Protein AF-A0A662FPP2-F1 (afdb_monomer_lite)

Foldseek 3Di:
DPCPQPDPLSVVLVVLVVVLVVDDDPVVNVVSVVVNVVSVVVCVVCVLVSVLCCLVPPPVNCVVCVVVVNNVCSNLVSLLSNCLVPQLLVLQVCQVVDCPVVVNDRSSVVSLVVNLCVLVQPDLVNDDPVLSVLVCVFCPPVLSVVLNPVPDPPPPPPDQAGEREHEGEDCVRQPDVSVVVNLVSVLVSLCVSVVSLVSCVVNVPPVCVVVCSVSSHDYAYFYWYDDDPDIDTDGSPDDDDDDQLVVLVCCCCVFVVLPLLLLVQLLVLVLLLQALLQLLVPDDDAWEWEWEWADDPLKIKIKIWTLGQWDAPVRCVQQVLDFQDDPLLVCCVVPVPSSLSSLGDDNGSCSNSSLQSQQDDPRDRHWKKWKWADGPPHAIWIWIDRDNPDDIDTDHDDDHHTMMIMRMHRDVVVVVLLVVLVVVCVVVVAADDSSPPPLAAWDDFFQDDVSSNGHYWYWYYYNNDTNDTGGDDPDAADWPDKDADPVRFKIKTKHFHDPPDDDDAEWEQRLRTTAQEPDPLSVVQSQQQQWDWPPTGMHMYMYGSGSPFDQPGPSSHYTYDDLQRSLRRLVRVQVVCVVVVTAIEGHADDLAECVSCVSSPNNSSQQRRYWFQFLVGDTDHQVRLVVLVAAEEEEQFLLCSVCVVLCPVVCVVRSYTYGYAHPQANRYPPVGHYPCNQKDFPPVDPPFLQPPPAEGEIEGNDVSVLVSCCVPVLFFQWGWGQGNNRIHIYGYCSRLLNVLLRVCVVVPPPLSNVLSVVLVVLVVVPPSDGDGNVNSVVVCVVPVSSVVVSVVSVVPSDD

Radius of gyration: 39.9 Å; chains: 1; bounding box: 87×66×119 Å

Sequence (799 aa):
MSPKIDYELNRRANEILKRLEEEMDSNKRDELSKELDKLRDEIRENHNTISKWFVENNDELKETFEEKNFEDYIEVLGFIVETHRFDPIDIFKCDDKAFFEDLNVRPSLIAFMLELADDMDIGYWRVDTKRFEVLARYLGSENIKHIFLNKKVKLVEKRNVVVYKVRIPSVEEIGEKNFAELMGLLLKWWEKIETRIDRAKLYGGNALGKWKEILSPKVEFDVSYFSGSSIAKVNMSKRFEVDKSLLADLLSGEVYGNNWEFAFRELISNAFDAIKRRWAEGDRFSPKIFVDVEFEDDWTIITIEDNGIGMSPRDVEDYLLRVGRSFYRELREKDRDFAGKICPIGYYGIGFLSCFMLLKNNGDFEGSIEVESKKKGYDAVKILIFNPNLPVIWMKTDRDVGTTVRVKYRREDIRMFFKRVLEYVMDRNTKVFPFSYLSLGYGIVSSIFEKLNLRIPIEVKINGVIVWDGVIEPYFGEVVEEVETRDGRYKLKIFLIGEDNIIVGPRAVVNGIRCDIVNRQFELFKLFNSLAIDGERVYCILNVEAENARFVDLAKKKVELPKEIVGELFRKMKDKLKRKRVYLDMIDPTIITDMDFEEVRAMEFVKSCLRFKSIYGEFKSLEEIEKEGKKPIVVNIDFFEKFKNEFKNFWEKKKLYPLESSPKGDHFLTTCQKVNDLFEKCEVCENCIFSGEIGWVWKIKDEDLKEFLLENFRNVVAIENTIRNIFIKMFLMDNPFVKQICEEWRIGNKEIKKLVEKIEDIAWRKIGVAVEIEDIEELVKDDEELEKLYEKIKSKMGD

Structure (mmCIF, N/CA/C/O backbone):
data_AF-A0A662FPP2-F1
#
_entry.id   AF-A0A662FPP2-F1
#
loop_
_atom_site.group_PDB
_atom_site.id
_atom_site.type_symbol
_atom_site.label_atom_id
_atom_site.label_alt_id
_atom_site.label_comp_id
_atom_site.label_asym_id
_atom_site.label_entity_id
_atom_site.label_seq_id
_atom_site.pdbx_PDB_ins_code
_atom_site.Cartn_x
_atom_site.Cartn_y
_atom_site.Cartn_z
_atom_site.occupancy
_atom_site.B_iso_or_equiv
_atom_site.auth_seq_id
_atom_site.auth_comp_id
_atom_site.auth_asym_id
_atom_site.auth_atom_id
_atom_site.pdbx_PDB_model_num
ATOM 1 N N . MET A 1 1 ? -3.587 -21.462 40.505 1.00 36.88 1 MET A N 1
ATOM 2 C CA . MET A 1 1 ? -4.692 -22.397 40.215 1.00 36.88 1 MET A CA 1
ATOM 3 C C . MET A 1 1 ? -4.853 -23.279 41.433 1.00 36.88 1 MET A C 1
ATOM 5 O O . MET A 1 1 ? -3.859 -23.844 41.871 1.00 36.88 1 MET A O 1
ATOM 9 N N . SER A 1 2 ? -6.043 -23.323 42.027 1.00 34.22 2 SER A N 1
ATOM 10 C CA . SER A 1 2 ? -6.326 -24.309 43.071 1.00 34.22 2 SER A CA 1
ATOM 11 C C . SER A 1 2 ? -6.597 -25.654 42.382 1.00 34.22 2 SER A C 1
ATOM 13 O O . SER A 1 2 ? -7.466 -25.694 41.511 1.00 34.22 2 SER A O 1
ATOM 15 N N . PRO A 1 3 ? -5.896 -26.746 42.737 1.00 39.97 3 PRO A N 1
ATOM 16 C CA . PRO A 1 3 ? -6.122 -28.081 42.169 1.00 39.97 3 PRO A CA 1
ATOM 17 C C . PRO A 1 3 ? -7.525 -28.658 42.424 1.00 39.97 3 PRO A C 1
ATOM 19 O O . PRO A 1 3 ? -7.837 -29.727 41.914 1.00 39.97 3 PRO A O 1
ATOM 22 N N . LYS A 1 4 ? -8.351 -27.984 43.238 1.00 42.47 4 LYS A N 1
ATOM 23 C CA . LYS A 1 4 ? -9.657 -28.465 43.710 1.00 42.47 4 LYS A CA 1
ATOM 24 C C . LYS A 1 4 ? -10.867 -27.847 42.995 1.00 42.47 4 LYS A C 1
ATOM 26 O O . LYS A 1 4 ? -11.990 -28.091 43.414 1.00 42.47 4 LYS A O 1
ATOM 31 N N . ILE A 1 5 ? -10.666 -27.026 41.964 1.00 50.31 5 ILE A N 1
ATOM 32 C CA . ILE A 1 5 ? -11.781 -26.420 41.220 1.00 50.31 5 ILE A CA 1
ATOM 33 C C . ILE A 1 5 ? -12.143 -27.356 40.063 1.00 50.31 5 ILE A C 1
ATOM 35 O O . ILE A 1 5 ? -11.397 -27.423 39.082 1.00 50.31 5 ILE A O 1
ATOM 39 N N . ASP A 1 6 ? -13.252 -28.089 40.206 1.00 51.25 6 ASP A N 1
ATOM 40 C CA . ASP A 1 6 ? -13.760 -29.067 39.231 1.00 51.25 6 ASP A CA 1
ATOM 41 C C . ASP A 1 6 ? -14.365 -28.364 38.005 1.00 51.25 6 ASP A C 1
ATOM 43 O O . ASP A 1 6 ? -15.572 -28.226 37.840 1.00 51.25 6 ASP A O 1
ATOM 47 N N . TYR A 1 7 ? -13.475 -27.834 37.167 1.00 61.97 7 TYR A N 1
ATOM 48 C CA . TYR A 1 7 ? -13.790 -27.229 35.881 1.00 61.97 7 TYR A CA 1
ATOM 49 C C . TYR A 1 7 ? -12.980 -27.957 34.807 1.00 61.97 7 TYR A C 1
ATOM 51 O O . TYR A 1 7 ? -11.760 -28.102 34.939 1.00 61.97 7 TYR A O 1
ATOM 59 N N . GLU A 1 8 ? -13.642 -28.420 33.746 1.00 67.56 8 GLU A N 1
ATOM 60 C CA . GLU A 1 8 ? -13.082 -29.314 32.717 1.00 67.56 8 GLU A CA 1
ATOM 61 C C . GLU A 1 8 ? -11.744 -28.812 32.135 1.00 67.56 8 GLU A C 1
ATOM 63 O O . GLU A 1 8 ? -10.813 -29.598 31.943 1.00 67.56 8 GLU A O 1
ATOM 68 N N . LEU A 1 9 ? -11.586 -27.489 31.973 1.00 68.06 9 LEU A N 1
ATOM 69 C CA . LEU A 1 9 ? -10.330 -26.878 31.515 1.00 68.06 9 LEU A CA 1
ATOM 70 C C . LEU A 1 9 ? -9.173 -27.025 32.521 1.00 68.06 9 LEU A C 1
ATOM 72 O O . LEU A 1 9 ? -8.050 -27.317 32.116 1.00 68.06 9 LEU A O 1
ATOM 76 N N . ASN A 1 10 ? -9.416 -26.874 33.830 1.00 67.75 10 ASN A N 1
ATOM 77 C CA . ASN A 1 10 ? -8.376 -27.065 34.855 1.00 67.75 10 ASN A CA 1
ATOM 78 C C . ASN A 1 10 ? -7.950 -28.533 34.944 1.00 67.75 10 ASN A C 1
ATOM 80 O O . ASN A 1 10 ? -6.763 -28.827 35.093 1.00 67.75 10 ASN A O 1
ATOM 84 N N . ARG A 1 11 ? -8.907 -29.460 34.823 1.00 71.56 11 ARG A N 1
ATOM 85 C CA . ARG A 1 11 ? -8.625 -30.898 34.782 1.00 71.56 11 ARG A CA 1
ATOM 86 C C . ARG A 1 11 ? -7.740 -31.241 33.587 1.00 71.56 11 ARG A C 1
ATOM 88 O O . ARG A 1 11 ? -6.693 -31.858 33.765 1.00 71.56 11 ARG A O 1
ATOM 95 N N . ARG A 1 12 ? -8.101 -30.749 32.400 1.00 77.44 12 ARG A N 1
ATOM 96 C CA . ARG A 1 12 ? -7.332 -30.952 31.170 1.00 77.44 12 ARG A CA 1
ATOM 97 C C . ARG A 1 12 ? -5.936 -30.326 31.242 1.00 77.44 12 ARG A C 1
ATOM 99 O O . ARG A 1 12 ? -4.964 -30.967 30.855 1.00 77.44 12 ARG A O 1
ATOM 106 N N . ALA A 1 13 ? -5.803 -29.121 31.799 1.00 77.81 13 ALA A N 1
ATOM 107 C CA . ALA A 1 13 ? -4.502 -28.483 32.008 1.00 77.81 13 ALA A CA 1
ATOM 108 C C . ALA A 1 13 ? -3.599 -29.297 32.955 1.00 77.81 13 ALA A C 1
ATOM 110 O O . ALA A 1 13 ? -2.411 -29.461 32.680 1.00 77.81 13 ALA A O 1
ATOM 111 N N . ASN A 1 14 ? -4.157 -29.850 34.038 1.00 78.44 14 ASN A N 1
ATOM 112 C CA . ASN A 1 14 ? -3.426 -30.719 34.965 1.00 78.44 14 ASN A CA 1
ATOM 113 C C . ASN A 1 14 ? -3.033 -32.063 34.326 1.00 78.44 14 ASN A C 1
ATOM 115 O O . ASN A 1 14 ? -1.930 -32.552 34.563 1.00 78.44 14 ASN A O 1
ATOM 119 N N . GLU A 1 15 ? -3.894 -32.647 33.489 1.00 83.31 15 GLU A N 1
ATOM 120 C CA . GLU A 1 15 ? -3.583 -33.866 32.728 1.00 83.31 15 GLU A CA 1
ATOM 121 C C . GLU A 1 15 ? -2.436 -33.640 31.731 1.00 83.31 15 GLU A C 1
ATOM 123 O O . GLU A 1 15 ? -1.535 -34.475 31.631 1.00 83.31 15 GLU A O 1
ATOM 128 N N . ILE A 1 16 ? -2.418 -32.494 31.041 1.00 84.94 16 ILE A N 1
ATOM 129 C CA . ILE A 1 16 ? -1.323 -32.116 30.134 1.00 84.94 16 ILE A CA 1
ATOM 130 C C . ILE A 1 16 ? -0.031 -31.843 30.910 1.00 84.94 16 ILE A C 1
ATOM 132 O O . ILE A 1 16 ? 1.026 -32.304 30.490 1.00 84.94 16 ILE A O 1
ATOM 136 N N . LEU A 1 17 ? -0.098 -31.150 32.053 1.00 82.12 17 LEU A N 1
ATOM 137 C CA . LEU A 1 17 ? 1.054 -30.932 32.941 1.00 82.12 17 LEU A CA 1
ATOM 138 C C . LEU A 1 17 ? 1.691 -32.253 33.372 1.00 82.12 17 LEU A C 1
ATOM 140 O O . LEU A 1 17 ? 2.903 -32.415 33.260 1.00 82.12 17 LEU A O 1
ATOM 144 N N . LYS A 1 18 ? 0.868 -33.219 33.785 1.00 84.38 18 LYS A N 1
ATOM 145 C CA . LYS A 1 18 ? 1.340 -34.546 34.181 1.00 84.38 18 LYS A CA 1
ATOM 146 C C . LYS A 1 18 ? 1.972 -35.305 33.007 1.00 84.38 18 LYS A C 1
ATOM 148 O O . LYS A 1 18 ? 3.034 -35.896 33.155 1.00 84.38 18 LYS A O 1
ATOM 153 N N . ARG A 1 19 ? 1.379 -35.218 31.810 1.00 84.75 19 ARG A N 1
ATOM 154 C CA . ARG A 1 19 ? 1.973 -35.773 30.579 1.00 84.75 19 ARG A CA 1
ATOM 155 C C . ARG A 1 19 ? 3.301 -35.109 30.213 1.00 84.75 19 ARG A C 1
ATOM 157 O O . ARG A 1 19 ? 4.214 -35.796 29.779 1.00 84.75 19 ARG A O 1
ATOM 164 N N . LEU A 1 20 ? 3.433 -33.797 30.406 1.00 85.31 20 LEU A N 1
ATOM 165 C CA . LEU A 1 20 ? 4.674 -33.043 30.180 1.00 85.31 20 LEU A CA 1
ATOM 166 C C . LEU A 1 20 ? 5.809 -33.476 31.114 1.00 85.31 20 LEU A C 1
ATOM 168 O O . LEU A 1 20 ? 6.974 -33.437 30.718 1.00 85.31 20 LEU A O 1
ATOM 172 N N . GLU A 1 21 ? 5.485 -33.863 32.348 1.00 83.12 21 GLU A N 1
ATOM 173 C CA . GLU A 1 21 ? 6.455 -34.404 33.306 1.00 83.12 21 GLU A CA 1
ATOM 174 C C . GLU A 1 21 ? 6.952 -35.797 32.891 1.00 83.12 21 GLU A C 1
ATOM 176 O O . GLU A 1 21 ? 8.130 -36.101 33.080 1.00 83.12 21 GLU A O 1
ATOM 181 N N . GLU A 1 22 ? 6.088 -36.605 32.273 1.00 86.06 22 GLU A N 1
ATOM 182 C CA . GLU A 1 22 ? 6.362 -37.993 31.877 1.00 86.06 22 GLU A CA 1
ATOM 183 C C . GLU A 1 22 ? 6.936 -38.138 30.442 1.00 86.06 22 GLU A C 1
ATOM 185 O O . GLU A 1 22 ? 7.570 -39.147 30.136 1.00 86.06 22 GLU A O 1
ATOM 190 N N . GLU A 1 23 ? 6.756 -37.147 29.557 1.00 86.50 23 GLU A N 1
ATOM 191 C CA . GLU A 1 23 ? 7.140 -37.216 28.133 1.00 86.50 23 GLU A CA 1
ATOM 192 C C . GLU A 1 23 ? 8.626 -36.879 27.884 1.00 86.50 23 GLU A C 1
ATOM 194 O O . GLU A 1 23 ? 9.142 -35.847 28.330 1.00 86.50 23 GLU A O 1
ATOM 199 N N . MET A 1 24 ? 9.318 -37.736 27.123 1.00 78.00 24 MET A N 1
ATOM 200 C CA . MET A 1 24 ? 10.763 -37.639 26.851 1.00 78.00 24 MET A CA 1
ATOM 201 C C . MET A 1 24 ? 11.097 -37.124 25.440 1.00 78.00 24 MET A C 1
ATOM 203 O O . MET A 1 24 ? 12.222 -36.679 25.211 1.00 78.00 24 MET A O 1
ATOM 207 N N . ASP A 1 25 ? 10.152 -37.163 24.496 1.00 86.50 25 ASP A N 1
ATOM 208 C CA . ASP A 1 25 ? 10.338 -36.659 23.127 1.00 86.50 25 ASP A CA 1
ATOM 209 C C . ASP A 1 25 ? 10.227 -35.122 23.077 1.00 86.50 25 ASP A C 1
ATOM 211 O O . ASP A 1 25 ? 9.231 -34.542 23.519 1.00 86.50 25 ASP A O 1
ATOM 215 N N . SER A 1 26 ? 11.242 -34.436 22.530 1.00 76.56 26 SER A N 1
ATOM 216 C CA . SER A 1 26 ? 11.275 -32.966 22.537 1.00 76.56 26 SER A CA 1
ATOM 217 C C . SER A 1 26 ? 10.215 -32.322 21.644 1.00 76.56 26 SER A C 1
ATOM 219 O O . SER A 1 26 ? 9.729 -31.248 21.985 1.00 76.56 26 SER A O 1
ATOM 221 N N . ASN A 1 27 ? 9.847 -32.947 20.521 1.00 75.81 27 ASN A N 1
ATOM 222 C CA . ASN A 1 27 ? 8.826 -32.410 19.620 1.00 75.81 27 ASN A CA 1
ATOM 223 C C . ASN A 1 27 ? 7.437 -32.549 20.248 1.00 75.81 27 ASN A C 1
ATOM 225 O O . ASN A 1 27 ? 6.657 -31.600 20.222 1.00 75.81 27 ASN A O 1
ATOM 229 N N . LYS A 1 28 ? 7.152 -33.686 20.896 1.00 78.38 28 LYS A N 1
ATOM 230 C CA . LYS A 1 28 ? 5.893 -33.874 21.636 1.00 78.38 28 LYS A CA 1
ATOM 231 C C . LYS A 1 28 ? 5.799 -32.994 22.877 1.00 78.38 28 LYS A C 1
ATOM 233 O O . LYS A 1 28 ? 4.722 -32.480 23.165 1.00 78.38 28 LYS A O 1
ATOM 238 N N . ARG A 1 29 ? 6.905 -32.772 23.599 1.00 82.38 29 ARG A N 1
ATOM 239 C CA . ARG A 1 29 ? 6.936 -31.783 24.692 1.00 82.38 29 ARG A CA 1
ATOM 240 C C . ARG A 1 29 ? 6.622 -30.379 24.186 1.00 82.38 29 ARG A C 1
ATOM 242 O O . ARG A 1 29 ? 5.891 -29.667 24.865 1.00 82.38 29 ARG A O 1
ATOM 249 N N . ASP A 1 30 ? 7.141 -29.984 23.024 1.00 76.38 30 ASP A N 1
ATOM 250 C CA . ASP A 1 30 ? 6.858 -28.667 22.438 1.00 76.38 30 ASP A CA 1
ATOM 251 C C . ASP A 1 30 ? 5.380 -28.533 22.020 1.00 76.38 30 ASP A C 1
ATOM 253 O O . ASP A 1 30 ? 4.745 -27.519 22.307 1.00 76.38 30 ASP A O 1
ATOM 257 N N . GLU A 1 31 ? 4.789 -29.580 21.431 1.00 80.19 31 GLU A N 1
ATOM 258 C CA . GLU A 1 31 ? 3.348 -29.635 21.129 1.00 80.19 31 GLU A CA 1
ATOM 259 C C . GLU A 1 31 ? 2.476 -29.558 22.392 1.00 80.19 31 GLU A C 1
ATOM 261 O O . GLU A 1 31 ? 1.568 -28.729 22.458 1.00 80.19 31 GLU A O 1
ATOM 266 N N . LEU A 1 32 ? 2.778 -30.359 23.421 1.00 81.81 32 LEU A N 1
ATOM 267 C CA . LEU A 1 32 ? 2.057 -30.340 24.700 1.00 81.81 32 LEU A CA 1
ATOM 268 C C . LEU A 1 32 ? 2.225 -29.005 25.435 1.00 81.81 32 LEU A C 1
ATOM 270 O O . LEU A 1 32 ? 1.281 -28.535 26.067 1.00 81.81 32 LEU A O 1
ATOM 274 N N . SER A 1 33 ? 3.399 -28.371 25.349 1.00 73.69 33 SER A N 1
ATOM 275 C CA . SER A 1 33 ? 3.634 -27.042 25.924 1.00 73.69 33 SER A CA 1
ATOM 276 C C . SER A 1 33 ? 2.778 -25.984 25.234 1.00 73.69 33 SER A C 1
ATOM 278 O O . SER A 1 33 ? 2.160 -25.170 25.914 1.00 73.69 33 SER A O 1
ATOM 280 N N . LYS A 1 34 ? 2.682 -26.021 23.899 1.00 77.69 34 LYS A N 1
ATOM 281 C CA . LYS A 1 34 ? 1.804 -25.127 23.129 1.00 77.69 34 LYS A CA 1
ATOM 282 C C . LYS A 1 34 ? 0.329 -25.358 23.449 1.00 77.69 34 LYS A C 1
ATOM 284 O O . LYS A 1 34 ? -0.416 -24.390 23.590 1.00 77.69 34 LYS A O 1
ATOM 289 N N . GLU A 1 35 ? -0.099 -26.615 23.588 1.00 82.25 35 GLU A N 1
ATOM 290 C CA . GLU A 1 35 ? -1.468 -26.941 24.007 1.00 82.25 35 GLU A CA 1
ATOM 291 C C . GLU A 1 35 ? -1.751 -26.419 25.423 1.00 82.25 35 GLU A C 1
ATOM 293 O O . GLU A 1 35 ? -2.790 -25.799 25.650 1.00 82.25 35 GLU A O 1
ATOM 298 N N . LEU A 1 36 ? -0.814 -26.600 26.360 1.00 77.75 36 LEU A N 1
ATOM 299 C CA . LEU A 1 36 ? -0.933 -26.108 27.732 1.00 77.75 36 LEU A CA 1
ATOM 300 C C . LEU A 1 36 ? -0.995 -24.581 27.796 1.00 77.75 36 LEU A C 1
ATOM 302 O O . LEU A 1 36 ? -1.796 -24.043 28.557 1.00 77.75 36 LEU A O 1
ATOM 306 N N . ASP A 1 37 ? -0.165 -23.880 27.024 1.00 69.06 37 ASP A N 1
ATOM 307 C CA . ASP A 1 37 ? -0.174 -22.418 26.973 1.00 69.06 37 ASP A CA 1
ATOM 308 C C . ASP A 1 37 ? -1.498 -21.896 26.405 1.00 69.06 37 ASP A C 1
ATOM 310 O O . ASP A 1 37 ? -2.107 -21.009 27.001 1.00 69.06 37 ASP A O 1
ATOM 314 N N . LYS A 1 38 ? -2.024 -22.532 25.351 1.00 72.94 38 LYS A N 1
ATOM 315 C CA . LYS A 1 38 ? -3.353 -22.215 24.816 1.00 72.94 38 LYS A CA 1
ATOM 316 C C . LYS A 1 38 ? -4.460 -22.426 25.856 1.00 72.94 38 LYS A C 1
ATOM 318 O O . LYS A 1 38 ? -5.303 -21.555 26.039 1.00 72.94 38 LYS A O 1
ATOM 323 N N . LEU A 1 39 ? -4.432 -23.546 26.580 1.00 74.31 39 LEU A N 1
ATOM 324 C CA . LEU A 1 39 ? -5.387 -23.839 27.657 1.00 74.31 39 LEU A CA 1
ATOM 325 C C . LEU A 1 39 ? -5.271 -22.853 28.822 1.00 74.31 39 LEU A C 1
ATOM 327 O O . LEU A 1 39 ? -6.275 -22.456 29.407 1.00 74.31 39 LEU A O 1
ATOM 331 N N . ARG A 1 40 ? -4.053 -22.434 29.172 1.00 67.25 40 ARG A N 1
ATOM 332 C CA . ARG A 1 40 ? -3.819 -21.403 30.190 1.00 67.25 40 ARG A CA 1
ATOM 333 C C . ARG A 1 40 ? -4.403 -20.065 29.772 1.00 67.25 40 ARG A C 1
ATOM 335 O O . ARG A 1 40 ? -4.936 -19.366 30.632 1.00 67.25 40 ARG A O 1
ATOM 342 N N . ASP A 1 41 ? -4.309 -19.720 28.497 1.00 65.94 41 ASP A N 1
ATOM 343 C CA . ASP A 1 41 ? -4.903 -18.501 27.968 1.00 65.94 41 ASP A CA 1
ATOM 344 C C . ASP A 1 41 ? -6.437 -18.596 27.941 1.00 65.94 41 ASP A C 1
ATOM 346 O O . ASP A 1 41 ? -7.090 -17.688 28.450 1.00 65.94 41 ASP A O 1
ATOM 350 N N . GLU A 1 42 ? -7.018 -19.734 27.545 1.00 69.31 42 GLU A N 1
ATOM 351 C CA . GLU A 1 42 ? -8.469 -19.983 27.658 1.00 69.31 42 GLU A CA 1
ATOM 352 C C . GLU A 1 42 ? -8.965 -19.899 29.118 1.00 69.31 42 GLU A C 1
ATOM 354 O O . GLU A 1 42 ? -10.005 -19.299 29.401 1.00 69.31 42 GLU A O 1
ATOM 359 N N . ILE A 1 43 ? -8.215 -20.445 30.083 1.00 66.94 43 ILE A N 1
ATOM 360 C CA . ILE A 1 43 ? -8.538 -20.333 31.517 1.00 66.94 43 ILE A CA 1
ATOM 361 C C . ILE A 1 43 ? -8.431 -18.880 31.987 1.00 66.94 43 ILE A C 1
ATOM 363 O O . ILE A 1 43 ? -9.266 -18.435 32.769 1.00 66.94 43 ILE A O 1
ATOM 367 N N . ARG A 1 44 ? -7.417 -18.129 31.541 1.00 64.69 44 ARG A N 1
ATOM 368 C CA . ARG A 1 44 ? -7.253 -16.706 31.885 1.00 64.69 44 ARG A CA 1
ATOM 369 C C . ARG A 1 44 ? -8.401 -15.862 31.350 1.00 64.69 44 ARG A C 1
ATOM 371 O O . ARG A 1 44 ? -8.886 -14.998 32.078 1.00 64.69 44 ARG A O 1
ATOM 378 N N . GLU A 1 45 ? -8.842 -16.118 30.124 1.00 64.38 45 GLU A N 1
ATOM 379 C CA . GLU A 1 45 ? -9.981 -15.427 29.516 1.00 64.38 45 GLU A CA 1
ATOM 380 C C . GLU A 1 45 ? -11.278 -15.690 30.287 1.00 64.38 45 GLU A C 1
ATOM 382 O O . GLU A 1 45 ? -12.054 -14.766 30.512 1.00 64.38 45 GLU A O 1
ATOM 387 N N . ASN A 1 46 ? -11.465 -16.915 30.786 1.00 69.62 46 ASN A N 1
ATOM 388 C CA . ASN A 1 46 ? -12.677 -17.319 31.502 1.00 69.62 46 ASN A CA 1
ATOM 389 C C . ASN A 1 46 ? -12.559 -17.256 33.036 1.00 69.62 46 ASN A C 1
ATOM 391 O O . ASN A 1 46 ? -13.491 -17.653 33.737 1.00 69.62 46 ASN A O 1
ATOM 395 N N . HIS A 1 47 ? -11.440 -16.774 33.595 1.00 77.00 47 HIS A N 1
ATOM 396 C CA . HIS A 1 47 ? -11.169 -16.911 35.035 1.00 77.00 47 HIS A CA 1
ATOM 397 C C . HIS A 1 47 ? -12.220 -16.225 35.913 1.00 77.00 47 HIS A C 1
ATOM 399 O O . HIS A 1 47 ? -12.518 -16.707 37.003 1.00 77.00 47 HIS A O 1
ATOM 405 N N . ASN A 1 48 ? -12.795 -15.129 35.427 1.00 76.38 48 ASN A N 1
ATOM 406 C CA . ASN A 1 48 ? -13.871 -14.396 36.079 1.00 76.38 48 ASN A CA 1
ATOM 407 C C . ASN A 1 48 ? -15.115 -15.271 36.269 1.00 76.38 48 ASN A C 1
ATOM 409 O O . ASN A 1 48 ? -15.608 -15.432 37.383 1.00 76.38 48 ASN A O 1
ATOM 413 N N . THR A 1 49 ? -15.573 -15.895 35.184 1.00 77.12 49 THR A N 1
ATOM 414 C CA . THR A 1 49 ? -16.736 -16.787 35.173 1.00 77.12 49 THR A CA 1
ATOM 415 C C . THR A 1 49 ? -16.473 -18.046 35.995 1.00 77.12 49 THR A C 1
ATOM 417 O O . THR A 1 49 ? -17.332 -18.479 36.758 1.00 77.12 49 THR A O 1
ATOM 420 N N . ILE A 1 50 ? -15.257 -18.597 35.915 1.00 77.31 50 ILE A N 1
ATOM 421 C CA . ILE A 1 50 ? -14.833 -19.738 36.742 1.00 77.31 50 ILE A CA 1
ATOM 422 C C . ILE A 1 50 ? -14.853 -19.365 38.232 1.00 77.31 50 ILE A C 1
ATOM 424 O O . ILE A 1 50 ? -15.294 -20.157 39.062 1.00 77.31 50 ILE A O 1
ATOM 428 N N . SER A 1 51 ? -14.395 -18.160 38.582 1.00 81.19 51 SER A N 1
ATOM 429 C CA . SER A 1 51 ? -14.372 -17.678 39.969 1.00 81.19 51 SER A CA 1
ATOM 430 C C . SER A 1 51 ? -15.780 -17.475 40.520 1.00 81.19 51 SER A C 1
ATOM 432 O O . SER A 1 51 ? -16.037 -17.853 41.659 1.00 81.19 51 SER A O 1
ATOM 434 N N . LYS A 1 52 ? -16.704 -16.950 39.707 1.00 84.38 52 LYS A N 1
ATOM 435 C CA . LYS A 1 52 ? -18.122 -16.849 40.071 1.00 84.38 52 LYS A CA 1
ATOM 436 C C . LYS A 1 52 ? -18.744 -18.214 40.305 1.00 84.38 52 LYS A C 1
ATOM 438 O O . LYS A 1 52 ? -19.302 -18.443 41.372 1.00 84.38 52 LYS A O 1
ATOM 443 N N . TRP A 1 53 ? -18.563 -19.136 39.360 1.00 83.75 53 TRP A N 1
ATOM 444 C CA . TRP A 1 53 ? -19.056 -20.501 39.508 1.00 83.75 53 TRP A CA 1
ATOM 445 C C . TRP A 1 53 ? -18.527 -21.150 40.791 1.00 83.75 53 TRP A C 1
ATOM 447 O O . TRP A 1 53 ? -19.295 -21.763 41.524 1.00 83.75 53 TRP A O 1
ATOM 457 N N . PHE A 1 54 ? -17.240 -20.967 41.104 1.00 83.38 54 PHE A N 1
ATOM 458 C CA . PHE A 1 54 ? -16.653 -21.469 42.344 1.00 83.38 54 PHE A CA 1
ATOM 459 C C . PHE A 1 54 ? -17.338 -20.881 43.584 1.00 83.38 54 PHE A C 1
ATOM 461 O O . PHE A 1 54 ? -17.701 -21.635 44.479 1.00 83.38 54 PHE A O 1
ATOM 468 N N . VAL A 1 55 ? -17.543 -19.563 43.636 1.00 84.69 55 VAL A N 1
ATOM 469 C CA . VAL A 1 55 ? -18.229 -18.911 44.764 1.00 84.69 55 VAL A CA 1
ATOM 470 C C . VAL A 1 55 ? -19.660 -19.435 44.927 1.00 84.69 55 VAL A C 1
ATOM 472 O O . VAL A 1 55 ? -20.083 -19.721 46.041 1.00 84.69 55 VAL A O 1
ATOM 475 N N . GLU A 1 56 ? -20.386 -19.625 43.828 1.00 83.19 56 GLU A N 1
ATOM 476 C CA . GLU A 1 56 ? -21.794 -20.044 43.841 1.00 83.19 56 GLU A CA 1
ATOM 477 C C . GLU A 1 56 ? -22.000 -21.547 44.095 1.00 83.19 56 GLU A C 1
ATOM 479 O O . GLU A 1 56 ? -23.098 -21.964 44.468 1.00 83.19 56 GLU A O 1
ATOM 484 N N . 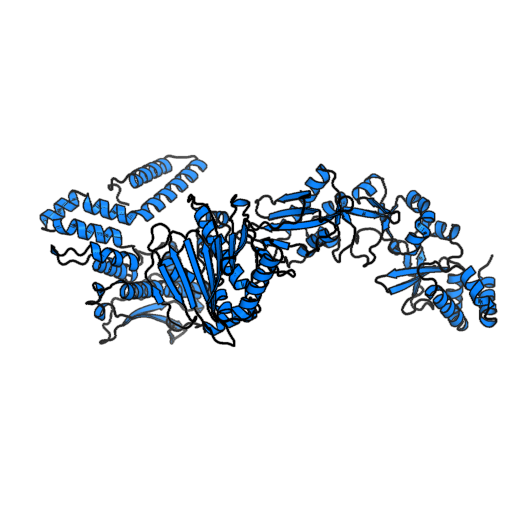ASN A 1 57 ? -20.975 -22.382 43.891 1.00 82.38 57 ASN A N 1
ATOM 485 C CA . ASN A 1 57 ? -21.103 -23.847 43.912 1.00 82.38 57 ASN A CA 1
ATOM 486 C C . ASN A 1 57 ? -20.171 -24.547 44.912 1.00 82.38 57 ASN A C 1
ATOM 488 O O . ASN A 1 57 ? -20.151 -25.772 44.956 1.00 82.38 57 ASN A O 1
ATOM 492 N N . ASN A 1 58 ? -19.398 -23.814 45.714 1.00 84.56 58 ASN A N 1
ATOM 493 C CA . ASN A 1 58 ? -18.531 -24.416 46.723 1.00 84.56 58 ASN A CA 1
ATOM 494 C C . ASN A 1 58 ? -19.276 -24.641 48.050 1.00 84.56 58 ASN A C 1
ATOM 496 O O . ASN A 1 58 ? -19.636 -23.680 48.729 1.00 84.56 58 ASN A O 1
ATOM 500 N N . ASP A 1 59 ? -19.466 -25.907 48.426 1.00 82.62 59 ASP A N 1
ATOM 501 C CA . ASP A 1 59 ? -20.211 -26.290 49.634 1.00 82.62 59 ASP A CA 1
ATOM 502 C C . ASP A 1 59 ? -19.537 -25.809 50.933 1.00 82.62 59 ASP A C 1
ATOM 504 O O . ASP A 1 59 ? -20.212 -25.294 51.814 1.00 82.62 59 ASP A O 1
ATOM 508 N N . GLU A 1 60 ? -18.203 -25.862 51.024 1.00 83.81 60 GLU A N 1
ATOM 509 C CA . GLU A 1 60 ? -17.444 -25.392 52.201 1.00 83.81 60 GLU A CA 1
ATOM 510 C C . GLU A 1 60 ? -17.594 -23.870 52.406 1.00 83.81 60 GLU A C 1
ATOM 512 O O . GLU A 1 60 ? -17.725 -23.377 53.531 1.00 83.81 60 GLU A O 1
ATOM 517 N N . LEU A 1 61 ? -17.615 -23.105 51.308 1.00 81.19 61 LEU A N 1
ATOM 518 C CA . LEU A 1 61 ? -17.873 -21.668 51.326 1.00 81.19 61 LEU A CA 1
ATOM 519 C C . LEU A 1 61 ? -19.318 -21.379 51.749 1.00 81.19 61 LEU A C 1
ATOM 521 O O . LEU A 1 61 ? -19.527 -20.475 52.554 1.00 81.19 61 LEU A O 1
ATOM 525 N N . LYS A 1 62 ? -20.293 -22.147 51.244 1.00 83.94 62 LYS A N 1
ATOM 526 C CA . LYS A 1 62 ? -21.708 -22.023 51.626 1.00 83.94 62 LYS A CA 1
ATOM 527 C C . LYS A 1 62 ? -21.912 -22.283 53.111 1.00 83.94 62 LYS A C 1
ATOM 529 O O . LYS A 1 62 ? -22.438 -21.408 53.785 1.00 83.94 62 LYS A O 1
ATOM 534 N N . GLU A 1 63 ? -21.397 -23.397 53.628 1.00 85.25 63 GLU A N 1
ATOM 535 C CA . GLU A 1 63 ? -21.447 -23.730 55.058 1.00 85.25 63 GLU A CA 1
ATOM 536 C C . GLU A 1 63 ? -20.833 -22.607 55.910 1.00 85.25 63 GLU A C 1
ATOM 538 O O . GLU A 1 63 ? -21.436 -22.145 56.876 1.00 85.25 63 GLU A O 1
ATOM 543 N N . THR A 1 64 ? -19.672 -22.077 55.505 1.00 85.69 64 THR A N 1
ATOM 544 C CA . THR A 1 64 ? -19.011 -20.966 56.215 1.00 85.69 64 THR A CA 1
ATOM 545 C C . THR A 1 64 ? -19.836 -19.671 56.201 1.00 85.69 64 THR A C 1
ATOM 547 O O . THR A 1 64 ? -19.776 -18.882 57.149 1.00 85.69 64 THR A O 1
ATOM 550 N N . PHE A 1 65 ? -20.543 -19.392 55.104 1.00 85.25 65 PHE A N 1
ATOM 551 C CA . PHE A 1 65 ? -21.381 -18.201 54.969 1.00 85.25 65 PHE A CA 1
ATOM 552 C C . PHE A 1 65 ? -22.676 -18.352 55.772 1.00 85.25 65 PHE A C 1
ATOM 554 O O . PHE A 1 65 ? -23.030 -17.412 56.480 1.00 85.25 65 PHE A O 1
ATOM 561 N N . GLU A 1 66 ? -23.301 -19.530 55.753 1.00 85.31 66 GLU A N 1
ATOM 562 C CA . GLU A 1 66 ? -24.465 -19.878 56.579 1.00 85.31 66 GLU A CA 1
ATOM 563 C C . GLU A 1 66 ? -24.146 -19.780 58.079 1.00 85.31 66 GLU A C 1
ATOM 565 O O . GLU A 1 66 ? -24.878 -19.141 58.832 1.00 85.31 66 GLU A O 1
ATOM 570 N N . GLU A 1 67 ? -22.996 -20.297 58.532 1.00 87.12 67 GLU A N 1
ATOM 571 C CA . GLU A 1 67 ? -22.543 -20.158 59.930 1.00 87.12 67 GLU A CA 1
ATOM 572 C C . GLU A 1 67 ? -22.429 -18.693 60.389 1.00 87.12 67 GLU A C 1
ATOM 574 O O . GLU A 1 67 ? -22.478 -18.395 61.588 1.00 87.12 67 GLU A O 1
ATOM 579 N N . LYS A 1 68 ? -22.248 -17.765 59.443 1.00 85.75 68 LYS A N 1
ATOM 580 C CA . LYS A 1 68 ? -22.084 -16.330 59.690 1.00 85.75 68 LYS A CA 1
ATOM 581 C C . LYS A 1 68 ? -23.309 -15.490 59.325 1.00 85.75 68 LYS A C 1
ATOM 583 O O . LYS A 1 68 ? -23.226 -14.271 59.479 1.00 85.75 68 LYS A O 1
ATOM 588 N N . ASN A 1 69 ? -24.419 -16.103 58.907 1.00 83.00 69 ASN A N 1
ATOM 589 C CA . ASN A 1 69 ? -25.609 -15.430 58.372 1.00 83.00 69 ASN A CA 1
ATOM 590 C C . ASN A 1 69 ? -25.292 -14.513 57.163 1.00 83.00 69 ASN A C 1
ATOM 592 O O . ASN A 1 69 ? -25.697 -13.347 57.132 1.00 83.00 69 ASN A O 1
ATOM 596 N N . PHE A 1 70 ? -24.483 -14.992 56.212 1.00 83.31 70 PHE A N 1
ATOM 597 C CA . PHE A 1 70 ? -24.094 -14.281 54.984 1.00 83.31 70 PHE A CA 1
ATOM 598 C C . PHE A 1 70 ? -24.521 -14.993 53.693 1.00 83.31 70 PHE A C 1
ATOM 600 O O . PHE A 1 70 ? -24.113 -14.574 52.612 1.00 83.31 70 PHE A O 1
ATOM 607 N N . GLU A 1 71 ? -25.328 -16.044 53.768 1.00 81.62 71 GLU A N 1
ATOM 608 C CA . GLU A 1 71 ? -25.803 -16.849 52.639 1.00 81.62 71 GLU A CA 1
ATOM 609 C C . GLU A 1 71 ? -26.377 -16.002 51.487 1.00 81.62 71 GLU A C 1
ATOM 611 O O . GLU A 1 71 ? -26.025 -16.226 50.327 1.00 81.62 71 GLU A O 1
ATOM 616 N N . ASP A 1 72 ? -27.127 -14.940 51.801 1.00 78.88 72 ASP A N 1
ATOM 617 C CA . ASP A 1 72 ? -27.706 -14.016 50.814 1.00 78.88 72 ASP A CA 1
ATOM 618 C C . ASP A 1 72 ? -26.644 -13.205 50.033 1.00 78.88 72 ASP A C 1
ATOM 620 O O . ASP A 1 72 ? -26.910 -12.674 48.955 1.00 78.88 72 ASP A O 1
ATOM 624 N N . TYR A 1 73 ? -25.405 -13.117 50.535 1.00 83.38 73 TYR A N 1
ATOM 625 C CA . TYR A 1 73 ? -24.298 -12.391 49.898 1.00 83.38 73 TYR A CA 1
ATOM 626 C C . TYR A 1 73 ? -23.475 -13.247 48.928 1.00 83.38 73 TYR A C 1
ATOM 628 O O . TYR A 1 73 ? -22.559 -12.719 48.291 1.00 83.38 73 TYR A O 1
ATOM 636 N N . ILE A 1 74 ? -23.758 -14.546 48.785 1.00 84.88 74 ILE A N 1
ATOM 637 C CA . ILE A 1 74 ? -23.013 -15.421 47.863 1.00 84.88 74 ILE A CA 1
ATOM 638 C C . ILE A 1 74 ? -23.171 -14.948 46.416 1.00 84.88 74 ILE A C 1
ATOM 640 O O . ILE A 1 74 ? -22.180 -14.856 45.691 1.00 84.88 74 ILE A O 1
ATOM 644 N N . GLU A 1 75 ? -24.382 -14.563 46.013 1.00 80.69 75 GLU A N 1
ATOM 645 C CA . GLU A 1 75 ? -24.653 -14.043 44.667 1.00 80.69 75 GLU A CA 1
ATOM 646 C C . GLU A 1 75 ? -23.969 -12.682 44.438 1.00 80.69 75 GLU A C 1
ATOM 648 O O . GLU A 1 75 ? -23.352 -12.443 43.396 1.00 80.69 75 GLU A O 1
ATOM 653 N N . VAL A 1 76 ? -23.973 -11.816 45.461 1.00 83.00 76 VAL A N 1
ATOM 654 C CA . VAL A 1 76 ? -23.237 -10.539 45.468 1.00 83.00 76 VAL A CA 1
ATOM 655 C C . VAL A 1 76 ? -21.739 -10.774 45.271 1.00 83.00 76 VAL A C 1
ATOM 657 O O . VAL A 1 76 ? -21.102 -10.108 44.451 1.00 83.00 76 VAL A O 1
ATOM 660 N N . LEU A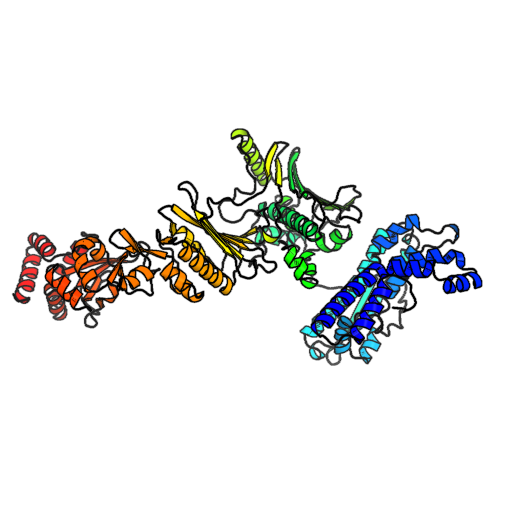 1 77 ? -21.158 -11.720 46.013 1.00 85.25 77 LEU A N 1
ATOM 661 C CA . LEU A 1 77 ? -19.743 -12.058 45.917 1.00 85.25 77 LEU A CA 1
ATOM 662 C C . LEU A 1 77 ? -19.414 -12.670 44.553 1.00 85.25 77 LEU A C 1
ATOM 664 O O . LEU A 1 77 ? -18.408 -12.283 43.960 1.00 85.25 77 LEU A O 1
ATOM 668 N N . GLY A 1 78 ? -20.276 -13.554 44.042 1.00 84.62 78 GLY A N 1
ATOM 669 C CA . GLY A 1 78 ? -20.198 -14.145 42.706 1.00 84.62 78 GLY A CA 1
ATOM 670 C C . GLY A 1 78 ? -20.130 -13.078 41.616 1.00 84.62 78 GLY A C 1
ATOM 671 O O . GLY A 1 78 ? -19.238 -13.105 40.766 1.00 84.62 78 GLY A O 1
ATOM 672 N N . PHE A 1 79 ? -20.998 -12.069 41.694 1.00 82.31 79 PHE A N 1
ATOM 673 C CA . PHE A 1 79 ? -20.971 -10.924 40.787 1.00 82.31 79 PHE A CA 1
ATOM 674 C C . PHE A 1 79 ? -19.667 -10.123 40.894 1.00 82.31 79 PHE A C 1
ATOM 676 O O . PHE A 1 79 ? -19.070 -9.765 39.876 1.00 82.31 79 PHE A O 1
ATOM 683 N N . ILE A 1 80 ? -19.202 -9.830 42.113 1.00 84.25 80 ILE A N 1
ATOM 684 C CA . ILE A 1 80 ? -17.960 -9.071 42.323 1.00 84.25 80 ILE A CA 1
ATOM 685 C C . ILE A 1 80 ? -16.780 -9.814 41.689 1.00 84.25 80 ILE A C 1
ATOM 687 O O . ILE A 1 80 ? -16.021 -9.209 40.937 1.00 84.25 80 ILE A O 1
ATOM 691 N N . VAL A 1 81 ? -16.633 -11.122 41.926 1.00 84.75 81 VAL A N 1
ATOM 692 C CA . VAL A 1 81 ? -15.521 -11.904 41.353 1.00 84.75 81 VAL A CA 1
ATOM 693 C C . VAL A 1 81 ? -15.655 -12.129 39.847 1.00 84.75 81 VAL A C 1
ATOM 695 O O . VAL A 1 81 ? -14.645 -12.274 39.165 1.00 84.75 81 VAL A O 1
ATOM 698 N N . GLU A 1 82 ? -16.858 -12.097 39.283 1.00 83.75 82 GLU A N 1
ATOM 699 C CA . GLU A 1 82 ? -17.034 -12.102 37.827 1.00 83.75 82 GLU A CA 1
ATOM 700 C C . GLU A 1 82 ? -16.580 -10.782 37.197 1.00 83.75 82 GLU A C 1
ATOM 702 O O . GLU A 1 82 ? -15.977 -10.753 36.127 1.00 83.75 82 GLU A O 1
ATOM 707 N N . THR A 1 83 ? -16.847 -9.667 37.869 1.00 77.25 83 THR A N 1
ATOM 708 C CA . THR A 1 83 ? -16.682 -8.336 37.279 1.00 77.25 83 THR A CA 1
ATOM 709 C C . THR A 1 83 ? -15.371 -7.646 37.663 1.00 77.25 83 THR A C 1
ATOM 711 O O . THR A 1 83 ? -15.012 -6.658 37.035 1.00 77.25 83 THR A O 1
ATOM 714 N N . HIS A 1 84 ? -14.584 -8.183 38.605 1.00 75.12 84 HIS A N 1
ATOM 715 C CA . HIS A 1 84 ? -13.348 -7.572 39.142 1.00 75.12 84 HIS A CA 1
ATOM 716 C C . HIS A 1 84 ? -12.155 -7.415 38.169 1.00 75.12 84 HIS A C 1
ATOM 718 O O . HIS A 1 84 ? -11.046 -7.084 38.596 1.00 75.12 84 HIS A O 1
ATOM 724 N N . ARG A 1 85 ? -12.326 -7.724 36.882 1.00 72.06 85 ARG A N 1
ATOM 725 C CA . ARG A 1 85 ? -11.340 -7.422 35.824 1.00 72.06 85 ARG A CA 1
ATOM 726 C C . ARG A 1 85 ? -11.964 -6.701 34.634 1.00 72.06 85 ARG A C 1
ATOM 728 O O . ARG A 1 85 ? -11.298 -6.522 33.609 1.00 72.06 85 ARG A O 1
ATOM 735 N N . PHE A 1 86 ? -13.246 -6.368 34.726 1.00 76.81 86 PHE A N 1
ATOM 736 C CA . PHE A 1 86 ? -13.972 -5.749 33.635 1.00 76.81 86 PHE A CA 1
ATOM 737 C C . PHE A 1 86 ? -13.543 -4.286 33.475 1.00 76.81 86 PHE A C 1
ATOM 739 O O . PHE A 1 86 ? -12.935 -3.655 34.344 1.00 76.81 86 PHE A O 1
ATOM 746 N N . ASP A 1 87 ? -13.799 -3.738 32.292 1.00 76.38 87 ASP A N 1
ATOM 747 C CA . ASP A 1 87 ? -13.684 -2.298 32.122 1.00 76.38 87 ASP A CA 1
ATOM 748 C C . ASP A 1 87 ? -14.781 -1.616 32.961 1.00 76.38 87 ASP A C 1
ATOM 750 O O . ASP A 1 87 ? -15.884 -2.164 33.035 1.00 76.38 87 ASP A O 1
ATOM 754 N N . PRO A 1 88 ? -14.551 -0.434 33.571 1.00 78.44 88 PRO A N 1
ATOM 755 C CA . PRO A 1 88 ? -15.601 0.264 34.313 1.00 78.44 88 PRO A CA 1
ATOM 756 C C . PRO A 1 88 ? -16.900 0.427 33.519 1.00 78.44 88 PRO A C 1
ATOM 758 O O . PRO A 1 88 ? -17.976 0.376 34.106 1.00 78.44 88 PRO A O 1
ATOM 761 N N . ILE A 1 89 ? -16.810 0.571 32.191 1.00 75.62 89 ILE A N 1
ATOM 762 C CA . ILE A 1 89 ? -17.973 0.584 31.295 1.00 75.62 89 ILE A CA 1
ATOM 763 C C . ILE A 1 89 ? -18.859 -0.644 31.524 1.00 75.62 89 ILE A C 1
ATOM 765 O O . ILE A 1 89 ? -20.069 -0.512 31.694 1.00 75.62 89 ILE A O 1
ATOM 769 N N . ASP A 1 90 ? -18.261 -1.831 31.526 1.00 77.50 90 ASP A N 1
ATOM 770 C CA . ASP A 1 90 ? -18.973 -3.103 31.603 1.00 77.50 90 ASP A CA 1
ATOM 771 C C . ASP A 1 90 ? -19.452 -3.381 33.037 1.00 77.50 90 ASP A C 1
ATOM 773 O O . ASP A 1 90 ? -20.572 -3.849 33.231 1.00 77.50 90 ASP A O 1
ATOM 777 N N . ILE A 1 91 ? -18.658 -2.999 34.047 1.00 77.81 91 ILE A N 1
ATOM 778 C CA . ILE A 1 91 ? -19.029 -3.104 35.470 1.00 77.81 91 ILE A CA 1
ATOM 779 C C . ILE A 1 91 ? -20.314 -2.319 35.758 1.00 77.81 91 ILE A C 1
ATOM 781 O O . ILE A 1 91 ? -21.231 -2.844 36.391 1.00 77.81 91 ILE A O 1
ATOM 785 N N . PHE A 1 92 ? -20.396 -1.071 35.284 1.00 75.56 92 PHE A N 1
ATOM 786 C CA . PHE A 1 92 ? -21.541 -0.198 35.556 1.00 75.56 92 PHE A CA 1
ATOM 787 C C . PHE A 1 92 ? -22.729 -0.421 34.609 1.00 75.56 92 PHE A C 1
ATOM 789 O O . PHE A 1 92 ? -23.855 -0.118 34.987 1.00 75.56 92 PHE A O 1
ATOM 796 N N . LYS A 1 93 ? -22.540 -1.018 33.424 1.00 68.62 93 LYS A N 1
ATOM 797 C CA . LYS A 1 93 ? -23.665 -1.478 32.582 1.00 68.62 93 LYS A CA 1
ATOM 798 C C . LYS A 1 93 ? -24.475 -2.599 33.228 1.00 68.62 93 LYS A C 1
ATOM 800 O O . LYS A 1 93 ? -25.677 -2.697 32.997 1.00 68.62 93 LYS A O 1
ATOM 805 N N . CYS A 1 94 ? -23.830 -3.439 34.028 1.00 63.38 94 CYS A N 1
ATOM 806 C CA . CYS A 1 94 ? -24.497 -4.510 34.761 1.00 63.38 94 CYS A CA 1
ATOM 807 C C . CYS A 1 94 ? -25.283 -4.007 35.991 1.00 63.38 94 CYS A C 1
ATOM 809 O O . CYS A 1 94 ? -26.038 -4.779 36.578 1.00 63.38 94 CYS A O 1
ATOM 811 N N . ASP A 1 95 ? -25.136 -2.732 36.371 1.00 59.22 95 ASP A N 1
ATOM 812 C CA . ASP A 1 95 ? -25.670 -2.176 37.621 1.00 59.22 95 ASP A CA 1
ATOM 813 C C . ASP A 1 95 ? -27.208 -2.120 37.658 1.00 59.22 95 ASP A C 1
ATOM 815 O O . ASP A 1 95 ? -27.807 -2.430 38.685 1.00 59.22 95 ASP A O 1
ATOM 819 N N . ASP A 1 96 ? -27.864 -1.857 36.520 1.00 51.56 96 ASP A N 1
ATOM 820 C CA . ASP A 1 96 ? -29.336 -1.852 36.414 1.00 51.56 96 ASP A CA 1
ATOM 821 C C . ASP A 1 96 ? -29.967 -3.252 36.604 1.00 51.56 96 ASP A C 1
ATOM 823 O O . ASP A 1 96 ? -31.182 -3.367 36.753 1.00 51.56 96 ASP A O 1
ATOM 827 N N . LYS A 1 97 ? -29.165 -4.329 36.603 1.00 50.44 97 LYS A N 1
ATOM 828 C CA . LYS A 1 97 ? -29.617 -5.719 36.812 1.00 50.44 97 LYS A CA 1
ATOM 829 C C . LYS A 1 97 ? -29.150 -6.337 38.136 1.00 50.44 97 LYS A C 1
ATOM 831 O O . LYS A 1 97 ? -29.532 -7.467 38.415 1.00 50.44 97 LYS A O 1
ATOM 836 N N . ALA A 1 98 ? -28.320 -5.639 38.915 1.00 51.91 98 ALA A N 1
ATOM 837 C CA . ALA A 1 98 ? -27.596 -6.208 40.059 1.00 51.91 98 ALA A CA 1
ATOM 838 C C . ALA A 1 98 ? -27.646 -5.334 41.326 1.00 51.91 98 ALA A C 1
ATOM 840 O O . ALA A 1 98 ? -26.831 -5.512 42.234 1.00 51.91 98 ALA A O 1
ATOM 841 N N . PHE A 1 99 ? -28.577 -4.377 41.417 1.00 57.72 99 PHE A N 1
ATOM 842 C CA . PHE A 1 99 ? -28.881 -3.761 42.705 1.00 57.72 99 PHE A CA 1
ATOM 843 C C . PHE A 1 99 ? -29.673 -4.761 43.549 1.00 57.72 99 PHE A C 1
ATOM 845 O O . PHE A 1 99 ? -30.845 -5.019 43.287 1.00 57.72 99 PHE A O 1
ATOM 852 N N . PHE A 1 100 ? -29.017 -5.329 44.558 1.00 63.59 100 PHE A N 1
ATOM 853 C CA . PHE A 1 100 ? -29.670 -6.190 45.538 1.00 63.59 100 PHE A CA 1
ATOM 854 C C . PHE A 1 100 ? -30.434 -5.288 46.512 1.00 63.59 100 PHE A C 1
ATOM 856 O O . PHE A 1 100 ? -29.896 -4.904 47.554 1.00 63.59 100 PHE A O 1
ATOM 863 N N . GLU A 1 101 ? -31.653 -4.886 46.125 1.00 59.53 101 GLU A N 1
ATOM 864 C CA . GLU A 1 101 ? -32.529 -3.985 46.895 1.00 59.53 101 GLU A CA 1
ATOM 865 C C . GLU A 1 101 ? -32.688 -4.456 48.344 1.00 59.53 101 GLU A C 1
ATOM 867 O O . GLU A 1 101 ? -32.550 -3.651 49.267 1.00 59.53 101 GLU A O 1
ATOM 872 N N . ASP A 1 102 ? -32.858 -5.765 48.531 1.00 62.59 102 ASP A N 1
ATOM 873 C CA . ASP A 1 102 ? -33.067 -6.403 49.834 1.00 62.59 102 ASP A CA 1
ATOM 874 C C . ASP A 1 102 ? -31.839 -6.318 50.758 1.00 62.59 102 ASP A C 1
ATOM 876 O O . ASP A 1 102 ? -31.978 -6.237 51.978 1.00 62.59 102 ASP A O 1
ATOM 880 N N . LEU A 1 103 ? -30.630 -6.265 50.187 1.00 68.44 103 LEU A N 1
ATOM 881 C CA . LEU A 1 103 ? -29.365 -6.184 50.933 1.00 68.44 103 LEU A CA 1
ATOM 882 C C . LEU A 1 103 ? -28.787 -4.763 50.978 1.00 68.44 103 LEU A C 1
ATOM 884 O O . LEU A 1 103 ? -27.816 -4.510 51.695 1.00 68.44 103 LEU A O 1
ATOM 888 N N . ASN A 1 104 ? -29.357 -3.829 50.209 1.00 73.62 104 ASN A N 1
ATOM 889 C CA . ASN A 1 104 ? -28.857 -2.466 50.024 1.00 73.62 104 ASN A CA 1
ATOM 890 C C . ASN A 1 104 ? -27.365 -2.421 49.614 1.00 73.62 104 ASN A C 1
ATOM 892 O O . ASN A 1 104 ? -26.598 -1.559 50.058 1.00 73.62 104 ASN A O 1
ATOM 896 N N . VAL A 1 105 ? -26.940 -3.356 48.757 1.00 75.69 105 VAL A N 1
ATOM 897 C CA . VAL A 1 105 ? -25.563 -3.451 48.246 1.00 75.69 105 VAL A CA 1
ATOM 898 C C . VAL A 1 105 ? -25.510 -3.085 46.768 1.00 75.69 105 VAL A C 1
ATOM 900 O O . VAL A 1 105 ? -26.387 -3.445 45.989 1.00 75.69 105 VAL A O 1
ATOM 903 N N . ARG A 1 106 ? -24.437 -2.385 46.375 1.00 77.12 106 ARG A N 1
ATOM 904 C CA . ARG A 1 106 ? -24.080 -2.105 44.974 1.00 77.12 106 ARG A CA 1
ATOM 905 C C . ARG A 1 106 ? -22.807 -2.874 44.600 1.00 77.12 106 ARG A C 1
ATOM 907 O O . ARG A 1 106 ? -21.711 -2.354 44.828 1.00 77.12 106 ARG A O 1
ATOM 914 N N . PRO A 1 107 ? -22.921 -4.098 44.059 1.00 78.94 107 PRO A N 1
ATOM 915 C CA . PRO A 1 107 ? -21.776 -4.947 43.730 1.00 78.94 107 PRO A CA 1
ATOM 916 C C . PRO A 1 107 ? -20.824 -4.301 42.717 1.00 78.94 107 PRO A C 1
ATOM 918 O O . PRO A 1 107 ? -19.612 -4.397 42.874 1.00 78.94 107 PRO A O 1
ATOM 921 N N . SER A 1 108 ? -21.365 -3.577 41.730 1.00 77.50 108 SER A N 1
ATOM 922 C CA . SER A 1 108 ? -20.607 -2.838 40.708 1.00 77.50 108 SER A CA 1
ATOM 923 C C . SER A 1 108 ? -19.628 -1.826 41.319 1.00 77.50 108 SER A C 1
ATOM 925 O O . SER A 1 108 ? -18.458 -1.765 40.946 1.00 77.50 108 SER A O 1
ATOM 927 N N . LEU A 1 109 ? -20.079 -1.068 42.324 1.00 78.25 109 LEU A N 1
ATOM 928 C CA . LEU A 1 109 ? -19.267 -0.085 43.030 1.00 78.25 109 LEU A CA 1
ATOM 929 C C . LEU A 1 109 ? -18.167 -0.767 43.844 1.00 78.25 109 LEU A C 1
ATOM 931 O O . LEU A 1 109 ? -17.034 -0.294 43.840 1.00 78.25 109 LEU A O 1
ATOM 935 N N . ILE A 1 110 ? -18.485 -1.873 44.521 1.00 81.06 110 ILE A N 1
ATOM 936 C CA . ILE A 1 110 ? -17.504 -2.637 45.301 1.00 81.06 110 ILE A CA 1
ATOM 937 C C . ILE A 1 110 ? -16.452 -3.249 44.373 1.00 81.06 110 ILE A C 1
ATOM 939 O O . ILE A 1 110 ? -15.262 -3.096 44.639 1.00 81.06 110 ILE A O 1
ATOM 943 N N . ALA A 1 111 ? -16.867 -3.871 43.267 1.00 82.06 111 ALA A N 1
ATOM 944 C CA . ALA A 1 111 ? -15.968 -4.417 42.255 1.00 82.06 111 ALA A CA 1
ATOM 945 C C . ALA A 1 111 ? -15.034 -3.329 41.708 1.00 82.06 111 ALA A C 1
ATOM 947 O O . ALA A 1 111 ? -13.815 -3.487 41.750 1.00 82.06 111 ALA A O 1
ATOM 948 N N . PHE A 1 112 ? -15.587 -2.177 41.317 1.00 82.00 112 PHE A N 1
ATOM 949 C CA . PHE A 1 112 ? -14.802 -1.027 40.874 1.00 82.00 112 PHE A CA 1
ATOM 950 C C . PHE A 1 112 ? -13.837 -0.512 41.951 1.00 82.00 112 PHE A C 1
ATOM 952 O O . PHE A 1 112 ? -12.689 -0.204 41.645 1.00 82.00 112 PHE A O 1
ATOM 959 N N . MET A 1 113 ? -14.262 -0.410 43.214 1.00 79.00 113 MET A N 1
ATOM 960 C CA . MET A 1 113 ? -13.395 0.044 44.307 1.00 79.00 113 MET A CA 1
ATOM 961 C C . MET A 1 113 ? -12.258 -0.939 44.586 1.00 79.00 113 MET A C 1
ATOM 963 O O . MET A 1 113 ? -11.140 -0.499 44.837 1.00 79.00 113 MET A O 1
ATOM 967 N N . LEU A 1 114 ? -12.522 -2.246 44.536 1.00 78.00 114 LEU A N 1
ATOM 968 C CA . LEU A 1 114 ? -11.509 -3.287 44.705 1.00 78.00 114 LEU A CA 1
ATOM 969 C C . LEU A 1 114 ? -10.510 -3.294 43.549 1.00 78.00 114 LEU A C 1
ATOM 971 O O . LEU A 1 114 ? -9.318 -3.460 43.779 1.00 78.00 114 LEU A O 1
ATOM 975 N N . GLU A 1 115 ? -10.971 -3.066 42.324 1.00 78.75 115 GLU A N 1
ATOM 976 C CA . GLU A 1 115 ? -10.102 -2.911 41.159 1.00 78.75 115 GLU A CA 1
ATOM 977 C C . GLU A 1 115 ? -9.291 -1.625 41.183 1.00 78.75 115 GLU A C 1
ATOM 979 O O . GLU A 1 115 ? -8.112 -1.629 40.852 1.00 78.75 115 GLU A O 1
ATOM 984 N N . LEU A 1 116 ? -9.917 -0.505 41.541 1.00 77.12 116 LEU A N 1
ATOM 985 C CA . LEU A 1 116 ? -9.209 0.755 41.678 1.00 77.12 116 LEU A CA 1
ATOM 986 C C . LEU A 1 116 ? -8.170 0.623 42.790 1.00 77.12 116 LEU A C 1
ATOM 988 O O . LEU A 1 116 ? -7.045 1.070 42.611 1.00 77.12 116 LEU A O 1
ATOM 992 N N . ALA A 1 117 ? -8.510 -0.056 43.888 1.00 74.62 117 ALA A N 1
ATOM 993 C CA . ALA A 1 117 ? -7.552 -0.437 44.911 1.00 74.62 117 ALA A CA 1
ATOM 994 C C . ALA A 1 117 ? -6.462 -1.368 44.358 1.00 74.62 117 ALA A C 1
ATOM 996 O O . ALA A 1 117 ? -5.315 -1.126 44.683 1.00 74.62 117 ALA A O 1
ATOM 997 N N . ASP A 1 118 ? -6.757 -2.354 43.501 1.00 72.31 118 ASP A N 1
ATOM 998 C CA . ASP A 1 118 ? -5.749 -3.205 42.827 1.00 72.31 118 ASP A CA 1
ATOM 999 C C . ASP A 1 118 ? -4.798 -2.375 41.950 1.00 72.31 118 ASP A C 1
ATOM 1001 O O . ASP A 1 118 ? -3.582 -2.539 42.008 1.00 72.31 118 ASP A O 1
ATOM 1005 N N . ASP A 1 119 ? -5.335 -1.434 41.174 1.00 72.81 119 ASP A N 1
ATOM 1006 C CA . ASP A 1 119 ? -4.556 -0.545 40.310 1.00 72.81 119 ASP A CA 1
ATOM 1007 C C . ASP A 1 119 ? -3.746 0.490 41.111 1.00 72.81 119 ASP A C 1
ATOM 1009 O O . ASP A 1 119 ? -2.678 0.920 40.667 1.00 72.81 119 ASP A O 1
ATOM 1013 N N . MET A 1 120 ? -4.238 0.875 42.291 1.00 68.94 120 MET A N 1
ATOM 1014 C CA . MET A 1 120 ? -3.598 1.806 43.224 1.00 68.94 120 MET A CA 1
ATOM 1015 C C . MET A 1 120 ? -2.652 1.119 44.228 1.00 68.94 120 MET A C 1
ATOM 1017 O O . MET A 1 120 ? -1.786 1.805 44.786 1.00 68.94 120 MET A O 1
ATOM 1021 N N . ASP A 1 121 ? -2.793 -0.193 44.452 1.00 65.62 121 ASP A N 1
ATOM 1022 C CA . ASP A 1 121 ? -1.976 -1.057 45.320 1.00 65.62 121 ASP A CA 1
ATOM 1023 C C . ASP A 1 121 ? -0.712 -1.489 44.572 1.00 65.62 121 ASP A C 1
ATOM 1025 O O . ASP A 1 121 ? -0.541 -2.609 44.086 1.00 65.62 121 ASP A O 1
ATOM 1029 N N . ILE A 1 122 ? 0.196 -0.526 44.445 1.00 55.53 122 ILE A N 1
ATOM 1030 C CA . ILE A 1 122 ? 1.482 -0.702 43.781 1.00 55.53 122 ILE A CA 1
ATOM 1031 C C . ILE A 1 122 ? 2.369 -1.582 44.685 1.00 55.53 122 ILE A C 1
ATOM 1033 O O . ILE A 1 122 ? 3.008 -1.081 45.609 1.00 55.53 122 ILE A O 1
ATOM 1037 N N . GLY A 1 123 ? 2.390 -2.897 44.421 1.00 50.94 123 GLY A N 1
ATOM 1038 C CA . GLY A 1 123 ? 3.116 -3.932 45.178 1.00 50.94 123 GLY A CA 1
ATOM 1039 C C . GLY A 1 123 ? 3.950 -4.877 44.294 1.00 50.94 123 GLY A C 1
ATOM 1040 O O . GLY A 1 123 ? 3.542 -5.228 43.188 1.00 50.94 123 GLY A O 1
ATOM 1041 N N . TYR A 1 124 ? 5.125 -5.329 44.768 1.00 43.94 124 TYR A N 1
ATOM 1042 C CA . TYR A 1 124 ? 6.024 -6.216 43.995 1.00 43.94 124 TYR A CA 1
ATOM 1043 C C . TYR A 1 124 ? 5.434 -7.607 43.714 1.00 43.94 124 TYR A C 1
ATOM 1045 O O . TYR A 1 124 ? 5.888 -8.313 42.820 1.00 43.94 124 TYR A O 1
ATOM 1053 N N . TRP A 1 125 ? 4.417 -8.001 44.479 1.00 49.62 125 TRP A N 1
ATOM 1054 C CA . TRP A 1 125 ? 3.761 -9.306 44.408 1.00 49.62 125 TRP A CA 1
ATOM 1055 C C . TRP A 1 125 ? 2.632 -9.389 43.363 1.00 49.62 125 TRP A C 1
ATOM 1057 O O . TRP A 1 125 ? 2.071 -10.468 43.196 1.00 49.62 125 TRP A O 1
ATOM 1067 N N . ARG A 1 126 ? 2.277 -8.292 42.662 1.00 45.84 126 ARG A N 1
ATOM 1068 C CA . ARG A 1 126 ? 1.136 -8.254 41.711 1.00 45.84 126 ARG A CA 1
ATOM 1069 C C . ARG A 1 126 ? 1.480 -7.945 40.249 1.00 45.84 126 ARG A C 1
ATOM 1071 O O . ARG A 1 126 ? 0.595 -7.985 39.398 1.00 45.84 126 ARG A O 1
ATOM 1078 N N . VAL A 1 127 ? 2.730 -7.623 3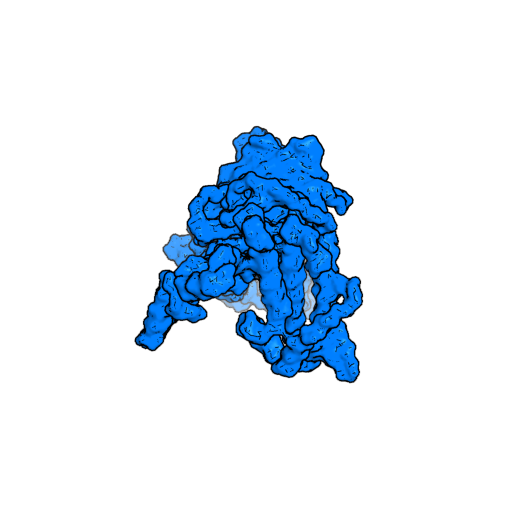9.922 1.00 45.47 127 VAL A N 1
ATOM 1079 C CA . VAL A 1 127 ? 3.096 -7.162 38.571 1.00 45.47 127 VAL A CA 1
ATOM 1080 C C . VAL A 1 127 ? 3.533 -8.340 37.693 1.00 45.47 127 VAL A C 1
ATOM 1082 O O . VAL A 1 127 ? 4.292 -9.196 38.136 1.00 45.47 127 VAL A O 1
ATOM 1085 N N . ASP A 1 128 ? 3.082 -8.352 36.432 1.00 47.94 128 ASP A N 1
ATOM 1086 C CA . ASP A 1 128 ? 3.626 -9.196 35.356 1.00 47.94 128 ASP A CA 1
ATOM 1087 C C . ASP A 1 128 ? 5.164 -9.199 35.413 1.00 47.94 128 ASP A C 1
ATOM 1089 O O . ASP A 1 128 ? 5.800 -8.139 35.325 1.00 47.94 128 ASP A O 1
ATOM 1093 N N . THR A 1 129 ? 5.751 -10.386 35.582 1.00 49.16 129 THR A N 1
ATOM 1094 C CA . THR A 1 129 ? 7.178 -10.598 35.857 1.00 49.16 129 THR A CA 1
ATOM 1095 C C . THR A 1 129 ? 8.068 -9.854 34.869 1.00 49.16 129 THR A C 1
ATOM 1097 O O . THR A 1 129 ? 9.047 -9.238 35.283 1.00 49.16 129 THR A O 1
ATOM 1100 N N . LYS A 1 130 ? 7.688 -9.779 33.586 1.00 48.06 130 LYS A N 1
ATOM 1101 C CA . LYS A 1 130 ? 8.482 -9.077 32.564 1.00 48.06 130 LYS A CA 1
ATOM 1102 C C . LYS A 1 130 ? 8.565 -7.566 32.781 1.00 48.06 130 LYS A C 1
ATOM 1104 O O . LYS A 1 130 ? 9.624 -6.984 32.569 1.00 48.06 130 LYS A O 1
ATOM 1109 N N . ARG A 1 131 ? 7.474 -6.909 33.191 1.00 49.75 131 ARG A N 1
ATOM 1110 C CA . ARG A 1 131 ? 7.469 -5.454 33.455 1.00 49.75 131 ARG A CA 1
ATOM 1111 C C . ARG A 1 131 ? 8.120 -5.138 34.793 1.00 49.75 131 ARG A C 1
ATOM 1113 O O . ARG A 1 131 ? 8.834 -4.145 34.908 1.00 49.75 131 ARG A O 1
ATOM 1120 N N . PHE A 1 132 ? 7.894 -5.996 35.785 1.00 54.75 132 PHE A N 1
ATOM 1121 C CA . PHE A 1 132 ? 8.490 -5.848 37.103 1.00 54.75 132 PHE A CA 1
ATOM 1122 C C . PHE A 1 132 ? 10.007 -6.003 37.068 1.00 54.75 132 PHE A C 1
ATOM 1124 O O . PHE A 1 132 ? 10.695 -5.211 37.693 1.00 54.75 132 PHE A O 1
ATOM 1131 N N . GLU A 1 133 ? 10.544 -6.958 36.307 1.00 54.78 133 GLU A N 1
ATOM 1132 C CA . GLU A 1 133 ? 11.990 -7.152 36.174 1.00 54.78 133 GLU A CA 1
ATOM 1133 C C . GLU A 1 133 ? 12.716 -5.906 35.663 1.00 54.78 133 GLU A C 1
ATOM 1135 O O . GLU A 1 133 ? 13.798 -5.595 36.151 1.00 54.78 133 GLU A O 1
ATOM 1140 N N . VAL A 1 134 ? 12.130 -5.182 34.707 1.00 56.69 134 VAL A N 1
ATOM 1141 C CA . VAL A 1 134 ? 12.699 -3.934 34.176 1.00 56.69 134 VAL A CA 1
ATOM 1142 C C . VAL A 1 134 ? 12.739 -2.870 35.275 1.00 56.69 134 VAL A C 1
ATOM 1144 O O . VAL A 1 134 ? 13.803 -2.351 35.595 1.00 56.69 134 VAL A O 1
ATOM 1147 N N . LEU A 1 135 ? 11.608 -2.604 35.933 1.00 55.56 135 LEU A N 1
ATOM 1148 C CA . LEU A 1 135 ? 11.538 -1.669 37.065 1.00 55.56 135 LEU A CA 1
ATOM 1149 C C . LEU A 1 135 ? 12.468 -2.074 38.220 1.00 55.56 135 LEU A C 1
ATOM 1151 O O . LEU A 1 135 ? 13.149 -1.226 38.794 1.00 55.56 135 LEU A O 1
ATOM 1155 N N . ALA A 1 136 ? 12.530 -3.366 38.541 1.00 56.56 136 ALA A N 1
ATOM 1156 C CA . ALA A 1 136 ? 13.322 -3.903 39.636 1.00 56.56 136 ALA A CA 1
ATOM 1157 C C . ALA A 1 136 ? 14.829 -3.837 39.374 1.00 56.56 136 ALA A C 1
ATOM 1159 O O . ALA A 1 136 ? 15.590 -3.577 40.308 1.00 56.56 136 ALA A O 1
ATOM 1160 N N . ARG A 1 137 ? 15.256 -4.005 38.114 1.00 59.81 137 ARG A N 1
ATOM 1161 C CA . ARG A 1 137 ? 16.653 -3.834 37.688 1.00 59.81 137 ARG A CA 1
ATOM 1162 C C . ARG A 1 137 ? 17.162 -2.410 37.904 1.00 59.81 137 ARG A C 1
ATOM 1164 O O . ARG A 1 137 ? 18.324 -2.258 38.262 1.00 59.81 137 ARG A O 1
ATOM 1171 N N . TYR A 1 138 ? 16.323 -1.392 37.698 1.00 59.25 138 TYR A N 1
ATOM 1172 C CA . TYR A 1 138 ? 16.763 0.011 37.720 1.00 59.25 138 TYR A CA 1
ATOM 1173 C C . TYR A 1 138 ? 16.506 0.731 39.042 1.00 59.25 138 TYR A C 1
ATOM 1175 O O . TYR A 1 138 ? 17.275 1.605 39.425 1.00 59.25 138 TYR A O 1
ATOM 1183 N N . LEU A 1 139 ? 15.437 0.382 39.756 1.00 54.62 139 LEU A N 1
ATOM 1184 C CA . LEU A 1 139 ? 15.087 1.050 41.008 1.00 54.62 139 LEU A CA 1
ATOM 1185 C C . LEU A 1 139 ? 15.804 0.430 42.220 1.00 54.62 139 LEU A C 1
ATOM 1187 O O . LEU A 1 139 ? 16.003 1.110 43.221 1.00 54.62 139 LEU A O 1
ATOM 1191 N N . GLY A 1 140 ? 16.244 -0.829 42.157 1.00 51.72 140 GLY A N 1
ATOM 1192 C CA . GLY A 1 140 ? 16.821 -1.528 43.311 1.00 51.72 140 GLY A CA 1
ATOM 1193 C C . GLY A 1 140 ? 15.792 -1.785 44.426 1.00 51.72 140 GLY A C 1
ATOM 1194 O O . GLY A 1 140 ? 14.779 -1.098 44.552 1.00 51.72 140 GLY A O 1
ATOM 1195 N N . SER A 1 141 ? 16.025 -2.795 45.267 1.00 46.38 141 SER A N 1
ATOM 1196 C CA . SER A 1 141 ? 15.050 -3.233 46.286 1.00 46.38 141 SER A CA 1
ATOM 1197 C C . SER A 1 141 ? 14.714 -2.155 47.333 1.00 46.38 141 SER A C 1
ATOM 1199 O O . SER A 1 141 ? 13.607 -2.148 47.873 1.00 46.38 141 SER A O 1
ATOM 1201 N N . GLU A 1 142 ? 15.623 -1.210 47.591 1.00 41.44 142 GLU A N 1
ATOM 1202 C CA . GLU A 1 142 ? 15.430 -0.087 48.521 1.00 41.44 142 GLU A CA 1
ATOM 1203 C C . GLU A 1 142 ? 14.717 1.134 47.913 1.00 41.44 142 GLU A C 1
ATOM 1205 O O . GLU A 1 142 ? 13.864 1.708 48.596 1.00 41.44 142 GLU A O 1
ATOM 1210 N N . ASN A 1 143 ? 14.941 1.510 46.641 1.00 45.00 143 ASN A N 1
ATOM 1211 C CA . ASN A 1 143 ? 14.123 2.578 46.031 1.00 45.00 143 ASN A CA 1
ATOM 1212 C C . ASN A 1 143 ? 12.752 2.065 45.578 1.00 45.00 143 ASN A C 1
ATOM 1214 O O . ASN A 1 143 ? 11.783 2.822 45.617 1.00 45.00 143 ASN A O 1
ATOM 1218 N N . ILE A 1 144 ? 12.633 0.766 45.273 1.00 48.12 144 ILE A N 1
ATOM 1219 C CA . ILE A 1 144 ? 11.344 0.065 45.227 1.00 48.12 144 ILE A CA 1
ATOM 1220 C C . ILE A 1 144 ? 10.651 0.224 46.578 1.00 48.12 144 ILE A C 1
ATOM 1222 O O . ILE A 1 144 ? 9.548 0.733 46.624 1.00 48.12 144 ILE A O 1
ATOM 1226 N N . LYS A 1 145 ? 11.290 -0.024 47.725 1.00 42.72 145 LYS A N 1
ATOM 1227 C CA . LYS A 1 145 ? 10.633 0.297 49.008 1.00 42.72 145 LYS A CA 1
ATOM 1228 C C . LYS A 1 145 ? 10.189 1.763 49.106 1.00 42.72 145 LYS A C 1
ATOM 1230 O O . LYS A 1 145 ? 9.142 1.989 49.682 1.00 42.72 145 LYS A O 1
ATOM 1235 N N . HIS A 1 146 ? 10.889 2.743 48.525 1.00 40.25 146 HIS A N 1
ATOM 1236 C CA . HIS A 1 146 ? 10.490 4.161 48.566 1.00 40.25 146 HIS A CA 1
ATOM 1237 C C . HIS A 1 146 ? 9.336 4.560 47.629 1.00 40.25 146 HIS A C 1
ATOM 1239 O O . HIS A 1 146 ? 8.488 5.344 48.051 1.00 40.25 146 HIS A O 1
ATOM 1245 N N . ILE A 1 147 ? 9.261 4.016 46.408 1.00 45.56 147 ILE A N 1
ATOM 1246 C CA . ILE A 1 147 ? 8.079 4.152 45.530 1.00 45.56 147 ILE A CA 1
ATOM 1247 C C . ILE A 1 147 ? 6.862 3.455 46.174 1.00 45.56 147 ILE A C 1
ATOM 1249 O O . ILE A 1 147 ? 5.725 3.906 46.037 1.00 45.56 147 ILE A O 1
ATOM 1253 N N . PHE A 1 148 ? 7.126 2.399 46.947 1.00 46.28 148 PHE A N 1
ATOM 1254 C CA . PHE A 1 148 ? 6.147 1.501 47.551 1.00 46.28 148 PHE A CA 1
ATOM 1255 C C . PHE A 1 148 ? 5.911 1.807 49.058 1.00 46.28 148 PHE A C 1
ATOM 1257 O O . PHE A 1 148 ? 5.143 1.120 49.727 1.00 46.28 148 PHE A O 1
ATOM 1264 N N . LEU A 1 149 ? 6.518 2.874 49.611 1.00 39.94 149 LEU A N 1
ATOM 1265 C CA . LEU A 1 149 ? 6.322 3.392 50.982 1.00 39.94 149 LEU A CA 1
ATOM 1266 C C . LEU A 1 149 ? 5.428 4.641 50.974 1.00 39.94 149 LEU A C 1
ATOM 1268 O O . LEU A 1 149 ? 5.593 5.546 51.798 1.00 39.94 149 LEU A O 1
ATOM 1272 N N . ASN A 1 150 ? 4.403 4.676 50.119 1.00 41.62 150 ASN A N 1
ATOM 1273 C CA . ASN A 1 150 ? 3.277 5.602 50.285 1.00 41.62 150 ASN A CA 1
ATOM 1274 C C . ASN A 1 150 ? 2.398 5.207 51.495 1.00 41.62 150 ASN A C 1
ATOM 1276 O O . ASN A 1 150 ? 1.177 5.190 51.435 1.00 41.62 150 ASN A O 1
ATOM 1280 N N . LYS A 1 151 ? 3.018 4.990 52.666 1.00 38.84 151 LYS A N 1
ATOM 1281 C CA . LYS A 1 151 ? 2.352 4.993 53.982 1.00 38.84 151 LYS A CA 1
ATOM 1282 C C . LYS A 1 151 ? 1.943 6.399 54.435 1.00 38.84 151 LYS A C 1
ATOM 1284 O O . LYS A 1 151 ? 1.461 6.580 55.548 1.00 38.84 151 LYS A O 1
ATOM 1289 N N . LYS A 1 152 ? 2.139 7.413 53.592 1.00 39.47 152 LYS A N 1
ATOM 1290 C CA . LYS A 1 152 ? 1.612 8.756 53.806 1.00 39.47 152 LYS A CA 1
ATOM 1291 C C . LYS A 1 152 ? 0.801 9.184 52.589 1.00 39.47 152 LYS A C 1
ATOM 1293 O O . LYS A 1 152 ? 1.195 10.114 51.890 1.00 39.47 152 LYS A O 1
ATOM 1298 N N . VAL A 1 153 ? -0.388 8.593 52.433 1.00 39.91 153 VAL A N 1
ATOM 1299 C CA . VAL A 1 153 ? -1.559 9.392 52.044 1.00 39.91 153 VAL A CA 1
ATOM 1300 C C . VAL A 1 153 ? -1.670 10.476 53.113 1.00 39.91 153 VAL A C 1
ATOM 1302 O O . VAL A 1 153 ? -2.334 10.320 54.134 1.00 39.91 153 VAL A O 1
ATOM 1305 N N . LYS A 1 154 ? -0.912 11.564 52.967 1.00 37.41 154 LYS A N 1
ATOM 1306 C CA . LYS A 1 154 ? -1.289 12.777 53.666 1.00 37.41 154 LYS A CA 1
ATOM 1307 C C . LYS A 1 154 ? -2.584 13.166 52.973 1.00 37.41 154 LYS A C 1
ATOM 1309 O O . LYS A 1 154 ? -2.546 13.526 51.801 1.00 37.41 154 LYS A O 1
ATOM 1314 N N . LEU A 1 155 ? -3.707 13.080 53.683 1.00 37.97 155 LEU A N 1
ATOM 1315 C CA . LEU A 1 155 ? -4.819 13.992 53.449 1.00 37.97 155 LEU A CA 1
ATOM 1316 C C . LEU A 1 155 ? -4.232 15.402 53.600 1.00 37.97 155 LEU A C 1
ATOM 1318 O O . LEU A 1 155 ? -4.235 15.988 54.679 1.00 37.97 155 LEU A O 1
ATOM 1322 N N . VAL A 1 156 ? -3.578 15.897 52.549 1.00 39.34 156 VAL A N 1
ATOM 1323 C CA . VAL A 1 156 ? -3.129 17.277 52.471 1.00 39.34 156 VAL A CA 1
ATOM 1324 C C . VAL A 1 156 ? -4.405 18.045 52.189 1.00 39.34 156 VAL A C 1
ATOM 1326 O O . VAL A 1 156 ? -4.856 18.097 51.052 1.00 39.34 156 VAL A O 1
ATOM 1329 N N . GLU A 1 157 ? -5.028 18.504 53.273 1.00 39.41 157 GLU A N 1
ATOM 1330 C CA . GLU A 1 157 ? -6.018 19.579 53.324 1.00 39.41 157 GLU A CA 1
ATOM 1331 C C . GLU A 1 157 ? -6.928 19.687 52.098 1.00 39.41 157 GLU A C 1
ATOM 1333 O O . GLU A 1 157 ? -6.577 20.379 51.150 1.00 39.41 157 GLU A O 1
ATOM 1338 N N . LYS A 1 158 ? -8.126 19.083 52.136 1.00 43.88 158 LYS A N 1
ATOM 1339 C CA . LYS A 1 158 ? -9.265 19.465 51.267 1.00 43.88 158 LYS A CA 1
ATOM 1340 C C . LYS A 1 158 ? -8.914 19.721 49.782 1.00 43.88 158 LYS A C 1
ATOM 1342 O O . LYS A 1 158 ? -9.525 20.564 49.129 1.00 43.88 158 LYS A O 1
ATOM 1347 N N . ARG A 1 159 ? -7.929 19.017 49.227 1.00 49.44 159 ARG A N 1
ATOM 1348 C CA . ARG A 1 159 ? -7.606 19.054 47.803 1.00 49.44 159 ARG A CA 1
ATOM 1349 C C . ARG A 1 159 ? -7.961 17.689 47.253 1.00 49.44 159 ARG A C 1
ATOM 1351 O O . ARG A 1 159 ? -7.445 16.681 47.717 1.00 49.44 159 ARG A O 1
ATOM 1358 N N . ASN A 1 160 ? -8.874 17.682 46.293 1.00 63.34 160 ASN A N 1
ATOM 1359 C CA . ASN A 1 160 ? -9.354 16.527 45.541 1.00 63.34 160 ASN A CA 1
ATOM 1360 C C . ASN A 1 160 ? -8.222 15.899 44.685 1.00 63.34 160 ASN A C 1
ATOM 1362 O O . ASN A 1 160 ? -8.331 15.843 43.464 1.00 63.34 160 ASN A O 1
ATOM 1366 N N . VAL A 1 161 ? -7.089 15.503 45.284 1.00 66.12 161 VAL A N 1
ATOM 1367 C CA . VAL A 1 161 ? -5.897 14.987 44.587 1.00 66.12 161 VAL A CA 1
ATOM 1368 C C . VAL A 1 161 ? -5.191 13.910 45.427 1.00 66.12 161 VAL A C 1
ATOM 1370 O O . VAL A 1 161 ? -4.892 14.137 46.598 1.00 66.12 161 VAL A O 1
ATOM 1373 N N . VAL A 1 162 ? -4.870 12.759 44.828 1.00 69.56 162 VAL A N 1
ATOM 1374 C CA . VAL A 1 162 ? -4.016 11.706 45.412 1.00 69.56 162 VAL A CA 1
ATOM 1375 C C . VAL A 1 162 ? -2.629 11.795 44.784 1.00 69.56 162 VAL A C 1
ATOM 1377 O O . VAL A 1 162 ? -2.483 11.610 43.580 1.00 69.56 162 VAL A O 1
ATOM 1380 N N . VAL A 1 163 ? -1.605 12.067 45.598 1.00 69.62 163 VAL A N 1
ATOM 1381 C CA . VAL A 1 163 ? -0.226 12.248 45.117 1.00 69.62 163 VAL A CA 1
ATOM 1382 C C . VAL A 1 163 ? 0.634 11.025 45.442 1.00 69.62 163 VAL A C 1
ATOM 1384 O O . VAL A 1 163 ? 0.906 10.748 46.611 1.00 69.62 163 VAL A O 1
ATOM 1387 N N . TYR A 1 164 ? 1.122 10.342 44.409 1.00 69.75 164 TYR A N 1
ATOM 1388 C CA . TYR A 1 164 ? 2.138 9.298 44.490 1.00 69.75 164 TYR A CA 1
ATOM 1389 C C . TYR A 1 164 ? 3.525 9.926 44.423 1.00 69.75 164 TYR A C 1
ATOM 1391 O O . TYR A 1 164 ? 3.933 10.443 43.385 1.00 69.75 164 TYR A O 1
ATOM 1399 N N . LYS A 1 165 ? 4.280 9.870 45.524 1.00 69.56 165 LYS A N 1
ATOM 1400 C CA . LYS A 1 165 ? 5.685 10.297 45.520 1.00 69.56 165 LYS A CA 1
ATOM 1401 C C . LYS A 1 165 ? 6.569 9.172 45.013 1.00 69.56 165 LYS A C 1
ATOM 1403 O O . LYS A 1 165 ? 6.624 8.112 45.632 1.00 69.56 165 LYS A O 1
ATOM 1408 N N . VAL A 1 166 ? 7.271 9.415 43.912 1.00 70.44 166 VAL A N 1
ATOM 1409 C CA . VAL A 1 166 ? 8.088 8.406 43.232 1.00 70.44 166 VAL A CA 1
ATOM 1410 C C . VAL A 1 166 ? 9.518 8.922 43.145 1.00 70.44 166 VAL A C 1
ATOM 1412 O O . VAL A 1 166 ? 9.769 9.985 42.581 1.00 70.44 166 VAL A O 1
ATOM 1415 N N . ARG A 1 167 ? 10.468 8.182 43.721 1.00 70.75 167 ARG A N 1
ATOM 1416 C CA . ARG A 1 167 ? 11.897 8.488 43.591 1.00 70.75 167 ARG A CA 1
ATOM 1417 C C . ARG A 1 167 ? 12.533 7.526 42.595 1.00 70.75 167 ARG A C 1
ATOM 1419 O O . ARG A 1 167 ? 12.426 6.319 42.787 1.00 70.75 167 ARG A O 1
ATOM 1426 N N . ILE A 1 168 ? 13.174 8.062 41.563 1.00 69.19 168 ILE A N 1
ATOM 1427 C CA . ILE A 1 168 ? 13.809 7.296 40.482 1.00 69.19 168 ILE A CA 1
ATOM 1428 C C . ILE A 1 168 ? 15.325 7.567 40.436 1.00 69.19 168 ILE A C 1
ATOM 1430 O O . ILE A 1 168 ? 15.756 8.592 40.975 1.00 69.19 168 ILE A O 1
ATOM 1434 N N . PRO A 1 169 ? 16.133 6.670 39.837 1.00 68.25 169 PRO A N 1
ATOM 1435 C CA . PRO A 1 169 ? 17.540 6.931 39.542 1.00 68.25 169 PRO A CA 1
ATOM 1436 C C . PRO A 1 169 ? 17.700 8.058 38.519 1.00 68.25 169 PRO A C 1
ATOM 1438 O O . PRO A 1 169 ? 16.775 8.358 37.758 1.00 68.25 169 PRO A O 1
ATOM 1441 N N . SER A 1 170 ? 18.875 8.679 38.496 1.00 70.38 170 SER A N 1
ATOM 1442 C CA . SER A 1 170 ? 19.189 9.745 37.542 1.00 70.38 170 SER A CA 1
ATOM 1443 C C . SER A 1 170 ? 19.453 9.203 36.129 1.00 70.38 170 SER A C 1
ATOM 1445 O O . SER A 1 170 ? 19.697 8.010 35.931 1.00 70.38 170 SER A O 1
ATOM 1447 N N . VAL A 1 171 ? 19.418 10.080 35.119 1.00 67.62 171 VAL A N 1
ATOM 1448 C CA . VAL A 1 171 ? 19.757 9.699 33.734 1.00 67.62 171 VAL A CA 1
ATOM 1449 C C . VAL A 1 171 ? 21.208 9.213 33.650 1.00 67.62 171 VAL A C 1
ATOM 1451 O O . VAL A 1 171 ? 21.497 8.268 32.922 1.00 67.62 171 VAL A O 1
ATOM 1454 N N . GLU A 1 172 ? 22.109 9.809 34.430 1.00 71.06 172 GLU A N 1
ATOM 1455 C CA . GLU A 1 172 ? 23.520 9.427 34.512 1.00 71.06 172 GLU A CA 1
ATOM 1456 C C . GLU A 1 172 ? 23.714 8.032 35.124 1.00 71.06 172 GLU A C 1
ATOM 1458 O O . GLU A 1 172 ? 24.638 7.319 34.741 1.00 71.06 172 GLU A O 1
ATOM 1463 N N . GLU A 1 173 ? 22.838 7.628 36.048 1.00 68.75 173 GLU A N 1
ATOM 1464 C CA . GLU A 1 173 ? 22.925 6.339 36.742 1.00 68.75 173 GLU A CA 1
ATOM 1465 C C . GLU A 1 173 ? 22.494 5.158 35.864 1.00 68.75 173 GLU A C 1
ATOM 1467 O O . GLU A 1 173 ? 23.096 4.087 35.939 1.00 68.75 173 GLU A O 1
ATOM 1472 N N . ILE A 1 174 ? 21.454 5.328 35.038 1.00 67.00 174 ILE A N 1
ATOM 1473 C CA . ILE A 1 174 ? 20.864 4.215 34.268 1.00 67.00 174 ILE A CA 1
ATOM 1474 C C . ILE A 1 174 ? 20.936 4.381 32.747 1.00 67.00 174 ILE A C 1
ATOM 1476 O O . ILE A 1 174 ? 20.638 3.430 32.022 1.00 67.00 174 ILE A O 1
ATOM 1480 N N . GLY A 1 175 ? 21.364 5.539 32.250 1.00 61.28 175 GLY A N 1
ATOM 1481 C CA . GLY A 1 175 ? 21.436 5.869 30.828 1.00 61.28 175 GLY A CA 1
ATOM 1482 C C . GLY A 1 175 ? 20.086 6.262 30.215 1.00 61.28 175 GLY A C 1
ATOM 1483 O O . GLY A 1 175 ? 19.020 5.811 30.640 1.00 61.28 175 GLY A O 1
ATOM 1484 N N . GLU A 1 176 ? 20.134 7.076 29.155 1.00 62.94 176 GLU A N 1
ATOM 1485 C CA . GLU A 1 176 ? 18.961 7.695 28.511 1.00 62.94 176 GLU A CA 1
ATOM 1486 C C . GLU A 1 176 ? 17.882 6.691 28.091 1.00 62.94 176 GLU A C 1
ATOM 1488 O O . GLU A 1 176 ? 16.699 6.891 28.363 1.00 62.94 176 GLU A O 1
ATOM 1493 N N . LYS A 1 177 ? 18.286 5.579 27.463 1.00 63.03 177 LYS A N 1
ATOM 1494 C CA . LYS A 1 177 ? 17.356 4.548 26.982 1.00 63.03 177 LYS A CA 1
ATOM 1495 C C . LYS A 1 177 ? 16.535 3.940 28.123 1.00 63.03 177 LYS A C 1
ATOM 1497 O O . LYS A 1 177 ? 15.320 3.807 28.001 1.00 63.03 177 LYS A O 1
ATOM 1502 N N . ASN A 1 178 ? 17.195 3.582 29.222 1.00 60.03 178 ASN A N 1
ATOM 1503 C CA . ASN A 1 178 ? 16.544 2.925 30.355 1.00 60.03 178 ASN A CA 1
ATOM 1504 C C . ASN A 1 178 ? 15.715 3.926 31.168 1.00 60.03 178 ASN A C 1
ATOM 1506 O O . ASN A 1 178 ? 14.639 3.585 31.654 1.00 60.03 178 ASN A O 1
ATOM 1510 N N . PHE A 1 179 ? 16.177 5.176 31.273 1.00 68.12 179 PHE A N 1
ATOM 1511 C CA . PHE A 1 179 ? 15.403 6.254 31.883 1.00 68.12 179 PHE A CA 1
ATOM 1512 C C . PHE A 1 179 ? 14.111 6.523 31.098 1.00 68.12 179 PHE A C 1
ATOM 1514 O O . PHE A 1 179 ? 13.038 6.612 31.691 1.00 68.12 179 PHE A O 1
ATOM 1521 N N . ALA A 1 180 ? 14.179 6.565 29.763 1.00 65.81 180 ALA A N 1
ATOM 1522 C CA . ALA A 1 180 ? 13.001 6.698 28.905 1.00 65.81 180 ALA A CA 1
ATOM 1523 C C . ALA A 1 180 ? 12.021 5.521 29.067 1.00 65.81 180 ALA A C 1
ATOM 1525 O O . ALA A 1 180 ? 10.811 5.738 29.155 1.00 65.81 180 ALA A O 1
ATOM 1526 N N . GLU A 1 181 ? 12.523 4.285 29.158 1.00 63.72 181 GLU A N 1
ATOM 1527 C CA . GLU A 1 181 ? 11.699 3.093 29.404 1.00 63.72 181 GLU A CA 1
ATOM 1528 C C . GLU A 1 181 ? 11.001 3.147 30.773 1.00 63.72 181 GLU A C 1
ATOM 1530 O O . GLU A 1 181 ? 9.787 2.944 30.858 1.00 63.72 181 GLU A O 1
ATOM 1535 N N . LEU A 1 182 ? 11.736 3.503 31.834 1.00 67.94 182 LEU A N 1
ATOM 1536 C CA . LEU A 1 182 ? 11.190 3.708 33.177 1.00 67.94 182 LEU A CA 1
ATOM 1537 C C . LEU A 1 182 ? 10.093 4.780 33.179 1.00 67.94 182 LEU A C 1
ATOM 1539 O O . LEU A 1 182 ? 9.024 4.568 33.757 1.00 67.94 182 LEU A O 1
ATOM 1543 N N . MET A 1 183 ? 10.322 5.906 32.494 1.00 73.44 183 MET A N 1
ATOM 1544 C CA . MET A 1 183 ? 9.316 6.957 32.392 1.00 73.44 183 MET A CA 1
ATOM 1545 C C . MET A 1 183 ? 8.073 6.499 31.636 1.00 73.44 183 MET A C 1
ATOM 1547 O O . MET A 1 183 ? 6.957 6.760 32.086 1.00 73.44 183 MET A O 1
ATOM 1551 N N . GLY A 1 184 ? 8.248 5.770 30.533 1.00 71.88 184 GLY A N 1
ATOM 1552 C CA . GLY A 1 184 ? 7.143 5.182 29.780 1.00 71.88 184 GLY A CA 1
ATOM 1553 C C . GLY A 1 184 ? 6.280 4.248 30.633 1.00 71.88 184 GLY A C 1
ATOM 1554 O O . GLY A 1 184 ? 5.053 4.295 30.549 1.00 71.88 184 GLY A O 1
ATOM 1555 N N . LEU A 1 185 ? 6.895 3.440 31.502 1.00 70.12 185 LEU A N 1
ATOM 1556 C CA . LEU A 1 185 ? 6.178 2.556 32.426 1.00 70.12 185 LEU A CA 1
ATOM 1557 C C . LEU A 1 185 ? 5.380 3.336 33.478 1.00 70.12 185 LEU A C 1
ATOM 1559 O O . LEU A 1 185 ? 4.201 3.040 33.683 1.00 70.12 185 LEU A O 1
ATOM 1563 N N . LEU A 1 186 ? 5.985 4.354 34.101 1.00 74.50 186 LEU A N 1
ATOM 1564 C CA . LEU A 1 186 ? 5.304 5.213 35.078 1.00 74.50 186 LEU A CA 1
ATOM 1565 C C . LEU A 1 186 ? 4.120 5.962 34.453 1.00 74.50 186 LEU A C 1
ATOM 1567 O O . LEU A 1 186 ? 3.042 6.000 35.044 1.00 74.50 186 LEU A O 1
ATOM 1571 N N . LEU A 1 187 ? 4.297 6.512 33.247 1.00 76.38 187 LEU A N 1
ATOM 1572 C CA . LEU A 1 187 ? 3.229 7.184 32.499 1.00 76.38 187 LEU A CA 1
ATOM 1573 C C . LEU A 1 187 ? 2.078 6.222 32.195 1.00 76.38 187 LEU A C 1
ATOM 1575 O O . LEU A 1 187 ? 0.926 6.547 32.466 1.00 76.38 187 LEU A O 1
ATOM 1579 N N . LYS A 1 188 ? 2.388 5.021 31.697 1.00 74.19 188 LYS A N 1
ATOM 1580 C CA . LYS A 1 188 ? 1.389 3.995 31.372 1.00 74.19 188 LYS A CA 1
ATOM 1581 C C . LYS A 1 188 ? 0.571 3.569 32.590 1.00 74.19 188 LYS A C 1
ATOM 1583 O O . LYS A 1 188 ? -0.616 3.278 32.464 1.00 74.19 188 LYS A O 1
ATOM 1588 N N . TRP A 1 189 ? 1.194 3.499 33.762 1.00 76.06 189 TRP A N 1
ATOM 1589 C CA . TRP A 1 189 ? 0.487 3.205 35.006 1.00 76.06 189 TRP A CA 1
ATOM 1590 C C . TRP A 1 189 ? -0.389 4.355 35.472 1.00 76.06 189 TRP A C 1
ATOM 1592 O O . TRP A 1 189 ? -1.552 4.124 35.793 1.00 76.06 189 TRP A O 1
ATOM 1602 N N . TRP A 1 190 ? 0.137 5.579 35.466 1.00 77.81 190 TRP A N 1
ATOM 1603 C CA . TRP A 1 190 ? -0.646 6.763 35.804 1.00 77.81 190 TRP A CA 1
ATOM 1604 C C . TRP A 1 190 ? -1.898 6.877 34.923 1.00 77.81 190 TRP A C 1
ATOM 1606 O O . TRP A 1 190 ? -3.008 6.980 35.442 1.00 77.81 190 TRP A O 1
ATOM 1616 N N . GLU A 1 191 ? -1.735 6.729 33.606 1.00 78.50 191 GLU A N 1
ATOM 1617 C CA . GLU A 1 191 ? -2.838 6.752 32.640 1.00 78.50 191 GLU A CA 1
ATOM 1618 C C . GLU A 1 191 ? -3.861 5.642 32.874 1.00 78.50 191 GLU A C 1
ATOM 1620 O O . GLU A 1 191 ? -5.053 5.874 32.687 1.00 78.50 191 GLU A O 1
ATOM 1625 N N . LYS A 1 192 ? -3.426 4.444 33.292 1.00 77.94 192 LYS A N 1
ATOM 1626 C CA . LYS A 1 192 ? -4.334 3.334 33.618 1.00 77.94 192 LYS A CA 1
ATOM 1627 C C . LYS A 1 192 ? -5.289 3.728 34.747 1.00 77.94 192 LYS A C 1
ATOM 1629 O O . LYS A 1 192 ? -6.494 3.528 34.609 1.00 77.94 192 LYS A O 1
ATOM 1634 N N . ILE A 1 193 ? -4.756 4.304 35.827 1.00 78.12 193 ILE A N 1
ATOM 1635 C CA . ILE A 1 193 ? -5.538 4.716 36.999 1.00 78.12 193 ILE A CA 1
ATOM 1636 C C . ILE A 1 193 ? -6.476 5.872 36.630 1.00 78.12 193 ILE A C 1
ATOM 1638 O O . ILE A 1 193 ? -7.676 5.786 36.891 1.00 78.12 193 ILE A O 1
ATOM 1642 N N . GLU A 1 194 ? -5.962 6.927 35.986 1.00 79.88 194 GLU A N 1
ATOM 1643 C CA . GLU A 1 194 ? -6.785 8.080 35.592 1.00 79.88 194 GLU A CA 1
ATOM 1644 C C . GLU A 1 194 ? -7.894 7.687 34.616 1.00 79.88 194 GLU A C 1
ATOM 1646 O O . GLU A 1 194 ? -9.057 8.004 34.859 1.00 79.88 194 GLU A O 1
ATOM 1651 N N . THR A 1 195 ? -7.572 6.919 33.569 1.00 79.75 195 THR A N 1
ATOM 1652 C CA . THR A 1 195 ? -8.568 6.450 32.592 1.00 79.75 195 THR A CA 1
ATOM 1653 C C . THR A 1 195 ? -9.658 5.629 33.276 1.00 79.75 195 THR A C 1
ATOM 1655 O O . THR A 1 195 ? -10.834 5.789 32.958 1.00 79.75 195 THR A O 1
ATOM 1658 N N . ARG A 1 196 ? -9.295 4.764 34.234 1.00 81.38 196 ARG A N 1
ATOM 1659 C CA . ARG A 1 196 ? -10.262 3.950 34.980 1.00 81.38 196 ARG A CA 1
ATOM 1660 C C . ARG A 1 196 ? -11.204 4.827 35.815 1.00 81.38 196 ARG A C 1
ATOM 1662 O O . ARG A 1 196 ? -12.418 4.632 35.767 1.00 81.38 196 ARG A O 1
ATOM 1669 N N . ILE A 1 197 ? -10.662 5.811 36.534 1.00 79.94 197 ILE A N 1
ATOM 1670 C CA . ILE A 1 197 ? -11.447 6.780 37.314 1.00 79.94 197 ILE A CA 1
ATOM 1671 C C . ILE A 1 197 ? -12.377 7.590 36.399 1.00 79.94 197 ILE A C 1
ATOM 1673 O O . ILE A 1 197 ? -13.557 7.757 36.711 1.00 79.94 197 ILE A O 1
ATOM 1677 N N . ASP A 1 198 ? -11.876 8.087 35.270 1.00 78.38 198 ASP A N 1
ATOM 1678 C CA . ASP A 1 198 ? -12.654 8.929 34.360 1.00 78.38 198 ASP A CA 1
ATOM 1679 C C . ASP A 1 198 ? -13.756 8.149 33.640 1.00 78.38 198 ASP A C 1
ATOM 1681 O O . ASP A 1 198 ? -14.884 8.639 33.545 1.00 78.38 198 ASP A O 1
ATOM 1685 N N . ARG A 1 199 ? -13.492 6.900 33.231 1.00 78.25 199 ARG A N 1
ATOM 1686 C CA . ARG A 1 199 ? -14.533 5.997 32.718 1.00 78.25 199 ARG A CA 1
ATOM 1687 C C . ARG A 1 199 ? -15.608 5.748 33.769 1.00 78.25 199 ARG A C 1
ATOM 1689 O O . ARG A 1 199 ? -16.787 5.903 33.473 1.00 78.25 199 ARG A O 1
ATOM 1696 N N . ALA A 1 200 ? -15.237 5.453 35.012 1.00 77.81 200 ALA A N 1
ATOM 1697 C CA . ALA A 1 200 ? -16.223 5.285 36.075 1.00 77.81 200 ALA A CA 1
ATOM 1698 C C . ALA A 1 200 ? -17.099 6.536 36.249 1.00 77.81 200 ALA A C 1
ATOM 1700 O O . ALA A 1 200 ? -18.321 6.427 36.264 1.00 77.81 200 ALA A O 1
ATOM 1701 N N . LYS A 1 201 ? -16.514 7.743 36.277 1.00 75.12 201 LYS A N 1
ATOM 1702 C CA . LYS A 1 201 ? -17.287 9.000 36.346 1.00 75.12 201 LYS A CA 1
ATOM 1703 C C . LYS A 1 201 ? -18.284 9.152 35.194 1.00 75.12 201 LYS A C 1
ATOM 1705 O O . LYS A 1 201 ? -19.361 9.708 35.413 1.00 75.12 201 LYS A O 1
ATOM 1710 N N . LEU A 1 202 ? -17.916 8.700 33.995 1.00 73.25 202 LEU A N 1
ATOM 1711 C CA . LEU A 1 202 ? -18.736 8.817 32.792 1.00 73.25 202 LEU A CA 1
ATOM 1712 C C . LEU A 1 202 ? -19.882 7.794 32.767 1.00 73.25 202 LEU A C 1
ATOM 1714 O O . LEU A 1 202 ? -21.021 8.162 32.488 1.00 73.25 202 LEU A O 1
ATOM 1718 N N . TYR A 1 203 ? -19.593 6.532 33.090 1.00 73.44 203 TYR A N 1
ATOM 1719 C CA . TYR A 1 203 ? -20.528 5.408 32.936 1.00 73.44 203 TYR A CA 1
ATOM 1720 C C . TYR A 1 203 ? -21.268 5.026 3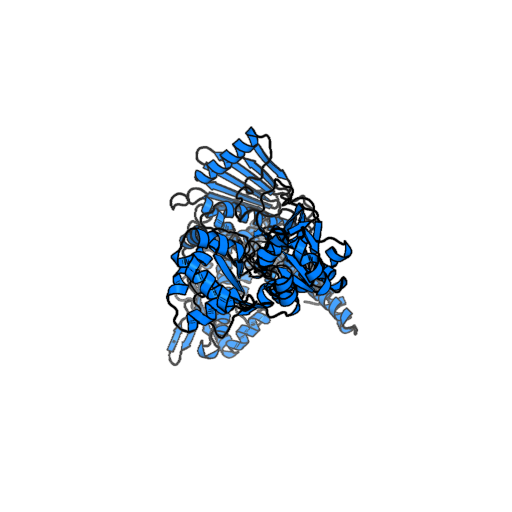4.227 1.00 73.44 203 TYR A C 1
ATOM 1722 O O . TYR A 1 203 ? -22.248 4.294 34.191 1.00 73.44 203 TYR A O 1
ATOM 1730 N N . GLY A 1 204 ? -20.850 5.568 35.367 1.00 69.00 204 GLY A N 1
ATOM 1731 C CA . GLY A 1 204 ? -21.342 5.223 36.696 1.00 69.00 204 GLY A CA 1
ATOM 1732 C C . GLY A 1 204 ? -22.752 5.654 37.084 1.00 69.00 204 GLY A C 1
ATOM 1733 O O . GLY A 1 204 ? -23.193 5.338 38.188 1.00 69.00 204 GLY A O 1
ATOM 1734 N N . GLY A 1 205 ? -23.433 6.444 36.252 1.00 68.44 205 GLY A N 1
ATOM 1735 C CA . GLY A 1 205 ? -24.817 6.879 36.471 1.00 68.44 205 GLY A CA 1
ATOM 1736 C C . GLY A 1 205 ? -25.147 7.343 37.905 1.00 68.44 205 GLY A C 1
ATOM 1737 O O . GLY A 1 205 ? -24.394 8.083 38.550 1.00 68.44 205 GLY A O 1
ATOM 1738 N N . ASN A 1 206 ? -26.299 6.891 38.416 1.00 61.34 206 ASN A N 1
ATOM 1739 C CA . ASN A 1 206 ? -26.756 7.140 39.792 1.00 61.34 206 ASN A CA 1
ATOM 1740 C C . ASN A 1 206 ? -25.976 6.331 40.846 1.00 61.34 206 ASN A C 1
ATOM 1742 O O . ASN A 1 206 ? -25.976 6.702 42.028 1.00 61.34 206 ASN A O 1
ATOM 1746 N N . ALA A 1 207 ? -25.306 5.246 40.438 1.00 61.19 207 ALA A N 1
ATOM 1747 C CA . ALA A 1 207 ? -24.441 4.424 41.286 1.00 61.19 207 ALA A CA 1
ATOM 1748 C C . ALA A 1 207 ? -23.373 5.293 41.958 1.00 61.19 207 ALA A C 1
ATOM 1750 O O . ALA A 1 207 ? -23.182 5.275 43.177 1.00 61.19 207 ALA A O 1
ATOM 1751 N N . LEU A 1 208 ? -22.762 6.134 41.123 1.00 65.31 208 LEU A N 1
ATOM 1752 C CA . LEU A 1 208 ? -21.651 7.010 41.447 1.00 65.31 208 LEU A CA 1
ATOM 1753 C C . LEU A 1 208 ? -22.067 8.432 41.825 1.00 65.31 208 LEU A C 1
ATOM 1755 O O . LEU A 1 208 ? -21.274 9.149 42.428 1.00 65.31 208 LEU A O 1
ATOM 1759 N N . GLY A 1 209 ? -23.314 8.836 41.563 1.00 60.44 209 GLY A N 1
ATOM 1760 C CA . GLY A 1 209 ? -23.832 10.172 41.888 1.00 60.44 209 GLY A CA 1
ATOM 1761 C C . GLY A 1 209 ? -23.634 10.593 43.352 1.00 60.44 209 GLY A C 1
ATOM 1762 O O . GLY A 1 209 ? -23.244 11.730 43.599 1.00 60.44 209 GLY A O 1
ATOM 1763 N N . LYS A 1 210 ? -23.807 9.667 44.310 1.00 57.97 210 LYS A N 1
ATOM 1764 C CA . LYS A 1 210 ? -23.568 9.905 45.753 1.00 57.97 210 LYS A CA 1
ATOM 1765 C C . LYS A 1 210 ? -22.084 9.887 46.156 1.00 57.97 210 LYS A C 1
ATOM 1767 O O . LYS A 1 210 ? -21.745 10.334 47.243 1.00 57.97 210 LYS A O 1
ATOM 1772 N N . TRP A 1 211 ? -21.213 9.374 45.290 1.00 60.72 211 TRP A N 1
ATOM 1773 C CA . TRP A 1 211 ? -19.783 9.158 45.541 1.00 60.72 211 TRP A CA 1
ATOM 1774 C C . TRP A 1 211 ? -18.882 10.058 44.683 1.00 60.72 211 TRP A C 1
ATOM 1776 O O . TRP A 1 211 ? -17.661 9.988 44.811 1.00 60.72 211 TRP A O 1
ATOM 1786 N N . LYS A 1 212 ? -19.451 10.939 43.845 1.00 56.75 212 LYS A N 1
ATOM 1787 C CA . LYS A 1 212 ? -18.706 11.902 43.010 1.00 56.75 212 LYS A CA 1
ATOM 1788 C C . LYS A 1 212 ? -17.738 12.763 43.826 1.00 56.75 212 LYS A C 1
ATOM 1790 O O . LYS A 1 212 ? -16.651 13.067 43.344 1.00 56.75 212 LYS A O 1
ATOM 1795 N N . GLU A 1 213 ? -18.091 13.106 45.063 1.00 53.88 213 GLU A N 1
ATOM 1796 C CA . GLU A 1 213 ? -17.219 13.866 45.970 1.00 53.88 213 GLU A CA 1
ATOM 1797 C C . GLU A 1 213 ? -16.036 13.036 46.500 1.00 53.88 213 GLU A C 1
ATOM 1799 O O . GLU A 1 213 ? -14.951 13.574 46.700 1.00 53.88 213 GLU A O 1
ATOM 1804 N N . ILE A 1 214 ? -16.211 11.720 46.661 1.00 54.69 214 ILE A N 1
ATOM 1805 C CA . ILE A 1 214 ? -15.184 10.788 47.161 1.00 54.69 214 ILE A CA 1
ATOM 1806 C C . ILE A 1 214 ? -14.246 10.344 46.028 1.00 54.69 214 ILE A C 1
ATOM 1808 O O . ILE A 1 214 ? -13.042 10.217 46.231 1.00 54.69 214 ILE A O 1
ATOM 1812 N N . LEU A 1 215 ? -14.778 10.169 44.815 1.00 59.31 215 LEU A N 1
ATOM 1813 C CA . LEU A 1 215 ? -14.045 9.769 43.603 1.00 59.31 215 LEU A CA 1
ATOM 1814 C C . LEU A 1 215 ? -13.515 10.951 42.790 1.00 59.31 215 LEU A C 1
ATOM 1816 O O . LEU A 1 215 ? -13.142 10.817 41.622 1.00 59.31 215 LEU A O 1
ATOM 1820 N N . SER A 1 216 ? -13.416 12.109 43.434 1.00 57.09 216 SER A N 1
ATOM 1821 C CA . SER A 1 216 ? -12.784 13.286 42.861 1.00 57.09 216 SER A CA 1
ATOM 1822 C C . SER A 1 216 ? -11.247 13.342 42.937 1.00 57.09 216 SER A C 1
ATOM 1824 O O . SER A 1 216 ? -10.746 14.400 42.563 1.00 57.09 216 SER A O 1
ATOM 1826 N N . PRO A 1 217 ? -10.429 12.340 43.348 1.00 62.28 217 PRO A N 1
ATOM 1827 C CA . PRO A 1 217 ? -9.000 12.578 43.359 1.00 62.28 217 PRO A CA 1
ATOM 1828 C C . PRO A 1 217 ? -8.464 12.580 41.929 1.00 62.28 217 PRO A C 1
ATOM 1830 O O . PRO A 1 217 ? -8.430 11.555 41.252 1.00 62.28 217 PRO A O 1
ATOM 1833 N N . LYS A 1 218 ? -7.989 13.739 41.480 1.00 69.00 218 LYS A N 1
ATOM 1834 C CA . LYS A 1 218 ? -6.964 13.776 40.440 1.00 69.00 218 LYS A CA 1
ATOM 1835 C C . LYS A 1 218 ? -5.772 12.970 40.959 1.00 69.00 218 LYS A C 1
ATOM 1837 O O . LYS A 1 218 ? -5.347 13.185 42.091 1.00 69.00 218 LYS A O 1
ATOM 1842 N N . VAL A 1 219 ? -5.251 12.024 40.191 1.00 73.81 219 VAL A N 1
ATOM 1843 C CA . VAL A 1 219 ? -4.067 11.270 40.619 1.00 73.81 219 VAL A CA 1
ATOM 1844 C C . VAL A 1 219 ? -2.845 11.989 40.070 1.00 73.81 219 VAL A C 1
ATOM 1846 O O . VAL A 1 219 ? -2.814 12.345 38.901 1.00 73.81 219 VAL A O 1
ATOM 1849 N N . GLU A 1 220 ? -1.836 12.241 40.895 1.00 74.62 220 GLU A N 1
ATOM 1850 C CA . GLU A 1 220 ? -0.609 12.917 40.472 1.00 74.62 220 GLU A CA 1
ATOM 1851 C C . GLU A 1 220 ? 0.609 12.095 40.880 1.00 74.62 220 GLU A C 1
ATOM 1853 O O . GLU A 1 220 ? 0.727 11.665 42.023 1.00 74.62 220 GLU A O 1
ATOM 1858 N N . PHE A 1 221 ? 1.535 11.887 39.949 1.00 75.25 221 PHE A N 1
ATOM 1859 C CA . PHE A 1 221 ? 2.825 11.264 40.229 1.00 75.25 221 PHE A CA 1
ATOM 1860 C C . PHE A 1 221 ? 3.869 12.379 40.419 1.00 75.25 221 PHE A C 1
ATOM 1862 O O . PHE A 1 221 ? 4.337 12.969 39.446 1.00 75.25 221 PHE A O 1
ATOM 1869 N N . ASP A 1 222 ? 4.225 12.678 41.674 1.00 74.25 222 ASP A N 1
ATOM 1870 C CA . ASP A 1 222 ? 5.319 13.594 42.049 1.00 74.25 222 ASP A CA 1
ATOM 1871 C C . ASP A 1 222 ? 6.637 12.818 41.949 1.00 74.25 222 ASP A C 1
ATOM 1873 O O . ASP A 1 222 ? 7.110 12.200 42.912 1.00 74.25 222 ASP A O 1
ATOM 1877 N N . VAL A 1 223 ? 7.173 12.772 40.729 1.00 76.44 223 VAL A N 1
ATOM 1878 C CA . VAL A 1 223 ? 8.377 12.016 40.380 1.00 76.44 223 VAL A CA 1
ATOM 1879 C C . VAL A 1 223 ? 9.615 12.892 40.591 1.00 76.44 223 VAL A C 1
ATOM 1881 O O . VAL A 1 223 ? 9.658 14.046 40.166 1.00 76.44 223 VAL A O 1
ATOM 1884 N N . SER A 1 224 ? 10.647 12.355 41.241 1.00 77.00 224 SER A N 1
ATOM 1885 C CA . SER A 1 224 ? 11.900 13.076 41.502 1.00 77.00 224 SER A CA 1
ATOM 1886 C C . SER A 1 224 ? 13.130 12.169 41.480 1.00 77.00 224 SER A C 1
ATOM 1888 O O . SER A 1 224 ? 13.028 10.975 41.754 1.00 77.00 224 SER A O 1
ATOM 1890 N N . TYR A 1 225 ? 14.298 12.742 41.193 1.00 71.44 225 TYR A N 1
ATOM 1891 C CA . TYR A 1 225 ? 15.594 12.058 41.244 1.00 71.44 225 TYR A CA 1
ATOM 1892 C C . TYR A 1 225 ? 16.695 12.991 41.754 1.00 71.44 225 TYR A C 1
ATOM 1894 O O . TYR A 1 225 ? 16.515 14.211 41.804 1.00 71.44 225 TYR A O 1
ATOM 1902 N N . PHE A 1 226 ? 17.828 12.425 42.169 1.00 68.31 226 PHE A N 1
ATOM 1903 C CA . PHE A 1 226 ? 18.994 13.210 42.567 1.00 68.31 226 PHE A CA 1
ATOM 1904 C C . PHE A 1 226 ? 19.842 13.562 41.347 1.00 68.31 226 PHE A C 1
ATOM 1906 O O . PHE A 1 226 ? 20.220 12.696 40.571 1.00 68.31 226 PHE A O 1
ATOM 1913 N N . SER A 1 227 ? 20.150 14.844 41.197 1.00 63.53 227 SER A N 1
ATOM 1914 C CA . SER A 1 227 ? 21.068 15.375 40.194 1.00 63.53 227 SER A CA 1
ATOM 1915 C C . SER A 1 227 ? 22.223 16.036 40.941 1.00 63.53 227 SER A C 1
ATOM 1917 O O . SER A 1 227 ? 22.132 17.197 41.355 1.00 63.53 227 SER A O 1
ATOM 1919 N N . GLY A 1 228 ? 23.285 15.270 41.202 1.00 68.75 228 GLY A N 1
ATOM 1920 C CA . GLY A 1 228 ? 24.359 15.682 42.109 1.00 68.75 228 GLY A CA 1
ATOM 1921 C C . GLY A 1 228 ? 23.835 15.900 43.534 1.00 68.75 228 GLY A C 1
ATOM 1922 O O . GLY A 1 228 ? 23.295 14.985 44.148 1.00 68.75 228 GLY A O 1
ATOM 1923 N N . SER A 1 229 ? 23.971 17.119 44.065 1.00 69.44 229 SER A N 1
ATOM 1924 C CA . SER A 1 229 ? 23.475 17.498 45.401 1.00 69.44 229 SER A CA 1
ATOM 1925 C C . SER A 1 229 ? 22.032 18.028 45.420 1.00 69.44 229 SER A C 1
ATOM 1927 O O . SER A 1 229 ? 21.513 18.346 46.490 1.00 69.44 229 SER A O 1
ATOM 1929 N N . SER A 1 230 ? 21.378 18.145 44.261 1.00 63.62 230 SER A N 1
ATOM 1930 C CA . SER A 1 230 ? 20.036 18.729 44.123 1.00 63.62 230 SER A CA 1
ATOM 1931 C C . SER A 1 230 ? 18.980 17.677 43.784 1.00 63.62 230 SER A C 1
ATOM 1933 O O . SER A 1 230 ? 19.284 16.649 43.185 1.00 63.62 230 SER A O 1
ATOM 1935 N N . ILE A 1 231 ? 17.720 17.937 44.143 1.00 71.75 231 ILE A N 1
ATOM 1936 C CA . ILE A 1 231 ? 16.579 17.098 43.746 1.00 71.75 231 ILE A CA 1
ATOM 1937 C C . ILE A 1 231 ? 15.948 17.704 42.492 1.00 71.75 231 ILE A C 1
ATOM 1939 O O . ILE A 1 231 ? 15.398 18.804 42.544 1.00 71.75 231 ILE A O 1
ATOM 1943 N N . ALA A 1 232 ? 15.997 16.971 41.386 1.00 71.38 232 ALA A N 1
ATOM 1944 C CA . ALA A 1 232 ? 15.266 17.292 40.171 1.00 71.38 232 ALA A CA 1
ATOM 1945 C C . ALA A 1 232 ? 13.842 16.726 40.255 1.00 71.38 232 ALA A C 1
ATOM 1947 O O . ALA A 1 232 ? 13.629 15.611 40.740 1.00 71.38 232 ALA A O 1
ATOM 1948 N N . LYS A 1 233 ? 12.857 17.498 39.786 1.00 77.19 233 LYS A N 1
ATOM 1949 C CA . LYS A 1 233 ? 11.457 17.068 39.683 1.00 77.19 233 LYS A CA 1
ATOM 1950 C C . LYS A 1 233 ? 11.090 16.796 38.234 1.00 77.19 233 LYS A C 1
ATOM 1952 O O . LYS A 1 233 ? 11.409 17.594 37.357 1.00 77.19 233 LYS A O 1
ATOM 1957 N N . VAL A 1 234 ? 10.352 15.718 38.010 1.00 71.88 234 VAL A N 1
ATOM 1958 C CA . VAL A 1 234 ? 9.761 15.374 36.719 1.00 71.88 234 VAL A CA 1
ATOM 1959 C C . VAL A 1 234 ? 8.275 15.707 36.783 1.00 71.88 234 VAL A C 1
ATOM 1961 O O . VAL A 1 234 ? 7.532 15.152 37.591 1.00 71.88 234 VAL A O 1
ATOM 1964 N N . ASN A 1 235 ? 7.834 16.637 35.937 1.00 73.00 235 ASN A N 1
ATOM 1965 C CA . ASN A 1 235 ? 6.424 16.991 35.849 1.00 73.00 235 ASN A CA 1
ATOM 1966 C C . ASN A 1 235 ? 5.701 16.043 34.885 1.00 73.00 235 ASN A C 1
ATOM 1968 O O . ASN A 1 235 ? 5.678 16.271 33.680 1.00 73.00 235 ASN A O 1
ATOM 1972 N N . MET A 1 236 ? 5.069 15.007 35.433 1.00 73.06 236 MET A N 1
ATOM 1973 C CA . MET A 1 236 ? 4.347 13.986 34.660 1.00 73.06 236 MET A CA 1
ATOM 1974 C C . MET A 1 236 ? 3.135 14.528 33.888 1.00 73.06 236 MET A C 1
ATOM 1976 O O . MET A 1 236 ? 2.718 13.934 32.891 1.00 73.06 236 MET A O 1
ATOM 1980 N N . SER A 1 237 ? 2.589 15.666 34.333 1.00 66.69 237 SER A N 1
ATOM 1981 C CA . SER A 1 237 ? 1.432 16.325 33.715 1.00 66.69 237 SER A CA 1
ATOM 1982 C C . SER A 1 237 ? 1.793 17.242 32.545 1.00 66.69 237 SER A C 1
ATOM 1984 O O . SER A 1 237 ? 0.902 17.678 31.822 1.00 66.69 237 SER A O 1
ATOM 1986 N N . LYS A 1 238 ? 3.079 17.563 32.356 1.00 69.56 238 LYS A N 1
ATOM 1987 C CA . LYS A 1 238 ? 3.556 18.423 31.269 1.00 69.56 238 LYS A CA 1
ATOM 1988 C C . LYS A 1 238 ? 4.278 17.576 30.240 1.00 69.56 238 LYS A C 1
ATOM 1990 O O . LYS A 1 238 ? 5.323 16.997 30.515 1.00 69.56 238 LYS A O 1
ATOM 1995 N N . ARG A 1 239 ? 3.694 17.502 29.050 1.00 70.12 239 ARG A N 1
ATOM 1996 C CA . ARG A 1 239 ? 4.187 16.696 27.936 1.00 70.12 239 ARG A CA 1
ATOM 1997 C C . ARG A 1 239 ? 4.238 17.556 26.685 1.00 70.12 239 ARG A C 1
ATOM 1999 O O . ARG A 1 239 ? 3.703 18.661 26.664 1.00 70.12 239 ARG A O 1
ATOM 2006 N N . PHE A 1 240 ? 4.887 17.041 25.651 1.00 67.31 240 PHE A N 1
ATOM 2007 C CA . PHE A 1 240 ? 4.760 17.632 24.329 1.00 67.31 240 PHE A CA 1
ATOM 2008 C C . PHE A 1 240 ? 3.290 17.533 23.895 1.00 67.31 240 PHE A C 1
ATOM 2010 O O . PHE A 1 240 ? 2.757 16.434 23.739 1.00 67.31 240 PHE A O 1
ATOM 2017 N N . GLU A 1 241 ? 2.628 18.679 23.784 1.00 66.88 241 GLU A N 1
ATOM 2018 C CA . GLU A 1 241 ? 1.238 18.799 23.351 1.00 66.88 241 GLU A CA 1
ATOM 2019 C C . GLU A 1 241 ? 1.218 19.193 21.873 1.00 66.88 241 GLU A C 1
ATOM 2021 O O . GLU A 1 241 ? 2.026 20.005 21.424 1.00 66.88 241 GLU A O 1
ATOM 2026 N N . VAL A 1 242 ? 0.305 18.597 21.108 1.00 67.69 242 VAL A N 1
ATOM 2027 C CA . VAL A 1 242 ? 0.150 18.869 19.676 1.00 67.69 242 VAL A CA 1
ATOM 2028 C C . VAL A 1 242 ? -1.183 19.565 19.451 1.00 67.69 242 VAL A C 1
ATOM 2030 O O . VAL A 1 242 ? -2.221 19.083 19.909 1.00 67.69 242 VAL A O 1
ATOM 2033 N N . ASP A 1 243 ? -1.154 20.671 18.710 1.00 71.94 243 ASP A N 1
ATOM 2034 C CA . ASP A 1 243 ? -2.359 21.296 18.177 1.00 71.94 243 ASP A CA 1
ATOM 2035 C C . ASP A 1 243 ? -3.005 20.343 17.155 1.00 71.94 243 ASP A C 1
ATOM 2037 O O . ASP A 1 243 ? -2.438 20.042 16.100 1.00 71.94 243 ASP A O 1
ATOM 2041 N N . LYS A 1 244 ? -4.192 19.824 17.490 1.00 72.31 244 LYS A N 1
ATOM 2042 C CA . LYS A 1 244 ? -4.889 18.819 16.677 1.00 72.31 244 LYS A CA 1
ATOM 2043 C C . LYS A 1 244 ? -5.377 19.391 15.345 1.00 72.31 244 LYS A C 1
ATOM 2045 O O . LYS A 1 244 ? -5.391 18.653 14.362 1.00 72.31 244 LYS A O 1
ATOM 2050 N N . SER A 1 245 ? -5.746 20.674 15.295 1.00 68.19 245 SER A N 1
ATOM 2051 C CA . SER A 1 245 ? -6.081 21.360 14.039 1.00 68.19 245 SER A CA 1
ATOM 2052 C C . SER A 1 245 ? -4.860 21.496 13.143 1.00 68.19 245 SER A C 1
ATOM 2054 O O . SER A 1 245 ? -4.933 21.121 11.977 1.00 68.19 245 SER A O 1
ATOM 2056 N N . LEU A 1 246 ? -3.718 21.921 13.691 1.00 71.06 246 LEU A N 1
ATOM 2057 C CA . LEU A 1 246 ? -2.474 22.003 12.924 1.00 71.06 246 LEU A CA 1
ATOM 2058 C C . LEU A 1 246 ? -2.039 20.623 12.413 1.00 71.06 246 LEU A C 1
ATOM 2060 O O . LEU A 1 246 ? -1.558 20.498 11.291 1.00 71.06 246 LEU A O 1
ATOM 2064 N N . LEU A 1 247 ? -2.235 19.569 13.207 1.00 71.81 247 LEU A N 1
ATOM 2065 C CA . LEU A 1 247 ? -1.952 18.202 12.777 1.00 71.81 247 LEU A CA 1
ATOM 2066 C C . LEU A 1 247 ? -2.870 17.762 11.631 1.00 71.81 247 LEU A C 1
ATOM 2068 O O . LEU A 1 247 ? -2.387 17.185 10.660 1.00 71.81 247 LEU A O 1
ATOM 2072 N N . ALA A 1 248 ? -4.173 18.043 11.717 1.00 68.12 248 ALA A N 1
ATOM 2073 C CA . ALA A 1 248 ? -5.109 17.780 10.624 1.00 68.12 248 ALA A CA 1
ATOM 2074 C C . ALA A 1 248 ? -4.725 18.564 9.354 1.00 68.12 248 ALA A C 1
ATOM 2076 O O . ALA A 1 248 ? -4.771 18.014 8.253 1.00 68.12 248 ALA A O 1
ATOM 2077 N N . ASP A 1 249 ? -4.263 19.804 9.510 1.00 68.50 249 ASP A N 1
ATOM 2078 C CA . ASP A 1 249 ? -3.814 20.666 8.418 1.00 68.50 249 ASP A CA 1
ATOM 2079 C C . ASP A 1 249 ? -2.538 20.161 7.747 1.00 68.50 249 ASP A C 1
ATOM 2081 O O . ASP A 1 249 ? -2.487 20.082 6.520 1.00 68.50 249 ASP A O 1
ATOM 2085 N N . LEU A 1 250 ? -1.538 19.754 8.532 1.00 68.62 250 LEU A N 1
ATOM 2086 C CA . LEU A 1 250 ? -0.302 19.147 8.032 1.00 68.62 250 LEU A CA 1
ATOM 2087 C C . LEU A 1 250 ? -0.581 17.818 7.324 1.00 68.62 250 LEU A C 1
ATOM 2089 O O . LEU A 1 250 ? -0.012 17.543 6.270 1.00 68.62 250 LEU A O 1
ATOM 2093 N N . LEU A 1 251 ? -1.489 16.999 7.859 1.00 68.88 251 LEU A N 1
ATOM 2094 C CA . LEU A 1 251 ? -1.905 15.765 7.195 1.00 68.88 251 LEU A CA 1
ATOM 2095 C C . LEU A 1 251 ? -2.601 16.064 5.859 1.00 68.88 251 LEU A C 1
ATOM 2097 O O . LEU A 1 251 ? -2.273 15.445 4.849 1.00 68.88 251 LEU A O 1
ATOM 2101 N N . SER A 1 252 ? -3.516 17.035 5.828 1.00 65.06 252 SER A N 1
ATOM 2102 C CA . SER A 1 252 ? -4.214 17.439 4.603 1.00 65.06 252 SER A CA 1
ATOM 2103 C C . SER A 1 252 ? -3.257 17.990 3.546 1.00 65.06 252 SER A C 1
ATOM 2105 O O . SER A 1 252 ? -3.274 17.526 2.406 1.00 65.06 252 SER A O 1
ATOM 2107 N N . GLY A 1 253 ? -2.427 18.967 3.913 1.00 63.75 253 GLY A N 1
ATOM 2108 C CA . GLY A 1 253 ? -1.569 19.712 2.992 1.00 63.75 253 GLY A CA 1
ATOM 2109 C C . GLY A 1 253 ? -0.280 18.981 2.629 1.00 63.75 253 GLY A C 1
ATOM 2110 O O . GLY A 1 253 ? -0.030 18.740 1.454 1.00 63.75 253 GLY A O 1
ATOM 2111 N N . GLU A 1 254 ? 0.513 18.584 3.623 1.00 66.06 254 GLU A N 1
ATOM 2112 C CA . GLU A 1 254 ? 1.875 18.067 3.413 1.00 66.06 254 GLU A CA 1
ATOM 2113 C C . GLU A 1 254 ? 1.897 16.561 3.117 1.00 66.06 254 GLU A C 1
ATOM 2115 O O . GLU A 1 254 ? 2.684 16.094 2.295 1.00 66.06 254 GLU A O 1
ATOM 2120 N N . VAL A 1 255 ? 1.021 15.775 3.755 1.00 66.50 255 VAL A N 1
ATOM 2121 C CA . VAL A 1 255 ? 0.980 14.316 3.539 1.00 66.50 255 VAL A CA 1
ATOM 2122 C C . VAL A 1 255 ? 0.126 13.968 2.321 1.00 66.50 255 VAL A C 1
ATOM 2124 O O . VAL A 1 255 ? 0.580 13.272 1.408 1.00 66.50 255 VAL A O 1
ATOM 2127 N N . TYR A 1 256 ? -1.109 14.466 2.274 1.00 67.50 256 TYR A N 1
ATOM 2128 C CA . TYR A 1 256 ? -2.062 14.120 1.219 1.00 67.50 256 TYR A CA 1
ATOM 2129 C C . TYR A 1 256 ? -2.081 15.107 0.039 1.00 67.50 256 TYR A C 1
ATOM 2131 O O . TYR A 1 256 ? -2.670 14.790 -0.996 1.00 67.50 256 TYR A O 1
ATOM 2139 N N . GLY A 1 257 ? -1.395 16.254 0.119 1.00 67.00 257 GLY A N 1
ATOM 2140 C CA . GLY A 1 257 ? -1.307 17.218 -0.988 1.00 67.00 257 GLY A CA 1
ATOM 2141 C C . GLY A 1 257 ? -2.637 17.903 -1.313 1.00 67.00 257 GLY A C 1
ATOM 2142 O O . GLY A 1 257 ? -2.891 18.205 -2.475 1.00 67.00 257 GLY A O 1
ATOM 2143 N N . ASN A 1 258 ? -3.526 18.053 -0.326 1.00 68.25 258 ASN A N 1
ATOM 2144 C CA . ASN A 1 258 ? -4.924 18.486 -0.463 1.00 68.25 258 ASN A CA 1
ATOM 2145 C C . ASN A 1 258 ? -5.770 17.642 -1.436 1.00 68.25 258 ASN A C 1
ATOM 2147 O O . ASN A 1 258 ? -6.870 18.045 -1.822 1.00 68.25 258 ASN A O 1
ATOM 2151 N N . ASN A 1 259 ? -5.301 16.446 -1.804 1.00 79.69 259 ASN A N 1
ATOM 2152 C CA . ASN A 1 259 ? -6.063 15.532 -2.639 1.00 79.69 259 ASN A CA 1
ATOM 2153 C C . ASN A 1 259 ? -7.091 14.783 -1.778 1.00 79.69 259 ASN A C 1
ATOM 2155 O O . ASN A 1 259 ? -6.776 13.846 -1.044 1.00 79.69 259 ASN A O 1
ATOM 2159 N N . TRP A 1 260 ? -8.337 15.234 -1.877 1.00 83.12 260 TRP A N 1
ATOM 2160 C CA . TRP A 1 260 ? -9.478 14.726 -1.125 1.00 83.12 260 TRP A CA 1
ATOM 2161 C C . TRP A 1 260 ? -9.792 13.254 -1.405 1.00 83.12 260 TRP A C 1
ATOM 2163 O O . TRP A 1 260 ? -10.386 12.589 -0.559 1.00 83.12 260 TRP A O 1
ATOM 2173 N N . GLU A 1 261 ? -9.357 12.710 -2.543 1.00 81.94 261 GLU A N 1
ATOM 2174 C CA . GLU A 1 261 ? -9.576 11.306 -2.901 1.00 81.94 261 GLU A CA 1
ATOM 2175 C C . GLU A 1 261 ? -8.879 10.345 -1.931 1.00 81.94 261 GLU A C 1
ATOM 2177 O O . GLU A 1 261 ? -9.327 9.212 -1.734 1.00 81.94 261 GLU A O 1
ATOM 2182 N N . PHE A 1 262 ? -7.829 10.805 -1.237 1.00 80.50 262 PHE A N 1
ATOM 2183 C CA . PHE A 1 262 ? -7.204 10.020 -0.176 1.00 80.50 262 PHE A CA 1
ATOM 2184 C C . PHE A 1 262 ? -8.150 9.742 0.991 1.00 80.50 262 PHE A C 1
ATOM 2186 O O . PHE A 1 262 ? -8.026 8.678 1.594 1.00 80.50 262 PHE A O 1
ATOM 2193 N N . ALA A 1 263 ? -9.129 10.612 1.261 1.00 85.75 263 ALA A N 1
ATOM 2194 C CA . ALA A 1 263 ? -10.139 10.348 2.282 1.00 85.75 263 ALA A CA 1
ATOM 2195 C C . ALA A 1 263 ? -10.962 9.100 1.950 1.00 85.75 263 ALA A C 1
ATOM 2197 O O . ALA A 1 263 ? -11.111 8.198 2.775 1.00 85.75 263 ALA A O 1
ATOM 2198 N N . PHE A 1 264 ? -11.401 8.991 0.698 1.00 87.31 264 PHE A N 1
ATOM 2199 C CA . PHE A 1 264 ? -12.128 7.826 0.202 1.00 87.31 264 PHE A CA 1
ATOM 2200 C C . PHE A 1 264 ? -11.262 6.579 0.216 1.00 87.31 264 PHE A C 1
ATOM 2202 O O . PHE A 1 264 ? -11.701 5.528 0.677 1.00 87.31 264 PHE A O 1
ATOM 2209 N N . ARG A 1 265 ? -10.007 6.694 -0.228 1.00 84.69 265 ARG A N 1
ATOM 2210 C CA . ARG A 1 265 ? -9.067 5.576 -0.193 1.00 84.69 265 ARG A CA 1
ATOM 2211 C C . ARG A 1 265 ? -8.869 5.055 1.228 1.00 84.69 265 ARG A C 1
ATOM 2213 O O . ARG A 1 265 ? -8.894 3.842 1.415 1.00 84.69 265 ARG A O 1
ATOM 2220 N N . GLU A 1 266 ? -8.648 5.924 2.213 1.00 87.75 266 GLU A N 1
ATOM 2221 C CA . GLU A 1 266 ? -8.440 5.509 3.606 1.00 87.75 266 GLU A CA 1
ATOM 2222 C C . GLU A 1 266 ? -9.712 4.900 4.211 1.00 87.75 266 GLU A C 1
ATOM 2224 O O . GLU A 1 266 ? -9.625 3.856 4.853 1.00 87.75 266 GLU A O 1
ATOM 2229 N N . LEU A 1 267 ? -10.890 5.479 3.957 1.00 90.94 267 LEU A N 1
ATOM 2230 C CA . LEU A 1 267 ? -12.165 4.929 4.432 1.00 90.94 267 LEU A CA 1
ATOM 2231 C C . LEU A 1 267 ? -12.476 3.557 3.820 1.00 90.94 267 LEU A C 1
ATOM 2233 O O . LEU A 1 267 ? -12.759 2.612 4.554 1.00 90.94 267 LEU A O 1
ATOM 2237 N N . ILE A 1 268 ? -12.334 3.409 2.501 1.00 90.44 268 ILE A N 1
ATOM 2238 C CA . ILE A 1 268 ? -12.525 2.128 1.804 1.00 90.44 268 ILE A CA 1
ATOM 2239 C C . ILE A 1 268 ? -11.463 1.104 2.246 1.00 90.44 268 ILE A C 1
ATOM 2241 O O . ILE A 1 268 ? -11.774 -0.068 2.446 1.00 90.44 268 ILE A O 1
ATOM 2245 N N . SER A 1 269 ? -10.212 1.525 2.462 1.00 87.75 269 SER A N 1
ATOM 2246 C CA . SER A 1 269 ? -9.157 0.637 2.981 1.00 87.75 269 SER A CA 1
ATOM 2247 C C . SER A 1 269 ? -9.470 0.137 4.392 1.00 87.75 269 SER A C 1
ATOM 2249 O O . SER A 1 269 ? -9.261 -1.040 4.680 1.00 87.75 269 SER A O 1
ATOM 2251 N N . ASN A 1 270 ? -10.001 1.001 5.261 1.00 91.81 270 ASN A N 1
ATOM 2252 C CA . ASN A 1 270 ? -10.423 0.615 6.608 1.00 91.81 270 ASN A CA 1
ATOM 2253 C C . ASN A 1 270 ? -11.590 -0.382 6.567 1.00 91.81 270 ASN A C 1
ATOM 2255 O O . ASN A 1 270 ? -11.574 -1.352 7.325 1.00 91.81 270 ASN A O 1
ATOM 2259 N N . ALA A 1 271 ? -12.547 -0.187 5.655 1.00 94.19 271 ALA A N 1
ATOM 2260 C CA . ALA A 1 271 ? -13.631 -1.134 5.403 1.00 94.19 271 ALA A CA 1
ATOM 2261 C C . ALA A 1 271 ? -13.095 -2.508 4.959 1.00 94.19 271 ALA A C 1
ATOM 2263 O O . ALA A 1 271 ? -13.464 -3.538 5.528 1.00 94.19 271 ALA A O 1
ATOM 2264 N N . PHE A 1 272 ? -12.149 -2.545 4.011 1.00 92.56 272 PHE A N 1
ATOM 2265 C CA . PHE A 1 272 ? -11.484 -3.792 3.623 1.00 92.56 272 PHE A CA 1
ATOM 2266 C C . PHE A 1 272 ? -10.753 -4.451 4.791 1.00 92.56 272 PHE A C 1
ATOM 2268 O O . PHE A 1 272 ? -10.877 -5.658 4.976 1.00 92.56 272 PHE A O 1
ATOM 2275 N N . ASP A 1 273 ? -10.006 -3.695 5.594 1.00 93.25 273 ASP A N 1
ATOM 2276 C CA . ASP A 1 273 ? -9.302 -4.237 6.758 1.00 93.25 273 ASP A CA 1
ATOM 2277 C C . ASP A 1 273 ? -10.277 -4.831 7.786 1.00 93.25 273 ASP A C 1
ATOM 2279 O O . ASP A 1 273 ? -10.048 -5.939 8.277 1.00 93.25 273 ASP A O 1
ATOM 2283 N N . ALA A 1 274 ? -11.398 -4.154 8.060 1.00 95.69 274 ALA A N 1
ATOM 2284 C CA . ALA A 1 274 ? -12.445 -4.648 8.952 1.00 95.69 274 ALA A CA 1
ATOM 2285 C C . ALA A 1 274 ? -13.077 -5.955 8.442 1.00 95.69 274 ALA A C 1
ATOM 2287 O O . ALA A 1 274 ? -13.310 -6.877 9.231 1.00 95.69 274 ALA A O 1
ATOM 2288 N N . ILE A 1 275 ? -13.323 -6.061 7.134 1.00 96.56 275 ILE A N 1
ATOM 2289 C CA . ILE A 1 275 ? -13.845 -7.273 6.489 1.00 96.56 275 ILE A CA 1
ATOM 2290 C C . ILE A 1 275 ? -12.810 -8.401 6.515 1.00 96.56 275 ILE A C 1
ATOM 2292 O O . ILE A 1 275 ? -13.138 -9.510 6.934 1.00 96.56 275 ILE A O 1
ATOM 2296 N N . LYS A 1 276 ? -11.555 -8.134 6.129 1.00 93.75 276 LYS A N 1
ATOM 2297 C CA . LYS A 1 276 ? -10.459 -9.119 6.161 1.00 93.75 276 LYS A CA 1
ATOM 2298 C C . LYS A 1 276 ? -10.245 -9.667 7.564 1.00 93.75 276 LYS A C 1
ATOM 2300 O O . LYS A 1 276 ? -10.038 -10.866 7.722 1.00 93.75 276 LYS A O 1
ATOM 2305 N N . ARG A 1 277 ? -10.333 -8.813 8.588 1.00 94.75 277 ARG A N 1
ATOM 2306 C CA . ARG A 1 277 ? -10.258 -9.240 9.987 1.00 94.75 277 ARG A CA 1
ATOM 2307 C C . ARG A 1 277 ? -11.402 -10.179 10.347 1.00 94.75 277 ARG A C 1
ATOM 2309 O O . ARG A 1 277 ? -11.137 -11.283 10.810 1.00 94.75 277 ARG A O 1
ATOM 2316 N N . ARG A 1 278 ? -12.651 -9.782 10.087 1.00 95.44 278 ARG A N 1
ATOM 2317 C CA . ARG A 1 278 ? -13.826 -10.626 10.356 1.00 95.44 278 ARG A CA 1
ATOM 2318 C C . ARG A 1 278 ? -13.737 -11.976 9.636 1.00 95.44 278 ARG A C 1
ATOM 2320 O O . ARG A 1 278 ? -14.023 -13.014 10.222 1.00 95.44 278 ARG A O 1
ATOM 2327 N N . TRP A 1 279 ? -13.278 -11.964 8.386 1.00 93.94 279 TRP A N 1
ATOM 2328 C CA . TRP A 1 279 ? -13.030 -13.168 7.594 1.00 93.94 279 TRP A CA 1
ATOM 2329 C C . TRP A 1 279 ? -11.942 -14.056 8.212 1.00 93.94 279 TRP A C 1
ATOM 2331 O O . TRP A 1 279 ? -12.124 -15.263 8.354 1.00 93.94 279 TRP A O 1
ATOM 2341 N N . ALA A 1 280 ? -10.821 -13.469 8.639 1.00 91.69 280 ALA A N 1
ATOM 2342 C CA . ALA A 1 280 ? -9.720 -14.195 9.267 1.00 91.69 280 ALA A CA 1
ATOM 2343 C C . ALA A 1 280 ? -10.095 -14.808 10.629 1.00 91.69 280 ALA A C 1
ATOM 2345 O O . ALA A 1 280 ? -9.549 -15.865 10.965 1.00 91.69 280 ALA A O 1
ATOM 2346 N N . GLU A 1 281 ? -11.023 -14.182 11.365 1.00 91.62 281 GLU A N 1
ATOM 2347 C CA . GLU A 1 281 ? -11.632 -14.686 12.610 1.00 91.62 281 GLU A CA 1
ATOM 2348 C C . GLU A 1 281 ? -12.619 -15.853 12.367 1.00 91.62 281 GLU A C 1
ATOM 2350 O O . GLU A 1 281 ? -13.025 -16.519 13.315 1.00 91.62 281 GLU A O 1
ATOM 2355 N N . GLY A 1 282 ? -12.955 -16.171 11.107 1.00 89.56 282 GLY A N 1
ATOM 2356 C CA . GLY A 1 282 ? -13.760 -17.345 10.739 1.00 89.56 282 GLY A CA 1
ATOM 2357 C C . GLY A 1 282 ? -15.276 -17.123 10.751 1.00 89.56 282 GLY A C 1
ATOM 2358 O O . GLY A 1 282 ? -16.043 -18.088 10.693 1.00 89.56 282 GLY A O 1
ATOM 2359 N N . ASP A 1 283 ? -15.722 -15.868 10.814 1.00 89.44 283 ASP A N 1
ATOM 2360 C CA . ASP A 1 283 ? -17.138 -15.507 10.761 1.00 89.44 283 ASP A CA 1
ATOM 2361 C C . ASP A 1 283 ? -17.735 -15.826 9.373 1.00 89.44 283 ASP A C 1
ATOM 2363 O O . ASP A 1 283 ? -17.136 -15.538 8.335 1.00 89.44 283 ASP A O 1
ATOM 2367 N N . ARG A 1 284 ? -18.949 -16.393 9.331 1.00 89.75 284 ARG A N 1
ATOM 2368 C CA . ARG A 1 284 ? -19.683 -16.638 8.075 1.00 89.75 284 ARG A CA 1
ATOM 2369 C C . ARG A 1 284 ? -20.565 -15.438 7.744 1.00 89.75 284 ARG A C 1
ATOM 2371 O O . ARG A 1 284 ? -21.566 -15.205 8.417 1.00 89.75 284 ARG A O 1
ATOM 2378 N N . PHE A 1 285 ? -20.206 -14.694 6.707 1.00 94.62 285 PHE A N 1
ATOM 2379 C CA . PHE A 1 285 ? -20.968 -13.554 6.199 1.00 94.62 285 PHE A CA 1
ATOM 2380 C C . PHE A 1 285 ? -20.685 -13.363 4.705 1.00 94.62 285 PHE A C 1
ATOM 2382 O O . PHE A 1 285 ? -19.734 -13.939 4.181 1.00 94.62 285 PHE A O 1
ATOM 2389 N N . SER A 1 286 ? -21.510 -12.569 4.021 1.00 95.56 286 SER A N 1
ATOM 2390 C CA . SER A 1 286 ? -21.277 -12.158 2.631 1.00 95.56 286 SER A CA 1
ATOM 2391 C C . SER A 1 286 ? -20.598 -10.789 2.628 1.00 95.56 286 SER A C 1
ATOM 2393 O O . SER A 1 286 ? -21.290 -9.803 2.888 1.00 95.56 286 SER A O 1
ATOM 2395 N N . PRO A 1 287 ? -19.279 -10.697 2.387 1.00 96.25 287 PRO A N 1
ATOM 2396 C CA . PRO A 1 287 ? -18.558 -9.429 2.406 1.00 96.25 287 PRO A CA 1
ATOM 2397 C C . PRO A 1 287 ? -19.166 -8.429 1.429 1.00 96.25 287 PRO A C 1
ATOM 2399 O O . PRO A 1 287 ? -19.466 -8.796 0.295 1.00 96.25 287 PRO A O 1
ATOM 2402 N N . LYS A 1 288 ? -19.338 -7.176 1.847 1.00 96.25 288 LYS A N 1
ATOM 2403 C CA . LYS A 1 288 ? -19.753 -6.087 0.959 1.00 96.25 288 LYS A CA 1
ATOM 2404 C C . LYS A 1 288 ? -19.336 -4.736 1.521 1.00 96.25 288 LYS A C 1
ATOM 2406 O O . LYS A 1 288 ? -19.297 -4.551 2.738 1.00 96.25 288 LYS A O 1
ATOM 2411 N N . ILE A 1 289 ? -19.077 -3.801 0.618 1.00 96.69 289 ILE A N 1
ATOM 2412 C CA . ILE A 1 289 ? -18.932 -2.381 0.928 1.00 96.69 289 ILE A CA 1
ATOM 2413 C C . ILE A 1 289 ? -19.985 -1.625 0.124 1.00 96.69 289 ILE A C 1
ATOM 2415 O O . ILE A 1 289 ? -20.183 -1.895 -1.061 1.00 96.69 289 ILE A O 1
ATOM 2419 N N . PHE A 1 290 ? -20.653 -0.682 0.768 1.00 97.38 290 PHE A N 1
ATOM 2420 C CA . PHE A 1 290 ? -21.603 0.220 0.141 1.00 97.38 290 PHE A CA 1
ATOM 2421 C C . PHE A 1 290 ? -21.087 1.652 0.268 1.00 97.38 290 PHE A C 1
ATOM 2423 O O . PHE A 1 290 ? -20.660 2.073 1.342 1.00 97.38 290 PHE A O 1
ATOM 2430 N N . VAL A 1 291 ? -21.083 2.383 -0.840 1.00 96.38 291 VAL A N 1
ATOM 2431 C CA . VAL A 1 291 ? -20.739 3.801 -0.897 1.00 96.38 291 VAL A CA 1
ATOM 2432 C C . VAL A 1 291 ? -21.925 4.536 -1.493 1.00 96.38 291 VAL A C 1
ATOM 2434 O O . VAL A 1 291 ? -22.364 4.203 -2.588 1.00 96.38 291 VAL A O 1
ATOM 2437 N N . ASP A 1 292 ? -22.425 5.546 -0.804 1.00 97.69 292 ASP A N 1
ATOM 2438 C CA . ASP A 1 292 ? -23.554 6.346 -1.262 1.00 97.69 292 ASP A CA 1
ATOM 2439 C C . ASP A 1 292 ? -23.228 7.826 -1.162 1.00 97.69 292 ASP A C 1
ATOM 2441 O O . ASP A 1 292 ? -22.626 8.272 -0.184 1.00 97.69 292 ASP A O 1
ATOM 2445 N N . VAL A 1 293 ? -23.580 8.570 -2.203 1.00 97.31 293 VAL A N 1
ATOM 2446 C CA . VAL A 1 293 ? -23.347 10.009 -2.306 1.00 97.31 293 VAL A CA 1
ATOM 2447 C C . VAL A 1 293 ? -24.676 10.689 -2.576 1.00 97.31 293 VAL A C 1
ATOM 2449 O O . VAL A 1 293 ? -25.236 10.545 -3.660 1.00 97.31 293 VAL A O 1
ATOM 2452 N N . GLU A 1 294 ? -25.156 11.473 -1.623 1.00 97.00 294 GLU A N 1
ATOM 2453 C CA . GLU A 1 294 ? -26.429 12.184 -1.704 1.00 97.00 294 GLU A CA 1
ATOM 2454 C C . GLU A 1 294 ? -26.200 13.695 -1.766 1.00 97.00 294 GLU A C 1
ATOM 2456 O O . GLU A 1 294 ? -25.307 14.255 -1.117 1.00 97.00 294 GLU A O 1
ATOM 2461 N N . PHE A 1 295 ? -27.025 14.374 -2.561 1.00 95.88 295 PHE A N 1
ATOM 2462 C CA . PHE A 1 295 ? -27.015 15.826 -2.678 1.00 95.88 295 PHE A CA 1
ATOM 2463 C C . PHE A 1 295 ? -28.248 16.397 -1.971 1.00 95.88 295 PHE A C 1
ATOM 2465 O O . PHE A 1 295 ? -29.353 16.330 -2.501 1.00 95.88 295 PHE A O 1
ATOM 2472 N N . GLU A 1 296 ? -28.050 16.994 -0.796 1.00 91.81 296 GLU A N 1
ATOM 2473 C CA . GLU A 1 296 ? -29.107 17.642 -0.008 1.00 91.81 296 GLU A CA 1
ATOM 2474 C C . GLU A 1 296 ? -28.883 19.155 0.015 1.00 91.81 296 GLU A C 1
ATOM 2476 O O . GLU A 1 296 ? -27.948 19.621 0.661 1.00 91.81 296 GLU A O 1
ATOM 2481 N N . ASP A 1 297 ? -29.720 19.941 -0.663 1.00 88.88 297 ASP A N 1
ATOM 2482 C CA . ASP A 1 297 ? -29.545 21.398 -0.767 1.00 88.88 297 ASP A CA 1
ATOM 2483 C C . ASP A 1 297 ? -28.115 21.778 -1.213 1.00 88.88 297 ASP A C 1
ATOM 2485 O O . ASP A 1 297 ? -27.678 21.381 -2.297 1.00 88.88 297 ASP A O 1
ATOM 2489 N N . ASP A 1 298 ? -27.368 22.522 -0.390 1.00 87.69 298 ASP A N 1
ATOM 2490 C CA . ASP A 1 298 ? -25.957 22.873 -0.590 1.00 87.69 298 ASP A CA 1
ATOM 2491 C C . ASP A 1 298 ? -24.969 21.881 0.056 1.00 87.69 298 ASP A C 1
ATOM 2493 O O . ASP A 1 298 ? -23.755 22.005 -0.103 1.00 87.69 298 ASP A O 1
ATOM 2497 N N . TRP A 1 299 ? -25.474 20.860 0.746 1.00 92.31 299 TRP A N 1
ATOM 2498 C CA . TRP A 1 299 ? -24.689 19.804 1.365 1.00 92.31 299 TRP A CA 1
ATOM 2499 C C . TRP A 1 299 ? -24.497 18.612 0.436 1.00 92.31 299 TRP A C 1
ATOM 2501 O O . TRP A 1 299 ? -25.361 18.235 -0.360 1.00 92.31 299 TRP A O 1
ATOM 2511 N N . THR A 1 300 ? -23.345 17.973 0.586 1.00 95.12 300 THR A N 1
ATOM 2512 C CA . THR A 1 300 ? -23.091 16.636 0.054 1.00 95.12 300 THR A CA 1
ATOM 2513 C C . THR A 1 300 ? -22.896 15.693 1.231 1.00 95.12 300 THR A C 1
ATOM 2515 O O . THR A 1 300 ? -22.151 16.015 2.161 1.00 95.12 300 THR A O 1
ATOM 2518 N N . ILE A 1 301 ? -23.595 14.562 1.211 1.00 96.12 301 ILE A N 1
ATOM 2519 C CA . ILE A 1 301 ? -23.488 13.513 2.222 1.00 96.12 301 ILE A CA 1
ATOM 2520 C C . ILE A 1 301 ? -22.875 12.294 1.568 1.00 96.12 301 ILE A C 1
ATOM 2522 O O . ILE A 1 301 ? -23.315 11.862 0.508 1.00 96.12 301 ILE A O 1
ATOM 2526 N N . ILE A 1 302 ? -21.848 11.752 2.206 1.00 96.06 302 ILE A N 1
ATOM 2527 C CA . ILE A 1 302 ? -21.172 10.550 1.743 1.00 96.06 302 ILE A CA 1
ATOM 2528 C C . ILE A 1 302 ? -21.229 9.513 2.833 1.00 96.06 302 ILE A C 1
ATOM 2530 O O . ILE A 1 302 ? -20.703 9.733 3.921 1.00 96.06 302 ILE A O 1
ATOM 2534 N N . THR A 1 303 ? -21.828 8.379 2.514 1.00 97.38 303 THR A N 1
ATOM 2535 C CA . THR A 1 303 ? -21.951 7.227 3.393 1.00 97.38 303 THR A CA 1
ATOM 2536 C C . THR A 1 303 ? -21.038 6.127 2.880 1.00 97.38 303 THR A C 1
ATOM 2538 O O . THR A 1 303 ? -21.153 5.716 1.732 1.00 97.38 303 THR A O 1
ATOM 2541 N N . ILE A 1 304 ? -20.131 5.638 3.722 1.00 96.88 304 ILE A N 1
ATOM 2542 C CA . ILE A 1 304 ? -19.356 4.422 3.466 1.00 96.88 304 ILE A CA 1
ATOM 2543 C C . ILE A 1 304 ? -19.727 3.413 4.539 1.00 96.88 304 ILE A C 1
ATOM 2545 O O . ILE A 1 304 ? -19.502 3.653 5.724 1.00 96.88 304 ILE A O 1
ATOM 2549 N N . GLU A 1 305 ? -20.295 2.293 4.120 1.00 98.06 305 GLU A N 1
ATOM 2550 C CA . GLU A 1 305 ? -20.732 1.207 4.982 1.00 98.06 305 GLU A CA 1
ATOM 2551 C C . GLU A 1 305 ? -19.992 -0.083 4.637 1.00 98.06 305 GLU A C 1
ATOM 2553 O O . GLU A 1 305 ? -19.865 -0.466 3.475 1.00 98.06 305 GLU A O 1
ATOM 2558 N N . ASP A 1 306 ? -19.545 -0.783 5.671 1.00 97.94 306 ASP A N 1
ATOM 2559 C CA . ASP A 1 306 ? -19.001 -2.126 5.594 1.00 97.94 306 ASP A CA 1
ATOM 2560 C C . ASP A 1 306 ? -19.710 -3.049 6.583 1.00 97.94 306 ASP A C 1
ATOM 2562 O O . ASP A 1 306 ? -20.169 -2.635 7.651 1.00 97.94 306 ASP A O 1
ATOM 2566 N N . ASN A 1 307 ? -19.754 -4.334 6.242 1.00 97.75 307 ASN A N 1
ATOM 2567 C CA . ASN A 1 307 ? -20.184 -5.389 7.153 1.00 97.75 307 ASN A CA 1
ATOM 2568 C C . ASN A 1 307 ? -18.998 -6.176 7.732 1.00 97.75 307 ASN A C 1
ATOM 2570 O O . ASN A 1 307 ? -19.086 -7.386 7.963 1.00 97.75 307 ASN A O 1
ATOM 2574 N N . GLY A 1 308 ? -17.871 -5.498 7.948 1.00 97.56 308 GLY A N 1
ATOM 2575 C CA . GLY A 1 308 ? -16.689 -6.036 8.600 1.00 97.56 308 GLY A CA 1
ATOM 2576 C C . GLY A 1 308 ? -16.885 -6.235 10.101 1.00 97.56 308 GLY A C 1
ATOM 2577 O O . GLY A 1 308 ? -18.003 -6.330 10.602 1.00 97.56 308 GLY A O 1
ATOM 2578 N N . ILE A 1 309 ? -15.780 -6.356 10.836 1.00 96.94 309 ILE A N 1
ATOM 2579 C CA . ILE A 1 309 ? -15.804 -6.725 12.262 1.00 96.94 309 ILE A CA 1
ATOM 2580 C C . ILE A 1 309 ? -16.489 -5.684 13.163 1.00 96.94 309 ILE A C 1
ATOM 2582 O O . ILE A 1 309 ? -16.970 -6.038 14.237 1.00 96.94 309 ILE A O 1
ATOM 2586 N N . GLY A 1 310 ? -16.533 -4.422 12.726 1.00 96.50 310 GLY A N 1
ATOM 2587 C CA . GLY A 1 310 ? -17.022 -3.291 13.511 1.00 96.50 310 GLY A CA 1
ATOM 2588 C C . GLY A 1 310 ? -16.165 -2.958 14.738 1.00 96.50 310 GLY A C 1
ATOM 2589 O O . GLY A 1 310 ? -15.116 -3.552 14.995 1.00 96.50 310 GLY A O 1
ATOM 2590 N N . MET A 1 311 ? -16.615 -1.970 15.502 1.00 95.81 311 MET A N 1
ATOM 2591 C CA . MET A 1 311 ? -15.958 -1.446 16.696 1.00 95.81 311 MET A CA 1
ATOM 2592 C C . MET A 1 311 ? -16.908 -1.520 17.889 1.00 95.81 311 MET A C 1
ATOM 2594 O O . MET A 1 311 ? -18.109 -1.281 17.767 1.00 95.81 311 MET A O 1
ATOM 2598 N N . SER A 1 312 ? -16.360 -1.848 19.056 1.00 91.31 312 SER A N 1
ATOM 2599 C CA . SER A 1 312 ? -17.016 -1.604 20.344 1.00 91.31 312 SER A CA 1
ATOM 2600 C C . SER A 1 312 ? -16.846 -0.131 20.766 1.00 91.31 312 SER A C 1
ATOM 2602 O O . SER A 1 312 ? -15.952 0.548 20.248 1.00 91.31 312 SER A O 1
ATOM 2604 N N . PRO A 1 313 ? -17.617 0.379 21.751 1.00 82.62 313 PRO A N 1
ATOM 2605 C CA . PRO A 1 313 ? -17.374 1.704 22.334 1.00 82.62 313 PRO A CA 1
ATOM 2606 C C . PRO A 1 313 ? -15.917 1.897 22.782 1.00 82.62 313 PRO A C 1
ATOM 2608 O O . PRO A 1 313 ? -15.317 2.948 22.569 1.00 82.62 313 PRO A O 1
ATOM 2611 N N . ARG A 1 314 ? -15.311 0.833 23.319 1.00 81.31 314 ARG A N 1
ATOM 2612 C CA . ARG A 1 314 ? -13.908 0.824 23.725 1.00 81.31 314 ARG A CA 1
ATOM 2613 C C . ARG A 1 314 ? -12.953 0.935 22.541 1.00 81.31 314 ARG A C 1
ATOM 2615 O O . ARG A 1 314 ? -12.000 1.699 22.627 1.00 81.31 314 ARG A O 1
ATOM 2622 N N . ASP A 1 315 ? -13.204 0.225 21.440 1.00 90.44 315 ASP A N 1
ATOM 2623 C CA . ASP A 1 315 ? -12.372 0.327 20.231 1.00 90.44 315 ASP A CA 1
ATOM 2624 C C . ASP A 1 315 ? -12.405 1.756 19.650 1.00 90.44 315 ASP A C 1
ATOM 2626 O O . ASP A 1 315 ? -11.378 2.266 19.195 1.00 90.44 315 ASP A O 1
ATOM 2630 N N . VAL A 1 316 ? -13.560 2.430 19.724 1.00 89.56 316 VAL A N 1
ATOM 2631 C CA . VAL A 1 316 ? -13.705 3.842 19.332 1.00 89.56 316 VAL A CA 1
ATOM 2632 C C . VAL A 1 316 ? -12.824 4.748 20.199 1.00 89.56 316 VAL A C 1
ATOM 2634 O O . VAL A 1 316 ? -12.050 5.541 19.663 1.00 89.56 316 VAL A O 1
ATOM 2637 N N . GLU A 1 317 ? -12.884 4.612 21.524 1.00 84.44 317 GLU A N 1
ATOM 2638 C CA . GLU A 1 317 ? -12.042 5.394 22.441 1.00 84.44 317 GLU A CA 1
ATOM 2639 C C . GLU A 1 317 ? -10.544 5.086 22.279 1.00 84.44 317 GLU A C 1
ATOM 2641 O O . GLU A 1 317 ? -9.708 5.990 22.307 1.00 84.44 317 GLU A O 1
ATOM 2646 N N . ASP A 1 318 ? -10.190 3.808 22.140 1.00 83.00 318 ASP A N 1
ATOM 2647 C CA . ASP A 1 318 ? -8.805 3.348 22.175 1.00 83.00 318 ASP A CA 1
ATOM 2648 C C . ASP A 1 318 ? -8.066 3.540 20.846 1.00 83.00 318 ASP A C 1
ATOM 2650 O O . ASP A 1 318 ? -6.839 3.694 20.885 1.00 83.00 318 ASP A O 1
ATOM 2654 N N . TYR A 1 319 ? -8.774 3.549 19.710 1.00 89.88 319 TYR A N 1
ATOM 2655 C CA . TYR A 1 319 ? -8.171 3.587 18.373 1.00 89.88 319 TYR A CA 1
ATOM 2656 C C . TYR A 1 319 ? -8.738 4.686 17.467 1.00 89.88 319 TYR A C 1
ATOM 2658 O O . TYR A 1 319 ? -7.956 5.432 16.889 1.00 89.88 319 TYR A O 1
ATOM 2666 N N . LEU A 1 320 ? -10.064 4.833 17.341 1.00 90.19 320 LEU A N 1
ATOM 2667 C CA . LEU A 1 320 ? -10.644 5.814 16.406 1.00 90.19 320 LEU A CA 1
ATOM 2668 C C . LEU A 1 320 ? -10.368 7.263 16.842 1.00 90.19 320 LEU A C 1
ATOM 2670 O O . LEU A 1 320 ? -9.987 8.098 16.025 1.00 90.19 320 LEU A O 1
ATOM 2674 N N . LEU A 1 321 ? -10.535 7.554 18.136 1.00 86.12 321 LEU A N 1
ATOM 2675 C CA . LEU A 1 321 ? -10.369 8.897 18.707 1.00 86.12 321 LEU A CA 1
ATOM 2676 C C . LEU A 1 321 ? -8.925 9.217 19.128 1.00 86.12 321 LEU A C 1
ATOM 2678 O O . LEU A 1 321 ? -8.646 10.326 19.592 1.00 86.12 321 LEU A O 1
ATOM 2682 N N . ARG A 1 322 ? -7.992 8.268 18.974 1.00 83.06 322 ARG A N 1
ATOM 2683 C CA . ARG A 1 322 ? -6.582 8.420 19.361 1.00 83.06 322 ARG A CA 1
ATOM 2684 C C . ARG A 1 322 ? -5.675 8.446 18.139 1.00 83.06 322 ARG A C 1
ATOM 2686 O O . ARG A 1 322 ? -5.348 7.417 17.555 1.00 83.06 322 ARG A O 1
ATOM 2693 N N . VAL A 1 323 ? -5.207 9.644 17.804 1.00 82.31 323 VAL A N 1
ATOM 2694 C CA . VAL A 1 323 ? -4.299 9.859 16.675 1.00 82.31 323 VAL A CA 1
ATOM 2695 C C . VAL A 1 323 ? -3.005 9.060 16.837 1.00 82.31 323 VAL A C 1
ATOM 2697 O O . VAL A 1 323 ? -2.366 9.101 17.887 1.00 82.31 323 VAL A O 1
ATOM 2700 N N . GLY A 1 324 ? -2.600 8.354 15.779 1.00 78.06 324 GLY A N 1
ATOM 2701 C CA . GLY A 1 324 ? -1.329 7.627 15.730 1.00 78.06 324 GLY A CA 1
ATOM 2702 C C . GLY A 1 324 ? -1.353 6.256 16.413 1.00 78.06 324 GLY A C 1
ATOM 2703 O O . GLY A 1 324 ? -0.319 5.585 16.476 1.00 78.06 324 GLY A O 1
ATOM 2704 N N . ARG A 1 325 ? -2.516 5.811 16.908 1.00 84.50 325 ARG A N 1
ATOM 2705 C CA . ARG A 1 325 ? -2.701 4.485 17.503 1.00 84.50 325 ARG A CA 1
ATOM 2706 C C . ARG A 1 325 ? -3.536 3.605 16.574 1.00 84.50 325 ARG A C 1
ATOM 2708 O O . ARG A 1 325 ? -4.631 3.973 16.175 1.00 84.50 325 ARG A O 1
ATOM 2715 N N . SER A 1 326 ? -3.019 2.430 16.214 1.00 87.94 326 SER A N 1
ATOM 2716 C CA . SER A 1 326 ? -3.706 1.472 15.333 1.00 87.94 326 SER A CA 1
ATOM 2717 C C . SER A 1 326 ? -3.856 0.122 16.020 1.00 87.94 326 SER A C 1
ATOM 2719 O O . SER A 1 326 ? -2.873 -0.435 16.514 1.00 87.94 326 SER A O 1
ATOM 2721 N N . PHE A 1 327 ? -5.070 -0.433 15.975 1.00 90.69 327 PHE A N 1
ATOM 2722 C CA . PHE A 1 327 ? -5.343 -1.797 16.423 1.00 90.69 327 PHE A CA 1
ATOM 2723 C C . PHE A 1 327 ? -4.447 -2.808 15.698 1.00 90.69 327 PHE A C 1
ATOM 2725 O O . PHE A 1 327 ? -3.835 -3.659 16.335 1.00 90.69 327 PHE A O 1
ATOM 2732 N N . TYR A 1 328 ? -4.303 -2.686 14.375 1.00 90.44 328 TYR A N 1
ATOM 2733 C CA . TYR A 1 328 ? -3.508 -3.620 13.574 1.00 90.44 328 TYR A CA 1
ATOM 2734 C C . TYR A 1 328 ? -2.013 -3.554 13.892 1.00 90.44 328 TYR A C 1
ATOM 2736 O O . TYR A 1 328 ? -1.317 -4.563 13.793 1.00 90.44 328 TYR A O 1
ATOM 2744 N N . ARG A 1 329 ? -1.508 -2.387 14.316 1.00 87.50 329 ARG A N 1
ATOM 2745 C CA . ARG A 1 329 ? -0.128 -2.257 14.801 1.00 87.50 329 ARG A CA 1
ATOM 2746 C C . ARG A 1 329 ? 0.073 -3.005 16.114 1.00 87.50 329 ARG A C 1
ATOM 2748 O O . ARG A 1 329 ? 1.013 -3.784 16.214 1.00 87.50 329 ARG A O 1
ATOM 2755 N N . GLU A 1 330 ? -0.819 -2.811 17.081 1.00 88.94 330 GLU A N 1
ATOM 2756 C CA . GLU A 1 330 ? -0.755 -3.554 18.345 1.00 88.94 330 GLU A CA 1
ATOM 2757 C C . GLU A 1 330 ? -0.959 -5.057 18.135 1.00 88.94 330 GLU A C 1
ATOM 2759 O O . GLU A 1 330 ? -0.309 -5.863 18.798 1.00 88.94 330 GLU A O 1
ATOM 2764 N N . LEU A 1 331 ? -1.835 -5.443 17.202 1.00 87.69 331 LEU A N 1
ATOM 2765 C CA . LEU A 1 331 ? -2.053 -6.839 16.848 1.00 87.69 331 LEU A CA 1
ATOM 2766 C C . LEU A 1 331 ? -0.774 -7.465 16.296 1.00 87.69 331 LEU A C 1
ATOM 2768 O O . LEU A 1 331 ? -0.365 -8.498 16.798 1.00 87.69 331 LEU A O 1
ATOM 2772 N N . ARG A 1 332 ? -0.093 -6.809 15.350 1.00 85.69 332 ARG A N 1
ATOM 2773 C CA . ARG A 1 332 ? 1.205 -7.262 14.825 1.00 85.69 332 ARG A CA 1
ATOM 2774 C C . ARG A 1 332 ? 2.248 -7.457 15.926 1.00 85.69 332 ARG A C 1
ATOM 2776 O O . ARG A 1 332 ? 3.076 -8.358 15.844 1.00 85.69 332 ARG A O 1
ATOM 2783 N N . GLU A 1 333 ? 2.277 -6.578 16.922 1.00 84.38 333 GLU A N 1
ATOM 2784 C CA . GLU A 1 333 ? 3.239 -6.680 18.025 1.00 84.38 333 GLU A CA 1
ATOM 2785 C C . GLU A 1 333 ? 2.943 -7.872 18.948 1.00 84.38 333 GLU A C 1
ATOM 2787 O O . GLU A 1 333 ? 3.880 -8.456 19.494 1.00 84.38 333 GLU A O 1
ATOM 2792 N N . LYS A 1 334 ? 1.667 -8.244 19.102 1.00 85.81 334 LYS A N 1
ATOM 2793 C CA . LYS A 1 334 ? 1.211 -9.344 19.967 1.00 85.81 334 LYS A CA 1
ATOM 2794 C C . LYS A 1 334 ? 1.174 -10.700 19.259 1.00 85.81 334 LYS A C 1
ATOM 2796 O O . LYS A 1 334 ? 1.603 -11.689 19.837 1.00 85.81 334 LYS A O 1
ATOM 2801 N N . ASP A 1 335 ? 0.666 -10.729 18.032 1.00 86.12 335 ASP A N 1
ATOM 2802 C CA . ASP A 1 335 ? 0.415 -11.917 17.220 1.00 86.12 335 ASP A CA 1
ATOM 2803 C C . ASP A 1 335 ? 0.688 -11.608 15.737 1.00 86.12 335 ASP A C 1
ATOM 2805 O O . ASP A 1 335 ? -0.175 -11.148 14.978 1.00 86.12 335 ASP A O 1
ATOM 2809 N N . ARG A 1 336 ? 1.939 -11.841 15.328 1.00 85.94 336 ARG A N 1
ATOM 2810 C CA . ARG A 1 336 ? 2.388 -11.620 13.946 1.00 85.94 336 ARG A CA 1
ATOM 2811 C C . ARG A 1 336 ? 1.737 -12.577 12.959 1.00 85.94 336 ARG A C 1
ATOM 2813 O O . ARG A 1 336 ? 1.478 -12.183 11.828 1.00 85.94 336 ARG A O 1
ATOM 2820 N N . ASP A 1 337 ? 1.473 -13.815 13.358 1.00 86.06 337 ASP A N 1
ATOM 2821 C CA . ASP A 1 337 ? 0.949 -14.817 12.433 1.00 86.06 337 ASP A CA 1
ATOM 2822 C C . ASP A 1 337 ? -0.500 -14.489 12.065 1.00 86.06 337 ASP A C 1
ATOM 2824 O O . ASP A 1 337 ? -0.868 -14.490 10.884 1.00 86.06 337 ASP A O 1
ATOM 2828 N N . PHE A 1 338 ? -1.308 -14.090 13.049 1.00 87.81 338 PHE A N 1
ATOM 2829 C CA . PHE A 1 338 ? -2.675 -13.653 12.800 1.00 87.81 338 PHE A CA 1
ATOM 2830 C C . PHE A 1 338 ? -2.741 -12.314 12.054 1.00 87.81 338 PHE A C 1
ATOM 2832 O O . PHE A 1 338 ? -3.514 -12.172 11.101 1.00 87.81 338 PHE A O 1
ATOM 2839 N N . ALA A 1 339 ? -1.887 -11.344 12.398 1.00 86.94 339 ALA A N 1
ATOM 2840 C CA . ALA A 1 339 ? -1.777 -10.097 11.637 1.00 86.94 339 ALA A CA 1
ATOM 2841 C C . ALA A 1 339 ? -1.356 -10.351 10.174 1.00 86.94 339 ALA A C 1
ATOM 2843 O O . ALA A 1 339 ? -1.923 -9.765 9.246 1.00 86.94 339 ALA A O 1
ATOM 2844 N N . GLY A 1 340 ? -0.432 -11.288 9.952 1.00 83.69 340 GLY A N 1
ATOM 2845 C CA . GLY A 1 340 ? -0.003 -11.754 8.637 1.00 83.69 340 GLY A CA 1
ATOM 2846 C C . GLY A 1 340 ? -1.098 -12.470 7.839 1.00 83.69 340 GLY A C 1
ATOM 2847 O O . GLY A 1 340 ? -1.104 -12.367 6.606 1.00 83.69 340 GLY A O 1
ATOM 2848 N N . LYS A 1 341 ? -2.033 -13.155 8.515 1.00 86.00 341 LYS A N 1
ATOM 2849 C CA . LYS A 1 341 ? -3.240 -13.746 7.911 1.00 86.00 341 LYS A CA 1
ATOM 2850 C C . LYS A 1 341 ? -4.200 -12.662 7.423 1.00 86.00 341 LYS A C 1
ATOM 2852 O O . LYS A 1 341 ? -4.676 -12.759 6.302 1.00 86.00 341 LYS A O 1
ATOM 2857 N N . ILE A 1 342 ? -4.444 -11.622 8.223 1.00 88.56 342 ILE A N 1
ATOM 2858 C CA . ILE A 1 342 ? -5.330 -10.500 7.855 1.00 88.56 342 ILE A CA 1
ATOM 2859 C C . ILE A 1 342 ? -4.726 -9.655 6.728 1.00 88.56 342 ILE A C 1
ATOM 2861 O O . ILE A 1 342 ? -5.454 -9.171 5.863 1.00 88.56 342 ILE A O 1
ATOM 2865 N N . CYS A 1 343 ? -3.404 -9.458 6.752 1.00 85.81 343 CYS A N 1
ATOM 2866 C CA . CYS A 1 343 ? -2.679 -8.579 5.836 1.00 85.81 343 CYS A CA 1
ATOM 2867 C C . CYS A 1 343 ? -3.304 -7.163 5.747 1.00 85.81 343 CYS A C 1
ATOM 2869 O O . CYS A 1 343 ? -3.741 -6.733 4.671 1.00 85.81 343 CYS A O 1
ATOM 2871 N N . PRO A 1 344 ? -3.438 -6.440 6.878 1.00 86.94 344 PRO A N 1
ATOM 2872 C CA . PRO A 1 344 ? -4.109 -5.152 6.886 1.00 86.94 344 PRO A CA 1
ATOM 2873 C C . PRO A 1 344 ? -3.302 -4.079 6.142 1.00 86.94 344 PRO A C 1
ATOM 2875 O O . PRO A 1 344 ? -2.086 -4.164 5.956 1.00 86.94 344 PRO A O 1
ATOM 2878 N N . ILE A 1 345 ? -4.014 -3.059 5.688 1.00 83.75 345 ILE A N 1
ATOM 2879 C CA . ILE A 1 345 ? -3.501 -1.908 4.954 1.00 83.75 345 ILE A CA 1
ATOM 2880 C C . ILE A 1 345 ? -3.066 -0.811 5.939 1.00 83.75 345 ILE A C 1
ATOM 2882 O O . ILE A 1 345 ? -2.039 -0.153 5.750 1.00 83.75 345 ILE A O 1
ATOM 2886 N N . GLY A 1 346 ? -3.850 -0.578 6.996 1.00 80.75 346 GLY A N 1
ATOM 2887 C CA . GLY A 1 346 ? -3.713 0.559 7.908 1.00 80.75 346 GLY A CA 1
ATOM 2888 C C . GLY A 1 346 ? -2.956 0.276 9.213 1.00 80.75 346 GLY A C 1
ATOM 2889 O O . GLY A 1 346 ? -3.557 -0.069 10.228 1.00 80.75 346 GLY A O 1
ATOM 2890 N N . TYR A 1 347 ? -1.648 0.557 9.257 1.00 82.50 347 TYR A N 1
ATOM 2891 C CA . TYR A 1 347 ? -0.844 0.432 10.492 1.00 82.50 347 TYR A CA 1
ATOM 2892 C C . TYR A 1 347 ? -0.568 1.750 11.236 1.00 82.50 347 TYR A C 1
ATOM 2894 O O . TYR A 1 347 ? -0.166 1.721 12.397 1.00 82.50 347 TYR A O 1
ATOM 2902 N N . TYR A 1 348 ? -0.790 2.905 10.602 1.00 80.75 348 TYR A N 1
ATOM 2903 C CA . TYR A 1 348 ? -0.368 4.203 11.151 1.00 80.75 348 TYR A CA 1
ATOM 2904 C C . TYR A 1 348 ? -1.358 4.837 12.140 1.00 80.75 348 TYR A C 1
ATOM 2906 O O . TYR A 1 348 ? -0.940 5.616 12.987 1.00 80.75 348 TYR A O 1
ATOM 2914 N N . GLY A 1 349 ? -2.659 4.534 12.050 1.00 81.25 349 GLY A N 1
ATOM 2915 C CA . GLY A 1 349 ? -3.669 5.147 12.933 1.00 81.25 349 GLY A CA 1
ATOM 2916 C C . GLY A 1 349 ? -3.953 6.628 12.635 1.00 81.25 349 GLY A C 1
ATOM 2917 O O . GLY A 1 349 ? -4.313 7.381 13.534 1.00 81.25 349 GLY A O 1
ATOM 2918 N N . ILE A 1 350 ? -3.751 7.060 11.385 1.00 81.62 350 ILE A N 1
ATOM 2919 C CA . ILE A 1 350 ? -4.028 8.437 10.922 1.00 81.62 350 ILE A CA 1
ATOM 2920 C C . ILE A 1 350 ? -5.047 8.493 9.776 1.00 81.62 350 ILE A C 1
ATOM 2922 O O . ILE A 1 350 ? -5.476 9.576 9.395 1.00 81.62 350 ILE A O 1
ATOM 2926 N N . GLY A 1 351 ? -5.447 7.341 9.222 1.00 80.06 351 GLY A N 1
ATOM 2927 C CA . GLY A 1 351 ? -6.301 7.270 8.032 1.00 80.06 351 GLY A CA 1
ATOM 2928 C C . GLY A 1 351 ? -7.650 7.961 8.230 1.00 80.06 351 GLY A C 1
ATOM 2929 O O . GLY A 1 351 ? -8.065 8.724 7.370 1.00 80.06 351 GLY A O 1
ATOM 2930 N N . PHE A 1 352 ? -8.285 7.801 9.396 1.00 85.56 352 PHE A N 1
ATOM 2931 C CA . PHE A 1 352 ? -9.562 8.460 9.708 1.00 85.56 352 PHE A CA 1
ATOM 2932 C C . PHE A 1 352 ? -9.476 9.997 9.716 1.00 85.56 352 PHE A C 1
ATOM 2934 O O . PHE A 1 352 ? -10.456 10.670 9.413 1.00 85.56 352 PHE A O 1
ATOM 2941 N N . LEU A 1 353 ? -8.301 10.576 9.991 1.00 83.75 353 LEU A N 1
ATOM 2942 C CA . LEU A 1 353 ? -8.134 12.033 9.987 1.00 83.75 353 LEU A CA 1
ATOM 2943 C C . LEU A 1 353 ? -8.280 12.642 8.589 1.00 83.75 353 LEU A C 1
ATOM 2945 O O . LEU A 1 353 ? -8.593 13.823 8.472 1.00 83.75 353 LEU A O 1
ATOM 2949 N N . SER A 1 354 ? -8.111 11.844 7.531 1.00 83.06 354 SER A N 1
ATOM 2950 C CA . SER A 1 354 ? -8.348 12.299 6.158 1.00 83.06 354 SER A CA 1
ATOM 2951 C C . SER A 1 354 ? -9.805 12.725 5.912 1.00 83.06 354 SER A C 1
ATOM 2953 O O . SER A 1 354 ? -10.046 13.560 5.047 1.00 83.06 354 SER A O 1
ATOM 2955 N N . CYS A 1 355 ? -10.773 12.271 6.720 1.00 87.81 355 CYS A N 1
ATOM 2956 C CA . CYS A 1 355 ? -12.165 12.736 6.656 1.00 87.81 355 CYS A CA 1
ATOM 2957 C C . CYS A 1 355 ? -12.294 14.247 6.891 1.00 87.81 355 CYS A C 1
ATOM 2959 O O . CYS A 1 355 ? -13.134 14.900 6.277 1.00 87.81 355 CYS A O 1
ATOM 2961 N N . PHE A 1 356 ? -11.439 14.826 7.740 1.00 86.12 356 PHE A N 1
ATOM 2962 C CA . PHE A 1 356 ? -11.443 16.267 7.997 1.00 86.12 356 PHE A CA 1
ATOM 2963 C C . PHE A 1 356 ? -11.033 17.084 6.762 1.00 86.12 356 PHE A C 1
ATOM 2965 O O . PHE A 1 356 ? -11.416 18.245 6.655 1.00 86.12 356 PHE A O 1
ATOM 2972 N N . MET A 1 357 ? -10.339 16.480 5.787 1.00 83.50 357 MET A N 1
ATOM 2973 C CA . MET A 1 357 ? -10.040 17.124 4.501 1.00 83.50 357 MET A CA 1
ATOM 2974 C C . MET A 1 357 ? -11.306 17.399 3.681 1.00 83.50 357 MET A C 1
ATOM 2976 O O . MET A 1 357 ? -11.332 18.344 2.895 1.00 83.50 357 MET A O 1
ATOM 2980 N N . LEU A 1 358 ? -12.347 16.573 3.843 1.00 87.31 358 LEU A N 1
ATOM 2981 C CA . LEU A 1 358 ? -13.635 16.755 3.167 1.00 87.31 358 LEU A CA 1
ATOM 2982 C C . LEU A 1 358 ? -14.423 17.913 3.785 1.00 87.31 358 LEU A C 1
ATOM 2984 O O . LEU A 1 358 ? -15.060 18.673 3.063 1.00 87.31 358 LEU A O 1
ATOM 2988 N N . LEU A 1 359 ? -14.332 18.064 5.111 1.00 86.88 359 LEU A N 1
ATOM 2989 C CA . LEU A 1 359 ? -14.960 19.155 5.860 1.00 86.88 359 LEU A CA 1
ATOM 2990 C C . LEU A 1 359 ? -14.265 20.505 5.651 1.00 86.88 359 LEU A C 1
ATOM 2992 O O . LEU A 1 359 ? -14.885 21.540 5.870 1.00 86.88 359 LEU A O 1
ATOM 2996 N N . LYS A 1 360 ? -12.980 20.511 5.280 1.00 80.56 360 LYS A N 1
ATOM 2997 C CA . LYS A 1 360 ? -12.198 21.743 5.170 1.00 80.56 360 LYS A CA 1
ATOM 2998 C C . LYS A 1 360 ? -12.634 22.566 3.955 1.00 80.56 360 LYS A C 1
ATOM 3000 O O . LYS A 1 360 ? -12.365 22.182 2.817 1.00 80.56 360 LYS A O 1
ATOM 3005 N N . ASN A 1 361 ? -13.246 23.718 4.205 1.00 77.38 361 ASN A N 1
ATOM 3006 C CA . ASN A 1 361 ? -13.675 24.686 3.201 1.00 77.38 361 ASN A CA 1
ATOM 3007 C C . ASN A 1 361 ? -13.137 26.074 3.580 1.00 77.38 361 ASN A C 1
ATOM 3009 O O . ASN A 1 361 ? -13.405 26.567 4.668 1.00 77.38 361 ASN A O 1
ATOM 3013 N N . ASN A 1 362 ? -12.311 26.685 2.724 1.00 72.06 362 ASN A N 1
ATOM 3014 C CA . ASN A 1 362 ? -11.683 28.000 2.963 1.00 72.06 362 ASN A CA 1
ATOM 3015 C C . ASN A 1 362 ? -10.931 28.174 4.305 1.00 72.06 362 ASN A C 1
ATOM 3017 O O . ASN A 1 362 ? -10.717 29.298 4.748 1.00 72.06 362 ASN A O 1
ATOM 3021 N N . GLY A 1 363 ? -10.472 27.082 4.924 1.00 67.94 363 GLY A N 1
ATOM 3022 C CA . GLY A 1 363 ? -9.722 27.107 6.187 1.00 67.94 363 GLY A CA 1
ATOM 3023 C C . GLY A 1 363 ? -10.532 26.685 7.413 1.00 67.94 363 GLY A C 1
ATOM 3024 O O . GLY A 1 363 ? -9.923 26.295 8.405 1.00 67.94 363 GLY A O 1
ATOM 3025 N N . ASP A 1 364 ? -11.860 26.648 7.313 1.00 72.06 364 ASP A N 1
ATOM 3026 C CA . ASP A 1 364 ? -12.757 26.211 8.382 1.00 72.06 364 ASP A CA 1
ATOM 3027 C C . ASP A 1 364 ? -13.280 24.787 8.144 1.00 72.06 364 ASP A C 1
ATOM 3029 O O . ASP A 1 364 ? -13.323 24.293 7.015 1.00 72.06 364 ASP A O 1
ATOM 3033 N N . PHE A 1 365 ? -13.671 24.103 9.224 1.00 79.38 365 PHE A N 1
ATOM 3034 C CA . PHE A 1 365 ? -14.344 22.803 9.148 1.00 79.38 365 PHE A CA 1
ATOM 3035 C C . PHE A 1 365 ? -15.859 23.015 9.071 1.00 79.38 365 PHE A C 1
ATOM 3037 O O . PHE A 1 365 ? -16.495 23.356 10.068 1.00 79.38 365 PHE A O 1
ATOM 3044 N N . GLU A 1 366 ? -16.439 22.791 7.894 1.00 83.25 366 GLU A N 1
ATOM 3045 C CA . GLU A 1 366 ? -17.865 22.959 7.626 1.00 83.25 366 GLU A CA 1
ATOM 3046 C C . GLU A 1 366 ? -18.555 21.604 7.443 1.00 83.25 366 GLU A C 1
ATOM 3048 O O . GLU A 1 366 ? -18.475 20.975 6.384 1.00 83.25 366 GLU A O 1
ATOM 3053 N N . GLY A 1 367 ? -19.274 21.166 8.481 1.00 87.06 367 GLY A N 1
ATOM 3054 C CA . GLY A 1 367 ? -20.106 19.967 8.440 1.00 87.06 367 GLY A CA 1
ATOM 3055 C C . GLY A 1 367 ? -19.871 19.012 9.597 1.00 87.06 367 GLY A C 1
ATOM 3056 O O . GLY A 1 367 ? -19.557 19.437 10.707 1.00 87.06 367 GLY A O 1
ATOM 3057 N N . SER A 1 368 ? -20.068 17.719 9.354 1.00 89.19 368 SER A N 1
ATOM 3058 C CA . SER A 1 368 ? -19.932 16.694 10.382 1.00 89.19 368 SER A CA 1
ATOM 3059 C C . SER A 1 368 ? -19.487 15.340 9.835 1.00 89.19 368 SER A C 1
ATOM 3061 O O . SER A 1 368 ? -19.717 14.990 8.678 1.00 89.19 368 SER A O 1
ATOM 3063 N N . ILE A 1 369 ? -18.853 14.564 10.709 1.00 93.56 369 ILE A N 1
ATOM 3064 C CA . ILE A 1 369 ? -18.550 13.150 10.522 1.00 93.56 369 ILE A CA 1
ATOM 3065 C C . ILE A 1 369 ? -19.342 12.379 11.571 1.00 93.56 369 ILE A C 1
ATOM 3067 O O . ILE A 1 369 ? -19.157 12.566 12.774 1.00 93.56 369 ILE A O 1
ATOM 3071 N N . GLU A 1 370 ? -20.217 11.503 11.116 1.00 94.56 370 GLU A N 1
ATOM 3072 C CA . GLU A 1 370 ? -20.933 10.551 11.944 1.00 94.56 370 GLU A CA 1
ATOM 3073 C C . GLU A 1 370 ? -20.307 9.167 11.760 1.00 94.56 370 GLU A C 1
ATOM 3075 O O . GLU A 1 370 ? -20.067 8.732 10.634 1.00 94.56 370 GLU A O 1
ATOM 3080 N N . VAL A 1 371 ? -20.031 8.470 12.859 1.00 96.50 371 VAL A N 1
ATOM 3081 C CA . VAL A 1 371 ? -19.557 7.083 12.819 1.00 96.50 371 VAL A CA 1
ATOM 3082 C C . VAL A 1 371 ? -20.498 6.229 13.635 1.00 96.50 371 VAL A C 1
ATOM 3084 O O . VAL A 1 371 ? -20.674 6.449 14.831 1.00 96.50 371 VAL A O 1
ATOM 3087 N N . GLU A 1 372 ? -21.068 5.229 12.986 1.00 97.00 372 GLU A N 1
ATOM 3088 C CA . GLU A 1 372 ? -21.919 4.231 13.602 1.00 97.00 372 GLU A CA 1
ATOM 3089 C C . GLU A 1 372 ? -21.274 2.858 13.441 1.00 97.00 372 GLU A C 1
ATOM 3091 O O . GLU A 1 372 ? -20.954 2.460 12.325 1.00 97.00 372 GLU A O 1
ATOM 3096 N N . SER A 1 373 ? -21.054 2.110 14.516 1.00 97.44 373 SER A N 1
ATOM 3097 C CA . SER A 1 373 ? -20.345 0.829 14.446 1.00 97.44 373 SER A CA 1
ATOM 3098 C C . SER A 1 373 ? -20.853 -0.169 15.478 1.00 97.44 373 SER A C 1
ATOM 3100 O O . SER A 1 373 ? -21.338 0.212 16.541 1.00 97.44 373 SER A O 1
ATOM 3102 N N . LYS A 1 374 ? -20.769 -1.460 15.158 1.00 94.50 374 LYS A N 1
ATOM 3103 C CA . LYS A 1 374 ? -21.078 -2.543 16.094 1.00 94.50 374 LYS A CA 1
ATOM 3104 C C . LYS A 1 374 ? -20.157 -3.716 15.863 1.00 94.50 374 LYS A C 1
ATOM 3106 O O . LYS A 1 374 ? -20.104 -4.272 14.767 1.00 94.50 374 LYS A O 1
ATOM 3111 N N . LYS A 1 375 ? -19.497 -4.134 16.935 1.00 93.94 375 LYS A N 1
ATOM 3112 C CA . LYS A 1 375 ? -18.752 -5.386 16.994 1.00 93.94 375 LYS A CA 1
ATOM 3113 C C . LYS A 1 375 ? -19.632 -6.499 17.548 1.00 93.94 375 LYS A C 1
ATOM 3115 O O . LYS A 1 375 ? -20.385 -6.289 18.497 1.00 93.94 375 LYS A O 1
ATOM 3120 N N . LYS A 1 376 ? -19.540 -7.697 16.969 1.00 89.75 376 LYS A N 1
ATOM 3121 C CA . LYS A 1 376 ? -20.293 -8.876 17.429 1.00 89.75 376 LYS A CA 1
ATOM 3122 C C . LYS A 1 376 ? -20.046 -9.118 18.926 1.00 89.75 376 LYS A C 1
ATOM 3124 O O . LYS A 1 376 ? -18.896 -9.176 19.349 1.00 89.75 376 LYS A O 1
ATOM 3129 N N . GLY A 1 377 ? -21.123 -9.252 19.702 1.00 85.69 377 GLY A N 1
ATOM 3130 C CA . GLY A 1 377 ? -21.061 -9.443 21.158 1.00 85.69 377 GLY A CA 1
ATOM 3131 C C . GLY A 1 377 ? -20.918 -8.159 21.985 1.00 85.69 377 GLY A C 1
ATOM 3132 O O . GLY A 1 377 ? -20.861 -8.250 23.204 1.00 85.69 377 GLY A O 1
ATOM 3133 N N . TYR A 1 378 ? -20.888 -6.982 21.354 1.00 85.62 378 TYR A N 1
ATOM 3134 C CA . TYR A 1 378 ? -20.807 -5.686 22.030 1.00 85.62 378 TYR A CA 1
ATOM 3135 C C . TYR A 1 378 ? -21.977 -4.779 21.635 1.00 85.62 378 TYR A C 1
ATOM 3137 O O . TYR A 1 378 ? -22.590 -4.951 20.576 1.00 85.62 378 TYR A O 1
ATOM 3145 N N . ASP A 1 379 ? -22.253 -3.784 22.479 1.00 80.12 379 ASP A N 1
ATOM 3146 C CA . ASP A 1 379 ? -23.227 -2.738 22.169 1.00 80.12 379 ASP A CA 1
ATOM 3147 C C . ASP A 1 379 ? -22.800 -1.927 20.944 1.00 80.12 379 ASP A C 1
ATOM 3149 O O . ASP A 1 379 ? -21.611 -1.666 20.726 1.00 80.12 379 ASP A O 1
ATOM 3153 N N . ALA A 1 380 ? -23.790 -1.494 20.166 1.00 84.69 380 ALA A N 1
ATOM 3154 C CA . ALA A 1 380 ? -23.560 -0.563 19.077 1.00 84.69 380 ALA A CA 1
ATOM 3155 C C . ALA A 1 380 ? -23.165 0.818 19.619 1.00 84.69 380 ALA A C 1
ATOM 3157 O O . ALA A 1 380 ? -23.636 1.266 20.667 1.00 84.69 380 ALA A O 1
ATOM 3158 N N . VAL A 1 381 ? -22.306 1.505 18.877 1.00 86.81 381 VAL A N 1
ATOM 3159 C CA . VAL A 1 381 ? -21.819 2.844 19.190 1.00 86.81 381 VAL A CA 1
ATOM 3160 C C . VAL A 1 381 ? -22.121 3.782 18.036 1.00 86.81 381 VAL A C 1
ATOM 3162 O O . VAL A 1 381 ? -21.895 3.445 16.874 1.00 86.81 381 VAL A O 1
ATOM 3165 N N . LYS A 1 382 ? -22.594 4.984 18.367 1.00 89.31 382 LYS A N 1
ATOM 3166 C CA . LYS A 1 382 ? -22.751 6.080 17.421 1.00 89.31 382 LYS A CA 1
ATOM 3167 C C . LYS A 1 382 ? -22.095 7.336 17.965 1.00 89.31 382 LYS A C 1
ATOM 3169 O O . LYS A 1 382 ? -22.356 7.723 19.104 1.00 89.31 382 LYS A O 1
ATOM 3174 N N . ILE A 1 383 ? -21.259 7.970 17.153 1.00 88.19 383 ILE A N 1
ATOM 3175 C CA . ILE A 1 383 ? -20.599 9.225 17.496 1.00 88.19 383 ILE A CA 1
ATOM 3176 C C . ILE A 1 383 ? -20.761 10.271 16.398 1.00 88.19 383 ILE A C 1
ATOM 3178 O O . ILE A 1 383 ? -20.844 9.935 15.218 1.00 88.19 383 ILE A O 1
ATOM 3182 N N . LEU A 1 384 ? -20.761 11.540 16.797 1.00 81.62 384 LEU A N 1
ATOM 3183 C CA . LEU A 1 384 ? -20.802 12.691 15.904 1.00 81.62 384 LEU A CA 1
ATOM 3184 C C . LEU A 1 384 ? -19.641 13.639 16.220 1.00 81.62 384 LEU A C 1
ATOM 3186 O O . LEU A 1 384 ? -19.413 14.011 17.375 1.00 81.62 384 LEU A O 1
ATOM 3190 N N . ILE A 1 385 ? -18.908 14.017 15.175 1.00 84.50 385 ILE A N 1
ATOM 3191 C CA . ILE A 1 385 ? -17.702 14.840 15.233 1.00 84.50 385 ILE A CA 1
ATOM 3192 C C . ILE A 1 385 ? -17.872 16.017 14.272 1.00 84.50 385 ILE A C 1
ATOM 3194 O O . ILE A 1 385 ? -18.121 15.818 13.089 1.00 84.50 385 ILE A O 1
ATOM 3198 N N . PHE A 1 386 ? -17.701 17.242 14.765 1.00 76.44 386 PHE A N 1
ATOM 3199 C CA . PHE A 1 386 ? -17.752 18.455 13.934 1.00 76.44 386 PHE A CA 1
ATOM 3200 C C . PHE A 1 386 ? -16.353 18.985 13.595 1.00 76.44 386 PHE A C 1
ATOM 3202 O O . PHE A 1 386 ? -16.096 19.424 12.481 1.00 76.44 386 PHE A O 1
ATOM 3209 N N . ASN A 1 387 ? -15.433 18.937 14.561 1.00 75.94 387 ASN A N 1
ATOM 3210 C CA . ASN A 1 387 ? -14.087 19.500 14.455 1.00 75.94 387 ASN A CA 1
ATOM 3211 C C . ASN A 1 387 ? -13.138 18.720 15.389 1.00 75.94 387 ASN A C 1
ATOM 3213 O O . ASN A 1 387 ? -13.574 18.327 16.475 1.00 75.94 387 ASN A O 1
ATOM 3217 N N . PRO A 1 388 ? -11.857 18.511 15.021 1.00 75.75 388 PRO A N 1
ATOM 3218 C CA . PRO A 1 388 ? -10.875 17.810 15.862 1.00 75.75 388 PRO A CA 1
ATOM 3219 C C . PRO A 1 388 ? -10.640 18.426 17.259 1.00 75.75 388 PRO A C 1
ATOM 3221 O O . PRO A 1 388 ? -10.172 17.732 18.166 1.00 75.75 388 PRO A O 1
ATOM 3224 N N . ASN A 1 389 ? -10.954 19.709 17.448 1.00 72.44 389 ASN A N 1
ATOM 3225 C CA . ASN A 1 389 ? -10.813 20.442 18.709 1.00 72.44 389 ASN A CA 1
ATOM 3226 C C . ASN A 1 389 ? -12.089 20.455 19.566 1.00 72.44 389 ASN A C 1
ATOM 3228 O O . ASN A 1 389 ? -12.035 20.887 20.717 1.00 72.44 389 ASN A O 1
ATOM 3232 N N . LEU A 1 390 ? -13.231 20.005 19.035 1.00 69.50 390 LEU A N 1
ATOM 3233 C CA . LEU A 1 390 ? -14.497 19.971 19.770 1.00 69.50 390 LEU A CA 1
ATOM 3234 C C . LEU A 1 390 ? -14.737 18.600 20.428 1.00 69.50 390 LEU A C 1
ATOM 3236 O O . LEU A 1 390 ? -14.207 17.588 19.963 1.00 69.50 390 LEU A O 1
ATOM 3240 N N . PRO A 1 391 ? -15.542 18.538 21.508 1.00 70.69 391 PRO A N 1
ATOM 3241 C CA . PRO A 1 391 ? -15.964 17.270 22.092 1.00 70.69 391 PRO A CA 1
ATOM 3242 C C . PRO A 1 391 ? -16.713 16.383 21.091 1.00 70.69 391 PRO A C 1
ATOM 3244 O O . PRO A 1 391 ? -17.502 16.865 20.279 1.00 70.69 391 PRO A O 1
ATOM 3247 N N . VAL A 1 392 ? -16.503 15.072 21.205 1.00 74.19 392 VAL A N 1
ATOM 3248 C CA . VAL A 1 392 ? -17.245 14.059 20.446 1.00 74.19 392 VAL A CA 1
ATOM 3249 C C . VAL A 1 392 ? -18.585 13.810 21.128 1.00 74.19 392 VAL A C 1
ATOM 3251 O O . VAL A 1 392 ? -18.634 13.566 22.335 1.00 74.19 392 VAL A O 1
ATOM 3254 N N . ILE A 1 393 ? -19.671 13.850 20.360 1.00 74.88 393 ILE A N 1
ATOM 3255 C CA . ILE A 1 393 ? -21.014 13.564 20.870 1.00 74.88 393 ILE A CA 1
ATOM 3256 C C . ILE A 1 393 ? -21.272 12.069 20.736 1.00 74.88 393 ILE A C 1
ATOM 3258 O O . ILE A 1 393 ? -21.109 11.516 19.653 1.00 74.88 393 ILE A O 1
ATOM 3262 N N . TRP A 1 394 ? -21.707 11.435 21.821 1.00 80.62 394 TRP A N 1
ATOM 3263 C CA . TRP A 1 394 ? -22.068 10.020 21.856 1.00 80.62 394 TRP A CA 1
ATOM 3264 C C . TRP A 1 394 ? -23.583 9.861 21.817 1.00 80.62 394 TRP A C 1
ATOM 3266 O O . TRP A 1 394 ? -24.312 10.562 22.519 1.00 80.62 394 TRP A O 1
ATOM 3276 N N . MET A 1 395 ? -24.059 8.931 20.998 1.00 74.38 395 MET A N 1
ATOM 3277 C CA . MET A 1 395 ? -25.476 8.671 20.775 1.00 74.38 395 MET A CA 1
ATOM 3278 C C . MET A 1 395 ? -25.759 7.175 20.900 1.00 74.38 395 MET A C 1
ATOM 3280 O O . MET A 1 395 ? -24.904 6.333 20.621 1.00 74.38 395 MET A O 1
ATOM 3284 N N . LYS A 1 396 ? -26.987 6.841 21.308 1.00 73.44 396 LYS A N 1
ATOM 3285 C CA . LYS A 1 396 ? -27.482 5.465 21.226 1.00 73.44 396 LYS A CA 1
ATOM 3286 C C . LYS A 1 396 ? -27.799 5.123 19.777 1.00 73.44 396 LYS A C 1
ATOM 3288 O O . LYS A 1 396 ? -28.244 5.987 19.023 1.00 73.44 396 LYS A O 1
ATOM 3293 N N . THR A 1 397 ? -27.607 3.862 19.425 1.00 83.00 397 THR A N 1
ATOM 3294 C CA . THR A 1 397 ? -28.015 3.335 18.131 1.00 83.00 397 THR A CA 1
ATOM 3295 C C . THR A 1 397 ? -28.292 1.844 18.215 1.00 83.00 397 THR A C 1
ATOM 3297 O O . THR A 1 397 ? -27.872 1.188 19.171 1.00 83.00 397 THR A O 1
ATOM 3300 N N . ASP A 1 398 ? -28.968 1.324 17.202 1.00 81.62 398 ASP A N 1
ATOM 3301 C CA . ASP A 1 398 ? -29.076 -0.102 16.953 1.00 81.62 398 ASP A CA 1
ATOM 3302 C C . ASP A 1 398 ? -28.766 -0.351 15.479 1.00 81.62 398 ASP A C 1
ATOM 3304 O O . ASP A 1 398 ? -29.402 0.212 14.590 1.00 81.62 398 ASP A O 1
ATOM 3308 N N . ARG A 1 399 ? -27.736 -1.155 15.235 1.00 91.19 399 ARG A N 1
ATOM 3309 C CA . ARG A 1 399 ? -27.303 -1.559 13.896 1.00 91.19 399 ARG A CA 1
ATOM 3310 C C . ARG A 1 399 ? -26.857 -3.003 13.910 1.00 91.19 399 ARG A C 1
ATOM 3312 O O . ARG A 1 399 ? -26.609 -3.581 14.969 1.00 91.19 399 ARG A O 1
ATOM 3319 N N . ASP A 1 400 ? -26.668 -3.568 12.731 1.00 93.38 400 ASP A N 1
ATOM 3320 C CA . ASP A 1 400 ? -25.983 -4.844 12.577 1.00 93.38 400 ASP A CA 1
ATOM 3321 C C . ASP A 1 400 ? -24.457 -4.691 12.630 1.00 93.38 400 ASP A C 1
ATOM 3323 O O . ASP A 1 400 ? -23.908 -3.586 12.591 1.00 93.38 400 ASP A O 1
ATOM 3327 N N . VAL A 1 401 ? -23.759 -5.824 12.749 1.00 96.25 401 VAL A N 1
ATOM 3328 C CA . VAL A 1 401 ? -22.290 -5.878 12.821 1.00 96.25 401 VAL A CA 1
ATOM 3329 C C . VAL A 1 401 ? -21.662 -5.230 11.584 1.00 96.25 401 VAL A C 1
ATOM 3331 O O . VAL A 1 401 ? -22.011 -5.582 10.456 1.00 96.25 401 VAL A O 1
ATOM 3334 N N . GLY A 1 402 ? -20.723 -4.313 11.808 1.00 97.44 402 GLY A N 1
ATOM 3335 C CA . GLY A 1 402 ? -20.065 -3.532 10.761 1.00 97.44 402 GLY A CA 1
ATOM 3336 C C . GLY A 1 402 ? -19.822 -2.086 11.180 1.00 97.44 402 GLY A C 1
ATOM 3337 O O . GLY A 1 402 ? -19.975 -1.740 12.356 1.00 97.44 402 GLY A O 1
ATOM 3338 N N . THR A 1 403 ? -19.466 -1.236 10.219 1.00 98.44 403 THR A N 1
ATOM 3339 C CA . THR A 1 403 ? -19.271 0.209 10.423 1.00 98.44 403 THR A CA 1
ATOM 3340 C C . THR A 1 403 ? -19.900 1.007 9.287 1.00 98.44 403 THR A C 1
ATOM 3342 O O . THR A 1 403 ? -19.927 0.564 8.149 1.00 98.44 403 THR A O 1
ATOM 3345 N N . THR A 1 404 ? -20.416 2.187 9.607 1.00 98.25 404 THR A N 1
ATOM 3346 C CA . THR A 1 404 ? -20.955 3.173 8.675 1.00 98.25 404 THR A CA 1
ATOM 3347 C C . THR A 1 404 ? -20.336 4.504 9.059 1.00 98.25 404 THR A C 1
ATOM 3349 O O . THR A 1 404 ? -20.461 4.945 10.202 1.00 98.25 404 THR A O 1
ATOM 3352 N N . VAL A 1 405 ? -19.645 5.136 8.119 1.00 97.94 405 VAL A N 1
ATOM 3353 C CA . VAL A 1 405 ? -19.096 6.483 8.267 1.00 97.94 405 VAL A CA 1
ATOM 3354 C C . VAL A 1 405 ? -19.871 7.395 7.333 1.00 97.94 405 VAL A C 1
ATOM 3356 O O . VAL A 1 405 ? -19.868 7.169 6.124 1.00 97.94 405 VAL A O 1
ATOM 3359 N N . ARG A 1 406 ? -20.526 8.419 7.882 1.00 96.81 406 ARG A N 1
ATOM 3360 C CA . ARG A 1 406 ? -21.228 9.447 7.110 1.00 96.81 406 ARG A CA 1
ATOM 3361 C C . ARG A 1 406 ? -20.515 10.776 7.243 1.00 96.81 406 ARG A C 1
ATOM 3363 O O . ARG A 1 406 ? -20.324 11.261 8.353 1.00 96.81 406 ARG A O 1
ATOM 3370 N N . VAL A 1 407 ? -20.130 11.376 6.126 1.00 96.19 407 VAL A N 1
ATOM 3371 C CA . VAL A 1 407 ? -19.481 12.688 6.088 1.00 96.19 407 VAL A CA 1
ATOM 3372 C C . VAL A 1 407 ? -20.400 13.660 5.366 1.00 96.19 407 VAL A C 1
ATOM 3374 O O . VAL A 1 407 ? -20.670 13.488 4.181 1.00 96.19 407 VAL A O 1
ATOM 3377 N N . LYS A 1 408 ? -20.879 14.676 6.083 1.00 93.94 408 LYS A N 1
ATOM 3378 C CA . LYS A 1 408 ? -21.705 15.766 5.554 1.00 93.94 408 LYS A CA 1
ATOM 3379 C C . LYS A 1 408 ? -20.844 17.018 5.444 1.00 93.94 408 LYS A C 1
ATOM 3381 O O . LYS A 1 408 ? -20.291 17.441 6.452 1.00 93.94 408 LYS A O 1
ATOM 3386 N N . TYR A 1 409 ? -20.718 17.597 4.252 1.00 92.38 409 TYR A N 1
ATOM 3387 C CA . TYR A 1 409 ? -19.817 18.730 3.991 1.00 92.38 409 TYR A CA 1
ATOM 3388 C C . TYR A 1 409 ? -20.339 19.663 2.876 1.00 92.38 409 TYR A C 1
ATOM 3390 O O . TYR A 1 409 ? -21.250 19.296 2.128 1.00 92.38 409 TYR A O 1
ATOM 3398 N N . ARG A 1 410 ? -19.748 20.863 2.746 1.00 89.06 410 ARG A N 1
ATOM 3399 C CA . ARG A 1 410 ? -20.074 21.890 1.726 1.00 89.06 410 ARG A CA 1
ATOM 3400 C C . ARG A 1 410 ? -18.877 22.236 0.827 1.00 89.06 410 ARG A C 1
ATOM 3402 O O . ARG A 1 410 ? -18.407 23.367 0.802 1.00 89.06 410 ARG A O 1
ATOM 3409 N N . ARG A 1 411 ? -18.354 21.257 0.084 1.00 88.75 411 ARG A N 1
ATOM 3410 C CA . ARG A 1 411 ? -17.213 21.444 -0.835 1.00 88.75 411 ARG A CA 1
ATOM 3411 C C . ARG A 1 411 ? -17.652 21.247 -2.277 1.00 88.75 411 ARG A C 1
ATOM 3413 O O . ARG A 1 411 ? -17.973 20.132 -2.694 1.00 88.75 411 ARG A O 1
ATOM 3420 N N . GLU A 1 412 ? -17.682 22.347 -3.022 1.00 89.62 412 GLU A N 1
ATOM 3421 C CA . GLU A 1 412 ? -18.253 22.375 -4.371 1.00 89.62 412 GLU A CA 1
ATOM 3422 C C . GLU A 1 412 ? -17.413 21.589 -5.384 1.00 89.62 412 GLU A C 1
ATOM 3424 O O . GLU A 1 412 ? -17.957 20.947 -6.276 1.00 89.62 412 GLU A O 1
ATOM 3429 N N . ASP A 1 413 ? -16.090 21.563 -5.231 1.00 89.31 413 ASP A N 1
ATOM 3430 C CA . ASP A 1 413 ? -15.189 20.822 -6.116 1.00 89.31 413 ASP A CA 1
ATOM 3431 C C . ASP A 1 413 ? -15.442 19.303 -6.075 1.00 89.31 413 ASP A C 1
ATOM 3433 O O . ASP A 1 413 ? -15.529 18.663 -7.126 1.00 89.31 413 ASP A O 1
ATOM 3437 N N . ILE A 1 414 ? -15.649 18.734 -4.882 1.00 90.69 414 ILE A N 1
ATOM 3438 C CA . ILE A 1 414 ? -15.997 17.313 -4.720 1.00 90.69 414 ILE A CA 1
ATOM 3439 C C . ILE A 1 414 ? -17.427 17.052 -5.208 1.00 90.69 414 ILE A C 1
ATOM 3441 O O . ILE A 1 414 ? -17.687 16.060 -5.891 1.00 90.69 414 ILE A O 1
ATOM 3445 N N . ARG A 1 415 ? -18.371 17.949 -4.892 1.00 93.00 415 ARG A N 1
ATOM 3446 C CA . ARG A 1 415 ? -19.761 17.842 -5.360 1.00 93.00 415 ARG A CA 1
ATOM 3447 C C . ARG A 1 415 ? -19.828 17.790 -6.888 1.00 93.00 415 ARG A C 1
ATOM 3449 O O . ARG A 1 415 ? -20.493 16.921 -7.451 1.00 93.00 415 ARG A O 1
ATOM 3456 N N . MET A 1 416 ? -19.103 18.681 -7.563 1.00 92.69 416 MET A N 1
ATOM 3457 C CA . MET A 1 416 ? -19.036 18.740 -9.023 1.00 92.69 416 MET A CA 1
ATOM 3458 C C . MET A 1 416 ? -18.360 17.515 -9.636 1.00 92.69 416 MET A C 1
ATOM 3460 O O . MET A 1 416 ? -18.771 17.081 -10.711 1.00 92.69 416 MET A O 1
ATOM 3464 N N . PHE A 1 417 ? -17.370 16.920 -8.967 1.00 92.25 417 PHE A N 1
ATOM 3465 C CA . PHE A 1 417 ? -16.793 15.649 -9.401 1.00 92.25 417 PHE A CA 1
ATOM 3466 C C . PHE A 1 417 ? -17.853 14.541 -9.474 1.00 92.25 417 PHE A C 1
ATOM 3468 O O . PHE A 1 417 ? -18.018 13.923 -10.525 1.00 92.25 417 PHE A O 1
ATOM 3475 N N . PHE A 1 418 ? -18.622 14.324 -8.403 1.00 93.19 418 PHE A N 1
ATOM 3476 C CA . PHE A 1 418 ? -19.642 13.270 -8.393 1.00 93.19 418 PHE A CA 1
ATOM 3477 C C . PHE A 1 418 ? -20.790 13.550 -9.361 1.00 93.19 418 PHE A C 1
ATOM 3479 O O . PHE A 1 418 ? -21.285 12.616 -9.989 1.00 93.19 418 PHE A O 1
ATOM 3486 N N . LYS A 1 419 ? -21.170 14.821 -9.554 1.00 94.06 419 LYS A N 1
ATOM 3487 C CA . LYS A 1 419 ? -22.125 15.203 -10.605 1.00 94.06 419 LYS A CA 1
ATOM 3488 C C . LYS A 1 419 ? -21.633 14.809 -11.996 1.00 94.06 419 LYS A C 1
ATOM 3490 O O . LYS A 1 419 ? -22.393 14.205 -12.739 1.00 94.06 419 LYS A O 1
ATOM 3495 N N . ARG A 1 420 ? -20.360 15.057 -12.320 1.00 92.81 420 ARG A N 1
ATOM 3496 C CA . ARG A 1 420 ? -19.771 14.651 -13.609 1.00 92.81 420 ARG A CA 1
ATOM 3497 C C . ARG A 1 420 ? -19.746 13.137 -13.791 1.00 92.81 420 ARG A C 1
ATOM 3499 O O . ARG A 1 420 ? -19.991 12.661 -14.894 1.00 92.81 420 ARG A O 1
ATOM 3506 N N . VAL A 1 421 ? -19.453 12.375 -12.733 1.00 91.06 421 VAL A N 1
ATOM 3507 C CA . VAL A 1 421 ? -19.529 10.905 -12.796 1.00 91.06 421 VAL A CA 1
ATOM 3508 C C . VAL A 1 421 ? -20.965 10.461 -13.064 1.00 91.06 421 VAL A C 1
ATOM 3510 O O . VAL A 1 421 ? -21.187 9.622 -13.933 1.00 91.06 421 VAL A O 1
ATOM 3513 N N . LEU A 1 422 ? -21.932 11.037 -12.348 1.00 93.25 422 LEU A N 1
ATOM 3514 C CA . LEU A 1 422 ? -23.348 10.735 -12.525 1.00 93.25 422 LEU A CA 1
ATOM 3515 C C . LEU A 1 422 ? -23.814 11.055 -13.955 1.00 93.25 422 LEU A C 1
ATOM 3517 O O . LEU A 1 422 ? -24.402 10.194 -14.600 1.00 93.25 422 LEU A O 1
ATOM 3521 N N . GLU A 1 423 ? -23.498 12.246 -14.468 1.00 92.38 423 GLU A N 1
ATOM 3522 C CA . GLU A 1 423 ? -23.765 12.655 -15.856 1.00 92.38 423 GLU A CA 1
ATOM 3523 C C . GLU A 1 423 ? -23.149 11.667 -16.856 1.00 92.38 423 GLU A C 1
ATOM 3525 O O . GLU A 1 423 ? -23.849 11.155 -17.724 1.00 92.38 423 GLU A O 1
ATOM 3530 N N . TYR A 1 424 ? -21.872 11.304 -16.686 1.00 90.25 424 TYR A N 1
ATOM 3531 C CA . TYR A 1 424 ? -21.187 10.351 -17.563 1.00 90.25 424 TYR A CA 1
ATOM 3532 C C . TYR A 1 424 ? -21.863 8.971 -17.590 1.00 90.25 424 TYR A C 1
ATOM 3534 O O . TYR A 1 424 ? -22.049 8.390 -18.661 1.00 90.25 424 TYR A O 1
ATOM 3542 N N . VAL A 1 425 ? -22.227 8.438 -16.419 1.00 90.81 425 VAL A N 1
ATOM 3543 C CA . VAL A 1 425 ? -22.892 7.132 -16.280 1.00 90.81 425 VAL A CA 1
ATOM 3544 C C . VAL A 1 425 ? -24.278 7.153 -16.921 1.00 90.81 425 VAL A C 1
ATOM 3546 O O . VAL A 1 425 ? -24.621 6.217 -17.647 1.00 90.81 425 VAL A O 1
ATOM 3549 N N . MET A 1 426 ? -25.052 8.220 -16.698 1.00 90.88 426 MET A N 1
ATOM 3550 C CA . MET A 1 426 ? -26.387 8.380 -17.280 1.00 90.88 426 MET A CA 1
ATOM 3551 C C . MET A 1 426 ? -26.333 8.535 -18.805 1.00 90.88 426 MET A C 1
ATOM 3553 O O . MET A 1 426 ? -27.094 7.869 -19.503 1.00 90.88 426 MET A O 1
ATOM 3557 N N . ASP A 1 427 ? -25.405 9.339 -19.330 1.00 91.12 427 ASP A N 1
ATOM 3558 C CA . ASP A 1 427 ? -25.285 9.607 -20.769 1.00 91.12 427 ASP A CA 1
ATOM 3559 C C . ASP A 1 427 ? -24.786 8.392 -21.563 1.00 91.12 427 ASP A C 1
ATOM 3561 O O . ASP A 1 427 ? -25.206 8.158 -22.698 1.00 91.12 427 ASP A O 1
ATOM 3565 N N . ARG A 1 428 ? -23.852 7.617 -20.996 1.00 88.31 428 ARG A N 1
ATOM 3566 C CA . ARG A 1 428 ? -23.192 6.493 -21.684 1.00 88.31 428 ARG A CA 1
ATOM 3567 C C . ARG A 1 428 ? -23.810 5.132 -21.373 1.00 88.31 428 ARG A C 1
ATOM 3569 O O . ARG A 1 428 ? -23.403 4.152 -21.994 1.00 88.31 428 ARG A O 1
ATOM 3576 N N . ASN A 1 429 ? -24.747 5.060 -20.425 1.00 88.12 429 ASN A N 1
ATOM 3577 C CA . ASN A 1 429 ? -25.327 3.816 -19.910 1.00 88.12 429 ASN A CA 1
ATOM 3578 C C . ASN A 1 429 ? -24.248 2.770 -19.559 1.00 88.12 429 ASN A C 1
ATOM 3580 O O . ASN A 1 429 ? -24.316 1.607 -19.958 1.00 88.12 429 ASN A O 1
ATOM 3584 N N . THR A 1 430 ? -23.207 3.214 -18.854 1.00 86.19 430 THR A N 1
ATOM 3585 C CA . THR A 1 430 ? -22.059 2.387 -18.468 1.00 86.19 430 THR A CA 1
ATOM 3586 C C . THR A 1 430 ? -21.757 2.556 -16.990 1.00 86.19 430 THR A C 1
ATOM 3588 O O . THR A 1 430 ? -21.972 3.629 -16.433 1.00 86.19 430 THR A O 1
ATOM 3591 N N . LYS A 1 431 ? -21.243 1.507 -16.349 1.00 86.62 431 LYS A N 1
ATOM 3592 C CA . LYS A 1 431 ? -20.853 1.547 -14.938 1.00 86.62 431 LYS A CA 1
ATOM 3593 C C . LYS A 1 431 ? -19.394 1.957 -14.822 1.00 86.62 431 LYS A C 1
ATOM 3595 O O . LYS A 1 431 ? -18.527 1.394 -15.487 1.00 86.62 431 LYS A O 1
ATOM 3600 N N . VAL A 1 432 ? -19.122 2.929 -13.962 1.00 84.12 432 VAL A N 1
ATOM 3601 C CA . VAL A 1 432 ? -17.782 3.447 -13.698 1.00 84.12 432 VAL A CA 1
ATOM 3602 C C . VAL A 1 432 ? -17.589 3.523 -12.202 1.00 84.12 432 VAL A C 1
ATOM 3604 O O . VAL A 1 432 ? -18.351 4.173 -11.491 1.00 84.12 432 VAL A O 1
ATOM 3607 N N . PHE A 1 433 ? -16.525 2.893 -11.725 1.00 85.56 433 PHE A N 1
ATOM 3608 C CA . PHE A 1 433 ? -16.084 3.107 -10.364 1.00 85.56 433 PHE A CA 1
ATOM 3609 C C . PHE A 1 433 ? -15.524 4.540 -10.247 1.00 85.56 433 PHE A C 1
ATOM 3611 O O . PHE A 1 433 ? -14.489 4.822 -10.850 1.00 85.56 433 PHE A O 1
ATOM 3618 N N . PRO A 1 434 ? -16.171 5.469 -9.511 1.00 80.69 434 PRO A N 1
ATOM 3619 C CA . PRO A 1 434 ? -15.854 6.904 -9.582 1.00 80.69 434 PRO A CA 1
ATOM 3620 C C . PRO A 1 434 ? -14.393 7.192 -9.263 1.00 80.69 434 PRO A C 1
ATOM 3622 O O . PRO A 1 434 ? -13.761 8.060 -9.850 1.00 80.69 434 PRO A O 1
ATOM 3625 N N . PHE A 1 435 ? -13.829 6.414 -8.353 1.00 75.81 435 PHE A N 1
ATOM 3626 C CA . PHE A 1 435 ? -12.526 6.682 -7.788 1.00 75.81 435 PHE A CA 1
ATOM 3627 C C . PHE A 1 435 ? -11.357 6.068 -8.599 1.00 75.81 435 PHE A C 1
ATOM 3629 O O . PHE A 1 435 ? -10.222 6.023 -8.126 1.00 75.81 435 PHE A O 1
ATOM 3636 N N . SER A 1 436 ? -11.605 5.564 -9.820 1.00 60.03 436 SER A N 1
ATOM 3637 C CA . SER A 1 436 ? -10.567 4.999 -10.702 1.00 60.03 436 SER A CA 1
ATOM 3638 C C . SER A 1 436 ? -9.929 6.006 -11.671 1.00 60.03 436 SER A C 1
ATOM 3640 O O . SER A 1 436 ? -8.907 5.685 -12.277 1.00 60.03 436 SER A O 1
ATOM 3642 N N . TYR A 1 437 ? -10.511 7.198 -11.853 1.00 49.62 437 TYR A N 1
ATOM 3643 C CA . TYR A 1 437 ? -10.234 8.071 -13.009 1.00 49.62 437 TYR A CA 1
ATOM 3644 C C . TYR A 1 437 ? -9.024 9.025 -12.872 1.00 49.62 437 TYR A C 1
ATOM 3646 O O . TYR A 1 437 ? -8.722 9.768 -13.806 1.00 49.62 437 TYR A O 1
ATOM 3654 N N . LEU A 1 438 ? -8.261 8.984 -11.770 1.00 40.94 438 LEU A N 1
ATOM 3655 C CA . LEU A 1 438 ? -6.968 9.682 -11.662 1.00 40.94 438 LEU A CA 1
ATOM 3656 C C . LEU A 1 438 ? -5.842 8.886 -12.349 1.00 40.94 438 LEU A C 1
ATOM 3658 O O . LEU A 1 438 ? -5.013 8.216 -11.722 1.00 40.94 438 LEU A O 1
ATOM 3662 N N . SER A 1 439 ? -5.799 8.985 -13.673 1.00 38.44 439 SER A N 1
ATOM 3663 C CA . SER A 1 439 ? -4.898 8.288 -14.601 1.00 38.44 439 SER A CA 1
ATOM 3664 C C . SER A 1 439 ? -3.401 8.655 -14.523 1.00 38.44 439 SER A C 1
ATOM 3666 O O . SER A 1 439 ? -2.648 8.305 -15.426 1.00 38.44 439 SER A O 1
ATOM 3668 N N . LEU A 1 440 ? -2.902 9.258 -13.433 1.00 40.16 440 LEU A N 1
ATOM 3669 C CA . LEU A 1 440 ? -1.477 9.613 -13.268 1.00 40.16 440 LEU A CA 1
ATOM 3670 C C . LEU A 1 440 ? -0.877 9.299 -11.878 1.00 40.16 440 LEU A C 1
ATOM 3672 O O . LEU A 1 440 ? 0.035 9.987 -11.434 1.00 40.16 440 LEU A O 1
ATOM 3676 N N . GLY A 1 441 ? -1.319 8.233 -11.195 1.00 45.09 441 GLY A N 1
ATOM 3677 C CA . GLY A 1 441 ? -0.432 7.571 -10.213 1.00 45.09 441 GLY A CA 1
ATOM 3678 C C . GLY A 1 441 ? -1.053 6.938 -8.974 1.00 45.09 441 GLY A C 1
ATOM 3679 O O . GLY A 1 441 ? -0.429 6.053 -8.403 1.00 45.09 441 GLY A O 1
ATOM 3680 N N . TYR A 1 442 ? -2.257 7.336 -8.541 1.00 49.94 442 TYR A N 1
ATOM 3681 C CA . TYR A 1 442 ? -2.580 7.212 -7.104 1.00 49.94 442 TYR A CA 1
ATOM 3682 C C . TYR A 1 442 ? -3.980 6.676 -6.712 1.00 49.94 442 TYR A C 1
ATOM 3684 O O . TYR A 1 442 ? -4.437 6.973 -5.610 1.00 49.94 442 TYR A O 1
ATOM 3692 N N . GLY A 1 443 ? -4.640 5.830 -7.519 1.00 53.22 443 GLY A N 1
ATOM 3693 C CA . GLY A 1 443 ? -5.886 5.129 -7.113 1.00 53.22 443 GLY A CA 1
ATOM 3694 C C . GLY A 1 443 ? -6.066 3.746 -7.772 1.00 53.22 443 GLY A C 1
ATOM 3695 O O . GLY A 1 443 ? -5.413 3.475 -8.782 1.00 53.22 443 GLY A O 1
ATOM 3696 N N . ILE A 1 444 ? -6.871 2.783 -7.292 1.00 57.84 444 ILE A N 1
ATOM 3697 C CA . ILE A 1 444 ? -7.433 2.461 -5.963 1.00 57.84 444 ILE A CA 1
ATOM 3698 C C . ILE A 1 444 ? -7.260 0.953 -5.719 1.00 57.84 444 ILE A C 1
ATOM 3700 O O . ILE A 1 444 ? -6.895 0.197 -6.614 1.00 57.84 444 ILE A O 1
ATOM 3704 N N . VAL A 1 445 ? -7.492 0.588 -4.463 1.00 61.09 445 VAL A N 1
ATOM 3705 C CA . VAL A 1 445 ? -7.511 -0.720 -3.822 1.00 61.09 445 VAL A CA 1
ATOM 3706 C C . VAL A 1 445 ? -8.123 -1.857 -4.667 1.00 61.09 445 VAL A C 1
ATOM 3708 O O . VAL A 1 445 ? -9.304 -1.807 -5.003 1.00 61.09 445 VAL A O 1
ATOM 3711 N N . SER A 1 446 ? -7.347 -2.908 -4.954 1.00 75.06 446 SER A N 1
ATOM 3712 C CA . SER A 1 446 ? -7.889 -4.201 -5.402 1.00 75.06 446 SER A CA 1
ATOM 3713 C C . SER A 1 446 ? -8.823 -4.755 -4.334 1.00 75.06 446 SER A C 1
ATOM 3715 O O . SER A 1 446 ? -8.447 -4.850 -3.167 1.00 75.06 446 SER A O 1
ATOM 3717 N N . SER A 1 447 ? -10.022 -5.158 -4.742 1.00 80.69 447 SER A N 1
ATOM 3718 C CA . SER A 1 447 ? -10.986 -5.819 -3.852 1.00 80.69 447 SER A CA 1
ATOM 3719 C C . SER A 1 447 ? -10.902 -7.351 -3.895 1.00 80.69 447 SER A C 1
ATOM 3721 O O . SER A 1 447 ? -11.668 -8.046 -3.220 1.00 80.69 447 SER A O 1
ATOM 3723 N N . ILE A 1 448 ? -9.957 -7.874 -4.682 1.00 80.62 448 ILE A N 1
ATOM 3724 C CA . ILE A 1 448 ? -9.516 -9.265 -4.635 1.00 80.62 448 ILE A CA 1
ATOM 3725 C C . ILE A 1 448 ? -8.301 -9.350 -3.717 1.00 80.62 448 ILE A C 1
ATOM 3727 O O . ILE A 1 448 ? -7.304 -8.660 -3.949 1.00 80.62 448 ILE A O 1
ATOM 3731 N N . PHE A 1 449 ? -8.379 -10.240 -2.733 1.00 82.56 449 PHE A N 1
ATOM 3732 C CA . PHE A 1 449 ? -7.280 -10.614 -1.850 1.00 82.56 449 PHE A CA 1
ATOM 3733 C C . PHE A 1 449 ? -7.009 -12.106 -2.034 1.00 82.56 449 PHE A C 1
ATOM 3735 O O . PHE A 1 449 ? -7.753 -12.955 -1.530 1.00 82.56 449 PHE A O 1
ATOM 3742 N N . GLU A 1 450 ? -5.974 -12.431 -2.804 1.00 78.81 450 GLU A N 1
ATOM 3743 C CA . GLU A 1 450 ? -5.727 -13.792 -3.286 1.00 78.81 450 GLU A CA 1
ATOM 3744 C C . GLU A 1 450 ? -5.318 -14.723 -2.141 1.00 78.81 450 GLU A C 1
ATOM 3746 O O . GLU A 1 450 ? -5.864 -15.820 -2.020 1.00 78.81 450 GLU A O 1
ATOM 3751 N N . LYS A 1 451 ? -4.453 -14.266 -1.226 1.00 79.75 451 LYS A N 1
ATOM 3752 C CA . LYS A 1 451 ? -4.017 -15.043 -0.054 1.00 79.75 451 LYS A CA 1
ATOM 3753 C C . LYS A 1 451 ? -5.165 -15.402 0.883 1.00 79.75 451 LYS A C 1
ATOM 3755 O O . LYS A 1 451 ? -5.113 -16.426 1.559 1.00 79.75 451 LYS A O 1
ATOM 3760 N N . LEU A 1 452 ? -6.198 -14.562 0.935 1.00 82.25 452 LEU A N 1
ATOM 3761 C CA . LEU A 1 452 ? -7.400 -14.792 1.737 1.00 82.25 452 LEU A CA 1
ATOM 3762 C C . LEU A 1 452 ? -8.490 -15.566 0.984 1.00 82.25 452 LEU A C 1
ATOM 3764 O O . LEU A 1 452 ? -9.503 -15.910 1.598 1.00 82.25 452 LEU A O 1
ATOM 3768 N N . ASN A 1 453 ? -8.298 -15.817 -0.318 1.00 88.25 453 ASN A N 1
ATOM 3769 C CA . ASN A 1 453 ? -9.331 -16.285 -1.240 1.00 88.25 453 ASN A CA 1
ATOM 3770 C C . ASN A 1 453 ? -10.639 -15.485 -1.078 1.00 88.25 453 ASN A C 1
ATOM 3772 O O . ASN A 1 453 ? -11.727 -16.043 -0.935 1.00 88.25 453 ASN A O 1
ATOM 3776 N N . LEU A 1 454 ? -10.504 -14.159 -1.019 1.00 89.81 454 LEU A N 1
ATOM 3777 C CA . LEU A 1 454 ? -11.566 -13.244 -0.624 1.00 89.81 454 LEU A CA 1
ATOM 3778 C C . LEU A 1 454 ? -11.810 -12.215 -1.727 1.00 89.81 454 LEU A C 1
ATOM 3780 O O . LEU A 1 454 ? -10.888 -11.538 -2.179 1.00 89.81 454 LEU A O 1
ATOM 3784 N N . ARG A 1 455 ? -13.071 -12.092 -2.144 1.00 92.31 455 ARG A N 1
ATOM 3785 C CA . ARG A 1 455 ? -13.543 -11.092 -3.106 1.00 92.31 455 ARG A CA 1
ATOM 3786 C C . ARG A 1 455 ? -14.616 -10.249 -2.440 1.00 92.31 455 ARG A C 1
ATOM 3788 O O . ARG A 1 455 ? -15.601 -10.798 -1.948 1.00 92.31 455 ARG A O 1
ATOM 3795 N N . ILE A 1 456 ? -14.412 -8.939 -2.402 1.00 93.00 456 ILE A N 1
ATOM 3796 C CA . ILE A 1 456 ? -15.286 -8.019 -1.672 1.00 93.00 456 ILE A CA 1
ATOM 3797 C C . ILE A 1 456 ? -15.972 -7.098 -2.689 1.00 93.00 456 ILE A C 1
ATOM 3799 O O . ILE A 1 456 ? -15.336 -6.170 -3.182 1.00 93.00 456 ILE A O 1
ATOM 3803 N N . PRO A 1 457 ? -17.245 -7.338 -3.043 1.00 94.69 457 PRO A N 1
ATOM 3804 C CA . PRO A 1 457 ? -17.978 -6.437 -3.920 1.00 94.69 457 PRO A CA 1
ATOM 3805 C C . PRO A 1 457 ? -18.147 -5.057 -3.277 1.00 94.69 457 PRO A C 1
ATOM 3807 O O . PRO A 1 457 ? -18.385 -4.937 -2.070 1.00 94.69 457 PRO A O 1
ATOM 3810 N N . ILE A 1 458 ? -18.053 -4.028 -4.114 1.00 93.69 458 ILE A N 1
ATOM 3811 C CA . ILE A 1 458 ? -18.354 -2.643 -3.768 1.00 93.69 458 ILE A CA 1
ATOM 3812 C C . ILE A 1 458 ? -19.533 -2.194 -4.623 1.00 93.69 458 ILE A C 1
ATOM 3814 O O . ILE A 1 458 ? -19.490 -2.306 -5.847 1.00 93.69 458 ILE A O 1
ATOM 3818 N N . GLU A 1 459 ? -20.566 -1.669 -3.978 1.00 95.88 459 GLU A N 1
ATOM 3819 C CA . GLU A 1 459 ? -21.662 -0.963 -4.635 1.00 95.88 459 GLU A CA 1
ATOM 3820 C C . GLU A 1 459 ? -21.496 0.534 -4.377 1.00 95.88 459 GLU A C 1
ATOM 3822 O O . GLU A 1 459 ? -21.307 0.948 -3.234 1.00 95.88 459 GLU A O 1
ATOM 3827 N N . VAL A 1 460 ? -21.532 1.339 -5.437 1.00 95.44 460 VAL A N 1
ATOM 3828 C CA . VAL A 1 460 ? -21.446 2.796 -5.368 1.00 95.44 460 VAL A CA 1
ATOM 3829 C C . VAL A 1 460 ? -22.703 3.401 -5.973 1.00 95.44 460 VAL A C 1
ATOM 3831 O O . VAL A 1 460 ? -23.014 3.159 -7.144 1.00 95.44 460 VAL A O 1
ATOM 3834 N N . LYS A 1 461 ? -23.400 4.215 -5.186 1.00 97.19 461 LYS A N 1
ATOM 3835 C CA . LYS A 1 461 ? -24.558 5.001 -5.598 1.00 97.19 461 LYS A CA 1
ATOM 3836 C C . LYS A 1 461 ? -24.259 6.491 -5.530 1.00 97.19 461 LYS A C 1
ATOM 3838 O O . LYS A 1 461 ? -23.559 6.964 -4.639 1.00 97.19 461 LYS A O 1
ATOM 3843 N N . ILE A 1 462 ? -24.785 7.226 -6.502 1.00 97.00 462 ILE A N 1
ATOM 3844 C CA . ILE A 1 462 ? -24.791 8.687 -6.505 1.00 97.00 462 ILE A CA 1
ATOM 3845 C C . ILE A 1 462 ? -26.227 9.129 -6.759 1.00 97.00 462 ILE A C 1
ATOM 3847 O O . ILE A 1 462 ? -26.789 8.854 -7.818 1.00 97.00 462 ILE A O 1
ATOM 3851 N N . ASN A 1 463 ? -26.821 9.801 -5.777 1.00 95.44 463 ASN A N 1
ATOM 3852 C CA . ASN A 1 463 ? -28.180 10.329 -5.800 1.00 95.44 463 ASN A CA 1
ATOM 3853 C C . ASN A 1 463 ? -29.217 9.272 -6.233 1.00 95.44 463 ASN A C 1
ATOM 3855 O O . ASN A 1 463 ? -30.037 9.503 -7.121 1.00 95.44 463 ASN A O 1
ATOM 3859 N N . GLY A 1 464 ? -29.113 8.071 -5.650 1.00 94.69 464 GLY A N 1
ATOM 3860 C CA . GLY A 1 464 ? -29.970 6.917 -5.942 1.00 94.69 464 GLY A CA 1
ATOM 3861 C C . GLY A 1 464 ? -29.595 6.096 -7.185 1.00 94.69 464 GLY A C 1
ATOM 3862 O O . GLY A 1 464 ? -30.118 4.995 -7.357 1.00 94.69 464 GLY A O 1
ATOM 3863 N N . VAL A 1 465 ? -28.675 6.567 -8.033 1.00 95.75 465 VAL A N 1
ATOM 3864 C CA . VAL A 1 465 ? -28.236 5.855 -9.246 1.00 95.75 465 VAL A CA 1
ATOM 3865 C C . VAL A 1 465 ? -27.016 4.991 -8.942 1.00 95.75 465 VAL A C 1
ATOM 3867 O O . VAL A 1 465 ? -26.010 5.493 -8.448 1.00 95.75 465 VAL A O 1
ATOM 3870 N N . ILE A 1 466 ? -27.078 3.696 -9.269 1.00 96.12 466 ILE A N 1
ATOM 3871 C CA . ILE A 1 466 ? -25.928 2.785 -9.162 1.00 96.12 466 ILE A CA 1
ATOM 3872 C C . ILE A 1 466 ? -24.926 3.133 -10.261 1.00 96.12 466 ILE A C 1
ATOM 3874 O O . ILE A 1 466 ? -25.176 2.882 -11.440 1.00 96.12 466 ILE A O 1
ATOM 3878 N N . VAL A 1 467 ? -23.779 3.682 -9.867 1.00 93.81 467 VAL A N 1
ATOM 3879 C CA . VAL A 1 467 ? -22.675 3.986 -10.786 1.00 93.81 467 VAL A CA 1
ATOM 3880 C C . VAL A 1 467 ? -21.678 2.836 -10.884 1.00 93.81 467 VAL A C 1
ATOM 3882 O O . VAL A 1 467 ? -21.013 2.693 -11.906 1.00 93.81 467 VAL A O 1
ATOM 3885 N N . TRP A 1 468 ? -21.609 1.977 -9.864 1.00 92.81 468 TRP A N 1
ATOM 3886 C CA . TRP A 1 468 ? -20.784 0.771 -9.855 1.00 92.81 468 TRP A CA 1
ATOM 3887 C C . TRP A 1 468 ? -21.373 -0.301 -8.934 1.00 92.81 468 TRP A C 1
ATOM 3889 O O . TRP A 1 468 ? -21.865 0.020 -7.859 1.00 92.81 468 TRP A O 1
ATOM 3899 N N . ASP A 1 469 ? -21.282 -1.570 -9.320 1.00 93.06 469 ASP A N 1
ATOM 3900 C CA . ASP A 1 469 ? -21.650 -2.729 -8.502 1.00 93.06 469 ASP A CA 1
ATOM 3901 C C . ASP A 1 469 ? -20.791 -3.947 -8.879 1.00 93.06 469 ASP A C 1
ATOM 3903 O O . ASP A 1 469 ? -21.014 -4.655 -9.858 1.00 93.06 469 ASP A O 1
ATOM 3907 N N . GLY A 1 470 ? -19.759 -4.222 -8.091 1.00 90.50 470 GLY A N 1
ATOM 3908 C CA . GLY A 1 470 ? -18.921 -5.383 -8.364 1.00 90.50 470 GLY A CA 1
ATOM 3909 C C . GLY A 1 470 ? -17.580 -5.362 -7.668 1.00 90.50 470 GLY A C 1
ATOM 3910 O O . GLY A 1 470 ? -17.290 -4.519 -6.821 1.00 90.50 470 GLY A O 1
ATOM 3911 N N . VAL A 1 471 ? -16.752 -6.330 -8.038 1.00 88.06 471 VAL A N 1
ATOM 3912 C CA . VAL A 1 471 ? -15.379 -6.455 -7.557 1.00 88.06 471 VAL A CA 1
ATOM 3913 C C . VAL A 1 471 ? -14.500 -5.552 -8.419 1.00 88.06 471 VAL A C 1
ATOM 3915 O O . VAL A 1 471 ? -14.508 -5.636 -9.644 1.00 88.06 471 VAL A O 1
ATOM 3918 N N . ILE A 1 472 ? -13.740 -4.676 -7.773 1.00 81.06 472 ILE A N 1
ATOM 3919 C CA . ILE A 1 472 ? -12.653 -3.936 -8.404 1.00 81.06 472 ILE A CA 1
ATOM 3920 C C . ILE A 1 472 ? -11.503 -4.913 -8.607 1.00 81.06 472 ILE A C 1
ATOM 3922 O O . ILE A 1 472 ? -10.784 -5.251 -7.658 1.00 81.06 472 ILE A O 1
ATOM 3926 N N . GLU A 1 473 ? -11.369 -5.367 -9.845 1.00 73.62 473 GLU A N 1
ATOM 3927 C CA . GLU A 1 473 ? -10.230 -6.127 -10.329 1.00 73.62 473 GLU A CA 1
ATOM 3928 C C . GLU A 1 473 ? -9.426 -5.209 -11.246 1.00 73.62 473 GLU A C 1
ATOM 3930 O O . GLU A 1 473 ? -9.993 -4.581 -12.147 1.00 73.62 473 GLU A O 1
ATOM 3935 N N . PRO A 1 474 ? -8.116 -5.074 -11.036 1.00 64.12 474 PRO A N 1
ATOM 3936 C CA . PRO A 1 474 ? -7.329 -4.264 -11.933 1.00 64.12 474 PRO A CA 1
ATOM 3937 C C . PRO A 1 474 ? -7.128 -5.125 -13.209 1.00 64.12 474 PRO A C 1
ATOM 3939 O O . PRO A 1 474 ? -6.447 -6.148 -13.182 1.00 64.12 474 PRO A O 1
ATOM 3942 N N . TYR A 1 475 ? -7.843 -4.781 -14.291 1.00 57.59 475 TYR A N 1
ATOM 3943 C CA . TYR A 1 475 ? -7.848 -5.512 -15.569 1.00 57.59 475 TYR A CA 1
ATOM 3944 C C . TYR A 1 475 ? -6.777 -4.953 -16.510 1.00 57.59 475 TYR A C 1
ATOM 3946 O O . TYR A 1 475 ? -6.762 -3.752 -16.778 1.00 57.59 475 TYR A O 1
ATOM 3954 N N . PHE A 1 476 ? -5.886 -5.815 -17.011 1.00 63.53 476 PHE A N 1
ATOM 3955 C CA . PHE A 1 476 ? -4.728 -5.405 -17.826 1.00 63.53 476 PHE A CA 1
ATOM 3956 C C . PHE A 1 476 ? -4.508 -6.264 -19.072 1.00 63.53 476 PHE A C 1
ATOM 3958 O O . PHE A 1 476 ? -3.424 -6.226 -19.641 1.00 63.53 476 PHE A O 1
ATOM 3965 N N . GLY A 1 477 ? -5.524 -7.022 -19.489 1.00 68.50 477 GLY A N 1
ATOM 3966 C CA . GLY A 1 477 ? -5.432 -7.951 -20.614 1.00 68.50 477 GLY A CA 1
ATOM 3967 C C . GLY A 1 477 ? -5.167 -9.394 -20.187 1.00 68.50 477 GLY A C 1
ATOM 3968 O O . GLY A 1 477 ? -5.415 -9.781 -19.040 1.00 68.50 477 GLY A O 1
ATOM 3969 N N . GLU A 1 478 ? -4.705 -10.205 -21.135 1.00 80.56 478 GLU A N 1
ATOM 3970 C CA . GLU A 1 478 ? -4.426 -11.626 -20.930 1.00 80.56 478 GLU A CA 1
ATOM 3971 C C . GLU A 1 478 ? -3.128 -11.822 -20.140 1.00 80.56 478 GLU A C 1
ATOM 3973 O O . GLU A 1 478 ? -2.103 -11.217 -20.453 1.00 80.56 478 GLU A O 1
ATOM 3978 N N . VAL A 1 479 ? -3.165 -12.672 -19.109 1.00 85.50 479 VAL A N 1
ATOM 3979 C CA . VAL A 1 479 ? -1.973 -13.022 -18.326 1.00 85.50 479 VAL A CA 1
ATOM 3980 C C . VAL A 1 479 ? -1.112 -13.988 -19.134 1.00 85.50 479 VAL A C 1
ATOM 3982 O O . VAL A 1 479 ? -1.481 -15.145 -19.315 1.00 85.50 479 VAL A O 1
ATOM 3985 N N . VAL A 1 480 ? 0.073 -13.536 -19.534 1.00 86.44 480 VAL A N 1
ATOM 3986 C CA . VAL A 1 480 ? 1.088 -14.370 -20.191 1.00 86.44 480 VAL A CA 1
ATOM 3987 C C . VAL A 1 480 ? 1.716 -15.312 -19.174 1.00 86.44 480 VAL A C 1
ATOM 3989 O O . VAL A 1 480 ? 1.749 -16.530 -19.340 1.00 86.44 480 VAL A O 1
ATOM 3992 N N . GLU A 1 481 ? 2.236 -14.727 -18.098 1.00 90.62 481 GLU A N 1
ATOM 3993 C CA . GLU A 1 481 ? 2.960 -15.438 -17.060 1.00 90.62 481 GLU A CA 1
ATOM 3994 C C . GLU A 1 481 ? 2.764 -14.808 -15.701 1.00 90.62 481 GLU A C 1
ATOM 3996 O O . GLU A 1 481 ? 2.510 -13.617 -15.539 1.00 90.62 481 GLU A O 1
ATOM 4001 N N . GLU A 1 482 ? 2.985 -15.640 -14.698 1.00 91.81 482 GLU A N 1
ATOM 4002 C CA . GLU A 1 482 ? 2.900 -15.250 -13.310 1.00 91.81 482 GLU A CA 1
ATOM 4003 C C . GLU A 1 482 ? 3.987 -15.961 -12.520 1.00 91.81 482 GLU A C 1
ATOM 4005 O O . GLU A 1 482 ? 4.188 -17.166 -12.669 1.00 91.81 482 GLU A O 1
ATOM 4010 N N . VAL A 1 483 ? 4.680 -15.249 -11.642 1.00 93.00 483 VAL A N 1
ATOM 4011 C CA . VAL A 1 483 ? 5.621 -15.843 -10.691 1.00 93.00 483 VAL A CA 1
ATOM 4012 C C . VAL A 1 483 ? 5.398 -15.288 -9.309 1.00 93.00 483 VAL A C 1
ATOM 4014 O O . VAL A 1 483 ? 4.989 -14.147 -9.136 1.00 93.00 483 VAL A O 1
ATOM 4017 N N . GLU A 1 484 ? 5.714 -16.106 -8.323 1.00 92.56 484 GLU A N 1
ATOM 4018 C CA . GLU A 1 484 ? 5.495 -15.791 -6.923 1.00 92.56 484 GLU A CA 1
ATOM 4019 C C . GLU A 1 484 ? 6.746 -16.145 -6.123 1.00 92.56 484 GLU A C 1
ATOM 4021 O O . GLU A 1 484 ? 7.444 -17.106 -6.466 1.00 92.56 484 GLU A O 1
ATOM 4026 N N . THR A 1 485 ? 7.065 -15.384 -5.078 1.00 90.75 485 THR A N 1
ATOM 4027 C CA . THR A 1 485 ? 8.162 -15.683 -4.144 1.00 90.75 485 THR A CA 1
ATOM 4028 C C . THR A 1 485 ? 7.887 -16.928 -3.301 1.00 90.75 485 THR A C 1
ATOM 4030 O O . THR A 1 485 ? 6.771 -17.425 -3.224 1.00 90.75 485 THR A O 1
ATOM 4033 N N . ARG A 1 486 ? 8.928 -17.509 -2.689 1.00 87.88 486 ARG A N 1
ATOM 4034 C CA . ARG A 1 486 ? 8.810 -18.741 -1.879 1.00 87.88 486 ARG A CA 1
ATOM 4035 C C . ARG A 1 486 ? 7.860 -18.594 -0.691 1.00 87.88 486 ARG A C 1
ATOM 4037 O O . ARG A 1 486 ? 7.272 -19.581 -0.274 1.00 87.88 486 ARG A O 1
ATOM 4044 N N . ASP A 1 487 ? 7.747 -17.389 -0.148 1.00 83.06 487 ASP A N 1
ATOM 4045 C CA . ASP A 1 487 ? 6.869 -17.064 0.976 1.00 83.06 487 ASP A CA 1
ATOM 4046 C C . ASP A 1 487 ? 5.435 -16.697 0.556 1.00 83.06 487 ASP A C 1
ATOM 4048 O O . ASP A 1 487 ? 4.611 -16.408 1.424 1.00 83.06 487 ASP A O 1
ATOM 4052 N N . GLY A 1 488 ? 5.144 -16.676 -0.750 1.00 83.50 488 GLY A N 1
ATOM 4053 C CA . GLY A 1 488 ? 3.831 -16.342 -1.298 1.00 83.50 488 GLY A CA 1
ATOM 4054 C C . GLY A 1 488 ? 3.426 -14.869 -1.170 1.00 83.50 488 GLY A C 1
ATOM 4055 O O . GLY A 1 488 ? 2.262 -14.524 -1.337 1.00 83.50 488 GLY A O 1
ATOM 4056 N N . ARG A 1 489 ? 4.348 -13.974 -0.789 1.00 84.00 489 ARG A N 1
ATOM 4057 C CA . ARG A 1 489 ? 4.000 -12.574 -0.471 1.00 84.00 489 ARG A CA 1
ATOM 4058 C C . ARG A 1 489 ? 4.103 -11.628 -1.656 1.00 84.00 489 ARG A C 1
ATOM 4060 O O . ARG A 1 489 ? 3.480 -10.570 -1.633 1.00 84.00 489 ARG A O 1
ATOM 4067 N N . TYR A 1 490 ? 4.908 -11.972 -2.655 1.00 87.94 490 TYR A N 1
ATOM 4068 C CA . TYR A 1 490 ? 5.165 -11.132 -3.817 1.00 87.94 490 TYR A CA 1
ATOM 4069 C C . TYR A 1 490 ? 4.869 -11.919 -5.075 1.00 87.94 490 TYR A C 1
ATOM 4071 O O . TYR A 1 490 ? 5.423 -12.998 -5.286 1.00 87.94 490 TYR A O 1
ATOM 4079 N N . LYS A 1 491 ? 4.031 -11.346 -5.926 1.00 88.56 491 LYS A N 1
ATOM 4080 C CA . LYS A 1 491 ? 3.489 -12.011 -7.095 1.00 88.56 491 LYS A CA 1
ATOM 4081 C C . LYS A 1 491 ? 3.544 -11.080 -8.294 1.00 88.56 491 LYS A C 1
ATOM 4083 O O . LYS A 1 491 ? 2.862 -10.063 -8.334 1.00 88.56 491 LYS A O 1
ATOM 4088 N N . LEU A 1 492 ? 4.396 -11.412 -9.253 1.00 89.12 492 LEU A N 1
ATOM 4089 C CA . LEU A 1 492 ? 4.603 -10.650 -10.476 1.00 89.12 492 LEU A CA 1
ATOM 4090 C C . LEU A 1 492 ? 3.816 -11.302 -11.612 1.00 89.12 492 LEU A C 1
ATOM 4092 O O . LEU A 1 492 ? 4.068 -12.461 -11.939 1.00 89.12 492 LEU A O 1
ATOM 4096 N N . LYS A 1 493 ? 2.902 -10.549 -12.221 1.00 87.56 493 LYS A N 1
ATOM 4097 C CA . LYS A 1 493 ? 2.128 -10.956 -13.400 1.00 87.56 493 LYS A CA 1
ATOM 4098 C C . LYS A 1 493 ? 2.580 -10.157 -14.618 1.00 87.56 493 LYS A C 1
ATOM 4100 O O . LYS A 1 493 ? 2.797 -8.951 -14.493 1.00 87.56 493 LYS A O 1
ATOM 4105 N N . ILE A 1 494 ? 2.717 -10.822 -15.761 1.00 87.19 494 ILE A N 1
ATOM 4106 C CA . ILE A 1 494 ? 2.965 -10.219 -17.076 1.00 87.19 494 ILE A CA 1
ATOM 4107 C C . ILE A 1 494 ? 1.686 -10.339 -17.899 1.00 87.19 494 ILE A C 1
ATOM 4109 O O . ILE A 1 494 ? 1.084 -11.412 -17.933 1.00 87.19 494 ILE A O 1
ATOM 4113 N N . PHE A 1 495 ? 1.307 -9.263 -18.576 1.00 85.38 495 PHE A N 1
ATOM 4114 C CA . PHE A 1 495 ? 0.113 -9.182 -19.408 1.00 85.38 495 PHE A CA 1
ATOM 4115 C C . PHE A 1 495 ? 0.456 -8.770 -20.839 1.00 85.38 495 PHE A C 1
ATOM 4117 O O . PHE A 1 495 ? 1.412 -8.014 -21.022 1.00 85.38 495 PHE A O 1
ATOM 4124 N N . LEU A 1 496 ? -0.341 -9.215 -21.815 1.00 84.50 496 LEU A N 1
ATOM 4125 C CA . LEU A 1 496 ? -0.368 -8.636 -23.165 1.00 84.50 496 LEU A CA 1
ATOM 4126 C C . LEU A 1 496 ? -1.255 -7.390 -23.174 1.00 84.50 496 LEU A C 1
ATOM 4128 O O . LEU A 1 496 ? -2.378 -7.406 -22.663 1.00 84.50 496 LEU A O 1
ATOM 4132 N N . ILE A 1 497 ? -0.745 -6.312 -23.759 1.00 74.69 497 ILE A N 1
ATOM 4133 C CA . ILE A 1 497 ? -1.462 -5.057 -23.947 1.00 74.69 497 ILE A CA 1
ATOM 4134 C C . ILE A 1 497 ? -1.917 -4.976 -25.408 1.00 74.69 497 ILE A C 1
ATOM 4136 O O . ILE A 1 497 ? -1.082 -4.875 -26.306 1.00 74.69 497 ILE A O 1
ATOM 4140 N N . GLY A 1 498 ? -3.232 -4.951 -25.642 1.00 63.03 498 GLY A N 1
ATOM 4141 C CA . GLY A 1 498 ? -3.785 -4.624 -26.963 1.00 63.03 498 GLY A CA 1
ATOM 4142 C C . GLY A 1 498 ? -3.457 -3.187 -27.400 1.00 63.03 498 GLY A C 1
ATOM 4143 O O . GLY A 1 498 ? -3.243 -2.319 -26.552 1.00 63.03 498 GLY A O 1
ATOM 4144 N N . GLU A 1 499 ? -3.443 -2.928 -28.712 1.00 55.94 499 GLU A N 1
ATOM 4145 C CA . GLU A 1 499 ? -2.955 -1.678 -29.334 1.00 55.94 499 GLU A CA 1
ATOM 4146 C C . GLU A 1 499 ? -3.575 -0.376 -28.772 1.00 55.94 499 GLU A C 1
ATOM 4148 O O . GLU A 1 499 ? -2.905 0.657 -28.754 1.00 55.94 499 GLU A O 1
ATOM 4153 N N . ASP A 1 500 ? -4.803 -0.425 -28.242 1.00 46.56 500 ASP A N 1
ATOM 4154 C CA . ASP A 1 500 ? -5.563 0.745 -27.767 1.00 46.56 500 ASP A CA 1
ATOM 4155 C C . ASP A 1 500 ? -5.340 1.125 -26.286 1.00 46.56 500 ASP A C 1
ATOM 4157 O O . ASP A 1 500 ? -5.892 2.116 -25.796 1.00 46.56 500 ASP A O 1
ATOM 4161 N N . ASN A 1 501 ? -4.553 0.356 -25.528 1.00 54.94 501 ASN A N 1
ATOM 4162 C CA . ASN A 1 501 ? -4.404 0.573 -24.086 1.00 54.94 501 ASN A CA 1
ATOM 4163 C C . ASN A 1 501 ? -3.221 1.499 -23.750 1.00 54.94 501 ASN A C 1
ATOM 4165 O O . ASN A 1 501 ? -2.066 1.243 -24.091 1.00 54.94 501 ASN A O 1
ATOM 4169 N N . ILE A 1 502 ? -3.501 2.569 -22.997 1.00 52.81 502 ILE A N 1
ATOM 4170 C CA . ILE A 1 502 ? -2.484 3.510 -22.506 1.00 52.81 502 ILE A CA 1
ATOM 4171 C C . ILE A 1 502 ? -1.516 2.776 -21.567 1.00 52.81 502 ILE A C 1
ATOM 4173 O O . ILE A 1 502 ? -1.916 2.260 -20.522 1.00 52.81 502 ILE A O 1
ATOM 4177 N N . ILE A 1 503 ? -0.224 2.790 -21.908 1.00 52.19 503 ILE A N 1
ATOM 4178 C CA . ILE A 1 503 ? 0.846 2.251 -21.061 1.00 52.19 503 ILE A CA 1
ATOM 4179 C C . ILE A 1 503 ? 1.042 3.183 -19.875 1.00 52.19 503 ILE A C 1
ATOM 4181 O O . ILE A 1 503 ? 1.689 4.229 -19.950 1.00 52.19 503 ILE A O 1
ATOM 4185 N N . VAL A 1 504 ? 0.478 2.783 -18.749 1.00 56.12 504 VAL A N 1
ATOM 4186 C CA . VAL A 1 504 ? 0.741 3.401 -17.462 1.00 56.12 504 VAL A CA 1
ATOM 4187 C C . VAL A 1 504 ? 1.869 2.596 -16.834 1.00 56.12 504 VAL A C 1
ATOM 4189 O O . VAL A 1 504 ? 1.695 1.399 -16.693 1.00 56.12 504 VAL A O 1
ATOM 4192 N N . GLY A 1 505 ? 3.019 3.205 -16.515 1.00 60.09 505 GLY A N 1
ATOM 4193 C CA . GLY A 1 505 ? 4.221 2.473 -16.081 1.00 60.09 505 GLY A CA 1
ATOM 4194 C C . GLY A 1 505 ? 3.991 1.452 -14.952 1.00 60.09 505 GLY A C 1
ATOM 4195 O O . GLY A 1 505 ? 2.990 1.573 -14.249 1.00 60.09 505 GLY A O 1
ATOM 4196 N N . PRO A 1 506 ? 4.897 0.464 -14.773 1.00 62.56 506 PRO A N 1
ATOM 4197 C CA . PRO A 1 506 ? 4.729 -0.661 -13.846 1.00 62.56 506 PRO A CA 1
ATOM 4198 C C . PRO A 1 506 ? 4.320 -0.174 -12.462 1.00 62.56 506 PRO A C 1
ATOM 4200 O O . PRO A 1 506 ? 4.837 0.822 -11.957 1.00 62.56 506 PRO A O 1
ATOM 4203 N N . ARG A 1 507 ? 3.393 -0.886 -11.829 1.00 75.06 507 ARG A N 1
ATOM 4204 C CA . ARG A 1 507 ? 2.867 -0.514 -10.513 1.00 75.06 507 ARG A CA 1
ATOM 4205 C C . ARG A 1 507 ? 2.826 -1.717 -9.593 1.00 75.06 507 ARG A C 1
ATOM 4207 O O . ARG A 1 507 ? 2.641 -2.853 -10.035 1.00 75.06 507 ARG A O 1
ATOM 4214 N N . ALA A 1 508 ? 2.983 -1.443 -8.304 1.00 79.88 508 ALA A N 1
ATOM 4215 C CA . ALA A 1 508 ? 2.725 -2.421 -7.266 1.00 79.88 508 ALA A CA 1
ATOM 4216 C C . ALA A 1 508 ? 1.291 -2.275 -6.751 1.00 79.88 508 ALA A C 1
ATOM 4218 O O . ALA A 1 508 ? 0.756 -1.169 -6.675 1.00 79.88 508 ALA A O 1
ATOM 4219 N N . VAL A 1 509 ? 0.683 -3.391 -6.368 1.00 81.94 509 VAL A N 1
ATOM 4220 C CA . VAL A 1 509 ? -0.576 -3.443 -5.624 1.00 81.94 509 VAL A CA 1
ATOM 4221 C C . VAL A 1 509 ? -0.255 -4.033 -4.256 1.00 81.94 509 VAL A C 1
ATOM 4223 O O . VAL A 1 509 ? -0.141 -5.244 -4.099 1.00 81.94 509 VAL A O 1
ATOM 4226 N N . VAL A 1 510 ? -0.042 -3.166 -3.271 1.00 82.44 510 VAL A N 1
ATOM 4227 C CA . VAL A 1 510 ? 0.409 -3.502 -1.921 1.00 82.44 510 VAL A CA 1
ATOM 4228 C C . VAL A 1 510 ? -0.778 -3.596 -0.972 1.00 82.44 510 VAL A C 1
ATOM 4230 O O . VAL A 1 510 ? -1.404 -2.593 -0.634 1.00 82.44 510 VAL A O 1
ATOM 4233 N N . ASN A 1 511 ? -1.090 -4.812 -0.529 1.00 82.00 511 ASN A N 1
ATOM 4234 C CA . ASN A 1 511 ? -2.243 -5.154 0.307 1.00 82.00 511 ASN A CA 1
ATOM 4235 C C . ASN A 1 511 ? -3.546 -4.577 -0.266 1.00 82.00 511 ASN A C 1
ATOM 4237 O O . ASN A 1 511 ? -4.426 -4.144 0.469 1.00 82.00 511 ASN A O 1
ATOM 4241 N N . GLY A 1 512 ? -3.642 -4.527 -1.593 1.00 76.94 512 GLY A N 1
ATOM 4242 C CA . GLY A 1 512 ? -4.727 -3.891 -2.323 1.00 76.94 512 GLY A CA 1
ATOM 4243 C C . GLY A 1 512 ? -4.394 -2.482 -2.816 1.00 76.94 512 GLY A C 1
ATOM 4244 O O . GLY A 1 512 ? -4.798 -2.165 -3.922 1.00 76.94 512 GLY A O 1
ATOM 4245 N N . ILE A 1 513 ? -3.624 -1.646 -2.111 1.00 78.19 513 ILE A N 1
ATOM 4246 C CA . ILE A 1 513 ? -3.341 -0.258 -2.537 1.00 78.19 513 ILE A CA 1
ATOM 4247 C C . ILE A 1 513 ? -2.377 -0.211 -3.727 1.00 78.19 513 ILE A C 1
ATOM 4249 O O . ILE A 1 513 ? -1.298 -0.789 -3.689 1.00 78.19 513 ILE A O 1
ATOM 4253 N N . ARG A 1 514 ? -2.719 0.567 -4.758 1.00 78.81 514 ARG A N 1
ATOM 4254 C CA . ARG A 1 514 ? -1.812 0.863 -5.872 1.00 78.81 514 ARG A CA 1
ATOM 4255 C C . ARG A 1 514 ? -0.712 1.845 -5.451 1.00 78.81 514 ARG A C 1
ATOM 4257 O O . ARG A 1 514 ? -1.020 2.924 -4.948 1.00 78.81 514 ARG A O 1
ATOM 4264 N N . CYS A 1 515 ? 0.543 1.485 -5.701 1.00 77.81 515 CYS A N 1
ATOM 4265 C CA . CYS A 1 515 ? 1.723 2.264 -5.331 1.00 77.81 515 CYS A CA 1
ATOM 4266 C C . CYS A 1 515 ? 2.748 2.313 -6.465 1.00 77.81 515 CYS A C 1
ATOM 4268 O O . CYS A 1 515 ? 2.914 1.343 -7.214 1.00 77.81 515 CYS A O 1
ATOM 4270 N N . ASP A 1 516 ? 3.499 3.408 -6.509 1.00 77.06 516 ASP A N 1
ATOM 4271 C CA . ASP A 1 516 ? 4.749 3.491 -7.253 1.00 77.06 516 ASP A CA 1
ATOM 4272 C C . ASP A 1 516 ? 5.849 2.784 -6.457 1.00 77.06 516 ASP A C 1
ATOM 4274 O O . ASP A 1 516 ? 5.922 2.892 -5.231 1.00 77.06 516 ASP A O 1
ATOM 4278 N N . ILE A 1 517 ? 6.728 2.053 -7.128 1.00 77.75 517 ILE A N 1
ATOM 4279 C CA . ILE A 1 517 ? 7.915 1.504 -6.468 1.00 77.75 517 ILE A CA 1
ATOM 4280 C C . ILE A 1 517 ? 9.035 2.536 -6.666 1.00 77.75 517 ILE A C 1
ATOM 4282 O O . ILE A 1 517 ? 9.160 3.099 -7.745 1.00 77.75 517 ILE A O 1
ATOM 4286 N N . VAL A 1 518 ? 9.821 2.853 -5.635 1.00 76.38 518 VAL A N 1
ATOM 4287 C CA . VAL A 1 518 ? 10.777 3.989 -5.699 1.00 76.38 518 VAL A CA 1
ATOM 4288 C C . VAL A 1 518 ? 12.250 3.623 -5.599 1.00 76.38 518 VAL A C 1
ATOM 4290 O O . VAL A 1 518 ? 13.110 4.476 -5.809 1.00 76.38 518 VAL A O 1
ATOM 4293 N N . ASN A 1 519 ? 12.570 2.375 -5.275 1.00 74.44 519 ASN A N 1
ATOM 4294 C CA . ASN A 1 519 ? 13.958 1.928 -5.259 1.00 74.44 519 ASN A CA 1
ATOM 4295 C C . ASN A 1 519 ? 14.536 1.891 -6.688 1.00 74.44 519 ASN A C 1
ATOM 4297 O O . ASN A 1 519 ? 13.801 1.768 -7.661 1.00 74.44 519 ASN A O 1
ATOM 4301 N N . ARG A 1 520 ? 15.867 1.923 -6.836 1.00 69.00 520 ARG A N 1
ATOM 4302 C CA . ARG A 1 520 ? 16.525 1.797 -8.156 1.00 69.00 520 ARG A CA 1
ATOM 4303 C C . ARG A 1 520 ? 16.099 0.524 -8.908 1.00 69.00 520 ARG A C 1
ATOM 4305 O O . ARG A 1 520 ? 16.045 0.516 -10.129 1.00 69.00 520 ARG A O 1
ATOM 4312 N N . GLN A 1 521 ? 15.740 -0.538 -8.184 1.00 68.81 521 GLN A N 1
ATOM 4313 C CA . GLN A 1 521 ? 15.245 -1.794 -8.756 1.00 68.81 521 GLN A CA 1
ATOM 4314 C C . GLN A 1 521 ? 13.863 -1.655 -9.408 1.00 68.81 521 GLN A C 1
ATOM 4316 O O . GLN A 1 521 ? 13.512 -2.496 -10.228 1.00 68.81 521 GLN A O 1
ATOM 4321 N N . PHE A 1 522 ? 13.083 -0.620 -9.083 1.00 67.88 522 PHE A N 1
ATOM 4322 C CA . PHE A 1 522 ? 11.844 -0.304 -9.790 1.00 67.88 522 PHE A CA 1
ATOM 4323 C C . PHE A 1 522 ? 12.077 -0.092 -11.275 1.00 67.88 522 PHE A C 1
ATOM 4325 O O . PHE A 1 522 ? 11.259 -0.524 -12.087 1.00 67.88 522 PHE A O 1
ATOM 4332 N N . GLU A 1 523 ? 13.198 0.548 -11.619 1.00 71.56 523 GLU A N 1
ATOM 4333 C CA . GLU A 1 523 ? 13.543 0.804 -13.008 1.00 71.56 523 GLU A CA 1
ATOM 4334 C C . GLU A 1 523 ? 13.522 -0.512 -13.786 1.00 71.56 523 GLU A C 1
ATOM 4336 O O . GLU A 1 523 ? 12.897 -0.547 -14.831 1.00 71.56 523 GLU A O 1
ATOM 4341 N N . LEU A 1 524 ? 13.990 -1.635 -13.218 1.00 78.75 524 LEU A N 1
ATOM 4342 C CA . LEU A 1 524 ? 13.937 -2.958 -13.863 1.00 78.75 524 LEU A CA 1
ATOM 4343 C C . LEU A 1 524 ? 12.532 -3.377 -14.314 1.00 78.75 524 LEU A C 1
ATOM 4345 O O . LEU A 1 524 ? 12.388 -4.001 -15.362 1.00 78.75 524 LEU A O 1
ATOM 4349 N N . PHE A 1 525 ? 11.484 -3.038 -13.559 1.00 80.12 525 PHE A N 1
ATOM 4350 C CA . PHE A 1 525 ? 10.113 -3.350 -13.962 1.00 80.12 525 PHE A CA 1
ATOM 4351 C C . PHE A 1 525 ? 9.622 -2.441 -15.092 1.00 80.12 525 PHE A C 1
ATOM 4353 O O . PHE A 1 525 ? 8.746 -2.852 -15.852 1.00 80.12 525 PHE A O 1
ATOM 4360 N N . LYS A 1 526 ? 10.192 -1.236 -15.259 1.00 77.62 526 LYS A N 1
ATOM 4361 C CA . LYS A 1 526 ? 9.845 -0.348 -16.385 1.00 77.62 526 LYS A CA 1
ATOM 4362 C C . LYS A 1 526 ? 10.306 -0.924 -17.710 1.00 77.62 526 LYS A C 1
ATOM 4364 O O . LYS A 1 526 ? 9.721 -0.570 -18.729 1.00 77.62 526 LYS A O 1
ATOM 4369 N N . LEU A 1 527 ? 11.276 -1.845 -17.683 1.00 81.25 527 LEU A N 1
ATOM 4370 C CA . LEU A 1 527 ? 11.704 -2.578 -18.866 1.00 81.25 527 LEU A CA 1
ATOM 4371 C C . LEU A 1 527 ? 10.518 -3.229 -19.572 1.00 81.25 527 LEU A C 1
ATOM 4373 O O . LEU A 1 527 ? 10.482 -3.211 -20.790 1.00 81.25 527 LEU A O 1
ATOM 4377 N N . PHE A 1 528 ? 9.534 -3.757 -18.834 1.00 83.62 528 PHE A N 1
ATOM 4378 C CA . PHE A 1 528 ? 8.404 -4.469 -19.436 1.00 83.62 528 PHE A CA 1
ATOM 4379 C C . PHE A 1 528 ? 7.610 -3.610 -20.425 1.00 83.62 528 PHE A C 1
ATOM 4381 O O . PHE A 1 528 ? 7.189 -4.136 -21.443 1.00 83.62 528 PHE A O 1
ATOM 4388 N N . ASN A 1 529 ? 7.521 -2.294 -20.216 1.00 78.75 529 ASN A N 1
ATOM 4389 C CA . ASN A 1 529 ? 6.864 -1.380 -21.163 1.00 78.75 529 ASN A CA 1
ATOM 4390 C C . ASN A 1 529 ? 7.560 -1.300 -22.534 1.00 78.75 529 ASN A C 1
ATOM 4392 O O . ASN A 1 529 ? 6.996 -0.765 -23.486 1.00 78.75 529 ASN A O 1
ATOM 4396 N N . SER A 1 530 ? 8.794 -1.787 -22.599 1.00 81.56 530 SER A N 1
ATOM 4397 C CA . SER A 1 530 ? 9.678 -1.795 -23.759 1.00 81.56 530 SER A CA 1
ATOM 4398 C C . SER A 1 530 ? 9.891 -3.188 -24.334 1.00 81.56 530 SER A C 1
ATOM 4400 O O . SER A 1 530 ? 10.770 -3.376 -25.179 1.00 81.56 530 SER A O 1
ATOM 4402 N N . LEU A 1 531 ? 9.120 -4.163 -23.859 1.00 87.88 531 LEU A N 1
ATOM 4403 C CA . LEU A 1 531 ? 9.167 -5.539 -24.317 1.00 87.88 531 LEU A CA 1
ATOM 4404 C C . LEU A 1 531 ? 7.898 -5.871 -25.108 1.00 87.88 531 LEU A C 1
ATOM 4406 O O . LEU A 1 531 ? 6.828 -5.296 -24.882 1.00 87.88 531 LEU A O 1
ATOM 4410 N N . ALA A 1 532 ? 8.025 -6.829 -26.015 1.00 89.31 532 ALA A N 1
ATOM 4411 C CA . ALA A 1 532 ? 6.913 -7.411 -26.744 1.00 89.31 532 ALA A CA 1
ATOM 4412 C C . ALA A 1 532 ? 7.005 -8.940 -26.773 1.00 89.31 532 ALA A C 1
ATOM 4414 O O . ALA A 1 532 ? 8.085 -9.512 -26.628 1.00 89.31 532 ALA A O 1
ATOM 4415 N N . ILE A 1 533 ? 5.868 -9.598 -26.966 1.00 89.94 533 ILE A N 1
ATOM 4416 C CA . ILE A 1 533 ? 5.770 -11.025 -27.273 1.00 89.94 533 ILE A CA 1
ATOM 4417 C C . ILE A 1 533 ? 5.003 -11.123 -28.580 1.00 89.94 533 ILE A C 1
ATOM 4419 O O . ILE A 1 533 ? 3.891 -10.616 -28.673 1.00 89.94 533 ILE A O 1
ATOM 4423 N N . ASP A 1 534 ? 5.623 -11.720 -29.596 1.00 86.75 534 ASP A N 1
ATOM 4424 C CA . ASP A 1 534 ? 5.027 -11.903 -30.925 1.00 86.75 534 ASP A CA 1
ATOM 4425 C C . ASP A 1 534 ? 4.456 -10.602 -31.537 1.00 86.75 534 ASP A C 1
ATOM 4427 O O . ASP A 1 534 ? 3.477 -10.610 -32.276 1.00 86.75 534 ASP A O 1
ATOM 4431 N N . GLY A 1 535 ? 5.098 -9.465 -31.238 1.00 84.50 535 GLY A N 1
ATOM 4432 C CA . GLY A 1 535 ? 4.705 -8.130 -31.706 1.00 84.50 535 GLY A CA 1
ATOM 4433 C C . GLY A 1 535 ? 3.741 -7.372 -30.785 1.00 84.50 535 GLY A C 1
ATOM 4434 O O . GLY A 1 535 ? 3.626 -6.154 -30.915 1.00 84.50 535 GLY A O 1
ATOM 4435 N N . GLU A 1 536 ? 3.119 -8.035 -29.810 1.00 85.94 536 GLU A N 1
ATOM 4436 C CA . GLU A 1 536 ? 2.232 -7.400 -28.832 1.00 85.94 536 GLU A CA 1
ATOM 4437 C C . GLU A 1 536 ? 3.011 -6.894 -27.617 1.00 85.94 536 GLU A C 1
ATOM 4439 O O . GLU A 1 536 ? 3.856 -7.597 -27.059 1.00 85.94 536 GLU A O 1
ATOM 4444 N N . ARG A 1 537 ? 2.738 -5.659 -27.180 1.00 85.44 537 ARG A N 1
ATOM 4445 C CA . ARG A 1 537 ? 3.437 -5.063 -26.032 1.00 85.44 537 ARG A CA 1
ATOM 4446 C C . ARG A 1 537 ? 3.081 -5.786 -24.745 1.00 85.44 537 ARG A C 1
ATOM 4448 O O . ARG A 1 537 ? 1.940 -6.200 -24.556 1.00 85.44 537 ARG A O 1
ATOM 4455 N N . VAL A 1 538 ? 4.034 -5.858 -23.821 1.00 84.38 538 VAL A N 1
ATOM 4456 C CA . VAL A 1 538 ? 3.782 -6.437 -22.499 1.00 84.38 538 VAL A CA 1
ATOM 4457 C C . VAL A 1 538 ? 3.746 -5.389 -21.398 1.00 84.38 538 VAL A C 1
ATOM 4459 O O . VAL A 1 538 ? 4.345 -4.319 -21.479 1.00 84.38 538 VAL A O 1
ATOM 4462 N N . TYR A 1 539 ? 3.049 -5.726 -20.322 1.00 81.94 539 TYR A N 1
ATOM 4463 C CA . TYR A 1 539 ? 3.022 -4.958 -19.086 1.00 81.94 539 TYR A CA 1
ATOM 4464 C C . TYR A 1 539 ? 3.256 -5.870 -17.890 1.00 81.94 539 TYR A C 1
ATOM 4466 O O . TYR A 1 539 ? 2.978 -7.065 -17.965 1.00 81.94 539 TYR A O 1
ATOM 4474 N N . CYS A 1 540 ? 3.724 -5.324 -16.765 1.00 82.62 540 CYS A N 1
ATOM 4475 C CA . CYS A 1 540 ? 3.842 -6.098 -15.536 1.00 82.62 540 CYS A CA 1
ATOM 4476 C C . CYS A 1 540 ? 3.219 -5.414 -14.319 1.00 82.62 540 CYS A C 1
ATOM 4478 O O . CYS A 1 540 ? 3.183 -4.187 -14.196 1.00 82.62 540 CYS A O 1
ATOM 4480 N N . ILE A 1 541 ? 2.741 -6.243 -13.390 1.00 81.12 541 ILE A N 1
ATOM 4481 C CA . ILE A 1 541 ? 2.192 -5.810 -12.103 1.00 81.12 541 ILE A CA 1
ATOM 4482 C C . ILE A 1 541 ? 2.739 -6.674 -11.004 1.00 81.12 541 ILE A C 1
ATOM 4484 O O . ILE A 1 541 ? 2.720 -7.902 -11.091 1.00 81.12 541 ILE A O 1
ATOM 4488 N N . LEU A 1 542 ? 3.165 -6.006 -9.940 1.00 85.50 542 LEU A N 1
ATOM 4489 C CA . LEU A 1 542 ? 3.598 -6.663 -8.729 1.00 85.50 542 LEU A CA 1
ATOM 4490 C C . LEU A 1 542 ? 2.514 -6.573 -7.656 1.00 85.50 542 LEU A C 1
ATOM 4492 O O . LEU A 1 542 ? 2.363 -5.548 -6.996 1.00 85.50 542 LEU A O 1
ATOM 4496 N N . ASN A 1 543 ? 1.801 -7.665 -7.425 1.00 85.38 543 ASN A N 1
ATOM 4497 C CA . ASN A 1 543 ? 0.950 -7.803 -6.253 1.00 85.38 543 ASN A CA 1
ATOM 4498 C C . ASN A 1 543 ? 1.827 -8.134 -5.040 1.00 85.38 543 ASN A C 1
ATOM 4500 O O . ASN A 1 543 ? 2.670 -9.031 -5.087 1.00 85.38 543 ASN A O 1
ATOM 4504 N N . VAL A 1 544 ? 1.644 -7.391 -3.954 1.00 85.19 544 VAL A N 1
ATOM 4505 C CA . VAL A 1 544 ? 2.385 -7.547 -2.704 1.00 85.19 544 VAL A CA 1
ATOM 4506 C C . VAL A 1 544 ? 1.372 -7.723 -1.585 1.00 85.19 544 VAL A C 1
ATOM 4508 O O . VAL A 1 544 ? 0.779 -6.751 -1.140 1.00 85.19 544 VAL A O 1
ATOM 4511 N N . GLU A 1 545 ? 1.177 -8.948 -1.111 1.00 82.50 545 GLU A N 1
ATOM 4512 C CA . GLU A 1 545 ? 0.323 -9.258 0.041 1.00 82.50 545 GLU A CA 1
ATOM 4513 C C . GLU A 1 545 ? 1.211 -9.553 1.258 1.00 82.50 545 GLU A C 1
ATOM 4515 O O . GLU A 1 545 ? 1.366 -10.684 1.737 1.00 82.50 545 GLU A O 1
ATOM 4520 N N . ALA A 1 546 ? 1.858 -8.489 1.739 1.00 77.75 546 ALA A N 1
ATOM 4521 C CA . ALA A 1 546 ? 2.853 -8.536 2.796 1.00 77.75 546 ALA A CA 1
ATOM 4522 C C . ALA A 1 546 ? 2.460 -7.630 3.963 1.00 77.75 546 ALA A C 1
ATOM 4524 O O . ALA A 1 546 ? 2.278 -6.421 3.828 1.00 77.75 546 ALA A O 1
ATOM 4525 N N . GLU A 1 547 ? 2.436 -8.203 5.163 1.00 72.75 547 GLU A N 1
ATOM 4526 C CA . GLU A 1 547 ? 2.218 -7.443 6.393 1.00 72.75 547 GLU A CA 1
ATOM 4527 C C . GLU A 1 547 ? 3.281 -6.334 6.572 1.00 72.75 547 GLU A C 1
ATOM 4529 O O . GLU A 1 547 ? 3.005 -5.238 7.046 1.00 72.75 547 GLU A O 1
ATOM 4534 N N . ASN A 1 548 ? 4.526 -6.594 6.201 1.00 67.62 548 ASN A N 1
ATOM 4535 C CA . ASN A 1 548 ? 5.679 -5.717 6.399 1.00 67.62 548 ASN A CA 1
ATOM 4536 C C . ASN A 1 548 ? 6.085 -4.959 5.125 1.00 67.62 548 ASN A C 1
ATOM 4538 O O . ASN A 1 548 ? 7.251 -4.590 4.980 1.00 67.62 548 ASN A O 1
ATOM 4542 N N . ALA A 1 549 ? 5.131 -4.715 4.221 1.00 75.62 549 ALA A N 1
ATOM 4543 C CA . ALA A 1 549 ? 5.356 -3.823 3.093 1.00 75.62 549 ALA A CA 1
ATOM 4544 C C . ALA A 1 549 ? 5.836 -2.444 3.580 1.00 75.62 549 ALA A C 1
ATOM 4546 O O . ALA A 1 549 ? 5.256 -1.850 4.493 1.00 75.62 549 ALA A O 1
ATOM 4547 N N . ARG A 1 550 ? 6.937 -1.958 2.999 1.00 73.06 550 ARG A N 1
ATOM 4548 C CA . ARG A 1 550 ? 7.595 -0.715 3.413 1.00 73.06 550 ARG A CA 1
ATOM 4549 C C . ARG A 1 550 ? 7.124 0.437 2.544 1.00 73.06 550 ARG A C 1
ATOM 4551 O O . ARG A 1 550 ? 7.719 0.714 1.506 1.00 73.06 550 ARG A O 1
ATOM 4558 N N . PHE A 1 551 ? 6.057 1.097 2.975 1.00 79.38 551 PHE A N 1
ATOM 4559 C CA . PHE A 1 551 ? 5.722 2.407 2.432 1.00 79.38 551 PHE A CA 1
ATOM 4560 C C . PHE A 1 551 ? 6.788 3.415 2.869 1.00 79.38 551 PHE A C 1
ATOM 4562 O O . PHE A 1 551 ? 7.156 3.448 4.045 1.00 79.38 551 PHE A O 1
ATOM 4569 N N . VAL A 1 552 ? 7.289 4.220 1.934 1.00 78.00 552 VAL A N 1
ATOM 4570 C CA . VAL A 1 552 ? 8.284 5.270 2.231 1.00 78.00 552 VAL A CA 1
ATOM 4571 C C . VAL A 1 552 ? 7.642 6.619 2.542 1.00 78.00 552 VAL A C 1
ATOM 4573 O O . VAL A 1 552 ? 8.328 7.570 2.901 1.00 78.00 552 VAL A O 1
ATOM 4576 N N . ASP A 1 553 ? 6.323 6.711 2.398 1.00 74.56 553 ASP A N 1
ATOM 4577 C CA . ASP A 1 553 ? 5.540 7.901 2.679 1.00 74.56 553 ASP A CA 1
ATOM 4578 C C . ASP A 1 553 ? 4.273 7.553 3.467 1.00 74.56 553 ASP A C 1
ATOM 4580 O O . ASP A 1 553 ? 3.688 6.476 3.330 1.00 74.56 553 ASP A O 1
ATOM 4584 N N . LEU A 1 554 ? 3.818 8.504 4.283 1.00 74.12 554 LEU A N 1
ATOM 4585 C CA . LEU A 1 554 ? 2.602 8.356 5.087 1.00 74.12 554 LEU A CA 1
ATOM 4586 C C . LEU A 1 554 ? 1.331 8.285 4.229 1.00 74.12 554 LEU A C 1
ATOM 4588 O O . LEU A 1 554 ? 0.337 7.703 4.661 1.00 74.12 554 LEU A O 1
ATOM 4592 N N . ALA A 1 555 ? 1.369 8.827 3.008 1.00 73.62 555 ALA A N 1
ATOM 4593 C CA . ALA A 1 555 ? 0.270 8.745 2.061 1.00 73.62 555 ALA A CA 1
ATOM 4594 C C . ALA A 1 555 ? 0.242 7.418 1.289 1.00 73.62 555 ALA A C 1
ATOM 4596 O O . ALA A 1 555 ? -0.626 7.275 0.431 1.00 73.62 555 ALA A O 1
ATOM 4597 N N . LYS A 1 556 ? 1.101 6.432 1.592 1.00 76.69 556 LYS A N 1
ATOM 4598 C CA . LYS A 1 556 ? 1.120 5.094 0.966 1.00 76.69 556 LYS A CA 1
ATOM 4599 C C . LYS A 1 556 ? 1.201 5.138 -0.569 1.00 76.69 556 LYS A C 1
ATOM 4601 O O . LYS A 1 556 ? 0.642 4.283 -1.255 1.00 76.69 556 LYS A O 1
ATOM 4606 N N . LYS A 1 557 ? 1.847 6.166 -1.115 1.00 76.06 557 LYS A N 1
ATOM 4607 C CA . LYS A 1 557 ? 2.032 6.379 -2.556 1.00 76.06 557 LYS A CA 1
ATOM 4608 C C . LYS A 1 557 ? 3.170 5.537 -3.109 1.00 76.06 557 LYS A C 1
ATOM 4610 O O . LYS A 1 557 ? 3.128 5.124 -4.262 1.00 76.06 557 LYS A O 1
ATOM 4615 N N . LYS A 1 558 ? 4.190 5.318 -2.288 1.00 79.38 558 LYS A N 1
ATOM 4616 C CA . LYS A 1 558 ? 5.491 4.815 -2.688 1.00 79.38 558 LYS A CA 1
ATOM 4617 C C . LYS A 1 558 ? 5.895 3.648 -1.800 1.00 79.38 558 LYS A C 1
ATOM 4619 O O . LYS A 1 558 ? 5.800 3.724 -0.575 1.00 79.38 558 LYS A O 1
ATOM 4624 N N . VAL A 1 559 ? 6.376 2.577 -2.418 1.00 81.75 559 VAL A N 1
ATOM 4625 C CA . VAL A 1 559 ? 6.858 1.376 -1.730 1.00 81.75 559 VAL A CA 1
ATOM 4626 C C . VAL A 1 559 ? 8.304 1.074 -2.114 1.00 81.75 559 VAL A C 1
ATOM 4628 O O . VAL A 1 559 ? 8.731 1.297 -3.247 1.00 81.75 559 VAL A O 1
ATOM 4631 N N . GLU A 1 560 ? 9.064 0.532 -1.169 1.00 81.31 560 GLU A N 1
ATOM 4632 C CA . GLU A 1 560 ? 10.372 -0.063 -1.436 1.00 81.31 560 GLU A CA 1
ATOM 4633 C C . GLU A 1 560 ? 10.306 -1.589 -1.412 1.00 81.31 560 GLU A C 1
ATOM 4635 O O . GLU A 1 560 ? 9.707 -2.197 -0.519 1.00 81.31 560 GLU A O 1
ATOM 4640 N N . LEU A 1 561 ? 10.980 -2.215 -2.379 1.00 80.69 561 LEU A N 1
ATOM 4641 C CA . LEU A 1 561 ? 11.132 -3.666 -2.455 1.00 80.69 561 LEU A CA 1
ATOM 4642 C C . LEU A 1 561 ? 12.565 -4.084 -2.085 1.00 80.69 561 LEU A C 1
ATOM 4644 O O . LEU A 1 561 ? 13.523 -3.424 -2.493 1.00 80.69 561 LEU A O 1
ATOM 4648 N N . PRO A 1 562 ? 12.757 -5.197 -1.361 1.00 84.25 562 PRO A N 1
ATOM 4649 C CA . PRO A 1 562 ? 14.092 -5.753 -1.149 1.00 84.25 562 PRO A CA 1
ATOM 4650 C C . PRO A 1 562 ? 14.722 -6.231 -2.468 1.00 84.25 562 PRO A C 1
ATOM 4652 O O . PRO A 1 562 ? 14.033 -6.823 -3.306 1.00 84.25 562 PRO A O 1
ATOM 4655 N N . LYS A 1 563 ? 16.036 -6.029 -2.651 1.00 85.94 563 LYS A N 1
ATOM 4656 C CA . LYS A 1 563 ? 16.757 -6.447 -3.873 1.00 85.94 563 LYS A CA 1
ATOM 4657 C C . LYS A 1 563 ? 16.667 -7.960 -4.094 1.00 85.94 563 LYS A C 1
ATOM 4659 O O . LYS A 1 563 ? 16.544 -8.425 -5.225 1.00 85.94 563 LYS A O 1
ATOM 4664 N N . GLU A 1 564 ? 16.681 -8.724 -3.006 1.00 88.00 564 GLU A N 1
ATOM 4665 C CA . GLU A 1 564 ? 16.627 -10.185 -2.997 1.00 88.00 564 GLU A CA 1
ATOM 4666 C C . GLU A 1 564 ? 15.307 -10.703 -3.577 1.00 88.00 564 GLU A C 1
ATOM 4668 O O . GLU A 1 564 ? 15.304 -11.677 -4.330 1.00 88.00 564 GLU A O 1
ATOM 4673 N N . ILE A 1 565 ? 14.202 -10.013 -3.273 1.00 88.69 565 ILE A N 1
ATOM 4674 C CA . ILE A 1 565 ? 12.865 -10.330 -3.783 1.00 88.69 565 ILE A CA 1
ATOM 4675 C C . ILE A 1 565 ? 12.806 -10.100 -5.293 1.00 88.69 565 ILE A C 1
ATOM 4677 O O . ILE A 1 565 ? 12.339 -10.967 -6.029 1.00 88.69 565 ILE A O 1
ATOM 4681 N N . VAL A 1 566 ? 13.339 -8.972 -5.770 1.00 89.00 566 VAL A N 1
ATOM 4682 C CA . VAL A 1 566 ? 13.394 -8.666 -7.208 1.00 89.00 566 VAL A CA 1
ATOM 4683 C C . VAL A 1 566 ? 14.206 -9.730 -7.952 1.00 89.00 566 VAL A C 1
ATOM 4685 O O . VAL A 1 566 ? 13.721 -10.307 -8.925 1.00 89.00 566 VAL A O 1
ATOM 4688 N N . GLY A 1 567 ? 15.396 -10.070 -7.448 1.00 91.31 567 GLY A N 1
ATOM 4689 C CA . GLY A 1 567 ? 16.234 -11.123 -8.028 1.00 91.31 567 GLY A CA 1
ATOM 4690 C C . GLY A 1 567 ? 15.572 -12.507 -8.031 1.00 91.31 567 GLY A C 1
ATOM 4691 O O . GLY A 1 567 ? 15.727 -13.272 -8.984 1.00 91.31 567 GLY A O 1
ATOM 4692 N N . GLU A 1 568 ? 14.809 -12.854 -6.989 1.00 93.56 568 GLU A N 1
ATOM 4693 C CA . GLU A 1 568 ? 14.025 -14.094 -6.960 1.00 93.56 568 GLU A CA 1
ATOM 4694 C C . GLU A 1 568 ? 12.932 -14.119 -8.035 1.00 93.56 568 GLU A C 1
ATOM 4696 O O . GLU A 1 568 ? 12.820 -15.120 -8.750 1.00 93.56 568 GLU A O 1
ATOM 4701 N N . LEU A 1 569 ? 12.159 -13.038 -8.168 1.00 92.88 569 LEU A N 1
ATOM 4702 C CA . LEU A 1 569 ? 11.078 -12.932 -9.150 1.00 92.88 569 LEU A CA 1
ATOM 4703 C C . LEU A 1 569 ? 11.611 -13.087 -10.579 1.00 92.88 569 LEU A C 1
ATOM 4705 O O . LEU A 1 569 ? 11.108 -13.932 -11.318 1.00 92.88 569 LEU A O 1
ATOM 4709 N N . PHE A 1 570 ? 12.677 -12.369 -10.949 1.00 93.44 570 PHE A N 1
ATOM 4710 C CA . PHE A 1 570 ? 13.288 -12.501 -12.279 1.00 93.44 570 PHE A CA 1
ATOM 4711 C C . PHE A 1 570 ? 13.846 -13.905 -12.539 1.00 93.44 570 PHE A C 1
ATOM 4713 O O . PHE A 1 570 ? 13.680 -14.439 -13.635 1.00 93.44 570 PHE A O 1
ATOM 4720 N N . ARG A 1 571 ? 14.456 -14.555 -11.538 1.00 94.62 571 ARG A N 1
ATOM 4721 C CA . ARG A 1 571 ? 14.959 -15.932 -11.683 1.00 94.62 571 ARG A CA 1
ATOM 4722 C C . ARG A 1 571 ? 13.831 -16.925 -11.951 1.00 94.62 571 ARG A C 1
ATOM 4724 O O . ARG A 1 571 ? 13.939 -17.735 -12.870 1.00 94.62 571 ARG A O 1
ATOM 4731 N N . LYS A 1 572 ? 12.740 -16.841 -11.184 1.00 95.38 572 LYS A N 1
ATOM 4732 C CA . LYS A 1 572 ? 11.553 -17.680 -11.399 1.00 95.38 572 LYS A CA 1
ATOM 4733 C C . LYS A 1 572 ? 10.889 -17.381 -12.738 1.00 95.38 572 LYS A C 1
ATOM 4735 O O . LYS A 1 572 ? 10.427 -18.313 -13.395 1.00 95.38 572 LYS A O 1
ATOM 4740 N N . MET A 1 573 ? 10.866 -16.110 -13.144 1.00 94.69 573 MET A N 1
ATOM 4741 C CA . MET A 1 573 ? 10.310 -15.690 -14.429 1.00 94.69 573 MET A CA 1
ATOM 4742 C C . MET A 1 573 ? 11.101 -16.309 -15.572 1.00 94.69 573 MET A C 1
ATOM 4744 O O . MET A 1 573 ? 10.521 -16.978 -16.423 1.00 94.69 573 MET A O 1
ATOM 4748 N N . LYS A 1 574 ? 12.432 -16.206 -15.516 1.00 94.50 574 LYS A N 1
ATOM 4749 C CA . LYS A 1 574 ? 13.340 -16.862 -16.457 1.00 94.50 574 LYS A CA 1
ATOM 4750 C C . LYS A 1 574 ? 13.047 -18.361 -16.568 1.00 94.50 574 LYS A C 1
ATOM 4752 O O . LYS A 1 574 ? 12.863 -18.880 -17.664 1.00 94.50 574 LYS A O 1
ATOM 4757 N N . ASP A 1 575 ? 12.960 -19.067 -15.439 1.00 94.12 575 ASP A N 1
ATOM 4758 C CA . ASP A 1 575 ? 12.705 -20.514 -15.439 1.00 94.12 575 ASP A CA 1
ATOM 4759 C C . ASP A 1 575 ? 11.324 -20.880 -16.023 1.00 94.12 575 ASP A C 1
ATOM 4761 O O . ASP A 1 575 ? 11.170 -21.955 -16.608 1.00 94.12 575 ASP A O 1
ATOM 4765 N N . LYS A 1 576 ? 10.294 -20.037 -15.859 1.00 94.44 576 LYS A N 1
ATOM 4766 C CA . LYS A 1 576 ? 8.971 -20.256 -16.476 1.00 94.44 576 LYS A CA 1
ATOM 4767 C C . LYS A 1 576 ? 8.983 -19.975 -17.977 1.00 94.44 576 LYS A C 1
ATOM 4769 O O . LYS A 1 576 ? 8.599 -20.861 -18.741 1.00 94.44 576 LYS A O 1
ATOM 4774 N N . LEU A 1 577 ? 9.479 -18.810 -18.388 1.00 92.88 577 LEU A N 1
ATOM 4775 C CA . LEU A 1 577 ? 9.542 -18.403 -19.793 1.00 92.88 577 LEU A CA 1
ATOM 4776 C C . LEU A 1 577 ? 10.363 -19.393 -20.627 1.00 92.88 577 LEU A C 1
ATOM 4778 O O . LEU A 1 577 ? 9.870 -19.892 -21.638 1.00 92.88 577 LEU A O 1
ATOM 4782 N N . LYS A 1 578 ? 11.549 -19.806 -20.148 1.00 91.50 578 LYS A N 1
ATOM 4783 C CA . LYS A 1 578 ? 12.373 -20.816 -20.840 1.00 91.50 578 LYS A CA 1
ATOM 4784 C C . LYS A 1 578 ? 11.659 -22.154 -21.006 1.00 91.50 578 LYS A C 1
ATOM 4786 O O . LYS A 1 578 ? 11.751 -22.763 -22.068 1.00 91.50 578 LYS A O 1
ATOM 4791 N N . ARG A 1 579 ? 10.938 -22.626 -19.980 1.00 92.69 579 ARG A N 1
ATOM 4792 C CA . ARG A 1 579 ? 10.179 -23.889 -20.064 1.00 92.69 579 ARG A CA 1
ATOM 4793 C C . ARG A 1 579 ? 9.083 -23.831 -21.123 1.00 92.69 579 ARG A C 1
ATOM 4795 O O . ARG A 1 579 ? 8.845 -24.834 -21.787 1.00 92.69 579 ARG A O 1
ATOM 4802 N N . LYS A 1 580 ? 8.442 -22.674 -21.278 1.00 91.12 580 LYS A N 1
ATOM 4803 C CA . LYS A 1 580 ? 7.385 -22.448 -22.269 1.00 91.12 580 LYS A CA 1
ATOM 4804 C C . LYS A 1 580 ? 7.897 -21.978 -23.631 1.00 91.12 580 LYS A C 1
ATOM 4806 O O . LYS A 1 580 ? 7.102 -21.899 -24.555 1.00 91.12 580 LYS A O 1
ATOM 4811 N N . ARG A 1 581 ? 9.205 -21.727 -23.768 1.00 90.19 581 ARG A N 1
ATOM 4812 C CA . ARG A 1 581 ? 9.835 -21.159 -24.975 1.00 90.19 581 ARG A CA 1
ATOM 4813 C C . ARG A 1 581 ? 9.219 -19.815 -25.382 1.00 90.19 581 ARG A C 1
ATOM 4815 O O . ARG A 1 581 ? 9.084 -19.530 -26.565 1.00 90.19 581 ARG A O 1
ATOM 4822 N N . VAL A 1 582 ? 8.847 -19.015 -24.385 1.00 91.38 582 VAL A N 1
ATOM 4823 C CA . VAL A 1 582 ? 8.368 -17.643 -24.575 1.00 91.38 582 VAL A CA 1
ATOM 4824 C C . VAL A 1 582 ? 9.556 -16.703 -24.430 1.00 91.38 582 VAL A C 1
ATOM 4826 O O . VAL A 1 582 ? 10.337 -16.828 -23.483 1.00 91.38 582 VAL A O 1
ATOM 4829 N N . TYR A 1 583 ? 9.674 -15.765 -25.361 1.00 92.50 583 TYR A N 1
ATOM 4830 C CA . TYR A 1 583 ? 10.753 -14.790 -25.419 1.00 92.50 583 TYR A CA 1
ATOM 4831 C C . TYR A 1 583 ? 10.183 -13.378 -25.417 1.00 92.50 583 TYR A C 1
ATOM 4833 O O . TYR A 1 583 ? 9.085 -13.149 -25.913 1.00 92.50 583 TYR A O 1
ATOM 4841 N N . LEU A 1 584 ? 10.938 -12.449 -24.841 1.00 92.69 584 LEU A N 1
ATOM 4842 C CA . LEU A 1 584 ? 10.573 -11.045 -24.731 1.00 92.69 584 LEU A CA 1
ATOM 4843 C C . LEU A 1 584 ? 11.456 -10.236 -25.683 1.00 92.69 584 LEU A C 1
ATOM 4845 O O . LEU A 1 584 ? 12.661 -10.099 -25.457 1.00 92.69 584 LEU A O 1
ATOM 4849 N N . ASP A 1 585 ? 10.859 -9.713 -26.743 1.00 92.31 585 ASP A N 1
ATOM 4850 C CA . ASP A 1 585 ? 11.532 -8.903 -27.752 1.00 92.31 585 ASP A CA 1
ATOM 4851 C C . ASP A 1 585 ? 11.724 -7.480 -27.249 1.00 92.31 585 ASP A C 1
ATOM 4853 O O . ASP A 1 585 ? 10.770 -6.817 -26.846 1.00 92.31 585 ASP A O 1
ATOM 4857 N N . MET A 1 586 ? 12.962 -6.996 -27.274 1.00 88.44 586 MET A N 1
ATOM 4858 C CA . MET A 1 586 ? 13.283 -5.619 -26.915 1.00 88.44 586 MET A CA 1
ATOM 4859 C C . MET A 1 586 ? 12.884 -4.666 -28.047 1.00 88.44 586 MET A C 1
ATOM 4861 O O . MET A 1 586 ? 13.559 -4.625 -29.074 1.00 88.44 586 MET A O 1
ATOM 4865 N N . ILE A 1 587 ? 11.816 -3.886 -27.857 1.00 84.38 587 ILE A N 1
ATOM 4866 C CA . ILE A 1 587 ? 11.272 -2.991 -28.896 1.00 84.38 587 ILE A CA 1
ATOM 4867 C C . ILE A 1 587 ? 11.662 -1.516 -28.720 1.00 84.38 587 ILE A C 1
ATOM 4869 O O . ILE A 1 587 ? 11.821 -0.817 -29.715 1.00 84.38 587 ILE A O 1
ATOM 4873 N N . ASP A 1 588 ? 11.822 -1.030 -27.485 1.00 74.12 588 ASP A N 1
ATOM 4874 C CA . ASP A 1 588 ? 12.226 0.362 -27.203 1.00 74.12 588 ASP A CA 1
ATOM 4875 C C . ASP A 1 588 ? 13.153 0.418 -25.978 1.00 74.12 588 ASP A C 1
ATOM 4877 O O . ASP A 1 588 ? 12.677 0.594 -24.858 1.00 74.12 588 ASP A O 1
ATOM 4881 N N . PRO A 1 589 ? 14.468 0.227 -26.132 1.00 65.75 589 PRO A N 1
ATOM 4882 C CA . PRO A 1 589 ? 15.415 0.242 -25.015 1.00 65.75 589 PRO A CA 1
ATOM 4883 C C . PRO A 1 589 ? 15.230 1.453 -24.072 1.00 65.75 589 PRO A C 1
ATOM 4885 O O . PRO A 1 589 ? 15.297 2.615 -24.471 1.00 65.75 589 PRO A O 1
ATOM 4888 N N . THR A 1 590 ? 14.977 1.158 -22.791 1.00 63.88 590 THR A N 1
ATOM 4889 C CA . THR A 1 590 ? 14.777 2.158 -21.722 1.00 63.88 590 THR A CA 1
ATOM 4890 C C . THR A 1 590 ? 16.112 2.734 -21.216 1.00 63.88 590 THR A C 1
ATOM 4892 O O . THR A 1 590 ? 17.183 2.318 -21.640 1.00 63.88 590 THR A O 1
ATOM 4895 N N . ILE A 1 591 ? 16.062 3.665 -20.250 1.00 61.62 591 ILE A N 1
ATOM 4896 C CA . ILE A 1 591 ? 17.248 4.204 -19.542 1.00 61.62 591 ILE A CA 1
ATOM 4897 C C . ILE A 1 591 ? 17.975 3.125 -18.701 1.00 61.62 591 ILE A C 1
ATOM 4899 O O . ILE A 1 591 ? 19.100 3.340 -18.253 1.00 61.62 591 ILE A O 1
ATOM 4903 N N . ILE A 1 592 ? 17.349 1.965 -18.475 1.00 72.94 592 ILE A N 1
ATOM 4904 C CA . ILE A 1 592 ? 17.902 0.864 -17.674 1.00 72.94 592 ILE A CA 1
ATOM 4905 C C . ILE A 1 592 ? 19.150 0.295 -18.350 1.00 72.94 592 ILE A C 1
ATOM 4907 O O . ILE A 1 592 ? 19.228 0.258 -19.574 1.00 72.94 592 ILE A O 1
ATOM 4911 N N . THR A 1 593 ? 20.091 -0.209 -17.555 1.00 77.69 593 THR A N 1
ATOM 4912 C CA . THR A 1 593 ? 21.293 -0.897 -18.034 1.00 77.69 593 THR A CA 1
ATOM 4913 C C . THR A 1 593 ? 21.283 -2.381 -17.659 1.00 77.69 593 THR A C 1
ATOM 4915 O O . THR A 1 593 ? 20.634 -2.799 -16.699 1.00 77.69 593 THR A O 1
ATOM 4918 N N . ASP A 1 594 ? 22.040 -3.209 -18.378 1.00 80.00 594 ASP A N 1
ATOM 4919 C CA . ASP A 1 594 ? 22.284 -4.610 -18.004 1.00 80.00 594 ASP A CA 1
ATOM 4920 C C . ASP A 1 594 ? 23.025 -4.732 -16.654 1.00 80.00 594 ASP A C 1
ATOM 4922 O O . ASP A 1 594 ? 22.801 -5.687 -15.912 1.00 80.00 594 ASP A O 1
ATOM 4926 N N . MET A 1 595 ? 23.796 -3.718 -16.242 1.00 80.81 595 MET A N 1
ATOM 4927 C CA . MET A 1 595 ? 24.391 -3.668 -14.897 1.00 80.81 595 MET A CA 1
ATOM 4928 C C . MET A 1 595 ? 23.341 -3.640 -13.772 1.00 80.81 595 MET A C 1
ATOM 4930 O O . MET A 1 595 ? 23.583 -4.193 -12.697 1.00 80.81 595 MET A O 1
ATOM 4934 N N . ASP A 1 596 ? 22.159 -3.054 -14.001 1.00 84.38 596 ASP A N 1
ATOM 4935 C CA . ASP A 1 596 ? 21.081 -3.045 -13.002 1.00 84.38 596 ASP A CA 1
ATOM 4936 C C . ASP A 1 596 ? 20.538 -4.469 -12.745 1.00 84.38 596 ASP A C 1
ATOM 4938 O O . ASP A 1 596 ? 20.109 -4.782 -11.630 1.00 84.38 596 ASP A O 1
ATOM 4942 N N . PHE A 1 597 ? 20.610 -5.361 -13.742 1.00 87.25 597 PHE A N 1
ATOM 4943 C CA . PHE A 1 597 ? 20.272 -6.780 -13.593 1.00 87.25 597 PHE A CA 1
ATOM 4944 C C . PHE A 1 597 ? 21.357 -7.557 -12.843 1.00 87.25 597 PHE A C 1
ATOM 4946 O O . PHE A 1 597 ? 21.037 -8.498 -12.111 1.00 87.25 597 PHE A O 1
ATOM 4953 N N . GLU A 1 598 ? 22.623 -7.163 -12.971 1.00 87.25 598 GLU A N 1
ATOM 4954 C CA . GLU A 1 598 ? 23.728 -7.779 -12.234 1.00 87.25 598 GLU A CA 1
ATOM 4955 C C . GLU A 1 598 ? 23.633 -7.484 -10.728 1.00 87.25 598 GLU A C 1
ATOM 4957 O O . GLU A 1 598 ? 23.793 -8.392 -9.907 1.00 87.25 598 GLU A O 1
ATOM 4962 N N . GLU A 1 599 ? 23.232 -6.264 -10.345 1.00 87.12 599 GLU A N 1
ATOM 4963 C CA . GLU A 1 599 ? 23.007 -5.894 -8.937 1.00 87.12 599 GLU A CA 1
ATOM 4964 C C . GLU A 1 599 ? 21.985 -6.798 -8.225 1.00 87.12 599 GLU A C 1
ATOM 4966 O O . GLU A 1 599 ? 22.108 -7.051 -7.023 1.00 87.12 599 GLU A O 1
ATOM 4971 N N . VAL A 1 600 ? 20.970 -7.284 -8.947 1.00 89.50 600 VAL A N 1
ATOM 4972 C CA . VAL A 1 600 ? 19.938 -8.195 -8.419 1.00 89.50 600 VAL A CA 1
ATOM 4973 C C . VAL A 1 600 ? 20.202 -9.665 -8.771 1.00 89.50 600 VAL A C 1
ATOM 4975 O O . VAL A 1 600 ? 19.366 -10.527 -8.490 1.00 89.50 600 VAL A O 1
ATOM 4978 N N . ARG A 1 601 ? 21.371 -9.979 -9.352 1.00 90.94 601 ARG A N 1
ATOM 4979 C CA . ARG A 1 601 ? 21.783 -11.327 -9.788 1.00 90.94 601 ARG A CA 1
ATOM 4980 C C . ARG A 1 601 ? 20.779 -11.972 -10.753 1.00 90.94 601 ARG A C 1
ATOM 4982 O O . ARG A 1 601 ? 20.405 -13.139 -10.592 1.00 90.94 601 ARG A O 1
ATOM 4989 N N . ALA A 1 602 ? 20.325 -11.194 -11.733 1.00 91.56 602 ALA A N 1
ATOM 4990 C CA . ALA A 1 602 ? 19.325 -11.571 -12.728 1.00 91.56 602 ALA A CA 1
ATOM 4991 C C . ALA A 1 602 ? 19.844 -11.530 -14.179 1.00 91.56 602 ALA A C 1
ATOM 4993 O O . ALA A 1 602 ? 19.038 -11.627 -15.100 1.00 91.56 602 ALA A O 1
ATOM 4994 N N . MET A 1 603 ? 21.159 -11.455 -14.422 1.00 91.75 603 MET A N 1
ATOM 4995 C CA . MET A 1 603 ? 21.705 -11.422 -15.792 1.00 91.75 603 MET A CA 1
ATOM 4996 C C . MET A 1 603 ? 21.355 -12.643 -16.648 1.00 91.75 603 MET A C 1
ATOM 4998 O O . MET A 1 603 ? 21.212 -12.534 -17.862 1.00 91.75 603 MET A O 1
ATOM 5002 N N . GLU A 1 604 ? 21.117 -13.798 -16.032 1.00 92.25 604 GLU A N 1
ATOM 5003 C CA . GLU A 1 604 ? 20.630 -14.978 -16.753 1.00 92.25 604 GLU A CA 1
ATOM 5004 C C . GLU A 1 604 ? 19.243 -14.766 -17.383 1.00 92.25 604 GLU A C 1
ATOM 5006 O O . GLU A 1 604 ? 18.943 -15.373 -18.408 1.00 92.25 604 GLU A O 1
ATOM 5011 N N . PHE A 1 605 ? 18.392 -13.900 -16.819 1.00 93.31 605 PHE A N 1
ATOM 5012 C CA . PHE A 1 605 ? 17.130 -13.502 -17.457 1.00 93.31 605 PHE A CA 1
ATOM 5013 C C . PHE A 1 605 ? 17.393 -12.713 -18.745 1.00 93.31 605 PHE A C 1
ATOM 5015 O O . PHE A 1 605 ? 16.817 -13.033 -19.782 1.00 93.31 605 PHE A O 1
ATOM 5022 N N . VAL A 1 606 ? 18.324 -11.754 -18.701 1.00 90.81 606 VAL A N 1
ATOM 5023 C CA . VAL A 1 606 ? 18.725 -10.953 -19.868 1.00 90.81 606 VAL A CA 1
ATOM 5024 C C . VAL A 1 606 ? 19.275 -11.846 -20.977 1.00 90.81 606 VAL A C 1
ATOM 5026 O O . VAL A 1 606 ? 18.830 -11.756 -22.114 1.00 90.81 606 VAL A O 1
ATOM 5029 N N . LYS A 1 607 ? 20.194 -12.759 -20.646 1.00 91.44 607 LYS A N 1
ATOM 5030 C CA . LYS A 1 607 ? 20.848 -13.619 -21.642 1.00 91.44 607 LYS A CA 1
ATOM 5031 C C . LYS A 1 607 ? 19.901 -14.584 -22.346 1.00 91.44 607 LYS A C 1
ATOM 5033 O O . LYS A 1 607 ? 20.128 -14.906 -23.509 1.00 91.44 607 LYS A O 1
ATOM 5038 N N . SER A 1 608 ? 18.887 -15.072 -21.631 1.00 92.25 608 SER A N 1
ATOM 5039 C CA . SER A 1 608 ? 18.132 -16.251 -22.062 1.00 92.25 608 SER A CA 1
ATOM 5040 C C . SER A 1 608 ? 16.651 -16.041 -22.342 1.00 92.25 608 SER A C 1
ATOM 5042 O O . SER A 1 608 ? 16.031 -16.910 -22.951 1.00 92.25 608 SER A O 1
ATOM 5044 N N . CYS A 1 609 ? 16.074 -14.928 -21.890 1.00 93.62 609 CYS A N 1
ATOM 5045 C CA . CYS A 1 609 ? 14.661 -14.616 -22.105 1.00 93.62 609 CYS A CA 1
ATOM 5046 C C . CYS A 1 609 ? 14.452 -13.364 -22.951 1.00 93.62 609 CYS A C 1
ATOM 5048 O O . CYS A 1 609 ? 13.414 -13.265 -23.600 1.00 93.62 609 CYS A O 1
ATOM 5050 N N . LEU A 1 610 ? 15.404 -12.426 -22.951 1.00 92.56 610 LEU A N 1
ATOM 5051 C CA . LEU A 1 610 ? 15.328 -11.249 -23.809 1.00 92.56 610 LEU A CA 1
ATOM 5052 C C . LEU A 1 610 ? 15.928 -11.560 -25.179 1.00 92.56 610 LEU A C 1
ATOM 5054 O O . LEU A 1 610 ? 16.992 -12.179 -25.269 1.00 92.56 610 LEU A O 1
ATOM 5058 N N . ARG A 1 611 ? 15.258 -11.104 -26.237 1.00 92.81 611 ARG A N 1
ATOM 5059 C CA . ARG A 1 611 ? 15.796 -11.101 -27.597 1.00 92.81 611 ARG A CA 1
ATOM 5060 C C . ARG A 1 611 ? 16.026 -9.674 -28.061 1.00 92.81 611 ARG A C 1
ATOM 5062 O O . ARG A 1 611 ? 15.245 -8.767 -27.778 1.00 92.81 611 ARG A O 1
ATOM 5069 N N . PHE A 1 612 ? 17.108 -9.504 -28.799 1.00 90.88 612 PHE A N 1
ATOM 5070 C CA . PHE A 1 612 ? 17.556 -8.229 -29.325 1.00 90.88 612 PHE A CA 1
ATOM 5071 C C . PHE A 1 612 ? 17.505 -8.282 -30.839 1.00 90.88 612 PHE A C 1
ATOM 5073 O O . PHE A 1 612 ? 17.833 -9.304 -31.451 1.00 90.88 612 PHE A O 1
ATOM 5080 N N . LYS A 1 613 ? 17.072 -7.173 -31.428 1.00 90.94 613 LYS A N 1
ATOM 5081 C CA . LYS A 1 613 ? 16.995 -7.022 -32.870 1.00 90.94 613 LYS A CA 1
ATOM 5082 C C . LYS A 1 613 ? 18.405 -6.891 -33.440 1.00 90.94 613 LYS A C 1
ATOM 5084 O O . LYS A 1 613 ? 19.252 -6.187 -32.895 1.00 90.94 613 LYS A O 1
ATOM 5089 N N . SER A 1 614 ? 18.676 -7.615 -34.514 1.00 92.38 614 SER A N 1
ATOM 5090 C CA . SER A 1 614 ? 19.873 -7.423 -35.331 1.00 92.38 614 SER A CA 1
ATOM 5091 C C . SER A 1 614 ? 19.677 -6.275 -36.314 1.00 92.38 614 SER A C 1
ATOM 5093 O O . SER A 1 614 ? 18.545 -5.947 -36.670 1.00 92.38 614 SER A O 1
ATOM 5095 N N . ILE A 1 615 ? 20.771 -5.760 -36.879 1.00 90.44 615 ILE A N 1
ATOM 5096 C CA . ILE A 1 615 ? 20.709 -4.789 -37.991 1.00 90.44 615 ILE A CA 1
ATOM 5097 C C . ILE A 1 615 ? 19.958 -5.338 -39.230 1.00 90.44 615 ILE A C 1
ATOM 5099 O O . ILE A 1 615 ? 19.546 -4.587 -40.118 1.00 90.44 615 ILE A O 1
ATOM 5103 N N . TYR A 1 616 ? 19.738 -6.658 -39.292 1.00 92.25 616 TYR A N 1
ATOM 5104 C CA . TYR A 1 616 ? 18.975 -7.347 -40.338 1.00 92.25 616 TYR A CA 1
ATOM 5105 C C . TYR A 1 616 ? 17.492 -7.565 -39.995 1.00 92.25 616 TYR A C 1
ATOM 5107 O O . TYR A 1 616 ? 16.754 -8.082 -40.828 1.00 92.25 616 TYR A O 1
ATOM 5115 N N . GLY A 1 617 ? 17.038 -7.159 -38.807 1.00 89.00 617 GLY A N 1
ATOM 5116 C CA . GLY A 1 617 ? 15.642 -7.267 -38.372 1.00 89.00 617 GLY A CA 1
ATOM 5117 C C . GLY A 1 617 ? 15.278 -8.568 -37.653 1.00 89.00 617 GLY A C 1
ATOM 5118 O O . GLY A 1 617 ? 14.156 -8.697 -37.174 1.00 89.00 617 GLY A O 1
ATOM 5119 N N . GLU A 1 618 ? 16.207 -9.517 -37.529 1.00 91.81 618 GLU A N 1
ATOM 5120 C CA . GLU A 1 618 ? 15.990 -10.762 -36.783 1.00 91.81 618 GLU A CA 1
ATOM 5121 C C . GLU A 1 618 ? 16.193 -10.553 -35.279 1.00 91.81 618 GLU A C 1
ATOM 5123 O O . GLU A 1 618 ? 17.215 -9.991 -34.875 1.00 91.81 618 GLU A O 1
ATOM 5128 N N . PHE A 1 619 ? 15.271 -11.064 -34.460 1.00 92.75 619 PHE A N 1
ATOM 5129 C CA . PHE A 1 619 ? 15.379 -11.076 -33.001 1.00 92.75 619 PHE A CA 1
ATOM 5130 C C . PHE A 1 619 ? 16.038 -12.366 -32.506 1.00 92.75 619 PHE A C 1
ATOM 5132 O O . PHE A 1 619 ? 15.538 -13.459 -32.773 1.00 92.75 619 PHE A O 1
ATOM 5139 N N . LYS A 1 620 ? 17.128 -12.244 -31.739 1.00 93.31 620 LYS A N 1
ATOM 5140 C CA . LYS A 1 620 ? 17.782 -13.379 -31.064 1.00 93.31 620 LYS A CA 1
ATOM 5141 C C . LYS A 1 620 ? 18.208 -13.035 -29.647 1.00 93.31 620 LYS A C 1
ATOM 5143 O O . LYS A 1 620 ? 18.563 -11.896 -29.344 1.00 93.31 620 LYS A O 1
ATOM 5148 N N . SER A 1 621 ? 18.184 -14.033 -28.776 1.00 93.81 621 SER A N 1
ATOM 5149 C CA . SER A 1 621 ? 18.746 -13.939 -27.430 1.00 93.81 621 SER A CA 1
ATOM 5150 C C . SER A 1 621 ? 20.264 -14.099 -27.461 1.00 93.81 621 SER A C 1
ATOM 5152 O O . SER A 1 621 ? 20.827 -14.681 -28.391 1.00 93.81 621 SER A O 1
ATOM 5154 N N . LEU A 1 622 ? 20.942 -13.610 -26.421 1.00 93.00 622 LEU A N 1
ATOM 5155 C CA . LEU A 1 622 ? 22.397 -13.758 -26.309 1.00 93.00 622 LEU A CA 1
ATOM 5156 C C . LEU A 1 622 ? 22.797 -15.239 -26.231 1.00 93.00 622 LEU A C 1
ATOM 5158 O O . LEU A 1 622 ? 23.776 -15.647 -26.846 1.00 93.00 622 LEU A O 1
ATOM 5162 N N . GLU A 1 623 ? 21.999 -16.064 -25.550 1.00 94.00 623 GLU A N 1
ATOM 5163 C CA . GLU A 1 623 ? 22.228 -17.509 -25.476 1.00 94.00 623 GLU A CA 1
ATOM 5164 C C . GLU A 1 623 ? 22.066 -18.211 -26.837 1.00 94.00 623 GLU A C 1
ATOM 5166 O O . GLU A 1 623 ? 22.801 -19.152 -27.133 1.00 94.00 623 GLU A O 1
ATOM 5171 N N . GLU A 1 624 ? 21.116 -17.788 -27.677 1.00 94.75 624 GLU A N 1
ATOM 5172 C CA . GLU A 1 624 ? 20.977 -18.324 -29.040 1.00 94.75 624 GLU A CA 1
ATOM 5173 C C . GLU A 1 624 ? 22.191 -17.973 -29.902 1.00 94.75 624 GLU A C 1
ATOM 5175 O O . GLU A 1 624 ? 22.734 -18.847 -30.576 1.00 94.75 624 GLU A O 1
ATOM 5180 N N . ILE A 1 625 ? 22.669 -16.731 -29.809 1.00 94.62 625 ILE A N 1
ATOM 5181 C CA . ILE A 1 625 ? 23.873 -16.265 -30.509 1.00 94.62 625 ILE A CA 1
ATOM 5182 C C . ILE A 1 625 ? 25.101 -17.089 -30.092 1.00 94.62 625 ILE A C 1
ATOM 5184 O O . ILE A 1 625 ? 25.852 -17.568 -30.945 1.00 94.62 625 ILE A O 1
ATOM 5188 N N . GLU A 1 626 ? 25.285 -17.307 -28.789 1.00 93.62 626 GLU A N 1
ATOM 5189 C CA . GLU A 1 626 ? 26.391 -18.111 -28.257 1.00 93.62 626 GLU A CA 1
ATOM 5190 C C . GLU A 1 626 ? 26.316 -19.577 -28.719 1.00 93.62 626 GLU A C 1
ATOM 5192 O O . GLU A 1 626 ? 27.340 -20.170 -29.066 1.00 93.62 626 GLU A O 1
ATOM 5197 N N . LYS A 1 627 ? 25.112 -20.165 -28.787 1.00 94.12 627 LYS A N 1
ATOM 5198 C CA . LYS A 1 627 ? 24.899 -21.537 -29.291 1.00 94.12 627 LYS A CA 1
ATOM 5199 C C . LYS A 1 627 ? 25.217 -21.693 -30.774 1.00 94.12 627 LYS A C 1
ATOM 5201 O O . LYS A 1 627 ? 25.643 -22.769 -31.185 1.00 94.12 627 LYS A O 1
ATOM 5206 N N . GLU A 1 628 ? 25.059 -20.636 -31.564 1.00 94.12 628 GLU A N 1
ATOM 5207 C CA . GLU A 1 628 ? 25.501 -20.587 -32.964 1.00 94.12 628 GLU A CA 1
ATOM 5208 C C . GLU A 1 628 ? 27.031 -20.476 -33.098 1.00 94.12 628 GLU A C 1
ATOM 5210 O O . GLU A 1 628 ? 27.565 -20.462 -34.207 1.00 94.12 628 GLU A O 1
ATOM 5215 N N . GLY A 1 629 ? 27.760 -20.410 -31.978 1.00 93.44 629 GLY A N 1
ATOM 5216 C CA . GLY A 1 629 ? 29.208 -20.236 -31.957 1.00 93.44 629 GLY A CA 1
ATOM 5217 C C . GLY A 1 629 ? 29.642 -18.818 -32.321 1.00 93.44 629 GLY A C 1
ATOM 5218 O O . GLY A 1 629 ? 30.800 -18.626 -32.703 1.00 93.44 629 GLY A O 1
ATOM 5219 N N . LYS A 1 630 ? 28.727 -17.845 -32.223 1.00 94.94 630 LYS A N 1
ATOM 5220 C CA . LYS A 1 630 ? 28.968 -16.427 -32.491 1.00 94.94 630 LYS A CA 1
ATOM 5221 C C . LYS A 1 630 ? 29.046 -15.630 -31.189 1.00 94.94 630 LYS A C 1
ATOM 5223 O O . LYS A 1 630 ? 28.554 -16.063 -30.151 1.00 94.94 630 LYS A O 1
ATOM 5228 N N . LYS A 1 631 ? 29.663 -14.449 -31.237 1.00 94.06 631 LYS A N 1
ATOM 5229 C CA . LYS A 1 631 ? 29.643 -13.468 -30.141 1.00 94.06 631 LYS A CA 1
ATOM 5230 C C . LYS A 1 631 ? 28.763 -12.271 -30.516 1.00 94.06 631 LYS A C 1
ATOM 5232 O O . LYS A 1 631 ? 28.873 -11.794 -31.647 1.00 94.06 631 LYS A O 1
ATOM 5237 N N . PRO A 1 632 ? 27.911 -11.769 -29.608 1.00 93.69 632 PRO A N 1
ATOM 5238 C CA . PRO A 1 632 ? 27.132 -10.564 -29.865 1.00 93.69 632 PRO A CA 1
ATOM 5239 C C . PRO A 1 632 ? 28.056 -9.343 -29.965 1.00 93.69 632 PRO A C 1
ATOM 5241 O O . PRO A 1 632 ? 28.978 -9.193 -29.161 1.00 93.69 632 PRO A O 1
ATOM 5244 N N . ILE A 1 633 ? 27.793 -8.467 -30.934 1.00 92.06 633 ILE A N 1
ATOM 5245 C CA . ILE A 1 633 ? 28.442 -7.159 -31.061 1.00 92.06 633 ILE A CA 1
ATOM 5246 C C . ILE A 1 633 ? 27.379 -6.089 -31.306 1.00 92.06 633 ILE A C 1
ATOM 5248 O O . ILE A 1 633 ? 26.507 -6.269 -32.154 1.00 92.06 633 ILE A O 1
ATOM 5252 N N . VAL A 1 634 ? 27.423 -4.991 -30.556 1.00 90.06 634 VAL A N 1
ATOM 5253 C CA . VAL A 1 634 ? 26.473 -3.879 -30.703 1.00 90.06 634 VAL A CA 1
ATOM 5254 C C . VAL A 1 634 ? 26.967 -2.927 -31.787 1.00 90.06 634 VAL A C 1
ATOM 5256 O O . VAL A 1 634 ? 28.070 -2.383 -31.696 1.00 90.06 634 VAL A O 1
ATOM 5259 N N . VAL A 1 635 ? 26.140 -2.715 -32.808 1.00 88.44 635 VAL A N 1
ATOM 5260 C CA . VAL A 1 635 ? 26.418 -1.833 -33.943 1.00 88.44 635 VAL A CA 1
ATOM 5261 C C . VAL A 1 635 ? 25.963 -0.416 -33.607 1.00 88.44 635 VAL A C 1
ATOM 5263 O O . VAL A 1 635 ? 24.832 -0.028 -33.877 1.00 88.44 635 VAL A O 1
ATOM 5266 N N . ASN A 1 636 ? 26.858 0.345 -32.978 1.00 81.38 636 ASN A N 1
ATOM 5267 C CA . ASN A 1 636 ? 26.643 1.729 -32.537 1.00 81.38 636 ASN A CA 1
ATOM 5268 C C . ASN A 1 636 ? 27.312 2.769 -33.454 1.00 81.38 636 ASN A C 1
ATOM 5270 O O . ASN A 1 636 ? 27.775 3.815 -32.995 1.00 81.38 636 ASN A O 1
ATOM 5274 N N . ILE A 1 637 ? 27.421 2.430 -34.739 1.00 80.81 637 ILE A N 1
ATOM 5275 C CA . ILE A 1 637 ? 27.903 3.304 -35.807 1.00 80.81 637 ILE A CA 1
ATOM 5276 C C . ILE A 1 637 ? 26.966 3.113 -37.002 1.00 80.81 637 ILE A C 1
ATOM 5278 O O . ILE A 1 637 ? 26.941 2.030 -37.596 1.00 80.81 637 ILE A O 1
ATOM 5282 N N . ASP A 1 638 ? 26.245 4.171 -37.374 1.00 78.69 638 ASP A N 1
ATOM 5283 C CA . ASP A 1 638 ? 25.175 4.149 -38.387 1.00 78.69 638 ASP A CA 1
ATOM 5284 C C . ASP A 1 638 ? 25.623 3.588 -39.747 1.00 78.69 638 ASP A C 1
ATOM 5286 O O . ASP A 1 638 ? 24.874 2.896 -40.440 1.00 78.69 638 ASP A O 1
ATOM 5290 N N . PHE A 1 639 ? 26.880 3.823 -40.126 1.00 81.44 639 PHE A N 1
ATOM 5291 C CA . PHE A 1 639 ? 27.467 3.305 -41.363 1.00 81.44 639 PHE A CA 1
ATOM 5292 C C . PHE A 1 639 ? 27.337 1.788 -41.523 1.00 81.44 639 PHE A C 1
ATOM 5294 O O . PHE A 1 639 ? 26.981 1.310 -42.600 1.00 81.44 639 PHE A O 1
ATOM 5301 N N . PHE A 1 640 ? 27.565 1.021 -40.459 1.00 86.00 640 PHE A N 1
ATOM 5302 C CA . PHE A 1 640 ? 27.488 -0.439 -40.529 1.00 86.00 640 PHE A CA 1
ATOM 5303 C C . PHE A 1 640 ? 26.046 -0.933 -40.680 1.00 86.00 640 PHE A C 1
ATOM 5305 O O . PHE A 1 640 ? 25.822 -1.993 -41.262 1.00 86.00 640 PHE A O 1
ATOM 5312 N N . GLU A 1 641 ? 25.066 -0.176 -40.185 1.00 81.44 641 GLU A N 1
ATOM 5313 C CA . GLU A 1 641 ? 23.652 -0.480 -40.396 1.00 81.44 641 GLU A CA 1
ATOM 5314 C C . GLU A 1 641 ? 23.217 -0.151 -41.830 1.00 81.44 641 GLU A C 1
ATOM 5316 O O . GLU A 1 641 ? 22.496 -0.928 -42.462 1.00 81.44 641 GLU A O 1
ATOM 5321 N N . LYS A 1 642 ? 23.702 0.963 -42.385 1.00 81.38 642 LYS A N 1
ATOM 5322 C CA . LYS A 1 642 ? 23.393 1.367 -43.759 1.00 81.38 642 LYS A CA 1
ATOM 5323 C C . LYS A 1 642 ? 23.967 0.414 -44.805 1.00 81.38 642 LYS A C 1
ATOM 5325 O O . LYS A 1 642 ? 23.246 0.015 -45.716 1.00 81.38 642 LYS A O 1
ATOM 5330 N N . PHE A 1 643 ? 25.228 0.022 -44.647 1.00 84.69 643 PHE A N 1
ATOM 5331 C CA . PHE A 1 643 ? 25.924 -0.920 -45.533 1.00 84.69 643 PHE A CA 1
ATOM 5332 C C . PHE A 1 643 ? 25.865 -2.360 -45.003 1.00 84.69 643 PHE A C 1
ATOM 5334 O O . PHE A 1 643 ? 26.766 -3.178 -45.198 1.00 84.69 643 PHE A O 1
ATOM 5341 N N . LYS A 1 644 ? 24.800 -2.705 -44.273 1.00 88.81 644 LYS A N 1
ATOM 5342 C CA . LYS A 1 644 ? 24.682 -4.006 -43.605 1.00 88.81 644 LYS A CA 1
ATOM 5343 C C . LYS A 1 644 ? 24.816 -5.198 -44.550 1.00 88.81 644 LYS A C 1
ATOM 5345 O O . LYS A 1 644 ? 25.270 -6.259 -44.124 1.00 88.81 644 LYS A O 1
ATOM 5350 N N . ASN A 1 645 ? 24.414 -5.061 -45.812 1.00 90.25 645 ASN A N 1
ATOM 5351 C CA . ASN A 1 645 ? 24.456 -6.165 -46.770 1.00 90.25 645 ASN A CA 1
ATOM 5352 C C . ASN A 1 645 ? 25.899 -6.521 -47.146 1.00 90.25 645 ASN A C 1
ATOM 5354 O O . ASN A 1 645 ? 26.238 -7.701 -47.233 1.00 90.25 645 ASN A O 1
ATOM 5358 N N . GLU A 1 646 ? 26.750 -5.512 -47.284 1.00 89.81 646 GLU A N 1
ATOM 5359 C CA . GLU A 1 646 ? 28.170 -5.611 -47.589 1.00 89.81 646 GLU A CA 1
ATOM 5360 C C . GLU A 1 646 ? 28.916 -6.304 -46.439 1.00 89.81 646 GLU A C 1
ATOM 5362 O O . GLU A 1 646 ? 29.709 -7.218 -46.664 1.00 89.81 646 GLU A O 1
ATOM 5367 N N . PHE A 1 647 ? 28.582 -5.972 -45.187 1.00 91.12 647 PHE A N 1
ATOM 5368 C CA . PHE A 1 647 ? 29.224 -6.556 -44.003 1.00 91.12 647 PHE A CA 1
ATOM 5369 C C . PHE A 1 647 ? 28.773 -7.983 -43.651 1.00 91.12 647 PHE A C 1
ATOM 5371 O O . PHE A 1 647 ? 29.339 -8.593 -42.743 1.00 91.12 647 PHE A O 1
ATOM 5378 N N . LYS A 1 648 ? 27.800 -8.573 -44.360 1.00 91.00 648 LYS A N 1
ATOM 5379 C CA . LYS A 1 648 ? 27.252 -9.896 -44.005 1.00 91.00 648 LYS A CA 1
ATOM 5380 C C . LYS A 1 648 ? 28.331 -10.981 -43.919 1.00 91.00 648 LYS A C 1
ATOM 5382 O O . LYS A 1 648 ? 28.408 -11.703 -42.929 1.00 91.00 648 LYS A O 1
ATOM 5387 N N . ASN A 1 649 ? 29.204 -11.059 -44.924 1.00 89.50 649 ASN A N 1
ATOM 5388 C CA . ASN A 1 649 ? 30.293 -12.041 -44.954 1.00 89.50 649 ASN A CA 1
ATOM 5389 C C . ASN A 1 649 ? 31.369 -11.753 -43.900 1.00 89.50 649 ASN A C 1
ATOM 5391 O O . ASN A 1 649 ? 31.960 -12.685 -43.351 1.00 89.50 649 ASN A O 1
ATOM 5395 N N . PHE A 1 650 ? 31.605 -10.474 -43.603 1.00 92.12 650 PHE A N 1
ATOM 5396 C CA . PHE A 1 650 ? 32.551 -10.053 -42.576 1.00 92.12 650 PHE A CA 1
ATOM 5397 C C . PHE A 1 650 ? 32.126 -10.565 -41.192 1.00 92.12 650 PHE A C 1
ATOM 5399 O O . PHE A 1 650 ? 32.917 -11.220 -40.506 1.00 92.12 650 PHE A O 1
ATOM 5406 N N . TRP A 1 651 ? 30.858 -10.358 -40.816 1.00 93.69 651 TRP A N 1
ATOM 5407 C CA . TRP A 1 651 ? 30.321 -10.837 -39.539 1.00 93.69 651 TRP A CA 1
ATOM 5408 C C . TRP A 1 651 ? 30.390 -12.362 -39.412 1.00 93.69 651 TRP A C 1
ATOM 5410 O O . TRP A 1 651 ? 30.818 -12.873 -38.375 1.00 93.69 651 TRP A O 1
ATOM 5420 N N . GLU A 1 652 ? 30.052 -13.095 -40.477 1.00 91.69 652 GLU A N 1
ATOM 5421 C CA . GLU A 1 652 ? 30.147 -14.560 -40.499 1.00 91.69 652 GLU A CA 1
ATOM 5422 C C . GLU A 1 652 ? 31.594 -15.051 -40.330 1.00 91.69 652 GLU A C 1
ATOM 5424 O O . GLU A 1 652 ? 31.853 -15.907 -39.481 1.00 91.69 652 GLU A O 1
ATOM 5429 N N . LYS A 1 653 ? 32.560 -14.473 -41.065 1.00 91.44 653 LYS A N 1
ATOM 5430 C CA . LYS A 1 653 ? 33.993 -14.818 -40.957 1.00 91.44 653 LYS A CA 1
ATOM 5431 C C . LYS A 1 653 ? 34.502 -14.626 -39.525 1.00 91.44 653 LYS A C 1
ATOM 5433 O O . LYS A 1 653 ? 35.218 -15.479 -39.000 1.00 91.44 653 LYS A O 1
ATOM 5438 N N . LYS A 1 654 ? 34.100 -13.529 -38.880 1.00 91.50 654 LYS A N 1
ATOM 5439 C CA . LYS A 1 654 ? 34.477 -13.185 -37.501 1.00 91.50 654 LYS A CA 1
ATOM 5440 C C . LYS A 1 654 ? 33.701 -13.939 -36.427 1.00 91.50 654 LYS A C 1
ATOM 5442 O O . LYS A 1 654 ? 34.054 -13.833 -35.253 1.00 91.50 654 LYS A O 1
ATOM 5447 N N . LYS A 1 655 ? 32.663 -14.693 -36.804 1.00 94.62 655 LYS A N 1
ATOM 5448 C CA . LYS A 1 655 ? 31.701 -15.294 -35.871 1.00 94.62 655 LYS A CA 1
ATOM 5449 C C . LYS A 1 655 ? 31.113 -14.239 -34.927 1.00 94.62 655 LYS A C 1
ATOM 5451 O O . LYS A 1 655 ? 31.045 -14.438 -33.716 1.00 94.62 655 LYS A O 1
ATOM 5456 N N . LEU A 1 656 ? 30.715 -13.100 -35.481 1.00 94.69 656 LEU A N 1
ATOM 5457 C CA . LEU A 1 656 ? 30.043 -12.026 -34.757 1.00 94.69 656 LEU A CA 1
ATOM 5458 C C . LEU A 1 656 ? 28.574 -11.963 -35.169 1.00 94.69 656 LEU A C 1
ATOM 5460 O O . LEU A 1 656 ? 28.227 -12.257 -36.311 1.00 94.69 656 LEU A O 1
ATOM 5464 N N . TYR A 1 657 ? 27.711 -11.584 -34.232 1.00 95.38 657 TYR A N 1
ATOM 5465 C CA . TYR A 1 657 ? 26.295 -11.357 -34.489 1.00 95.38 657 TYR A CA 1
ATOM 5466 C C . TYR A 1 657 ? 25.956 -9.878 -34.254 1.00 95.38 657 TYR A C 1
ATOM 5468 O O . TYR A 1 657 ? 26.015 -9.433 -33.102 1.00 95.38 657 TYR A O 1
ATOM 5476 N N . PRO A 1 658 ? 25.642 -9.110 -35.315 1.00 94.25 658 PRO A N 1
ATOM 5477 C CA . PRO A 1 658 ? 25.488 -7.661 -35.233 1.00 94.25 658 PRO A CA 1
ATOM 5478 C C . PRO A 1 658 ? 24.106 -7.266 -34.698 1.00 94.25 658 PRO A C 1
ATOM 5480 O O . PRO A 1 658 ? 23.095 -7.340 -35.402 1.00 94.25 658 PRO A O 1
ATOM 5483 N N . LEU A 1 659 ? 24.073 -6.831 -33.442 1.00 91.38 659 LEU A N 1
ATOM 5484 C CA . LEU A 1 659 ? 22.893 -6.306 -32.764 1.00 91.38 659 LEU A CA 1
ATOM 5485 C C . LEU A 1 659 ? 22.700 -4.823 -33.088 1.00 91.38 659 LEU A C 1
ATOM 5487 O O . LEU A 1 659 ? 23.665 -4.061 -33.112 1.00 91.38 659 LEU A O 1
ATOM 5491 N N . GLU A 1 660 ? 21.455 -4.424 -33.327 1.00 86.69 660 GLU A N 1
ATOM 5492 C CA . GLU A 1 660 ? 21.061 -3.029 -33.533 1.00 86.69 660 GLU A CA 1
ATOM 5493 C C . GLU A 1 660 ? 21.297 -2.233 -32.241 1.00 86.69 660 GLU A C 1
ATOM 5495 O O . GLU A 1 660 ? 21.016 -2.715 -31.137 1.00 86.69 660 GLU A O 1
ATOM 5500 N N . SER A 1 661 ? 21.850 -1.025 -32.365 1.00 77.25 661 SER A N 1
ATOM 5501 C CA . SER A 1 661 ? 21.986 -0.121 -31.224 1.00 77.25 661 SER A CA 1
ATOM 5502 C C . SER A 1 661 ? 20.683 0.640 -30.967 1.00 77.25 661 SER A C 1
ATOM 5504 O O . SER A 1 661 ? 19.827 0.799 -31.831 1.00 77.25 661 SER A O 1
ATOM 5506 N N . SER A 1 662 ? 20.501 1.088 -29.729 1.00 68.12 662 SER A N 1
ATOM 5507 C CA . SER A 1 662 ? 19.331 1.874 -29.340 1.00 68.12 662 SER A CA 1
ATOM 5508 C C . SER A 1 662 ? 19.381 3.281 -29.953 1.00 68.12 662 SER A C 1
ATOM 5510 O O . SER A 1 662 ? 20.358 3.993 -29.702 1.00 68.12 662 SER A O 1
ATOM 5512 N N . PRO A 1 663 ? 18.293 3.775 -30.579 1.00 54.31 663 PRO A N 1
ATOM 5513 C CA . PRO A 1 663 ? 18.200 5.169 -31.028 1.00 54.31 663 PRO A CA 1
ATOM 5514 C C . PRO A 1 663 ? 18.341 6.192 -29.886 1.00 54.31 663 PRO A C 1
ATOM 5516 O O . PRO A 1 663 ? 18.707 7.344 -30.108 1.00 54.31 663 PRO A O 1
ATOM 5519 N N . LYS A 1 664 ? 18.044 5.788 -28.639 1.00 55.75 664 LYS A N 1
ATOM 5520 C CA . LYS A 1 664 ? 18.137 6.628 -27.429 1.00 55.75 664 LYS A CA 1
ATOM 5521 C C . LYS A 1 664 ? 19.481 6.481 -26.690 1.00 55.75 664 LYS A C 1
ATOM 5523 O O . LYS A 1 664 ? 19.643 7.057 -25.616 1.00 55.75 664 LYS A O 1
ATOM 5528 N N . GLY A 1 665 ? 20.448 5.757 -27.264 1.00 55.16 665 GLY A N 1
ATOM 5529 C CA . GLY A 1 665 ? 21.831 5.626 -26.784 1.00 55.16 665 GLY A CA 1
ATOM 5530 C C . GLY A 1 665 ? 22.190 4.256 -26.192 1.00 55.16 665 GLY A C 1
ATOM 5531 O O . GLY A 1 665 ? 21.314 3.486 -25.806 1.00 55.16 665 GLY A O 1
ATOM 5532 N N . ASP A 1 666 ? 23.497 3.981 -26.077 1.00 61.09 666 ASP A N 1
ATOM 5533 C CA . ASP A 1 666 ? 24.116 2.705 -25.650 1.00 61.09 666 ASP A CA 1
ATOM 5534 C C . ASP A 1 666 ? 23.893 2.296 -24.168 1.00 61.09 666 ASP A C 1
ATOM 5536 O O . ASP A 1 666 ? 24.821 1.864 -23.477 1.00 61.09 666 ASP A O 1
ATOM 5540 N N . HIS A 1 667 ? 22.693 2.486 -23.626 1.00 65.00 667 HIS A N 1
ATOM 5541 C CA . HIS A 1 667 ? 22.400 2.239 -22.213 1.00 65.00 667 HIS A CA 1
ATOM 5542 C C . HIS A 1 667 ? 22.208 0.751 -21.882 1.00 65.00 667 HIS A C 1
ATOM 5544 O O . HIS A 1 667 ? 22.490 0.343 -20.761 1.00 65.00 667 HIS A O 1
ATOM 5550 N N . PHE A 1 668 ? 21.800 -0.075 -22.847 1.00 75.19 668 PHE A N 1
ATOM 5551 C CA . PHE A 1 668 ? 21.610 -1.519 -22.673 1.00 75.19 668 PHE A CA 1
ATOM 5552 C C . PHE A 1 668 ? 22.696 -2.308 -23.423 1.00 75.19 668 PHE A C 1
ATOM 5554 O O . PHE A 1 668 ? 23.261 -1.797 -24.388 1.00 75.19 668 PHE A O 1
ATOM 5561 N N . LEU A 1 669 ? 22.981 -3.548 -22.999 1.00 79.31 669 LEU A N 1
ATOM 5562 C CA . LEU A 1 669 ? 24.099 -4.368 -23.509 1.00 79.31 669 LEU A CA 1
ATOM 5563 C C . LEU A 1 669 ? 25.483 -3.723 -23.298 1.00 79.31 669 LEU A C 1
ATOM 5565 O O . LEU A 1 669 ? 26.381 -3.877 -24.123 1.00 79.31 669 LEU A O 1
ATOM 5569 N N . THR A 1 670 ? 25.685 -3.019 -22.181 1.00 77.19 670 THR A N 1
ATOM 5570 C CA . THR A 1 670 ? 26.971 -2.374 -21.860 1.00 77.19 670 THR A CA 1
ATOM 5571 C C . THR A 1 670 ? 28.111 -3.373 -21.670 1.00 77.19 670 THR A C 1
ATOM 5573 O O . THR A 1 670 ? 29.274 -3.016 -21.836 1.00 77.19 670 THR A O 1
ATOM 5576 N N . THR A 1 671 ? 27.784 -4.628 -21.356 1.00 76.88 671 THR A N 1
ATOM 5577 C CA . THR A 1 671 ? 28.745 -5.733 -21.248 1.00 76.88 671 THR A CA 1
ATOM 5578 C C . THR A 1 671 ? 29.111 -6.375 -22.589 1.00 76.88 671 THR A C 1
ATOM 5580 O O . THR A 1 671 ? 30.051 -7.169 -22.644 1.00 76.88 671 THR A O 1
ATOM 5583 N N . CYS A 1 672 ? 28.392 -6.062 -23.671 1.00 84.88 672 CYS A N 1
ATOM 5584 C CA . CYS A 1 672 ? 28.714 -6.559 -25.006 1.00 84.88 672 CYS A CA 1
ATOM 5585 C C . CYS A 1 672 ? 29.784 -5.686 -25.665 1.00 84.88 672 CYS A C 1
ATOM 5587 O O . CYS A 1 672 ? 29.833 -4.475 -25.458 1.00 84.88 672 CYS A O 1
ATOM 5589 N N . GLN A 1 673 ? 30.612 -6.309 -26.507 1.00 88.88 673 GLN A N 1
ATOM 5590 C CA . GLN A 1 673 ? 31.540 -5.574 -27.360 1.00 88.88 673 GLN A CA 1
ATOM 5591 C C . GLN A 1 673 ? 30.749 -4.653 -28.295 1.00 88.88 673 GLN A C 1
ATOM 5593 O O . GLN A 1 673 ? 29.708 -5.045 -28.828 1.00 88.88 673 GLN A O 1
ATOM 5598 N N . LYS A 1 674 ? 31.252 -3.445 -28.521 1.00 88.19 674 LYS A N 1
ATOM 5599 C CA . LYS A 1 674 ? 30.686 -2.479 -29.462 1.00 88.19 674 LYS A CA 1
ATOM 5600 C C . LYS A 1 674 ? 31.560 -2.383 -30.701 1.00 88.19 674 LYS A C 1
ATOM 5602 O O . LYS A 1 674 ? 32.769 -2.598 -30.632 1.00 88.19 674 LYS A O 1
ATOM 5607 N N . VAL A 1 675 ? 30.973 -2.006 -31.833 1.00 87.75 675 VAL A N 1
ATOM 5608 C CA . VAL A 1 675 ? 31.745 -1.767 -33.062 1.00 87.75 675 VAL A CA 1
ATOM 5609 C C . VAL A 1 675 ? 32.778 -0.652 -32.856 1.00 87.75 675 VAL A C 1
ATOM 5611 O O . VAL A 1 675 ? 33.905 -0.795 -33.320 1.00 87.75 675 VAL A O 1
ATOM 5614 N N . ASN A 1 676 ? 32.464 0.386 -32.069 1.00 83.06 676 ASN A N 1
ATOM 5615 C CA . ASN A 1 676 ? 33.444 1.408 -31.669 1.00 83.06 676 ASN A CA 1
ATOM 5616 C C . ASN A 1 676 ? 34.705 0.835 -30.985 1.00 83.06 676 ASN A C 1
ATOM 5618 O O . ASN A 1 676 ? 35.776 1.416 -31.127 1.00 83.06 676 ASN A O 1
ATOM 5622 N N . ASP A 1 677 ? 34.621 -0.312 -30.298 1.00 86.56 677 ASP A N 1
ATOM 5623 C CA . ASP A 1 677 ? 35.778 -0.935 -29.630 1.00 86.56 677 ASP A CA 1
ATOM 5624 C C . ASP A 1 677 ? 36.777 -1.561 -30.625 1.00 86.56 677 ASP A C 1
ATOM 5626 O O . ASP A 1 677 ? 37.886 -1.953 -30.243 1.00 86.56 677 ASP A O 1
ATOM 5630 N N . LEU A 1 678 ? 36.388 -1.679 -31.902 1.00 88.19 678 LEU A N 1
ATOM 5631 C CA . LEU A 1 678 ? 37.247 -2.106 -33.012 1.00 88.19 678 LEU A CA 1
ATOM 5632 C C . LEU A 1 678 ? 38.104 -0.959 -33.568 1.00 88.19 678 LEU A C 1
ATOM 5634 O O . LEU A 1 678 ? 38.913 -1.177 -34.471 1.00 88.19 678 LEU A O 1
ATOM 5638 N N . PHE A 1 679 ? 37.950 0.247 -33.023 1.00 86.12 679 PHE A N 1
ATOM 5639 C CA . PHE A 1 679 ? 38.731 1.425 -33.364 1.00 86.12 679 PHE A CA 1
ATOM 5640 C C . PHE A 1 679 ? 39.561 1.872 -32.157 1.00 86.12 679 PHE A C 1
ATOM 5642 O O . PHE A 1 679 ? 39.181 1.691 -31.001 1.00 86.12 679 PHE A O 1
ATOM 5649 N N . GLU A 1 680 ? 40.711 2.483 -32.417 1.00 86.56 680 GLU A N 1
ATOM 5650 C CA . GLU A 1 680 ? 41.529 3.150 -31.408 1.00 86.56 680 GLU A CA 1
ATOM 5651 C C . GLU A 1 680 ? 41.710 4.621 -31.782 1.00 86.56 680 GLU A C 1
ATOM 5653 O O . GLU A 1 680 ? 41.935 4.966 -32.947 1.00 86.56 680 GLU A O 1
ATOM 5658 N N . LYS A 1 681 ? 41.579 5.518 -30.801 1.00 78.81 681 LYS A N 1
ATOM 5659 C CA . LYS A 1 681 ? 41.863 6.934 -31.031 1.00 78.81 681 LYS A CA 1
ATOM 5660 C C . LYS A 1 681 ? 43.354 7.063 -31.336 1.00 78.81 681 LYS A C 1
ATOM 5662 O O . LYS A 1 681 ? 44.182 6.523 -30.607 1.00 78.81 681 LYS A O 1
ATOM 5667 N N . CYS A 1 682 ? 43.712 7.806 -32.380 1.00 74.62 682 CYS A N 1
ATOM 5668 C CA . CYS A 1 682 ? 45.120 8.100 -32.639 1.00 74.62 682 CYS A CA 1
ATOM 5669 C C . CYS A 1 682 ? 45.718 8.931 -31.481 1.00 74.62 682 CYS A C 1
ATOM 5671 O O . CYS A 1 682 ? 45.387 10.107 -31.330 1.00 74.62 682 CYS A O 1
ATOM 5673 N N . GLU A 1 683 ? 46.640 8.355 -30.700 1.00 63.00 683 GLU A N 1
ATOM 5674 C CA . GLU A 1 683 ? 47.341 9.055 -29.602 1.00 63.00 683 GLU A CA 1
ATOM 5675 C C . GLU A 1 683 ? 48.286 10.159 -30.108 1.00 63.00 683 GLU A C 1
ATOM 5677 O O . GLU A 1 683 ? 48.514 11.164 -29.444 1.00 63.00 683 GLU A O 1
ATOM 5682 N N . VAL A 1 684 ? 48.783 10.033 -31.341 1.00 61.97 684 VAL A N 1
ATOM 5683 C CA . VAL A 1 684 ? 49.710 10.994 -31.974 1.00 61.97 684 VAL A CA 1
ATOM 5684 C C . VAL A 1 684 ? 48.993 12.290 -32.422 1.00 61.97 684 VAL A C 1
ATOM 5686 O O . VAL A 1 684 ? 49.569 13.132 -33.113 1.00 61.97 684 VAL A O 1
ATOM 5689 N N . CYS A 1 685 ? 47.701 12.441 -32.119 1.00 62.00 685 CYS A N 1
ATOM 5690 C CA . CYS A 1 685 ? 46.788 13.330 -32.833 1.00 62.00 685 CYS A CA 1
ATOM 5691 C C . CYS A 1 685 ? 45.942 14.253 -31.925 1.00 62.00 685 CYS A C 1
ATOM 5693 O O . CYS A 1 685 ? 44.919 14.749 -32.386 1.00 62.00 685 CYS A O 1
ATOM 5695 N N . GLU A 1 686 ? 46.327 14.516 -30.667 1.00 55.69 686 GLU A N 1
ATOM 5696 C CA . GLU A 1 686 ? 45.513 15.327 -29.728 1.00 55.69 686 GLU A CA 1
ATOM 5697 C C . GLU A 1 686 ? 45.189 16.759 -30.210 1.00 55.69 686 GLU A C 1
ATOM 5699 O O . GLU A 1 686 ? 44.196 17.323 -29.768 1.00 55.69 686 GLU A O 1
ATOM 5704 N N . ASN A 1 687 ? 45.966 17.307 -31.157 1.00 63.72 687 ASN A N 1
ATOM 5705 C CA . ASN A 1 687 ? 45.735 18.604 -31.818 1.00 63.72 687 ASN A CA 1
ATOM 5706 C C . ASN A 1 687 ? 45.536 18.462 -33.344 1.00 63.72 687 ASN A C 1
ATOM 5708 O O . ASN A 1 687 ? 46.042 19.267 -34.136 1.00 63.72 687 ASN A O 1
ATOM 5712 N N . CYS A 1 688 ? 44.900 17.376 -33.786 1.00 71.12 688 CYS A N 1
ATOM 5713 C CA . CYS A 1 688 ? 44.641 17.149 -35.204 1.00 71.12 688 CYS A CA 1
ATOM 5714 C C . CYS A 1 688 ? 43.716 18.228 -35.784 1.00 71.12 688 CYS A C 1
ATOM 5716 O O . CYS A 1 688 ? 42.831 18.739 -35.109 1.00 71.12 688 CYS A O 1
ATOM 5718 N N . ILE A 1 689 ? 43.872 18.540 -37.070 1.00 71.75 689 ILE A N 1
ATOM 5719 C CA . ILE A 1 689 ? 42.979 19.473 -37.765 1.00 71.75 689 ILE A CA 1
ATOM 5720 C C . ILE A 1 689 ? 41.515 19.011 -37.766 1.00 71.75 689 ILE A C 1
ATOM 5722 O O . ILE A 1 689 ? 40.619 19.842 -37.772 1.00 71.75 689 ILE A O 1
ATOM 5726 N N . PHE A 1 690 ? 41.293 17.697 -37.688 1.00 72.56 690 PHE A N 1
ATOM 5727 C CA . PHE A 1 690 ? 39.973 17.075 -37.618 1.00 72.56 690 PHE A CA 1
ATOM 5728 C C . PHE A 1 690 ? 39.408 16.976 -36.191 1.00 72.56 690 PHE A C 1
ATOM 5730 O O . PHE A 1 690 ? 38.266 16.560 -36.029 1.00 72.56 690 PHE A O 1
ATOM 5737 N N . SER A 1 691 ? 40.181 17.302 -35.142 1.00 60.53 691 SER A N 1
ATOM 5738 C CA . SER A 1 691 ? 39.758 17.144 -33.739 1.00 60.53 691 SER A CA 1
ATOM 5739 C C . SER A 1 691 ? 38.959 18.337 -33.189 1.00 60.53 691 SER A C 1
ATOM 5741 O O . SER A 1 691 ? 39.086 18.664 -32.009 1.00 60.53 691 SER A O 1
ATOM 5743 N N . GLY A 1 692 ? 38.193 19.033 -34.041 1.00 58.22 692 GLY A N 1
ATOM 5744 C CA . GLY A 1 692 ? 37.302 20.131 -33.639 1.00 58.22 692 GLY A CA 1
ATOM 5745 C C . GLY A 1 692 ? 36.157 19.670 -32.722 1.00 58.22 692 GLY A C 1
ATOM 5746 O O . GLY A 1 692 ? 36.105 18.510 -32.325 1.00 58.22 692 GLY A O 1
ATOM 5747 N N . GLU A 1 693 ? 35.195 20.550 -32.408 1.00 52.62 693 GLU A N 1
ATOM 5748 C CA . GLU A 1 693 ? 34.095 20.268 -31.453 1.00 52.62 693 GLU A CA 1
ATOM 5749 C C . GLU A 1 693 ? 33.268 18.993 -31.768 1.00 52.62 693 GLU A C 1
ATOM 5751 O O . GLU A 1 693 ? 32.544 18.508 -30.900 1.00 52.62 693 GLU A O 1
ATOM 5756 N N . ILE A 1 694 ? 33.363 18.442 -32.991 1.00 55.19 694 ILE A N 1
ATOM 5757 C CA . ILE A 1 694 ? 32.451 17.424 -33.550 1.00 55.19 694 ILE A CA 1
ATOM 5758 C C . ILE A 1 694 ? 33.204 16.310 -34.348 1.00 55.19 694 ILE A C 1
ATOM 5760 O O . ILE A 1 694 ? 32.586 15.431 -34.953 1.00 55.19 694 ILE A O 1
ATOM 5764 N N . GLY A 1 695 ? 34.546 16.288 -34.364 1.00 62.50 695 GLY A N 1
ATOM 5765 C CA . GLY A 1 695 ? 35.342 15.377 -35.213 1.00 62.50 695 GLY A CA 1
ATOM 5766 C C . GLY A 1 695 ? 36.452 14.626 -34.471 1.00 62.50 695 GLY A C 1
ATOM 5767 O O . GLY A 1 695 ? 37.064 15.152 -33.546 1.00 62.50 695 GLY A O 1
ATOM 5768 N N . TRP A 1 696 ? 36.706 13.371 -34.856 1.00 72.38 696 TRP A N 1
ATOM 5769 C CA . TRP A 1 696 ? 37.732 12.517 -34.249 1.00 72.38 696 TRP A CA 1
ATOM 5770 C C . TRP A 1 696 ? 38.470 11.712 -35.317 1.00 72.38 696 TRP A C 1
ATOM 5772 O O . TRP A 1 696 ? 37.866 11.214 -36.268 1.00 72.38 696 TRP A O 1
ATOM 5782 N N . VAL A 1 697 ? 39.778 11.529 -35.124 1.00 78.50 697 VAL A N 1
ATOM 5783 C CA . VAL A 1 697 ? 40.594 10.668 -35.986 1.00 78.50 697 VAL A CA 1
ATOM 5784 C C . VAL A 1 697 ? 40.835 9.331 -35.307 1.00 78.50 697 VAL A C 1
ATOM 5786 O O . VAL A 1 697 ? 41.407 9.264 -34.212 1.00 78.50 697 VAL A O 1
ATOM 5789 N N . TRP A 1 698 ? 40.421 8.273 -35.989 1.00 79.38 698 TRP A N 1
ATOM 5790 C CA . TRP A 1 698 ? 40.478 6.908 -35.495 1.00 79.38 698 TRP A CA 1
ATOM 5791 C C . TRP A 1 698 ? 41.335 6.048 -36.407 1.00 79.38 698 TRP A C 1
ATOM 5793 O O . TRP A 1 698 ? 41.384 6.238 -37.623 1.00 79.38 698 TRP A O 1
ATOM 5803 N N . LYS A 1 699 ? 42.009 5.085 -35.794 1.00 85.12 699 LYS A N 1
ATOM 5804 C CA . LYS A 1 699 ? 42.707 4.009 -36.477 1.00 85.12 699 LYS A CA 1
ATOM 5805 C C . LYS A 1 699 ? 41.928 2.719 -36.263 1.00 85.12 699 LYS A C 1
ATOM 5807 O O . LYS A 1 699 ? 41.377 2.494 -35.183 1.00 85.12 699 LYS A O 1
ATOM 5812 N N . ILE A 1 700 ? 41.857 1.885 -37.290 1.00 87.31 700 ILE A N 1
ATOM 5813 C CA . ILE A 1 700 ? 41.186 0.594 -37.201 1.00 87.31 700 ILE A CA 1
ATOM 5814 C C . ILE A 1 700 ? 42.113 -0.350 -36.431 1.00 87.31 700 ILE A C 1
ATOM 5816 O O . ILE A 1 700 ? 43.250 -0.591 -36.834 1.00 87.31 700 ILE A O 1
ATOM 5820 N N . LYS A 1 701 ? 41.637 -0.851 -35.289 1.00 89.75 701 LYS A N 1
ATOM 5821 C CA . LYS A 1 701 ? 42.392 -1.748 -34.405 1.00 89.75 701 LYS A CA 1
ATOM 5822 C C . LYS A 1 701 ? 42.300 -3.207 -34.855 1.00 89.75 701 LYS A C 1
ATOM 5824 O O . LYS A 1 701 ? 43.213 -3.988 -34.605 1.00 89.75 701 LYS A O 1
ATOM 5829 N N . ASP A 1 702 ? 41.182 -3.588 -35.469 1.00 89.88 702 ASP A N 1
ATOM 5830 C CA . ASP A 1 702 ? 40.957 -4.942 -35.974 1.00 89.88 702 ASP A CA 1
ATOM 5831 C C . ASP A 1 702 ? 41.470 -5.085 -37.418 1.00 89.88 702 ASP A C 1
ATOM 5833 O O . ASP A 1 702 ? 40.949 -4.455 -38.334 1.00 89.88 702 ASP A O 1
ATOM 5837 N N . GLU A 1 703 ? 42.493 -5.918 -37.627 1.00 88.19 703 GLU A N 1
ATOM 5838 C CA . GLU A 1 703 ? 43.161 -6.051 -38.934 1.00 88.19 703 GLU A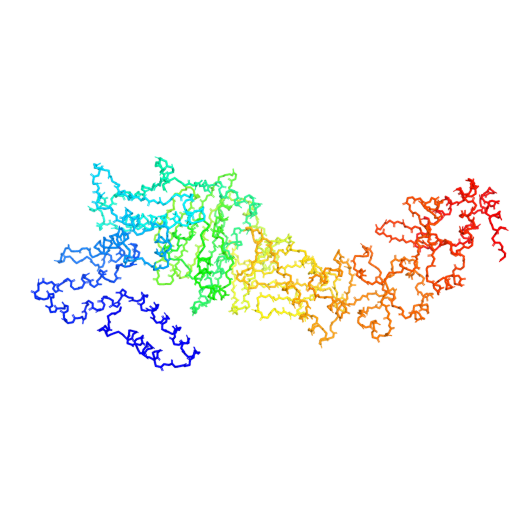 CA 1
ATOM 5839 C C . GLU A 1 703 ? 42.244 -6.610 -40.034 1.00 88.19 703 GLU A C 1
ATOM 5841 O O . GLU A 1 703 ? 42.277 -6.126 -41.158 1.00 88.19 703 GLU A O 1
ATOM 5846 N N . ASP A 1 704 ? 41.362 -7.567 -39.729 1.00 88.31 704 ASP A N 1
ATOM 5847 C CA . ASP A 1 704 ? 40.408 -8.067 -40.731 1.00 88.31 704 ASP A CA 1
ATOM 5848 C C . ASP A 1 704 ? 39.375 -6.991 -41.113 1.00 88.31 704 ASP A C 1
ATOM 5850 O O . ASP A 1 704 ? 38.950 -6.934 -42.265 1.00 88.31 704 ASP A O 1
ATOM 5854 N N . LEU A 1 705 ? 38.924 -6.160 -40.160 1.00 89.19 705 LEU A N 1
ATOM 5855 C CA . LEU A 1 705 ? 38.039 -5.027 -40.458 1.00 89.19 705 LEU A CA 1
ATOM 5856 C C . LEU A 1 705 ? 38.763 -4.016 -41.343 1.00 89.19 705 LEU A C 1
ATOM 5858 O O . LEU A 1 705 ? 38.171 -3.483 -42.279 1.00 89.19 705 LEU A O 1
ATOM 5862 N N . LYS A 1 706 ? 40.042 -3.770 -41.055 1.00 87.94 706 LYS A N 1
ATOM 5863 C CA . LYS A 1 706 ? 40.892 -2.895 -41.852 1.00 87.94 706 LYS A CA 1
ATOM 5864 C C . LYS A 1 706 ? 41.045 -3.416 -43.273 1.00 87.94 706 LYS A C 1
ATOM 5866 O O . LYS A 1 706 ? 40.779 -2.659 -44.198 1.00 87.94 706 LYS A O 1
ATOM 5871 N N . GLU A 1 707 ? 41.421 -4.679 -43.453 1.00 87.06 707 GLU A N 1
ATOM 5872 C CA . GLU A 1 707 ? 41.499 -5.317 -44.771 1.00 87.06 707 GLU A CA 1
ATOM 5873 C C . GLU A 1 707 ? 40.159 -5.218 -45.502 1.00 87.06 707 GLU A C 1
ATOM 5875 O O . GLU A 1 707 ? 40.110 -4.753 -46.635 1.00 87.06 707 GLU A O 1
ATOM 5880 N N . PHE A 1 708 ? 39.054 -5.550 -44.831 1.00 88.81 708 PHE A N 1
ATOM 5881 C CA . PHE A 1 708 ? 37.724 -5.500 -45.429 1.00 88.81 708 PHE A CA 1
ATOM 5882 C C . PHE A 1 708 ? 37.328 -4.088 -45.886 1.00 88.81 708 PHE A C 1
ATOM 5884 O O . PHE A 1 708 ? 36.851 -3.917 -47.012 1.00 88.81 708 PHE A O 1
ATOM 5891 N N . LEU A 1 709 ? 37.532 -3.073 -45.039 1.00 84.69 709 LEU A N 1
ATOM 5892 C CA . LEU A 1 709 ? 37.263 -1.672 -45.373 1.00 84.69 709 LEU A CA 1
ATOM 5893 C C . LEU A 1 709 ? 38.190 -1.186 -46.494 1.00 84.69 709 LEU A C 1
ATOM 5895 O O . LEU A 1 709 ? 37.725 -0.562 -47.439 1.00 84.69 709 LEU A O 1
ATOM 5899 N N . LEU A 1 710 ? 39.474 -1.539 -46.455 1.00 81.19 710 LEU A N 1
ATOM 5900 C CA . LEU A 1 710 ? 40.428 -1.239 -47.522 1.00 81.19 710 LEU A CA 1
ATOM 5901 C C . LEU A 1 710 ? 40.217 -2.079 -48.786 1.00 81.19 710 LEU A C 1
ATOM 5903 O O . LEU A 1 710 ? 40.898 -1.844 -49.770 1.00 81.19 710 LEU A O 1
ATOM 5907 N N . GLU A 1 711 ? 39.335 -3.068 -48.819 1.00 84.56 711 GLU A N 1
ATOM 5908 C CA . GLU A 1 711 ? 38.996 -3.795 -50.047 1.00 84.56 711 GLU A CA 1
ATOM 5909 C C . GLU A 1 711 ? 37.696 -3.281 -50.656 1.00 84.56 711 GLU A C 1
ATOM 5911 O O . GLU A 1 711 ? 37.636 -3.043 -51.859 1.00 84.56 711 GLU A O 1
ATOM 5916 N N . ASN A 1 712 ? 36.679 -3.073 -49.821 1.00 83.56 712 ASN A N 1
ATOM 5917 C CA . ASN A 1 712 ? 35.313 -2.784 -50.260 1.00 83.56 712 ASN A CA 1
ATOM 5918 C C . ASN A 1 712 ? 34.967 -1.289 -50.192 1.00 83.56 712 ASN A C 1
ATOM 5920 O O . ASN A 1 712 ? 34.020 -0.853 -50.835 1.00 83.56 712 ASN A O 1
ATOM 5924 N N . PHE A 1 713 ? 35.742 -0.507 -49.436 1.00 82.12 713 PHE A N 1
ATOM 5925 C CA . PHE A 1 713 ? 35.489 0.900 -49.118 1.00 82.12 713 PHE A CA 1
ATOM 5926 C C . PHE A 1 713 ? 36.785 1.734 -49.180 1.00 82.12 713 PHE A C 1
ATOM 5928 O O . PHE A 1 713 ? 36.990 2.642 -48.378 1.00 82.12 713 PHE A O 1
ATOM 5935 N N . ARG A 1 714 ? 37.683 1.431 -50.134 1.00 76.38 714 ARG A N 1
ATOM 5936 C CA . ARG A 1 714 ? 39.007 2.084 -50.297 1.00 76.38 714 ARG A CA 1
ATOM 5937 C C . ARG A 1 714 ? 38.959 3.603 -50.295 1.00 76.38 714 ARG A C 1
ATOM 5939 O O . ARG A 1 714 ? 39.873 4.251 -49.793 1.00 76.38 714 ARG A O 1
ATOM 5946 N N . ASN A 1 715 ? 37.891 4.144 -50.861 1.00 79.94 715 ASN A N 1
ATOM 5947 C CA . ASN A 1 715 ? 37.743 5.572 -51.061 1.00 79.94 715 ASN A CA 1
ATOM 5948 C C . ASN A 1 715 ? 37.066 6.249 -49.868 1.00 79.94 715 ASN A C 1
ATOM 5950 O O . ASN A 1 715 ? 37.015 7.469 -49.829 1.00 79.94 715 ASN A O 1
ATOM 5954 N N . VAL A 1 716 ? 36.603 5.504 -48.859 1.00 82.75 716 VAL A N 1
ATOM 5955 C CA . VAL A 1 716 ? 35.983 6.094 -47.669 1.00 82.75 716 VAL A CA 1
ATOM 5956 C C . VAL A 1 716 ? 37.046 6.780 -46.815 1.00 82.75 716 VAL A C 1
ATOM 5958 O O . VAL A 1 716 ? 37.981 6.153 -46.312 1.00 82.75 716 VAL A O 1
ATOM 5961 N N . VAL A 1 717 ? 36.887 8.090 -46.641 1.00 80.94 717 VAL A N 1
ATOM 5962 C CA . VAL A 1 717 ? 37.779 8.947 -45.846 1.00 80.94 717 VAL A CA 1
ATOM 5963 C C . VAL A 1 717 ? 37.186 9.282 -44.480 1.00 80.94 717 VAL A C 1
ATOM 5965 O O . VAL A 1 717 ? 37.920 9.455 -43.503 1.00 80.94 717 VAL A O 1
ATOM 5968 N N . ALA A 1 718 ? 35.859 9.349 -44.387 1.00 79.88 718 ALA A N 1
ATOM 5969 C CA . ALA A 1 718 ? 35.155 9.618 -43.146 1.00 79.88 718 ALA A CA 1
ATOM 5970 C C . ALA A 1 718 ? 33.859 8.818 -43.065 1.00 79.88 718 ALA A C 1
ATOM 5972 O O . ALA A 1 718 ? 33.154 8.628 -44.058 1.00 79.88 718 ALA A O 1
ATOM 5973 N N . ILE A 1 719 ? 33.547 8.388 -41.850 1.00 78.00 719 ILE A N 1
ATOM 5974 C CA . ILE A 1 719 ? 32.306 7.723 -41.494 1.00 78.00 719 ILE A CA 1
ATOM 5975 C C . ILE A 1 719 ? 31.553 8.617 -40.512 1.00 78.00 719 ILE A C 1
ATOM 5977 O O . ILE A 1 719 ? 32.127 9.123 -39.546 1.00 78.00 719 ILE A O 1
ATOM 5981 N N . GLU A 1 720 ? 30.263 8.809 -40.750 1.00 71.62 720 GLU A N 1
ATOM 5982 C CA . GLU A 1 720 ? 29.386 9.494 -39.811 1.00 71.62 720 GLU A CA 1
ATOM 5983 C C . GLU A 1 720 ? 28.826 8.530 -38.760 1.00 71.62 720 GLU A C 1
ATOM 5985 O O . GLU A 1 720 ? 28.477 7.384 -39.059 1.00 71.62 720 GLU A O 1
ATOM 5990 N N . ASN A 1 721 ? 28.733 9.017 -37.525 1.00 66.88 721 ASN A N 1
ATOM 5991 C CA . ASN A 1 721 ? 28.051 8.358 -36.425 1.00 66.88 721 ASN A CA 1
ATOM 5992 C C . ASN A 1 721 ? 27.132 9.355 -35.706 1.00 66.88 721 ASN A C 1
ATOM 5994 O O . ASN A 1 721 ? 27.547 10.481 -35.422 1.00 66.88 721 ASN A O 1
ATOM 5998 N N . THR A 1 722 ? 25.925 8.937 -35.341 1.00 61.28 722 THR A N 1
ATOM 5999 C CA . THR A 1 722 ? 25.033 9.720 -34.487 1.00 61.28 722 THR A CA 1
ATOM 6000 C C . THR A 1 722 ? 25.076 9.176 -33.061 1.00 61.28 722 THR A C 1
ATOM 6002 O O . THR A 1 722 ? 24.482 8.149 -32.750 1.00 61.28 722 THR A O 1
ATOM 6005 N N . ILE A 1 723 ? 25.725 9.890 -32.135 1.00 57.44 723 ILE A N 1
ATOM 6006 C CA . ILE A 1 723 ? 25.684 9.532 -30.707 1.00 57.44 723 ILE A CA 1
ATOM 6007 C C . ILE A 1 723 ? 24.800 10.536 -29.971 1.00 57.44 723 ILE A C 1
ATOM 6009 O O . ILE A 1 723 ? 25.155 11.702 -29.837 1.00 57.44 723 ILE A O 1
ATOM 6013 N N . ARG A 1 724 ? 23.652 10.091 -29.436 1.00 52.62 724 ARG A N 1
ATOM 6014 C CA . ARG A 1 724 ? 22.722 10.935 -28.648 1.00 52.62 724 ARG A CA 1
ATOM 6015 C C . ARG A 1 724 ? 22.261 12.207 -29.387 1.00 52.62 724 ARG A C 1
ATOM 6017 O O . ARG A 1 724 ? 22.183 13.272 -28.778 1.00 52.62 724 ARG A O 1
ATOM 6024 N N . ASN A 1 725 ? 21.962 12.102 -30.685 1.00 53.44 725 ASN A N 1
ATOM 6025 C CA . ASN A 1 725 ? 21.635 13.234 -31.574 1.00 53.44 725 ASN A CA 1
ATOM 6026 C C . ASN A 1 725 ? 22.770 14.263 -31.751 1.00 53.44 725 ASN A C 1
ATOM 6028 O O . ASN A 1 725 ? 22.526 15.379 -32.205 1.00 53.44 725 ASN A O 1
ATOM 6032 N N . ILE A 1 726 ? 24.004 13.900 -31.393 1.00 56.19 726 ILE A N 1
ATOM 6033 C CA . ILE A 1 726 ? 25.211 14.659 -31.705 1.00 56.19 726 ILE A CA 1
ATOM 6034 C C . ILE A 1 726 ? 25.882 13.943 -32.873 1.00 56.19 726 ILE A C 1
ATOM 6036 O O . ILE A 1 726 ? 26.224 12.763 -32.772 1.00 56.19 726 ILE A O 1
ATOM 6040 N N . PHE A 1 727 ? 26.058 14.660 -33.978 1.00 62.84 727 PHE A N 1
ATOM 6041 C CA . PHE A 1 727 ? 26.855 14.187 -35.102 1.00 62.84 727 PHE A CA 1
ATOM 6042 C C . PHE A 1 727 ? 28.295 13.996 -34.633 1.00 62.84 727 PHE A C 1
ATOM 6044 O O . PHE A 1 727 ? 28.857 14.881 -34.004 1.00 62.84 727 PHE A O 1
ATOM 6051 N N . ILE A 1 728 ? 28.901 12.849 -34.897 1.00 66.38 728 ILE A N 1
ATOM 6052 C CA . ILE A 1 728 ? 30.313 12.600 -34.622 1.00 66.38 728 ILE A CA 1
ATOM 6053 C C . ILE A 1 728 ? 30.935 12.077 -35.907 1.00 66.38 728 ILE A C 1
ATOM 6055 O O . ILE A 1 728 ? 30.504 11.068 -36.461 1.00 66.38 728 ILE A O 1
ATOM 6059 N N . LYS A 1 729 ? 31.966 12.773 -36.384 1.00 74.75 729 LYS A N 1
ATOM 6060 C CA . LYS A 1 729 ? 32.683 12.404 -37.608 1.00 74.75 729 LYS A CA 1
ATOM 6061 C C . LYS A 1 729 ? 33.894 11.555 -37.248 1.00 74.75 729 LYS A C 1
ATOM 6063 O O . LYS A 1 729 ? 34.761 12.002 -36.494 1.00 74.75 729 LYS A O 1
ATOM 6068 N N . MET A 1 730 ? 33.956 10.341 -37.784 1.00 79.12 730 MET A N 1
ATOM 6069 C CA . MET A 1 730 ? 35.086 9.430 -37.638 1.00 79.12 730 MET A CA 1
ATOM 6070 C C . MET A 1 730 ? 35.921 9.456 -38.917 1.00 79.12 730 MET A C 1
ATOM 6072 O O . MET A 1 730 ? 35.584 8.805 -39.903 1.00 79.12 730 MET A O 1
ATOM 6076 N N . PHE A 1 731 ? 37.021 10.206 -38.907 1.00 81.56 731 PHE A N 1
ATOM 6077 C CA . PHE A 1 731 ? 37.993 10.193 -40.002 1.00 81.56 731 PHE A CA 1
ATOM 6078 C C . PHE A 1 731 ? 38.912 8.977 -39.866 1.00 81.56 731 PHE A C 1
ATOM 6080 O O . PHE A 1 731 ? 39.488 8.747 -38.796 1.00 81.56 731 PHE A O 1
ATOM 6087 N N . LEU A 1 732 ? 39.047 8.201 -40.942 1.00 83.94 732 LEU A N 1
ATOM 6088 C CA . LEU A 1 732 ? 39.797 6.946 -40.944 1.00 83.94 732 LEU A CA 1
ATOM 6089 C C . LEU A 1 732 ? 41.270 7.203 -41.271 1.00 83.94 732 LEU A C 1
ATOM 6091 O O . LEU A 1 732 ? 41.625 7.429 -42.424 1.00 83.94 732 LEU A O 1
ATOM 6095 N N . MET A 1 733 ? 42.148 7.126 -40.268 1.00 82.50 733 MET A N 1
ATOM 6096 C CA . MET A 1 733 ? 43.595 7.333 -40.441 1.00 82.50 733 MET A CA 1
ATOM 6097 C C . MET A 1 733 ? 44.240 6.317 -41.396 1.00 82.50 733 MET A C 1
ATOM 6099 O O . MET A 1 733 ? 45.264 6.606 -42.010 1.00 82.50 733 MET A O 1
ATOM 6103 N N . ASP A 1 734 ? 43.663 5.121 -41.512 1.00 83.62 734 ASP A N 1
ATOM 6104 C CA . ASP A 1 734 ? 44.156 4.079 -42.415 1.00 83.62 734 ASP A CA 1
ATOM 6105 C C . ASP A 1 734 ? 43.918 4.406 -43.902 1.00 83.62 734 ASP A C 1
ATOM 6107 O O . ASP A 1 734 ? 44.524 3.767 -44.760 1.00 83.62 734 ASP A O 1
ATOM 6111 N N . ASN A 1 735 ? 43.104 5.422 -44.222 1.00 86.25 735 ASN A N 1
ATOM 6112 C CA . ASN A 1 735 ? 42.988 5.942 -45.580 1.00 86.25 735 ASN A CA 1
ATOM 6113 C C . ASN A 1 735 ? 44.222 6.816 -45.926 1.00 86.25 735 ASN A C 1
ATOM 6115 O O . ASN A 1 735 ? 44.505 7.783 -45.204 1.00 86.25 735 ASN A O 1
ATOM 6119 N N . PRO A 1 736 ? 44.947 6.545 -47.034 1.00 85.12 736 PRO A N 1
ATOM 6120 C CA . PRO A 1 736 ? 46.153 7.296 -47.398 1.00 85.12 736 PRO A CA 1
ATOM 6121 C C . PRO A 1 736 ? 45.931 8.808 -47.562 1.00 85.12 736 PRO A C 1
ATOM 6123 O O . PRO A 1 736 ? 46.811 9.594 -47.212 1.00 85.12 736 PRO A O 1
ATOM 6126 N N . PHE A 1 737 ? 44.749 9.233 -48.019 1.00 86.38 737 PHE A N 1
ATOM 6127 C CA . PHE A 1 737 ? 44.406 10.647 -48.200 1.00 86.38 737 PHE A CA 1
ATOM 6128 C C . PHE A 1 737 ? 44.285 11.366 -46.852 1.00 86.38 737 PHE A C 1
ATOM 6130 O O . PHE A 1 737 ? 44.875 12.426 -46.641 1.00 86.38 737 PHE A O 1
ATOM 6137 N N . VAL A 1 738 ? 43.591 10.746 -45.892 1.00 85.19 738 VAL A N 1
ATOM 6138 C CA . VAL A 1 738 ? 43.447 11.261 -44.519 1.00 85.19 738 VAL A CA 1
ATOM 6139 C C . VAL A 1 738 ? 44.804 11.330 -43.819 1.00 85.19 738 VAL A C 1
ATOM 6141 O O . VAL A 1 738 ? 45.111 12.318 -43.143 1.00 85.19 738 VAL A O 1
ATOM 6144 N N . LYS A 1 739 ? 45.644 10.307 -44.016 1.00 85.00 739 LYS A N 1
ATOM 6145 C CA . LYS A 1 739 ? 47.010 10.269 -43.490 1.00 85.00 739 LYS A CA 1
ATOM 6146 C C . LYS A 1 739 ? 47.858 11.415 -44.044 1.00 85.00 739 LYS A C 1
ATOM 6148 O O . LYS A 1 739 ? 48.488 12.126 -43.260 1.00 85.00 739 LYS A O 1
ATOM 6153 N N . GLN A 1 740 ? 47.820 11.646 -45.357 1.00 87.19 740 GLN A N 1
ATOM 6154 C CA . GLN A 1 740 ? 48.576 12.722 -46.000 1.00 87.19 740 GLN A CA 1
ATOM 6155 C C . GLN A 1 740 ? 48.113 14.110 -45.534 1.00 87.19 740 GLN A C 1
ATOM 6157 O O . GLN A 1 740 ? 48.947 14.968 -45.240 1.00 87.19 740 GLN A O 1
ATOM 6162 N N . ILE A 1 741 ? 46.799 14.325 -45.389 1.00 85.75 741 ILE A N 1
ATOM 6163 C CA . ILE A 1 741 ? 46.247 15.556 -44.800 1.00 85.75 741 ILE A CA 1
ATOM 6164 C C . ILE A 1 741 ? 46.811 15.783 -43.392 1.00 85.75 741 ILE A C 1
ATOM 6166 O O . ILE A 1 741 ? 47.255 16.888 -43.066 1.00 85.75 741 ILE A O 1
ATOM 6170 N N . CYS A 1 742 ? 46.824 14.739 -42.558 1.00 81.06 742 CYS A N 1
ATOM 6171 C CA . CYS A 1 742 ? 47.350 14.825 -41.197 1.00 81.06 742 CYS A CA 1
ATOM 6172 C C . CYS A 1 742 ? 48.854 15.144 -41.163 1.00 81.06 742 CYS A C 1
ATOM 6174 O O . CYS A 1 742 ? 49.292 15.924 -40.315 1.00 81.06 742 CYS A O 1
ATOM 6176 N N . GLU A 1 743 ? 49.651 14.557 -42.056 1.00 83.12 743 GLU A N 1
ATOM 6177 C CA . GLU A 1 743 ? 51.096 14.804 -42.147 1.00 83.12 743 GLU A CA 1
ATOM 6178 C C . GLU A 1 743 ? 51.412 16.237 -42.583 1.00 83.12 743 GLU A C 1
ATOM 6180 O O . GLU A 1 743 ? 52.207 16.926 -41.941 1.00 83.12 743 GLU A O 1
ATOM 6185 N N . GLU A 1 744 ? 50.747 16.733 -43.621 1.00 84.94 744 GLU A N 1
ATOM 6186 C CA . GLU A 1 744 ? 50.965 18.091 -44.115 1.00 84.94 744 GLU A CA 1
ATOM 6187 C C . GLU A 1 744 ? 50.497 19.165 -43.113 1.00 84.94 744 GLU A C 1
ATOM 6189 O O . GLU A 1 744 ? 51.158 20.198 -42.957 1.00 84.94 744 GLU A O 1
ATOM 6194 N N . TRP A 1 745 ? 49.400 18.921 -42.382 1.00 81.81 745 TRP A N 1
ATOM 6195 C CA . TRP A 1 745 ? 48.969 19.792 -41.282 1.00 81.81 745 TRP A CA 1
ATOM 6196 C C . TRP A 1 745 ? 50.037 19.890 -40.185 1.00 81.81 745 TRP A C 1
ATOM 6198 O O . TRP A 1 745 ? 50.344 20.988 -39.718 1.00 81.81 745 TRP A O 1
ATOM 6208 N N . ARG A 1 746 ? 50.663 18.764 -39.809 1.00 79.06 746 ARG A N 1
ATOM 6209 C CA . ARG A 1 746 ? 51.736 18.730 -38.796 1.00 79.06 746 ARG A CA 1
ATOM 6210 C C . ARG A 1 746 ? 52.965 19.540 -39.196 1.00 79.06 746 ARG A C 1
ATOM 6212 O O . ARG A 1 746 ? 53.625 20.100 -38.327 1.00 79.06 746 ARG A O 1
ATOM 6219 N N . ILE A 1 747 ? 53.259 19.628 -40.492 1.00 84.06 747 ILE A N 1
ATOM 6220 C CA . ILE A 1 747 ? 54.378 20.421 -41.025 1.00 84.06 747 ILE A CA 1
ATOM 6221 C C . ILE A 1 747 ? 54.004 21.923 -41.111 1.00 84.06 747 ILE A C 1
ATOM 6223 O O . ILE A 1 747 ? 54.824 22.764 -41.473 1.00 84.06 747 ILE A O 1
ATOM 6227 N N . GLY A 1 748 ? 52.785 22.298 -40.701 1.00 79.00 748 GLY A N 1
ATOM 6228 C CA . GLY A 1 748 ? 52.338 23.685 -40.576 1.00 79.00 748 GLY A CA 1
ATOM 6229 C C . GLY A 1 748 ? 51.698 24.251 -41.842 1.00 79.00 748 GLY A C 1
ATOM 6230 O O . GLY A 1 748 ? 51.600 25.474 -41.977 1.00 79.00 748 GLY A O 1
ATOM 6231 N N . ASN A 1 749 ? 51.258 23.395 -42.771 1.00 81.69 749 ASN A N 1
ATOM 6232 C CA . ASN A 1 749 ? 50.567 23.835 -43.977 1.00 81.69 749 ASN A CA 1
ATOM 6233 C C . ASN A 1 749 ? 49.157 24.357 -43.639 1.00 81.69 749 ASN A C 1
ATOM 6235 O O . ASN A 1 749 ? 48.197 23.596 -43.513 1.00 81.69 749 ASN A O 1
ATOM 6239 N N . LYS A 1 750 ? 49.032 25.682 -43.495 1.00 76.56 750 LYS A N 1
ATOM 6240 C CA . LYS A 1 750 ? 47.774 26.351 -43.126 1.00 76.56 750 LYS A CA 1
ATOM 6241 C C . LYS A 1 750 ? 46.689 26.269 -44.207 1.00 76.56 750 LYS A C 1
ATOM 6243 O O . LYS A 1 750 ? 45.520 26.427 -43.869 1.00 76.56 750 LYS A O 1
ATOM 6248 N N . GLU A 1 751 ? 47.048 26.013 -45.467 1.00 79.06 751 GLU A N 1
ATOM 6249 C CA . GLU A 1 751 ? 46.096 25.922 -46.590 1.00 79.06 751 GLU A CA 1
ATOM 6250 C C . GLU A 1 751 ? 45.166 24.711 -46.443 1.00 79.06 751 GLU A C 1
ATOM 6252 O O . GLU A 1 751 ? 43.992 24.775 -46.799 1.00 79.06 751 GLU A O 1
ATOM 6257 N N . ILE A 1 752 ? 45.650 23.644 -45.802 1.00 82.00 752 ILE A N 1
ATOM 6258 C CA . ILE A 1 752 ? 44.894 22.407 -45.553 1.00 82.00 752 ILE A CA 1
ATOM 6259 C C . ILE A 1 752 ? 43.669 22.631 -44.684 1.00 82.00 752 ILE A C 1
ATOM 6261 O O . ILE A 1 752 ? 42.685 21.909 -44.822 1.00 82.00 752 ILE A O 1
ATOM 6265 N N . LYS A 1 753 ? 43.680 23.671 -43.848 1.00 80.62 753 LYS A N 1
ATOM 6266 C CA . LYS A 1 753 ? 42.516 24.033 -43.046 1.00 80.62 753 LYS A CA 1
ATOM 6267 C C . LYS A 1 753 ? 41.290 24.331 -43.907 1.00 80.62 753 LYS A C 1
ATOM 6269 O O . LYS A 1 753 ? 40.215 23.851 -43.576 1.00 80.62 753 LYS A O 1
ATOM 6274 N N . LYS A 1 754 ? 41.464 25.024 -45.040 1.00 80.00 754 LYS A N 1
ATOM 6275 C CA . LYS A 1 754 ? 40.363 25.304 -45.976 1.00 80.00 754 LYS A CA 1
ATOM 6276 C C . LYS A 1 754 ? 39.784 24.016 -46.572 1.00 80.00 754 LYS A C 1
ATOM 6278 O O . LYS A 1 754 ? 38.570 23.880 -46.674 1.00 80.00 754 LYS A O 1
ATOM 6283 N N . LEU A 1 755 ? 40.647 23.069 -46.949 1.00 82.38 755 LEU A N 1
ATOM 6284 C CA . LEU A 1 755 ? 40.222 21.778 -47.497 1.00 82.38 755 LEU A CA 1
ATOM 6285 C C . LEU A 1 755 ? 39.486 20.941 -46.445 1.00 82.38 755 LEU A C 1
ATOM 6287 O O . LEU A 1 755 ? 38.435 20.383 -46.737 1.00 82.38 755 LEU A O 1
ATOM 6291 N N . VAL A 1 756 ? 39.994 20.893 -45.213 1.00 80.81 756 VAL A N 1
ATOM 6292 C CA . VAL A 1 756 ? 39.350 20.166 -44.110 1.00 80.81 756 VAL A CA 1
ATOM 6293 C C . VAL A 1 756 ? 37.989 20.761 -43.760 1.00 80.81 756 VAL A C 1
ATOM 6295 O O . VAL A 1 756 ? 37.035 20.002 -43.654 1.00 80.81 756 VAL A O 1
ATOM 6298 N N . GLU A 1 757 ? 37.856 22.088 -43.682 1.00 80.56 757 GLU A N 1
ATOM 6299 C CA . GLU A 1 757 ? 36.563 22.761 -43.458 1.00 80.56 757 GLU A CA 1
ATOM 6300 C C . GLU A 1 757 ? 35.526 22.382 -44.534 1.00 80.56 757 GLU A C 1
ATOM 6302 O O . GLU A 1 757 ? 34.349 22.181 -44.234 1.00 80.56 757 GLU A O 1
ATOM 6307 N N . LYS A 1 758 ? 35.957 22.222 -45.792 1.00 77.88 758 LYS A N 1
ATOM 6308 C CA . LYS A 1 758 ? 35.091 21.784 -46.897 1.00 77.88 758 LYS A CA 1
ATOM 6309 C C . LYS A 1 758 ? 34.732 20.305 -46.819 1.00 77.88 758 LYS A C 1
ATOM 6311 O O . LYS A 1 758 ? 33.570 19.963 -47.009 1.00 77.88 758 LYS A O 1
ATOM 6316 N N . ILE A 1 759 ? 35.689 19.436 -46.500 1.00 77.62 759 ILE A N 1
ATOM 6317 C CA . ILE A 1 759 ? 35.426 18.008 -46.264 1.00 77.62 759 ILE A CA 1
ATOM 6318 C C . ILE A 1 759 ? 34.446 17.844 -45.096 1.00 77.62 759 ILE A C 1
ATOM 6320 O O . ILE A 1 759 ? 33.516 17.043 -45.167 1.00 77.62 759 ILE A O 1
ATOM 6324 N N . GLU A 1 760 ? 34.605 18.635 -44.035 1.00 75.94 760 GLU A N 1
ATOM 6325 C CA . GLU A 1 760 ? 33.685 18.660 -42.904 1.00 75.94 760 GLU A CA 1
ATOM 6326 C C . GLU A 1 760 ? 32.281 19.141 -43.299 1.00 75.94 760 GLU A C 1
ATOM 6328 O O . GLU A 1 760 ? 31.311 18.596 -42.773 1.00 75.94 760 GLU A O 1
ATOM 6333 N N . ASP A 1 761 ? 32.147 20.108 -44.209 1.00 76.69 761 ASP A N 1
ATOM 6334 C CA . ASP A 1 761 ? 30.861 20.566 -44.760 1.00 76.69 761 ASP A CA 1
ATOM 6335 C C . ASP A 1 761 ? 30.191 19.487 -45.632 1.00 76.69 761 ASP A C 1
ATOM 6337 O O . ASP A 1 761 ? 28.991 19.250 -45.496 1.00 76.69 761 ASP A O 1
ATOM 6341 N N . ILE A 1 762 ? 30.947 18.744 -46.450 1.00 73.81 762 ILE A N 1
ATOM 6342 C CA . ILE A 1 762 ? 30.413 17.586 -47.199 1.00 73.81 762 ILE A CA 1
ATOM 6343 C C . ILE A 1 762 ? 29.926 16.508 -46.236 1.00 73.81 762 ILE A C 1
ATOM 6345 O O . ILE A 1 762 ? 28.791 16.047 -46.349 1.00 73.81 762 ILE A O 1
ATOM 6349 N N . ALA A 1 763 ? 30.759 16.160 -45.251 1.00 69.12 763 ALA A N 1
ATOM 6350 C CA . ALA A 1 763 ? 30.407 15.210 -44.204 1.00 69.12 763 ALA A CA 1
ATOM 6351 C C . ALA A 1 763 ? 29.155 15.650 -43.434 1.00 69.12 763 ALA A C 1
ATOM 6353 O O . ALA A 1 763 ? 28.382 14.815 -42.990 1.00 69.12 763 ALA A O 1
ATOM 6354 N N . TRP A 1 764 ? 28.936 16.959 -43.282 1.00 68.12 764 TRP A N 1
ATOM 6355 C CA . TRP A 1 764 ? 27.740 17.500 -42.641 1.00 68.12 764 TRP A CA 1
ATOM 6356 C C . TRP A 1 764 ? 26.488 17.411 -43.524 1.00 68.12 764 TRP A C 1
ATOM 6358 O O . TRP A 1 764 ? 25.386 17.209 -43.022 1.00 68.12 764 TRP A O 1
ATOM 6368 N N . ARG A 1 765 ? 26.629 17.576 -44.843 1.00 68.75 765 ARG A N 1
ATOM 6369 C CA . ARG A 1 765 ? 25.507 17.512 -45.798 1.00 68.75 765 ARG A CA 1
ATOM 6370 C C . ARG A 1 765 ? 25.096 16.081 -46.131 1.00 68.75 765 ARG A C 1
ATOM 6372 O O . ARG A 1 765 ? 23.936 15.846 -46.464 1.00 68.75 765 ARG A O 1
ATOM 6379 N N . LYS A 1 766 ? 26.027 15.133 -46.041 1.00 66.44 766 LYS A N 1
ATOM 6380 C CA . LYS A 1 766 ? 25.817 13.709 -46.313 1.00 66.44 766 LYS A CA 1
ATOM 6381 C C . LYS A 1 766 ? 25.396 12.928 -45.065 1.00 66.44 766 LYS A C 1
ATOM 6383 O O . LYS A 1 766 ? 25.999 11.911 -44.749 1.00 66.44 766 LYS A O 1
ATOM 6388 N N . ILE A 1 767 ? 24.315 13.377 -44.424 1.00 55.47 767 ILE A N 1
ATOM 6389 C CA . ILE A 1 767 ? 23.761 12.729 -43.227 1.00 55.47 767 ILE A CA 1
ATOM 6390 C C . ILE A 1 767 ? 23.464 11.242 -43.498 1.00 55.47 767 ILE A C 1
ATOM 6392 O O . ILE A 1 767 ? 22.744 10.882 -44.436 1.00 55.47 767 ILE A O 1
ATOM 6396 N N . GLY A 1 768 ? 24.030 10.378 -42.664 1.00 55.06 768 GLY A N 1
ATOM 6397 C CA . GLY A 1 768 ? 23.997 8.930 -42.731 1.00 55.06 768 GLY A CA 1
ATOM 6398 C C . GLY A 1 768 ? 24.781 8.325 -43.897 1.00 55.06 768 GLY A C 1
ATOM 6399 O O . GLY A 1 768 ? 24.403 7.244 -44.329 1.00 55.06 768 GLY A O 1
ATOM 6400 N N . VAL A 1 769 ? 25.793 8.963 -44.498 1.00 65.06 769 VAL A N 1
ATOM 6401 C CA . VAL A 1 769 ? 26.595 8.381 -45.606 1.00 65.06 769 VAL A CA 1
ATOM 6402 C C . VAL A 1 769 ? 28.092 8.409 -45.280 1.00 65.06 769 VAL A C 1
ATOM 6404 O O . VAL A 1 769 ? 28.562 9.261 -44.535 1.00 65.06 769 VAL A O 1
ATOM 6407 N N . ALA A 1 770 ? 28.860 7.478 -45.852 1.00 75.38 770 ALA A N 1
ATOM 6408 C CA . ALA A 1 770 ? 30.308 7.632 -45.917 1.00 75.38 770 ALA A CA 1
ATOM 6409 C C . ALA A 1 770 ? 30.673 8.810 -46.832 1.00 75.38 770 ALA A C 1
ATOM 6411 O O . ALA A 1 770 ? 30.005 9.045 -47.841 1.00 75.38 770 ALA A O 1
ATOM 6412 N N . VAL A 1 771 ? 31.732 9.534 -46.474 1.00 77.75 771 VAL A N 1
ATOM 6413 C CA . VAL A 1 771 ? 32.378 10.488 -47.379 1.00 77.75 771 VAL A CA 1
ATOM 6414 C C . VAL A 1 771 ? 33.459 9.733 -48.123 1.00 77.75 771 VAL A C 1
ATOM 6416 O O . VAL A 1 771 ? 34.375 9.190 -47.495 1.00 77.75 771 VAL A O 1
ATOM 6419 N N . GLU A 1 772 ? 33.336 9.692 -49.441 1.00 84.75 772 GLU A N 1
ATOM 6420 C CA . GLU A 1 772 ? 34.301 9.059 -50.331 1.00 84.75 772 GLU A CA 1
ATOM 6421 C C . GLU A 1 772 ? 35.241 10.100 -50.958 1.00 84.75 772 GLU A C 1
ATOM 6423 O O . GLU A 1 772 ? 34.972 11.304 -50.937 1.00 84.75 772 GLU A O 1
ATOM 6428 N N . ILE A 1 773 ? 36.373 9.656 -51.506 1.00 82.81 773 ILE A N 1
ATOM 6429 C CA . ILE A 1 773 ? 37.322 10.526 -52.214 1.00 82.81 773 ILE A CA 1
ATOM 6430 C C . ILE A 1 773 ? 36.628 11.217 -53.395 1.00 82.81 773 ILE A C 1
ATOM 6432 O O . ILE A 1 773 ? 36.861 12.402 -53.618 1.00 82.81 773 ILE A O 1
ATOM 6436 N N . GLU A 1 774 ? 35.738 10.521 -54.100 1.00 83.06 774 GLU A N 1
ATOM 6437 C CA . GLU A 1 774 ? 34.958 11.037 -55.227 1.00 83.06 774 GLU A CA 1
ATOM 6438 C C . GLU A 1 774 ? 34.100 12.248 -54.842 1.00 83.06 774 GLU A C 1
ATOM 6440 O O . GLU A 1 774 ? 33.950 13.182 -55.628 1.00 83.06 774 GLU A O 1
ATOM 6445 N N . ASP A 1 775 ? 33.588 12.276 -53.611 1.00 82.06 775 ASP A N 1
ATOM 6446 C CA . ASP A 1 775 ? 32.795 13.401 -53.108 1.00 82.06 775 ASP A CA 1
ATOM 6447 C C . ASP A 1 775 ? 33.644 14.658 -52.946 1.00 82.06 775 ASP A C 1
ATOM 6449 O O . ASP A 1 775 ? 33.192 15.782 -53.173 1.00 82.06 775 ASP A O 1
ATOM 6453 N N . ILE A 1 776 ? 34.901 14.458 -52.551 1.00 82.19 776 ILE A N 1
ATOM 6454 C CA . ILE A 1 776 ? 35.888 15.524 -52.441 1.00 82.19 776 ILE A CA 1
ATOM 6455 C C . ILE A 1 776 ? 36.293 15.980 -53.842 1.00 82.19 776 ILE A C 1
ATOM 6457 O O . ILE A 1 776 ? 36.341 17.182 -54.082 1.00 82.19 776 ILE A O 1
ATOM 6461 N N . GLU A 1 777 ? 36.523 15.046 -54.770 1.00 84.31 777 GLU A N 1
ATOM 6462 C CA . GLU A 1 777 ? 36.829 15.347 -56.174 1.00 84.31 777 GLU A CA 1
ATOM 6463 C C . GLU A 1 777 ? 35.719 16.156 -56.851 1.00 84.31 777 GLU A C 1
ATOM 6465 O O . GLU A 1 777 ? 36.008 17.045 -57.647 1.00 84.31 777 GLU A O 1
ATOM 6470 N N . GLU A 1 778 ? 34.450 15.876 -56.556 1.00 83.25 778 GLU A N 1
ATOM 6471 C CA . GLU A 1 778 ? 33.329 16.658 -57.073 1.00 83.25 778 GLU A CA 1
ATOM 6472 C C . GLU A 1 778 ? 33.306 18.073 -56.487 1.00 83.25 778 GLU A C 1
ATOM 6474 O O . GLU A 1 778 ? 33.144 19.035 -57.232 1.00 83.25 778 GLU A O 1
ATOM 6479 N N . LEU A 1 779 ? 33.547 18.222 -55.181 1.00 79.50 779 LEU A N 1
ATOM 6480 C CA . LEU A 1 779 ? 33.531 19.530 -54.529 1.00 79.50 779 LEU A CA 1
ATOM 6481 C C . LEU A 1 779 ? 34.674 20.446 -54.988 1.00 79.50 779 LEU A C 1
ATOM 6483 O O . LEU A 1 779 ? 34.478 21.656 -55.107 1.00 79.50 779 LEU A O 1
ATOM 6487 N N . VAL A 1 780 ? 35.874 19.907 -55.212 1.00 81.62 780 VAL A N 1
ATOM 6488 C CA . VAL A 1 780 ? 37.032 20.741 -55.574 1.00 81.62 780 VAL A CA 1
ATOM 6489 C C . VAL A 1 780 ? 36.987 21.239 -57.020 1.00 81.62 780 VAL A C 1
ATOM 6491 O O . VAL A 1 780 ? 37.623 22.244 -57.309 1.00 81.62 780 VAL A O 1
ATOM 6494 N N . LYS A 1 781 ? 36.195 20.620 -57.910 1.00 82.12 781 LYS A N 1
ATOM 6495 C CA . LYS A 1 781 ? 36.043 21.057 -59.317 1.00 82.12 781 LYS A CA 1
ATOM 6496 C C . LYS A 1 781 ? 35.513 22.483 -59.466 1.00 82.12 781 LYS A C 1
ATOM 6498 O O . LYS A 1 781 ? 35.821 23.146 -60.452 1.00 82.12 781 LYS A O 1
ATOM 6503 N N . ASP A 1 782 ? 34.730 22.950 -58.496 1.00 77.50 782 ASP A N 1
ATOM 6504 C CA . ASP A 1 782 ? 34.120 24.282 -58.514 1.00 77.50 782 ASP A CA 1
ATOM 6505 C C . ASP A 1 782 ? 34.980 25.350 -57.795 1.00 77.50 782 ASP A C 1
ATOM 6507 O O . ASP A 1 782 ? 34.550 26.497 -57.645 1.00 77.50 782 ASP A O 1
ATOM 6511 N N . ASP A 1 783 ? 36.197 25.003 -57.347 1.00 81.94 783 ASP A N 1
ATOM 6512 C CA . ASP A 1 783 ? 37.119 25.888 -56.622 1.00 81.94 783 ASP A CA 1
ATOM 6513 C C . ASP A 1 783 ? 38.586 25.629 -57.030 1.00 81.94 783 ASP A C 1
ATOM 6515 O O . ASP A 1 783 ? 39.262 24.739 -56.514 1.00 81.94 783 ASP A O 1
ATOM 6519 N N . GLU A 1 784 ? 39.100 26.457 -57.947 1.00 81.19 784 GLU A N 1
ATOM 6520 C CA . GLU A 1 784 ? 40.439 26.319 -58.548 1.00 81.19 784 GLU A CA 1
ATOM 6521 C C . GLU A 1 784 ? 41.596 26.379 -57.518 1.00 81.19 784 GLU A C 1
ATOM 6523 O O . GLU A 1 784 ? 42.697 25.881 -57.776 1.00 81.19 784 GLU A O 1
ATOM 6528 N N . GLU A 1 785 ? 41.388 27.008 -56.352 1.00 79.94 785 GLU A N 1
ATOM 6529 C CA . GLU A 1 785 ? 42.383 27.058 -55.268 1.00 79.94 785 GLU A CA 1
ATOM 6530 C C . GLU A 1 785 ? 42.409 25.723 -54.505 1.00 79.94 785 GLU A C 1
ATOM 6532 O O . GLU A 1 785 ? 43.485 25.192 -54.210 1.00 79.94 785 GLU A O 1
ATOM 6537 N N . LEU A 1 786 ? 41.232 25.149 -54.230 1.00 80.69 786 LEU A N 1
ATOM 6538 C CA . LEU A 1 786 ? 41.093 23.849 -53.572 1.00 80.69 786 LEU A CA 1
ATOM 6539 C C . LEU A 1 786 ? 41.494 22.680 -54.472 1.00 80.69 786 LEU A C 1
ATOM 6541 O O . LEU A 1 786 ? 42.118 21.745 -53.974 1.00 80.69 786 LEU A O 1
ATOM 6545 N N . GLU A 1 787 ? 41.206 22.737 -55.773 1.00 83.81 787 GLU A N 1
ATOM 6546 C CA . GLU A 1 787 ? 41.605 21.712 -56.747 1.00 83.81 787 GLU A CA 1
ATOM 6547 C C . GLU A 1 787 ? 43.131 21.556 -56.788 1.00 83.81 787 GLU A C 1
ATOM 6549 O O . GLU A 1 787 ? 43.665 20.454 -56.654 1.00 83.81 787 GLU A O 1
ATOM 6554 N N . LYS A 1 788 ? 43.863 22.679 -56.848 1.00 82.62 788 LYS A N 1
ATOM 6555 C CA . LYS A 1 788 ? 45.337 22.685 -56.799 1.00 82.62 788 LYS A CA 1
ATOM 6556 C C . LYS A 1 788 ? 45.874 22.087 -55.501 1.00 82.62 788 LYS A C 1
ATOM 6558 O O . LYS A 1 788 ? 46.892 21.393 -55.516 1.00 82.62 788 LYS A O 1
ATOM 6563 N N . LEU A 1 789 ? 45.219 22.366 -54.375 1.00 83.19 789 LEU A N 1
ATOM 6564 C CA . LEU A 1 789 ? 45.604 21.829 -53.071 1.00 83.19 789 LEU A CA 1
ATOM 6565 C C . LEU A 1 789 ? 45.315 20.324 -52.964 1.00 83.19 789 LEU A C 1
ATOM 6567 O O . LEU A 1 789 ? 46.158 19.582 -52.460 1.00 83.19 789 LEU A O 1
ATOM 6571 N N . TYR A 1 790 ? 44.167 19.874 -53.468 1.00 85.81 790 TYR A N 1
ATOM 6572 C CA . TYR A 1 790 ? 43.780 18.468 -53.534 1.00 85.81 790 TYR A CA 1
ATOM 6573 C C . TYR A 1 790 ? 44.761 1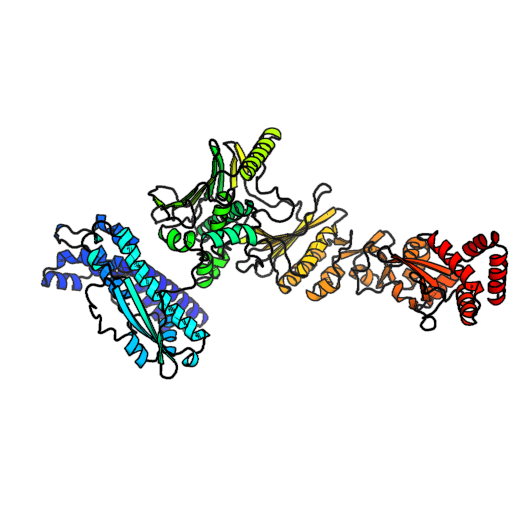7.652 -54.391 1.00 85.81 790 TYR A C 1
ATOM 6575 O O . TYR A 1 790 ? 45.325 16.675 -53.900 1.00 85.81 790 TYR A O 1
ATOM 6583 N N . GLU A 1 791 ? 45.082 18.102 -55.607 1.00 84.44 791 GLU A N 1
ATOM 6584 C CA . GLU A 1 791 ? 46.046 17.431 -56.498 1.00 84.44 791 GLU A CA 1
ATOM 6585 C C . GLU A 1 791 ? 47.469 17.394 -55.910 1.00 84.44 791 GLU A C 1
ATOM 6587 O O . GLU A 1 791 ? 48.212 16.415 -56.045 1.00 84.44 791 GLU A O 1
ATOM 6592 N N . LYS A 1 792 ? 47.859 18.434 -55.164 1.00 83.06 792 LYS A N 1
ATOM 6593 C CA . LYS A 1 792 ? 49.130 18.465 -54.423 1.00 83.06 792 LYS A CA 1
ATOM 6594 C C . LYS A 1 792 ? 49.181 17.437 -53.288 1.00 83.06 792 LYS A C 1
ATOM 6596 O O . LYS A 1 792 ? 50.261 16.940 -52.976 1.00 83.06 792 LYS A O 1
ATOM 6601 N N . ILE A 1 793 ? 48.052 17.133 -52.653 1.00 84.25 793 ILE A N 1
ATOM 6602 C CA . ILE A 1 793 ? 47.955 16.084 -51.629 1.00 84.25 793 ILE A CA 1
ATOM 6603 C C . ILE A 1 793 ? 47.951 14.710 -52.304 1.00 84.25 793 ILE A C 1
ATOM 6605 O O . ILE A 1 793 ? 48.733 13.845 -51.916 1.00 84.25 793 ILE A O 1
ATOM 6609 N N . LYS A 1 794 ? 47.154 14.542 -53.365 1.00 83.56 794 LYS A N 1
ATOM 6610 C CA . LYS A 1 794 ? 47.032 13.299 -54.137 1.00 83.56 794 LYS A CA 1
ATOM 6611 C C . LYS A 1 794 ? 48.368 12.847 -54.728 1.00 83.56 794 LYS A C 1
ATOM 6613 O O . LYS A 1 794 ? 48.761 11.701 -54.552 1.00 83.56 794 LYS A O 1
ATOM 6618 N N . SER A 1 795 ? 49.137 13.768 -55.309 1.00 82.38 795 SER A N 1
ATOM 6619 C CA . SER A 1 795 ? 50.479 13.486 -55.852 1.00 82.38 795 SER A CA 1
ATOM 6620 C C . SER A 1 795 ? 51.509 13.015 -54.814 1.00 82.38 795 SER A C 1
ATOM 6622 O O . SER A 1 795 ? 52.530 12.439 -55.189 1.00 82.38 795 SER A O 1
ATOM 6624 N N . LYS A 1 796 ? 51.265 13.235 -53.514 1.00 79.75 796 LYS A N 1
ATOM 6625 C CA . LYS A 1 796 ? 52.139 12.781 -52.419 1.00 79.75 796 LYS A CA 1
ATOM 6626 C C . LYS A 1 796 ? 51.756 11.416 -51.845 1.00 79.75 796 LYS A C 1
ATOM 6628 O O . LYS A 1 796 ? 52.550 10.851 -51.101 1.00 79.75 796 LYS A O 1
ATOM 6633 N N . MET A 1 797 ? 50.582 10.884 -52.185 1.00 75.19 797 MET A N 1
ATOM 6634 C CA . MET A 1 797 ? 50.070 9.632 -51.615 1.00 75.19 797 MET A CA 1
ATOM 6635 C C . MET A 1 797 ? 50.754 8.369 -52.164 1.00 75.19 797 MET A C 1
ATOM 6637 O O . MET A 1 797 ? 50.631 7.317 -51.542 1.00 75.19 797 MET A O 1
ATOM 6641 N N . GLY A 1 798 ? 51.525 8.477 -53.256 1.00 61.84 798 GLY A N 1
ATOM 6642 C CA . GLY A 1 798 ? 52.019 7.313 -54.005 1.00 61.84 798 GLY A CA 1
ATOM 6643 C C . GLY A 1 798 ? 50.887 6.601 -54.761 1.00 61.84 798 GLY A C 1
ATOM 6644 O O . GLY A 1 798 ? 49.719 6.827 -54.451 1.00 61.84 798 GLY A O 1
ATOM 6645 N N . ASP A 1 799 ? 51.239 5.799 -55.774 1.00 46.38 799 ASP A N 1
ATOM 6646 C CA . ASP A 1 799 ? 50.272 5.006 -56.562 1.00 46.38 799 ASP A CA 1
ATOM 6647 C C . ASP A 1 799 ? 49.526 3.953 -55.724 1.00 46.38 799 ASP A C 1
ATOM 6649 O O . ASP A 1 799 ? 50.179 3.290 -54.877 1.00 46.38 799 ASP A O 1
#

pLDDT: mean 78.44, std 13.47, range [34.22, 98.44]

Secondary structure (DSSP, 8-state):
--TT---HHHHHHHHHHHHHHH---HHHHHHHHHHHHHHHHHHHHHHHHHHHHHHHH-HHHHHHHHTTT-GGGHHHHHHHHHHTTS-HHHHHHTGGG--BTTTTB-HHHHHHHHHHHHHH---TTSS-HHHHHHHHHHHHHHHHHHHT--------TT-SEEEEEEE---HHHH-HHHHHHHHHHHHHHHHHHHHHHHHHHHH-HHHHHTTTTTS--EEEEEEEEEETTEEEEEETT------HHHHHHHIIIIITTT-THHHHHHHHHHHHHHHHHHHHTT------EEEEEEEETTEEEEEEEE-SS---HHHIIIIISSTT--HHHHHHHH-HHHHHHH--S--SS-GGGGGHHHHEETTEE-EEEEEEEE-TTS--EEEEES-TTSPPEEE-----SEEEEEEEE--HHHHHHHHHHHHHHHHHT----GGG--TTS-----SEETTTTEE--EEEEETTEEEEEE------S-EEEEEE-TTS-EEEEEEEEPTTS--PPPEEEETTEEEEE-STTHHHHHGGGGEEETTEEEEEEEEE--TT-EESSTTS-EEE--HHHHHHHHHHHHHHHHHHT--EEE-S--S--HHHHHHTT-HHHHHHHEEEEBTTS-EEEHHHHHHTT-EEEEE-SHHHHHTTTTTHHHHHHHTEEEEEPPTT-S-S-TTSEEGGGGEEE-GGGTT-TT-STTEEEEEE--HHHHHHHHHH-TTEEEEEEEETTEEEEEEETTSHHHHHHHHHHHTT-TTHHHHHHHHHHHHHHSTTSPEEHHHHHHHHTT-HHHHHHHHHHHTTS--